Protein 9II8 (pdb70)

Nearest PDB structures (foldseek):
  6fwr-assembly1_A  TM=6.723E-01  e=1.393E-25  Escherichia coli
  6fws-assembly1_B  TM=5.929E-01  e=1.073E-23  Escherichia coli
  8h2f-assembly1_A  TM=9.001E-01  e=8.685E-09  Streptococcus thermophilus DGCC 7710
  2ido-assembly1_A  TM=8.835E-01  e=3.258E-08  Escherichia coli
  2p1j-assembly1_A  TM=8.034E-01  e=8.685E-09  Thermotoga maritima MSB8

Structure (mmCIF, N/CA/C/O backbone):
data_9II8
#
_entry.id   9II8
#
_cell.length_a   229.170
_cell.length_b   229.170
_cell.length_c   128.030
_cell.angle_alpha   90.000
_cell.angle_beta   90.000
_cell.angle_gamma   90.000
#
_symmetry.space_group_name_H-M   'I 4 2 2'
#
loop_
_entity.id
_entity.type
_entity.pdbx_description
1 polymer "DNA (5'-D(P*TP*TP*TP*T)-3')"
2 polymer "3'-5' exonuclease DinG"
#
loop_
_atom_site.group_PDB
_atom_site.id
_atom_site.type_symbol
_atom_site.label_atom_id
_atom_site.label_alt_id
_atom_site.label_comp_id
_atom_site.label_asym_id
_atom_site.label_entity_id
_atom_site.label_seq_id
_atom_site.pdbx_PDB_ins_code
_atom_site.Cartn_x
_atom_site.Cartn_y
_atom_site.Cartn_z
_atom_site.occupancy
_atom_site.B_iso_or_equiv
_atom_site.auth_seq_id
_atom_site.auth_comp_id
_atom_site.auth_asym_id
_atom_site.auth_atom_id
_atom_site.pdbx_PDB_model_num
ATOM 81 N N . MET B 2 1 ? 36.57900 76.55800 0.17600 1.000 177.70592 1 MET A N 1
ATOM 82 C CA . MET B 2 1 ? 36.66200 75.25700 0.82900 1.000 189.34882 1 MET A CA 1
ATOM 83 C C . MET B 2 1 ? 35.86900 74.20900 0.06300 1.000 192.69944 1 MET A C 1
ATOM 84 O O . MET B 2 1 ? 34.69000 74.41000 -0.22700 1.000 189.67236 1 MET A O 1
ATOM 89 N N . GLY B 2 2 ? 36.51700 73.09600 -0.26900 1.000 194.31925 2 GLY A N 1
ATOM 90 C CA . GLY B 2 2 ? 35.78100 71.97400 -0.82500 1.000 173.21651 2 GLY A CA 1
ATOM 91 C C . GLY B 2 2 ? 34.77800 71.44000 0.18200 1.000 186.02402 2 GLY A C 1
ATOM 92 O O . GLY B 2 2 ? 35.03800 71.40200 1.38600 1.000 185.50039 2 GLY A O 1
ATOM 93 N N . MET B 2 3 ? 33.61100 71.04000 -0.31900 1.000 187.61185 3 MET A N 1
ATOM 94 C CA . MET B 2 3 ? 32.55100 70.57100 0.56400 1.000 168.44912 3 MET A CA 1
ATOM 95 C C . MET B 2 3 ? 32.99700 69.32500 1.32000 1.000 167.83464 3 MET A C 1
ATOM 96 O O . MET B 2 3 ? 33.61500 68.41900 0.75400 1.000 174.51842 3 MET A O 1
ATOM 101 N N . ALA B 2 4 ? 32.67900 69.29200 2.61200 1.000 158.29099 4 ALA A N 1
ATOM 102 C CA . ALA B 2 4 ? 33.19200 68.26600 3.50800 1.000 155.55484 4 ALA A CA 1
ATOM 103 C C . ALA B 2 4 ? 32.69600 66.87800 3.11600 1.000 160.25968 4 ALA A C 1
ATOM 104 O O . ALA B 2 4 ? 31.56400 66.69700 2.66000 1.000 153.60080 4 ALA A O 1
ATOM 106 N N . THR B 2 5 ? 33.56600 65.89100 3.30500 1.000 166.83525 5 THR A N 1
ATOM 107 C CA . THR B 2 5 ? 33.24300 64.48800 3.09300 1.000 162.49493 5 THR A CA 1
ATOM 108 C C . THR B 2 5 ? 33.14100 63.79300 4.44300 1.000 155.75927 5 THR A C 1
ATOM 109 O O . THR B 2 5 ? 34.02800 63.93800 5.29000 1.000 157.42931 5 THR A O 1
ATOM 113 N N . TYR B 2 6 ? 32.06400 63.04400 4.64000 1.000 155.18684 6 TYR A N 1
ATOM 114 C CA . TYR B 2 6 ? 31.82200 62.30900 5.87300 1.000 153.22262 6 TYR A CA 1
ATOM 115 C C . TYR B 2 6 ? 32.25700 60.86100 5.70300 1.000 157.29747 6 TYR A C 1
ATOM 116 O O . TYR B 2 6 ? 31.82900 60.18700 4.75900 1.000 169.37523 6 TYR A O 1
ATOM 125 N N . ALA B 2 7 ? 33.10500 60.39100 6.61400 1.000 149.24721 7 ALA A N 1
ATOM 126 C CA . ALA B 2 7 ? 33.48200 58.98200 6.68300 1.000 149.40822 7 ALA A CA 1
ATOM 127 C C . ALA B 2 7 ? 32.65400 58.34800 7.79500 1.000 152.94885 7 ALA A C 1
ATOM 128 O O . ALA B 2 7 ? 32.99900 58.44600 8.97600 1.000 151.25436 7 ALA A O 1
ATOM 130 N N . VAL B 2 8 ? 31.54700 57.71600 7.41300 1.000 151.04054 8 VAL A N 1
ATOM 131 C CA . VAL B 2 8 ? 30.68400 57.03400 8.37200 1.000 144.09679 8 VAL A CA 1
ATOM 132 C C . VAL B 2 8 ? 31.22500 55.62700 8.58100 1.000 150.62558 8 VAL A C 1
ATOM 133 O O . VAL B 2 8 ? 31.18400 54.79300 7.67000 1.000 155.75563 8 VAL A O 1
ATOM 137 N N . VAL B 2 9 ? 31.71500 55.35800 9.78600 1.000 159.18078 9 VAL A N 1
ATOM 138 C CA . VAL B 2 9 ? 32.50600 54.17100 10.08100 1.000 158.08601 9 VAL A CA 1
ATOM 139 C C . VAL B 2 9 ? 31.74400 53.27600 11.04700 1.000 162.48176 9 VAL A C 1
ATOM 140 O O . VAL B 2 9 ? 31.03800 53.76500 11.93400 1.000 167.58876 9 VAL A O 1
ATOM 144 N N . ASP B 2 10 ? 31.87900 51.96300 10.86500 1.000 157.72777 10 ASP A N 1
ATOM 145 C CA . ASP B 2 10 ? 31.43500 50.99200 11.85100 1.000 158.34112 10 ASP A CA 1
ATOM 146 C C . ASP B 2 10 ? 32.42700 49.84100 11.91100 1.000 163.54859 10 ASP A C 1
ATOM 147 O O . ASP B 2 10 ? 33.06400 49.48900 10.91200 1.000 173.17583 10 ASP A O 1
ATOM 152 N N . LEU B 2 11 ? 32.54100 49.25500 13.10100 1.000 161.41806 11 LEU A N 1
ATOM 153 C CA . LEU B 2 11 ? 33.51600 48.21400 13.37200 1.000 164.66376 11 LEU A CA 1
ATOM 154 C C . LEU B 2 11 ? 32.84700 47.04700 14.07700 1.000 169.64705 11 LEU A C 1
ATOM 155 O O . LEU B 2 11 ? 31.96600 47.23600 14.92200 1.000 178.77220 11 LEU A O 1
ATOM 160 N N . GLU B 2 12 ? 33.27100 45.84300 13.71500 1.000 171.38280 12 GLU A N 1
ATOM 161 C CA . GLU B 2 12 ? 33.01000 44.64300 14.48900 1.000 169.29660 12 GLU A CA 1
ATOM 162 C C . GLU B 2 12 ? 34.32400 44.14000 15.06600 1.000 180.36832 12 GLU A C 1
ATOM 163 O O . GLU B 2 12 ? 35.33800 44.06500 14.35800 1.000 185.56553 12 GLU A O 1
ATOM 169 N N . THR B 2 13 ? 34.30200 43.81300 16.35700 1.000 184.15893 13 THR A N 1
ATOM 170 C CA . THR B 2 13 ? 35.49800 43.45800 17.10400 1.000 189.16285 13 THR A CA 1
ATOM 171 C C . THR B 2 13 ? 35.28800 42.12200 17.80400 1.000 189.70560 13 THR A C 1
ATOM 172 O O . THR B 2 13 ? 34.17100 41.60400 17.88400 1.000 184.04753 13 THR A O 1
ATOM 176 N N . THR B 2 14 ? 36.38800 41.55900 18.31000 1.000 189.74528 14 THR A N 1
ATOM 177 C CA . THR B 2 14 ? 36.31400 40.34700 19.12000 1.000 187.58631 14 THR A CA 1
ATOM 178 C C . THR B 2 14 ? 35.71500 40.60700 20.49600 1.000 175.19230 14 THR A C 1
ATOM 179 O O . THR B 2 14 ? 35.46500 39.65000 21.23700 1.000 165.29534 14 THR A O 1
ATOM 183 N N . GLY B 2 15 ? 35.47800 41.86800 20.84300 1.000 178.74590 15 GLY A N 1
ATOM 184 C CA . GLY B 2 15 ? 34.95800 42.22300 22.14700 1.000 174.96294 15 GLY A CA 1
ATOM 185 C C . GLY B 2 15 ? 34.99200 43.72800 22.33500 1.000 179.05740 15 GLY A C 1
ATOM 186 O O . GLY B 2 15 ? 35.31000 44.48100 21.41000 1.000 185.57651 15 GLY A O 1
ATOM 187 N N . ASN B 2 16 ? 34.66700 44.15200 23.55500 1.000 169.32294 16 ASN A N 1
ATOM 188 C CA . ASN B 2 16 ? 34.51100 45.56600 23.87300 1.000 164.73272 16 ASN A CA 1
ATOM 189 C C . ASN B 2 16 ? 35.68000 46.13900 24.66900 1.000 172.88875 16 ASN A C 1
ATOM 190 O O . ASN B 2 16 ? 35.61600 47.29500 25.09700 1.000 167.76496 16 ASN A O 1
ATOM 195 N N . GLN B 2 17 ? 36.74400 45.36800 24.87400 1.000 179.57342 17 GLN A N 1
ATOM 196 C CA . GLN B 2 17 ? 37.90700 45.81700 25.63700 1.000 174.65055 17 GLN A CA 1
ATOM 197 C C . GLN B 2 17 ? 38.95000 46.35700 24.66400 1.000 171.26941 17 GLN A C 1
ATOM 198 O O . GLN B 2 17 ? 39.49200 45.60900 23.84400 1.000 170.60919 17 GLN A O 1
ATOM 204 N N . LEU B 2 18 ? 39.23700 47.65800 24.77100 1.000 157.05308 18 LEU A N 1
ATOM 205 C CA . LEU B 2 18 ? 40.12100 48.31500 23.81400 1.000 171.97209 18 LEU A CA 1
ATOM 206 C C . LEU B 2 18 ? 41.51500 47.70000 23.82100 1.000 186.21786 18 LEU A C 1
ATOM 207 O O . LEU B 2 18 ? 42.13900 47.54900 22.76500 1.000 186.38355 18 LEU A O 1
ATOM 212 N N . ASP B 2 19 ? 42.01600 47.32500 24.99800 1.000 185.15736 19 ASP A N 1
ATOM 213 C CA . ASP B 2 19 ? 43.38900 46.84800 25.11500 1.000 185.01110 19 ASP A CA 1
ATOM 214 C C . ASP B 2 19 ? 43.55800 45.38400 24.71800 1.000 176.28666 19 ASP A C 1
ATOM 215 O O . ASP B 2 19 ? 44.68300 44.97100 24.41600 1.000 169.05875 19 ASP A O 1
ATOM 220 N N . PHE B 2 20 ? 42.48000 44.59300 24.70100 1.000 189.09724 20 PHE A N 1
ATOM 221 C CA . PHE B 2 20 ? 42.59200 43.15600 24.48200 1.000 195.29439 20 PHE A CA 1
ATOM 222 C C . PHE B 2 20 ? 41.93400 42.65900 23.20400 1.000 199.10342 20 PHE A C 1
ATOM 223 O O . PHE B 2 20 ? 42.22300 41.53600 22.78200 1.000 194.34252 20 PHE A O 1
ATOM 231 N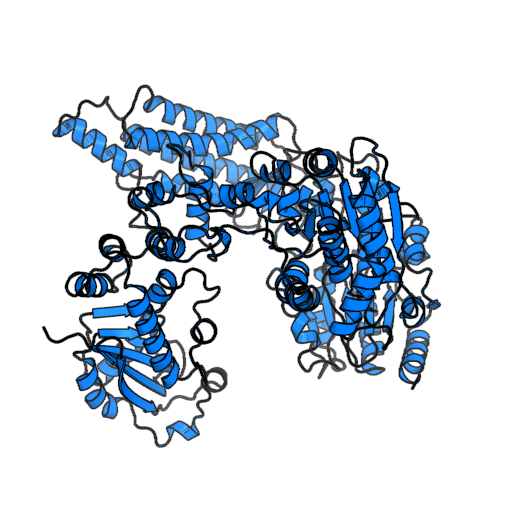 N . ASP B 2 21 ? 41.07000 43.45100 22.58000 1.000 194.20263 21 ASP A N 1
ATOM 232 C CA . ASP B 2 21 ? 40.27100 42.99300 21.45400 1.000 187.02798 21 ASP A CA 1
ATOM 233 C C . ASP B 2 21 ? 40.74500 43.61400 20.14600 1.000 187.13210 21 ASP A C 1
ATOM 234 O O . ASP B 2 21 ? 41.23900 44.74500 20.11400 1.000 177.02200 21 ASP A O 1
ATOM 239 N N . ASP B 2 22 ? 40.58400 42.85500 19.06500 1.000 186.80013 22 ASP A N 1
ATOM 240 C CA . ASP B 2 22 ? 40.98300 43.27200 17.73000 1.000 189.51840 22 ASP A CA 1
ATOM 241 C C . ASP B 2 22 ? 39.76100 43.61300 16.88600 1.000 185.94287 22 ASP A C 1
ATOM 242 O O . ASP B 2 22 ? 38.65200 43.13700 17.14300 1.000 176.59005 22 ASP A O 1
ATOM 247 N N . ILE B 2 23 ? 39.98000 44.44900 15.87200 1.000 187.40327 23 ILE A N 1
ATOM 248 C CA . ILE B 2 23 ? 38.96400 44.69100 14.85500 1.000 181.45273 23 ILE A CA 1
ATOM 249 C C . ILE B 2 23 ? 38.89300 43.48100 13.93300 1.000 186.42458 23 ILE A C 1
ATOM 250 O O . ILE B 2 23 ? 39.91900 43.01300 13.42300 1.000 177.36122 23 ILE A O 1
ATOM 255 N N . ILE B 2 24 ? 37.68600 42.95300 13.72700 1.000 185.36018 24 ILE A N 1
ATOM 256 C CA . ILE B 2 24 ? 37.48900 41.84600 12.80000 1.000 191.34688 24 ILE A CA 1
ATOM 257 C C . ILE B 2 24 ? 36.73300 42.25500 11.54200 1.000 189.34168 24 ILE A C 1
ATOM 258 O O . ILE B 2 24 ? 36.79100 41.52200 10.54200 1.000 189.99982 24 ILE A O 1
ATOM 263 N N . GLN B 2 25 ? 36.03900 43.39200 11.54600 1.000 186.76119 25 GLN A N 1
ATOM 264 C CA . GLN B 2 25 ? 35.41800 43.88500 10.32500 1.000 179.88797 25 GLN A CA 1
ATOM 265 C C . GLN B 2 25 ? 35.33400 45.40200 10.37400 1.000 184.54493 25 GLN A C 1
ATOM 266 O O . GLN B 2 25 ? 35.01100 45.97700 11.41600 1.000 185.70779 25 GLN A O 1
ATOM 272 N N . ILE B 2 26 ? 35.61600 46.04700 9.24500 1.000 187.45303 26 ILE A N 1
ATOM 273 C CA . ILE B 2 26 ? 35.50200 47.49600 9.13200 1.000 183.89414 26 ILE A CA 1
ATOM 274 C C . ILE B 2 26 ? 34.63300 47.83300 7.93400 1.000 179.65868 26 ILE A C 1
ATOM 275 O O . ILE B 2 26 ? 34.80800 47.26400 6.84000 1.000 183.80984 26 ILE A O 1
ATOM 280 N N . GLY B 2 27 ? 33.67400 48.72500 8.12900 1.000 175.92050 27 GLY A N 1
ATOM 281 C CA . GLY B 2 27 ? 32.87700 49.25800 7.04700 1.000 173.02195 27 GLY A CA 1
ATOM 282 C C . GLY B 2 27 ? 32.83900 50.78100 7.09800 1.000 175.05612 27 GLY A C 1
ATOM 283 O O . GLY B 2 27 ? 32.69600 51.36000 8.17100 1.000 169.79535 27 GLY A O 1
ATOM 284 N N . ILE B 2 28 ? 32.97700 51.39300 5.93500 1.000 181.36756 28 ILE A N 1
ATOM 285 C CA . ILE B 2 28 ? 33.02600 52.84800 5.81400 1.000 168.87019 28 ILE A CA 1
ATOM 286 C C . ILE B 2 28 ? 32.15000 53.25200 4.63500 1.000 162.41956 28 ILE A C 1
ATOM 287 O O . ILE B 2 28 ? 32.24700 52.66400 3.55400 1.000 163.80337 28 ILE A O 1
ATOM 292 N N . THR B 2 29 ? 31.29100 54.24600 4.84300 1.000 169.59363 29 THR A N 1
ATOM 293 C CA . THR B 2 29 ? 30.47200 54.82600 3.78800 1.000 166.73639 29 THR A CA 1
ATOM 294 C C . THR B 2 29 ? 30.75600 56.31900 3.72400 1.000 161.78809 29 THR A C 1
ATOM 295 O O . THR B 2 29 ? 30.61900 57.02600 4.72900 1.000 164.31334 29 THR A O 1
ATOM 299 N N . PHE B 2 30 ? 31.14500 56.79300 2.54700 1.000 162.38650 30 PHE A N 1
ATOM 300 C CA . PHE B 2 30 ? 31.52300 58.18200 2.34100 1.000 163.76057 30 PHE A CA 1
ATOM 301 C C . PHE B 2 30 ? 30.33000 58.96800 1.81400 1.000 161.43258 30 PHE A C 1
ATOM 302 O O . PHE B 2 30 ? 29.73000 58.59600 0.79900 1.000 157.38875 30 PHE A O 1
ATOM 310 N N . VAL B 2 31 ? 29.99900 60.05700 2.50200 1.000 168.41540 31 VAL A N 1
ATOM 311 C CA . VAL B 2 31 ? 28.85000 60.89100 2.17200 1.000 166.32623 31 VAL A CA 1
ATOM 312 C C . VAL B 2 31 ? 29.33600 62.28200 1.79700 1.000 154.98351 31 VAL A C 1
ATOM 313 O O . VAL B 2 31 ? 30.20200 62.85000 2.47000 1.000 153.59662 31 VAL A O 1
ATOM 317 N N . ARG B 2 32 ? 28.77700 62.82700 0.72000 1.000 149.42232 32 ARG A N 1
ATOM 318 C CA . ARG B 2 32 ? 29.07400 64.18600 0.29100 1.000 149.12319 32 ARG A CA 1
ATOM 319 C C . ARG B 2 32 ? 27.82900 64.75500 -0.37000 1.000 150.35073 32 ARG A C 1
ATOM 320 O O . ARG B 2 32 ? 27.23000 64.10300 -1.23100 1.000 163.54997 32 ARG A O 1
ATOM 328 N N . ASN B 2 33 ? 27.44000 65.96100 0.05100 1.000 152.00067 33 ASN A N 1
ATOM 329 C CA . ASN B 2 33 ? 26.25800 66.65100 -0.46700 1.000 149.23597 33 ASN A CA 1
ATOM 330 C C . ASN B 2 33 ? 24.99500 65.81300 -0.26700 1.000 154.13028 33 ASN A C 1
ATOM 331 O O . ASN B 2 33 ? 24.15500 65.69000 -1.16000 1.000 147.18343 33 ASN A O 1
ATOM 336 N N . ASN B 2 34 ? 24.87600 65.22200 0.92300 1.000 155.96849 34 ASN A N 1
ATOM 337 C CA . ASN B 2 34 ? 23.72600 64.39300 1.29500 1.000 154.77490 34 ASN A CA 1
ATOM 338 C C . ASN B 2 34 ? 23.51200 63.24500 0.31100 1.000 159.60918 34 ASN A C 1
ATOM 339 O O . ASN B 2 34 ? 22.38000 62.88600 -0.01600 1.000 166.26992 34 ASN A O 1
ATOM 344 N N . GLN B 2 35 ? 24.61800 62.66300 -0.15800 1.000 152.57818 35 GLN A N 1
ATOM 345 C CA . GLN B 2 35 ? 24.59600 61.55200 -1.09900 1.000 160.70438 35 GLN A CA 1
ATOM 346 C C . GLN B 2 35 ? 25.76800 60.62500 -0.80700 1.000 169.53919 35 GLN A C 1
ATOM 347 O O . GLN B 2 35 ? 26.88300 61.08400 -0.54700 1.000 161.77670 35 GLN A O 1
ATOM 353 N N . ILE B 2 36 ? 25.50100 59.32100 -0.83600 1.000 175.32821 36 ILE A N 1
ATOM 354 C CA . ILE B 2 36 ? 26.56100 58.33300 -0.68900 1.000 166.17851 36 ILE A CA 1
ATOM 355 C C . ILE B 2 36 ? 27.35700 58.28500 -1.98700 1.000 160.71019 36 ILE A C 1
ATOM 356 O O . ILE B 2 36 ? 26.80000 58.04100 -3.06400 1.000 162.04473 36 ILE A O 1
ATOM 361 N N . ILE B 2 37 ? 28.66200 58.53700 -1.89100 1.000 165.68277 37 ILE A N 1
ATOM 362 C CA . ILE B 2 37 ? 29.52000 58.61600 -3.06500 1.000 169.02513 37 ILE A CA 1
ATOM 363 C C . ILE B 2 37 ? 30.46400 57.42500 -3.19600 1.000 174.92945 37 ILE A C 1
ATOM 364 O O . ILE B 2 37 ? 30.93400 57.15400 -4.31200 1.000 183.29923 37 ILE A O 1
ATOM 369 N N . ASP B 2 38 ? 30.75400 56.71000 -2.11100 1.000 173.04171 38 ASP A N 1
ATOM 370 C CA . ASP B 2 38 ? 31.70800 55.60700 -2.14900 1.000 173.99445 38 ASP A CA 1
ATOM 371 C C . ASP B 2 38 ? 31.55400 54.77800 -0.88000 1.000 176.85659 38 ASP A C 1
ATOM 372 O O . ASP B 2 38 ? 31.02000 55.25000 0.12800 1.000 183.26369 38 ASP A O 1
ATOM 377 N N . THR B 2 39 ? 32.02100 53.53000 -0.94600 1.000 174.80971 39 THR A N 1
ATOM 378 C CA . THR B 2 39 ? 32.04500 52.65000 0.21300 1.000 176.97762 39 THR A CA 1
ATOM 379 C C . THR B 2 39 ? 33.34600 51.86000 0.22600 1.000 182.24551 39 THR A C 1
ATOM 380 O O . THR B 2 39 ? 33.93900 51.58500 -0.82000 1.000 181.38552 39 THR A O 1
ATOM 384 N N . TYR B 2 40 ? 33.77900 51.50700 1.43200 1.000 189.43612 40 TYR A N 1
ATOM 385 C CA . TYR B 2 40 ? 34.94100 50.66600 1.66500 1.000 189.98294 40 TYR A CA 1
ATOM 386 C C . TYR B 2 40 ? 34.56100 49.63200 2.71200 1.000 189.82214 40 TYR A C 1
ATOM 387 O O . TYR B 2 40 ? 33.86900 49.94900 3.68000 1.000 185.86961 40 TYR A O 1
ATOM 396 N N . HIS B 2 41 ? 34.99500 48.39500 2.51100 1.000 186.61931 41 HIS A N 1
ATOM 397 C CA . HIS B 2 41 ? 34.69000 47.32600 3.44600 1.000 183.09817 41 HIS A CA 1
ATOM 398 C C . HIS B 2 41 ? 35.86400 46.36500 3.47800 1.000 186.19292 41 HIS A C 1
ATOM 399 O O . HIS B 2 41 ? 36.52000 46.14700 2.45600 1.000 193.07685 41 HIS A O 1
ATOM 406 N N . SER B 2 42 ? 36.13600 45.80100 4.65200 1.000 186.85006 42 SER A N 1
ATOM 407 C CA . SER B 2 42 ? 37.21200 44.82600 4.75700 1.000 194.77266 42 SER A CA 1
ATOM 408 C C . SER B 2 42 ? 37.00000 43.96500 5.99000 1.000 189.57577 42 SER A C 1
ATOM 409 O O . SER B 2 42 ? 36.82000 44.49100 7.09400 1.000 187.30065 42 SER A O 1
ATOM 412 N N . MET B 2 43 ? 36.99900 42.65100 5.79400 1.000 184.81299 43 MET A N 1
ATOM 413 C CA . MET B 2 43 ? 37.20600 41.74200 6.90700 1.000 182.34726 43 MET A CA 1
ATOM 414 C C . MET B 2 43 ? 38.65700 41.84400 7.35900 1.000 192.42595 43 MET A C 1
ATOM 415 O O . MET B 2 43 ? 39.57100 42.00800 6.54700 1.000 203.61888 43 MET A O 1
ATOM 420 N N . ILE B 2 44 ? 38.87000 41.77400 8.66700 1.000 191.18258 44 ILE A N 1
ATOM 421 C CA . ILE B 2 44 ? 40.20000 41.92000 9.24500 1.000 199.28280 44 ILE A CA 1
ATOM 422 C C . ILE B 2 44 ? 40.55500 40.62000 9.95300 1.000 205.32592 44 ILE A C 1
ATOM 423 O O . ILE B 2 44 ? 39.74200 40.07600 10.71000 1.000 194.84031 44 ILE A O 1
ATOM 428 N N . ARG B 2 45 ? 41.76000 40.11500 9.69300 1.000 203.37306 45 ARG A N 1
ATOM 429 C CA . ARG B 2 45 ? 42.19400 38.85300 10.27800 1.000 199.19984 45 ARG A CA 1
ATOM 430 C C . ARG B 2 45 ? 42.83300 39.08700 11.64200 1.000 206.81377 45 ARG A C 1
ATOM 431 O O . ARG B 2 45 ? 43.67800 39.97400 11.80300 1.000 205.92200 45 ARG A O 1
ATOM 439 N N . THR B 2 46 ? 42.42500 38.28400 12.62200 1.000 208.14001 46 THR A N 1
ATOM 440 C CA . THR B 2 46 ? 42.97000 38.32600 13.96900 1.000 203.92501 46 THR A CA 1
ATOM 441 C C . THR B 2 46 ? 43.50400 36.95200 14.35500 1.000 201.11615 46 THR A C 1
ATOM 442 O O . THR B 2 46 ? 43.12100 35.92600 13.78500 1.000 199.42733 46 THR A O 1
ATOM 446 N N . ASN B 2 47 ? 44.40800 36.94800 15.33300 1.000 199.74396 47 ASN A N 1
ATOM 447 C CA . ASN B 2 47 ? 44.93500 35.72100 15.91200 1.000 203.08279 47 ASN A CA 1
ATOM 448 C C . ASN B 2 47 ? 44.20900 35.32700 17.19200 1.000 193.13924 47 ASN A C 1
ATOM 449 O O . ASN B 2 47 ? 44.57700 34.33000 17.82100 1.000 194.83343 47 ASN A O 1
ATOM 454 N N . LEU B 2 48 ? 43.18700 36.08000 17.58200 1.000 189.50926 48 LEU A N 1
ATOM 455 C CA . LEU B 2 48 ? 42.41000 35.79800 18.77800 1.000 198.59292 48 LEU A CA 1
ATOM 456 C C . LEU B 2 48 ? 41.21800 34.91000 18.44900 1.000 194.79631 48 LEU A C 1
ATOM 457 O O . LEU B 2 48 ? 40.65500 34.96500 17.35200 1.000 194.66579 48 LEU A O 1
ATOM 462 N N . GLU B 2 49 ? 40.83300 34.09300 19.42300 1.000 192.47048 49 GLU A N 1
ATOM 463 C CA . GLU B 2 49 ? 39.61900 33.30000 19.29900 1.000 189.77100 49 GLU A CA 1
ATOM 464 C C . GLU B 2 49 ? 38.39900 34.20000 19.45500 1.000 193.16936 49 GLU A C 1
ATOM 465 O O . GLU B 2 49 ? 38.32300 35.00600 20.38600 1.000 189.67888 49 GLU A O 1
ATOM 471 N N . ILE B 2 50 ? 37.44700 34.08000 18.53100 1.000 194.56251 50 ILE A N 1
ATOM 472 C CA . ILE B 2 50 ? 36.23400 34.87900 18.55100 1.000 188.46434 50 ILE A CA 1
ATOM 473 C C . ILE B 2 50 ? 35.24300 34.20000 19.49500 1.000 185.73591 50 ILE A C 1
ATOM 474 O O . ILE B 2 50 ? 34.85500 33.04800 19.23600 1.000 193.39262 50 ILE A O 1
ATOM 479 N N . PRO B 2 51 ? 34.83000 34.84800 20.58200 1.000 177.74150 51 PRO A N 1
ATOM 480 C CA . PRO B 2 51 ? 33.88100 34.22100 21.51100 1.000 178.04584 51 PRO A CA 1
ATOM 481 C C . PRO B 2 51 ? 32.57100 33.90100 20.81300 1.000 180.13278 51 PRO A C 1
ATOM 482 O O . PRO B 2 51 ? 32.12800 34.65800 19.93700 1.000 179.37391 51 PRO A O 1
ATOM 486 N N . PRO B 2 52 ? 31.92900 32.78300 21.16600 1.000 188.34109 52 PRO A N 1
ATOM 487 C CA . PRO B 2 52 ? 30.68300 32.40000 20.47700 1.000 189.01885 52 PRO A CA 1
ATOM 488 C C . PRO B 2 52 ? 29.58700 33.44900 20.55700 1.000 185.80976 52 PRO A C 1
ATOM 489 O O . PRO B 2 52 ? 28.75600 33.53700 19.64400 1.000 188.11487 52 PRO A O 1
ATOM 493 N N . PHE B 2 53 ? 29.56100 34.25300 21.62100 1.000 180.15250 53 PHE A N 1
ATOM 494 C CA . PHE B 2 53 ? 28.59500 35.34600 21.70300 1.000 177.59094 53 PHE A CA 1
ATOM 495 C C . PHE B 2 53 ? 28.82900 36.37300 20.60100 1.000 183.29816 53 PHE A C 1
ATOM 496 O O . PHE B 2 53 ? 27.87100 36.88000 20.00100 1.000 185.26821 53 PHE A O 1
ATOM 504 N N . ILE B 2 54 ? 30.09500 36.68500 20.31300 1.000 187.94901 54 ILE A N 1
ATOM 505 C CA . ILE B 2 54 ? 30.40200 37.63300 19.24800 1.000 187.35239 54 ILE A CA 1
ATOM 506 C C . ILE B 2 54 ? 30.09000 37.02700 17.88400 1.000 183.76246 54 ILE A C 1
ATOM 507 O O . ILE B 2 54 ? 29.61300 37.72000 16.97700 1.000 184.32561 54 ILE A O 1
ATOM 512 N N . GLN B 2 55 ? 30.34500 35.72500 17.71700 1.000 185.51309 55 GLN A N 1
ATOM 513 C CA . GLN B 2 55 ? 29.98900 35.05700 16.46800 1.000 183.58760 55 GLN A CA 1
ATOM 514 C C . GLN B 2 55 ? 28.48400 35.08600 16.24200 1.000 182.20737 55 GLN A C 1
ATOM 515 O O . GLN B 2 55 ? 28.02100 35.25200 15.10700 1.000 179.53989 55 GLN A O 1
ATOM 521 N N . ALA B 2 56 ? 27.70400 34.92600 17.31200 1.000 187.14620 56 ALA A N 1
ATOM 522 C CA . ALA B 2 56 ? 26.25200 34.97000 17.18800 1.000 186.15705 56 ALA A CA 1
ATOM 523 C C . ALA B 2 56 ? 25.74600 36.39000 16.96800 1.000 188.27781 56 ALA A C 1
ATOM 524 O O . ALA B 2 56 ? 24.70600 36.58200 16.33000 1.000 189.19209 56 ALA A O 1
ATOM 526 N N . LEU B 2 57 ? 26.46200 37.39200 17.48500 1.000 186.49606 57 LEU A N 1
ATOM 527 C CA . LEU B 2 57 ? 26.04300 38.78100 17.32700 1.000 182.59754 57 LEU A CA 1
ATOM 528 C C . LEU B 2 57 ? 26.36700 39.31500 15.93500 1.000 180.40244 57 LEU A C 1
ATOM 529 O O . LEU B 2 57 ? 25.55500 40.03100 15.33700 1.000 175.44343 57 LEU A O 1
ATOM 534 N N . THR B 2 58 ? 27.54300 38.97600 15.40300 1.000 186.82625 58 THR A N 1
ATOM 535 C CA . THR B 2 58 ? 28.02400 39.54900 14.15200 1.000 187.05968 58 THR A CA 1
ATOM 536 C C . THR B 2 58 ? 27.88900 38.61100 12.96000 1.000 181.85404 58 THR A C 1
ATOM 537 O O . THR B 2 58 ? 28.05900 39.06200 11.82200 1.000 181.46762 58 THR A O 1
ATOM 541 N N . SER B 2 59 ? 27.60000 37.33000 13.19400 1.000 182.73384 59 SER A N 1
ATOM 542 C CA . SER B 2 59 ? 27.52700 36.31200 12.14200 1.000 184.76713 59 SER A CA 1
ATOM 543 C C . SER B 2 59 ? 28.87000 36.12100 11.44100 1.000 186.74014 59 SER A C 1
ATOM 544 O O . SER B 2 59 ? 28.92100 35.69800 10.28200 1.000 189.44943 59 SER A O 1
ATOM 547 N N . ILE B 2 60 ? 29.96100 36.42600 12.14500 1.000 192.82916 60 ILE A N 1
ATOM 548 C CA . ILE B 2 60 ? 31.31700 36.28400 11.62500 1.000 191.56759 60 ILE A CA 1
ATOM 549 C C . ILE B 2 60 ? 31.94700 35.05700 12.26400 1.000 191.03496 60 ILE A C 1
ATOM 550 O O . ILE B 2 60 ? 32.17200 35.02500 13.48000 1.000 184.98058 60 ILE A O 1
ATOM 555 N N . GLU B 2 61 ? 32.25000 34.05900 11.44500 1.000 198.16885 61 GLU A N 1
ATOM 556 C CA . GLU B 2 61 ? 32.95100 32.86300 11.88000 1.000 200.63957 61 GLU A CA 1
ATOM 557 C C . GLU B 2 61 ? 34.44200 33.00800 11.60900 1.000 213.22041 61 GLU A C 1
ATOM 558 O O . GLU B 2 61 ? 34.87200 33.82500 10.79200 1.000 219.46580 61 GLU A O 1
ATOM 564 N N . GLU B 2 62 ? 35.23400 32.19700 12.31300 1.000 209.71146 62 GLU A N 1
ATOM 565 C CA . GLU B 2 62 ? 36.68600 32.26600 12.16100 1.000 205.12246 62 GLU A CA 1
ATOM 566 C C . GLU B 2 62 ? 37.11600 31.91200 10.74200 1.000 209.94093 62 GLU A C 1
ATOM 567 O O . GLU B 2 62 ? 38.04400 32.52200 10.19700 1.000 216.32960 62 GLU A O 1
ATOM 573 N N . ASN B 2 63 ? 36.43300 30.94600 10.12200 1.000 207.17661 63 ASN A N 1
ATOM 574 C CA . ASN B 2 63 ? 36.78700 30.51600 8.77200 1.000 202.22679 63 ASN A CA 1
ATOM 575 C C . ASN B 2 63 ? 36.65500 31.65000 7.76200 1.000 203.36992 63 ASN A C 1
ATOM 576 O O . ASN B 2 63 ? 37.34300 31.65000 6.73600 1.000 204.07730 63 ASN A O 1
ATOM 581 N N . MET B 2 64 ? 35.78500 32.62500 8.03600 1.000 212.29053 64 MET A N 1
ATOM 582 C CA . MET B 2 64 ? 35.61700 33.76800 7.14700 1.000 205.96704 64 MET A CA 1
ATOM 583 C C . MET B 2 64 ? 36.82000 34.70100 7.17500 1.000 208.71545 64 MET A C 1
ATOM 584 O O . MET B 2 64 ? 37.02300 35.46200 6.22200 1.000 207.85491 64 MET A O 1
ATOM 589 N N . LEU B 2 65 ? 37.62200 34.65600 8.23600 1.000 213.14377 65 LEU A N 1
ATOM 590 C CA . LEU B 2 65 ? 38.72600 35.59200 8.41400 1.000 209.63732 65 LEU A CA 1
ATOM 591 C C . LEU B 2 65 ? 40.06800 35.04100 7.94700 1.000 204.15475 65 LEU A C 1
ATOM 592 O O . LEU B 2 65 ? 41.07400 35.75600 8.02300 1.000 207.26738 65 LEU A O 1
ATOM 597 N N . GLN B 2 66 ? 40.10900 33.79200 7.47000 1.000 198.14370 66 GLN A N 1
ATOM 598 C CA . GLN B 2 66 ? 41.37600 33.17600 7.08600 1.000 207.86041 66 GLN A CA 1
ATOM 599 C C . GLN B 2 66 ? 41.96300 33.82300 5.83500 1.000 212.95768 66 GLN A C 1
ATOM 600 O O . GLN B 2 66 ? 43.19000 33.92500 5.70800 1.000 212.96554 66 GLN A O 1
ATOM 606 N N . GLN B 2 67 ? 41.11200 34.26800 4.91200 1.000 211.45320 67 GLN A N 1
ATOM 607 C CA . GLN B 2 67 ? 41.55800 34.93000 3.69300 1.000 211.47293 67 GLN A CA 1
ATOM 608 C C . GLN B 2 67 ? 41.56300 36.44900 3.80700 1.000 204.99853 67 GLN A C 1
ATOM 609 O O . GLN B 2 67 ? 41.87900 37.13200 2.82600 1.000 210.22163 67 GLN A O 1
ATOM 615 N N . ALA B 2 68 ? 41.19800 36.95000 4.99100 1.000 206.54869 68 ALA A N 1
ATOM 616 C CA . ALA B 2 68 ? 41.14900 38.41200 5.22700 1.000 203.63882 68 ALA A CA 1
ATOM 617 C C . ALA B 2 68 ? 42.54400 38.91700 5.59600 1.000 207.98971 68 ALA A C 1
ATOM 618 O O . ALA B 2 68 ? 43.35100 38.13700 6.14400 1.000 211.22371 68 ALA A O 1
ATOM 620 N N . PRO B 2 69 ? 42.87400 40.19400 5.30700 1.000 199.58791 69 PRO A N 1
ATOM 621 C CA . PRO B 2 69 ? 44.17300 40.74000 5.66600 1.000 201.81466 69 PRO A CA 1
ATOM 622 C C . PRO B 2 69 ? 44.24000 41.27000 7.08800 1.000 207.58430 69 PRO A C 1
ATOM 623 O O . PRO B 2 69 ? 43.18300 41.53400 7.69300 1.000 199.88142 69 PRO A O 1
ATOM 627 N N . TYR B 2 70 ? 45.45600 41.41200 7.62100 1.000 210.91609 70 TYR A N 1
ATOM 628 C CA . TYR B 2 70 ? 45.61900 42.01000 8.97400 1.000 205.44380 70 TYR A CA 1
ATOM 629 C C . TYR B 2 70 ? 45.45400 43.52200 8.84000 1.000 201.97879 70 TYR A C 1
ATOM 630 O O . TYR B 2 70 ? 45.47000 44.03800 7.70100 1.000 210.44993 70 TYR A O 1
ATOM 639 N N . PHE B 2 71 ? 45.31500 44.22400 9.96500 1.000 186.55634 71 PHE A N 1
ATOM 640 C CA . PHE B 2 71 ? 45.04100 45.68600 9.89800 1.000 186.21786 71 PHE A CA 1
ATOM 641 C C . PHE B 2 71 ? 46.21500 46.42100 9.24800 1.000 200.21623 71 PHE A C 1
ATOM 642 O O . PHE B 2 71 ? 45.96300 47.34500 8.45400 1.000 201.09039 71 PHE A O 1
ATOM 650 N N . ASN B 2 72 ? 47.45200 46.02000 9.54700 1.000 209.72859 72 ASN A N 1
ATOM 651 C CA . ASN B 2 72 ? 48.63900 46.76700 9.03600 1.000 207.19253 72 ASN A CA 1
ATOM 652 C C . ASN B 2 72 ? 48.46100 47.12700 7.55700 1.000 211.93437 72 ASN A C 1
ATOM 653 O O . ASN B 2 72 ? 48.57000 48.33000 7.22300 1.000 214.11230 72 ASN A O 1
ATOM 658 N N . GLN B 2 73 ? 48.18900 46.13600 6.70500 1.000 211.40954 73 GLN A N 1
ATOM 659 C CA . GLN B 2 73 ? 48.09300 46.39400 5.24500 1.000 206.69208 73 GLN A CA 1
ATOM 660 C C . GLN B 2 73 ? 46.99600 47.43400 4.96800 1.000 214.10986 73 GLN A C 1
ATOM 661 O O . GLN B 2 73 ? 47.31400 48.51400 4.40900 1.000 209.08551 73 GLN A O 1
ATOM 667 N N . VAL B 2 74 ? 45.76000 47.13700 5.37300 1.000 209.51678 74 VAL A N 1
ATOM 668 C CA . VAL B 2 74 ? 44.62300 48.05900 5.07700 1.000 199.15030 74 VAL A CA 1
ATOM 669 C C . VAL B 2 74 ? 44.87400 49.39900 5.78700 1.000 199.70143 74 VAL A C 1
ATOM 670 O O . VAL B 2 74 ? 44.48500 50.44100 5.22200 1.000 197.81873 74 VAL A O 1
ATOM 674 N N . ALA B 2 75 ? 45.52500 49.37400 6.95300 1.000 203.83207 75 ALA A N 1
ATOM 675 C CA . ALA B 2 75 ? 45.73400 50.61700 7.73300 1.000 202.82510 75 ALA A CA 1
ATOM 676 C C . ALA B 2 75 ? 46.30800 51.70000 6.82200 1.000 200.04935 75 ALA A C 1
ATOM 677 O O . ALA B 2 75 ? 45.76100 52.82300 6.79000 1.000 198.58186 75 ALA A O 1
ATOM 679 N N . GLN B 2 76 ? 47.37400 51.36500 6.09400 1.000 206.85654 76 GLN A N 1
ATOM 680 C CA . GLN B 2 76 ? 48.03300 52.37900 5.23300 1.000 206.95392 76 GLN A CA 1
ATOM 681 C C . GLN B 2 76 ? 47.01300 52.89800 4.20900 1.000 208.29115 76 GLN A C 1
ATOM 682 O O . GLN B 2 76 ? 46.92300 54.13200 4.04000 1.000 201.53700 76 GLN A O 1
ATOM 688 N N . GLU B 2 77 ? 46.26700 51.99100 3.57000 1.000 209.29584 77 GLU A N 1
ATOM 689 C CA . GLU B 2 77 ? 45.30100 52.39900 2.51500 1.000 200.71605 77 GLU A CA 1
ATOM 690 C C . GLU B 2 77 ? 44.13900 53.19400 3.12700 1.000 196.93070 77 GLU A C 1
ATOM 691 O O . GLU B 2 77 ? 43.82300 54.28100 2.59600 1.000 193.67150 77 GLU A O 1
ATOM 697 N N . ILE B 2 78 ? 43.54100 52.68500 4.20600 1.000 198.14012 78 ILE A N 1
ATOM 698 C CA . ILE B 2 78 ? 42.33900 53.34500 4.80200 1.000 195.95822 78 ILE A CA 1
ATOM 699 C C . ILE B 2 78 ? 42.67900 54.78200 5.22600 1.000 198.97751 78 ILE A C 1
ATOM 700 O O . ILE B 2 78 ? 41.90200 55.69600 4.87700 1.000 197.14743 78 ILE A O 1
ATOM 705 N N . TYR B 2 79 ? 43.79800 54.97800 5.92700 1.000 200.86025 79 TYR A N 1
ATOM 706 C CA . TYR B 2 79 ? 44.11600 56.32800 6.47000 1.000 196.84225 79 TYR A CA 1
ATOM 707 C C . TYR B 2 79 ? 44.01200 57.37500 5.36600 1.000 199.52105 79 TYR A C 1
ATOM 708 O O . TYR B 2 79 ? 43.43000 58.44800 5.61700 1.000 199.89215 79 TYR A O 1
ATOM 717 N N . ASP B 2 80 ? 44.53000 57.07400 4.17500 1.000 197.50130 80 ASP A N 1
ATOM 718 C CA . ASP B 2 80 ? 44.55300 58.08700 3.08400 1.000 194.79552 80 ASP A CA 1
ATOM 719 C C . ASP B 2 80 ? 43.13500 58.58900 2.79500 1.000 194.12443 80 ASP A C 1
ATOM 720 O O . ASP B 2 80 ? 42.97700 59.80700 2.56900 1.000 192.28645 80 ASP A O 1
ATOM 725 N N . LYS B 2 81 ? 42.14700 57.69400 2.79000 1.000 194.95219 81 LYS A N 1
ATOM 726 C CA . LYS B 2 81 ? 40.76400 58.09200 2.42100 1.000 189.14546 81 LYS A CA 1
ATOM 727 C C . LYS B 2 81 ? 40.11100 58.93300 3.52800 1.000 181.87729 81 LYS A C 1
ATOM 728 O O . LYS B 2 81 ? 39.43000 59.92100 3.18500 1.000 173.95971 81 LYS A O 1
ATOM 734 N N . ILE B 2 82 ? 40.30700 58.56400 4.79600 1.000 185.28857 82 ILE A N 1
ATOM 735 C CA . ILE B 2 82 ? 39.58400 59.25900 5.90700 1.000 175.38349 82 ILE A CA 1
ATOM 736 C C . ILE B 2 82 ? 40.44000 60.38100 6.51800 1.000 179.88758 82 ILE A C 1
ATOM 737 O O . ILE B 2 82 ? 39.88900 61.14100 7.34200 1.000 180.78967 82 ILE A O 1
ATOM 742 N N . LYS B 2 83 ? 41.71500 60.49800 6.13700 1.000 185.29319 83 LYS A N 1
ATOM 743 C CA . LYS B 2 83 ? 42.59400 61.50700 6.78800 1.000 173.15719 83 LYS A CA 1
ATOM 744 C C . LYS B 2 83 ? 42.04500 62.91800 6.51700 1.000 165.89708 83 LYS A C 1
ATOM 745 O O . LYS B 2 83 ? 42.41600 63.84900 7.26300 1.000 165.90858 83 LYS A O 1
ATOM 751 N N . ASP B 2 84 ? 41.20500 63.06400 5.48900 1.000 164.79298 84 ASP A N 1
ATOM 752 C CA . ASP B 2 84 ? 40.61800 64.39000 5.15300 1.000 171.08929 84 ASP A CA 1
ATOM 753 C C . ASP B 2 84 ? 39.08900 64.28800 5.14900 1.000 163.17073 84 ASP A C 1
ATOM 754 O O . ASP B 2 84 ? 38.44100 65.13600 4.50000 1.000 163.59896 84 ASP A O 1
ATOM 759 N N . CYS B 2 85 ? 38.53700 63.29200 5.84800 1.000 166.78373 85 CYS A N 1
ATOM 760 C CA . CYS B 2 85 ? 37.06100 63.11900 5.91100 1.000 159.43859 85 CYS A CA 1
ATOM 761 C C . CYS B 2 85 ? 36.58500 63.22100 7.37000 1.000 155.60688 85 CYS A C 1
ATOM 762 O O . CYS B 2 85 ? 37.24800 62.62800 8.24800 1.000 157.61771 85 CYS A O 1
ATOM 765 N N . ILE B 2 86 ? 35.48500 63.94100 7.61000 1.000 149.60370 86 ILE A N 1
ATOM 766 C CA . ILE B 2 86 ? 34.93100 64.08700 8.99100 1.000 146.29585 86 ILE A CA 1
ATOM 767 C C . ILE B 2 86 ? 34.59100 62.69100 9.53200 1.000 143.52765 86 ILE A C 1
ATOM 768 O O . ILE B 2 86 ? 33.88300 61.94400 8.82500 1.000 155.39819 86 ILE A O 1
ATOM 773 N N . PHE B 2 87 ? 35.06900 62.35800 10.73400 1.000 145.66289 87 PHE A N 1
ATOM 774 C CA . PHE B 2 87 ? 34.83900 61.02500 11.27200 1.000 155.09517 87 PHE A CA 1
ATOM 775 C C . PHE B 2 87 ? 33.45300 60.94600 11.90100 1.000 153.01308 87 PHE A C 1
ATOM 776 O O . PHE B 2 87 ? 33.11900 61.73300 12.79100 1.000 148.29273 87 PHE A O 1
ATOM 784 N N . VAL B 2 88 ? 32.65000 59.99300 11.43700 1.000 154.34835 88 VAL A N 1
ATOM 785 C CA . VAL B 2 88 ? 31.27300 59.82900 11.88700 1.000 152.96589 88 VAL A CA 1
ATOM 786 C C . VAL B 2 88 ? 31.07800 58.38300 12.32100 1.000 155.59064 88 VAL A C 1
ATOM 787 O O . VAL B 2 88 ? 31.68600 57.47200 11.74900 1.000 161.50312 88 VAL A O 1
ATOM 791 N N . ALA B 2 89 ? 30.23800 58.17300 13.33800 1.000 141.61978 89 ALA A N 1
ATOM 792 C CA . ALA B 2 89 ? 29.90500 56.82900 13.80200 1.000 144.37535 89 ALA A CA 1
ATOM 793 C C . ALA B 2 89 ? 28.71300 56.90100 14.75100 1.000 147.43175 89 ALA A C 1
ATOM 794 O O . ALA B 2 89 ? 28.33900 57.97100 15.23500 1.000 143.39190 89 ALA A O 1
ATOM 796 N N . HIS B 2 90 ? 28.11700 55.73800 15.01100 1.000 148.27046 90 HIS A N 1
ATOM 797 C CA . HIS B 2 90 ? 27.02700 55.60500 15.97400 1.000 132.41714 90 HIS A CA 1
ATOM 798 C C . HIS B 2 90 ? 27.62900 55.21800 17.32100 1.000 143.28380 90 HIS A C 1
ATOM 799 O O . HIS B 2 90 ? 28.22800 54.14500 17.45000 1.000 145.89301 90 HIS A O 1
ATOM 806 N N . ASN B 2 91 ? 27.47100 56.09100 18.32000 1.000 150.06575 91 ASN A N 1
ATOM 807 C CA . ASN B 2 91 ? 28.22000 55.99300 19.57400 1.000 149.30654 91 ASN A CA 1
ATOM 808 C C . ASN B 2 91 ? 29.72500 56.01300 19.27600 1.000 147.49077 91 ASN A C 1
ATOM 809 O O . ASN B 2 91 ? 30.44000 55.01900 19.44600 1.000 145.50611 91 ASN A O 1
ATOM 814 N N . VAL B 2 92 ? 30.19300 57.18800 18.83000 1.000 147.61744 92 VAL A N 1
ATOM 815 C CA . VAL B 2 92 ? 31.46100 57.29600 18.10800 1.000 141.80493 92 VAL A CA 1
ATOM 816 C C . VAL B 2 92 ? 32.68400 56.97700 18.96600 1.000 146.18047 92 VAL A C 1
ATOM 817 O O . VAL B 2 92 ? 33.75300 56.68900 18.42000 1.000 151.28226 92 VAL A O 1
ATOM 821 N N . ASP B 2 93 ? 32.56200 57.01900 20.29700 1.000 148.92128 93 ASP A N 1
ATOM 822 C CA . ASP B 2 93 ? 33.71500 56.74400 21.15800 1.000 147.41893 93 ASP A CA 1
ATOM 823 C C . ASP B 2 93 ? 34.32600 55.37700 20.85900 1.000 156.54677 93 ASP A C 1
ATOM 824 O O . ASP B 2 93 ? 35.55000 55.24400 20.73800 1.000 156.03342 93 ASP A O 1
ATOM 829 N N . PHE B 2 94 ? 33.48300 54.35600 20.72800 1.000 154.00056 94 PHE A N 1
ATOM 830 C CA . PHE B 2 94 ? 33.88500 52.98600 20.43400 1.000 158.82119 94 PHE A CA 1
ATOM 831 C C . PHE B 2 94 ? 34.74800 52.90800 19.17800 1.000 160.02936 94 PHE A C 1
ATOM 832 O O . PHE B 2 94 ? 35.94700 52.59500 19.24200 1.000 168.60349 94 PHE A O 1
ATOM 840 N N . ASP B 2 95 ? 34.13100 53.20300 18.03000 1.000 150.97989 95 ASP A N 1
ATOM 841 C CA . ASP B 2 95 ? 34.81700 53.08500 16.74600 1.000 152.98279 95 ASP A CA 1
ATOM 842 C C . ASP B 2 95 ? 36.06600 53.95800 16.68600 1.000 161.12021 95 ASP A C 1
ATOM 843 O O . ASP B 2 95 ? 37.13200 53.50900 16.24200 1.000 167.21305 95 ASP A O 1
ATOM 848 N N . LEU B 2 96 ? 35.95600 55.20700 17.14300 1.000 156.51745 96 LEU A N 1
ATOM 849 C CA . LEU B 2 96 ? 37.08300 56.12900 17.06500 1.000 154.94369 96 LEU A CA 1
ATOM 850 C C . LEU B 2 96 ? 38.26200 55.63800 17.89200 1.000 161.04731 96 LEU A C 1
ATOM 851 O O . LEU B 2 96 ? 39.41700 55.72800 17.45600 1.000 156.25151 96 LEU A O 1
ATOM 856 N N . ASN B 2 97 ? 37.99300 55.11600 19.09100 1.000 162.43292 97 ASN A N 1
ATOM 857 C CA . ASN B 2 97 ? 39.07900 54.66000 19.95200 1.000 173.29676 97 ASN A CA 1
ATOM 858 C C . ASN B 2 97 ? 39.72000 53.38700 19.41000 1.000 173.41377 97 ASN A C 1
ATOM 859 O O . ASN B 2 97 ? 40.95200 53.25100 19.42600 1.000 167.59570 97 ASN A O 1
ATOM 864 N N . PHE B 2 98 ? 38.90400 52.44800 18.92200 1.000 168.61323 98 PHE A N 1
ATOM 865 C CA . PHE B 2 98 ? 39.46000 51.22300 18.35300 1.000 172.88728 98 PHE A CA 1
ATOM 866 C C . PHE B 2 98 ? 40.30800 51.52100 17.12100 1.000 177.96035 98 PHE A C 1
ATOM 867 O O . PHE B 2 98 ? 41.41000 50.97900 16.97000 1.000 177.55882 98 PHE A O 1
ATOM 875 N N . ILE B 2 99 ? 39.81900 52.39700 16.24000 1.000 179.50479 99 ILE A N 1
ATOM 876 C CA . ILE B 2 99 ? 40.57600 52.75100 15.04300 1.000 178.85118 99 ILE A CA 1
ATOM 877 C C . ILE B 2 99 ? 41.84900 53.50100 15.41400 1.000 181.73901 99 ILE A C 1
ATOM 878 O O . ILE B 2 99 ? 42.90700 53.29000 14.80700 1.000 186.14586 99 ILE A O 1
ATOM 883 N N . LYS B 2 100 ? 41.77600 54.37600 16.42300 1.000 176.31519 100 LYS A N 1
ATOM 884 C CA . LYS B 2 100 ? 42.97100 55.08100 16.87600 1.000 179.12012 100 LYS A CA 1
ATOM 885 C C . LYS B 2 100 ? 44.02800 54.11100 17.38900 1.000 183.15628 100 LYS A C 1
ATOM 886 O O . LYS B 2 100 ? 45.21600 54.25300 17.07100 1.000 178.71275 100 LYS A O 1
ATOM 892 N N . LYS B 2 101 ? 43.61700 53.11400 18.18000 1.000 187.74461 101 LYS A N 1
ATOM 893 C CA . LYS B 2 101 ? 44.57800 52.13500 18.67800 1.000 185.82866 101 LYS A CA 1
ATOM 894 C C . LYS B 2 101 ? 45.17000 51.31100 17.54100 1.000 178.81094 101 LYS A C 1
ATOM 895 O O . LYS B 2 101 ? 46.38900 51.11600 17.47100 1.000 186.40436 101 LYS A O 1
ATOM 901 N N . ALA B 2 102 ? 44.31500 50.80900 16.64500 1.000 171.48032 102 ALA A N 1
ATOM 902 C CA . ALA B 2 102 ? 44.79400 49.95600 15.56100 1.000 183.67100 102 ALA A CA 1
ATOM 903 C C . ALA B 2 102 ? 45.73600 50.71400 14.63100 1.000 193.87040 102 ALA A C 1
ATOM 904 O O . ALA B 2 102 ? 46.70700 50.14400 14.11800 1.000 189.36359 102 ALA A O 1
ATOM 906 N N . PHE B 2 103 ? 45.46600 52.00100 14.40200 1.000 192.23899 103 PHE A N 1
ATOM 907 C CA . PHE B 2 103 ? 46.40600 52.82900 13.65200 1.000 193.38873 103 PHE A CA 1
ATOM 908 C C . PHE B 2 103 ? 47.71100 53.00800 14.41600 1.000 190.58597 103 PHE A C 1
ATOM 909 O O . PHE B 2 103 ? 48.79900 52.92300 13.83300 1.000 188.20613 103 PHE A O 1
ATOM 917 N N . LYS B 2 104 ? 47.61900 53.25300 15.72600 1.000 194.54097 104 LYS A N 1
ATOM 918 C CA . LYS B 2 104 ? 48.81200 53.47900 16.53300 1.000 190.06053 104 LYS A CA 1
ATOM 919 C C . LYS B 2 104 ? 49.72500 52.25900 16.53400 1.000 192.87821 104 LYS A C 1
ATOM 920 O O . LYS B 2 104 ? 50.95300 52.39500 16.49500 1.000 202.84791 104 LYS A O 1
ATOM 926 N N . ASP B 2 105 ? 49.14500 51.05600 16.57200 1.000 181.21022 105 ASP A N 1
ATOM 927 C CA . ASP B 2 105 ? 49.94800 49.84100 16.50400 1.000 184.27645 105 ASP A CA 1
ATOM 928 C C . ASP B 2 105 ? 50.61700 49.67100 15.14500 1.000 196.85078 105 ASP A C 1
ATOM 929 O O . ASP B 2 105 ? 51.58000 48.90300 15.03200 1.000 203.47898 105 ASP A O 1
ATOM 934 N N . CYS B 2 106 ? 50.13200 50.36900 14.11900 1.000 202.87042 106 CYS A N 1
ATOM 935 C CA . CYS B 2 106 ? 50.76500 50.39900 12.80800 1.000 202.78369 106 CYS A CA 1
ATOM 936 C C . CYS B 2 106 ? 51.59700 51.65400 12.60100 1.000 200.85207 106 CYS A C 1
ATOM 937 O O . CYS B 2 106 ? 51.94500 51.97500 11.45800 1.000 203.91258 106 CYS A O 1
ATOM 940 N N . ASN B 2 107 ? 51.91700 52.34300 13.70200 1.000 198.10133 107 ASN A N 1
ATOM 941 C CA . ASN B 2 107 ? 52.73300 53.58800 13.63300 1.000 202.19326 107 ASN A CA 1
ATOM 942 C C . ASN B 2 107 ? 51.97100 54.64300 12.82600 1.000 202.51853 107 ASN A C 1
ATOM 943 O O . ASN B 2 107 ? 52.60900 55.33400 12.00200 1.000 193.15534 107 ASN A O 1
ATOM 948 N N . ILE B 2 108 ? 50.66000 54.75900 13.05700 1.000 198.67614 108 ILE A N 1
ATOM 949 C CA . ILE B 2 108 ? 49.83700 55.78500 12.34800 1.000 193.70239 108 ILE A CA 1
ATOM 950 C C . ILE B 2 108 ? 49.12300 56.65000 13.39800 1.000 188.78208 108 ILE A C 1
ATOM 951 O O . ILE B 2 108 ? 48.49400 56.07200 14.31000 1.000 177.87551 108 ILE A O 1
ATOM 956 N N . GLN B 2 109 ? 49.22900 57.97600 13.27500 1.000 187.07544 109 GLN A N 1
ATOM 957 C CA . GLN B 2 109 ? 48.56000 58.89800 14.22900 1.000 185.53349 109 GLN A CA 1
ATOM 958 C C . GLN B 2 109 ? 47.30500 59.48100 13.56400 1.000 187.92980 109 GLN A C 1
ATOM 959 O O . GLN B 2 109 ? 47.44700 60.41100 12.73900 1.000 182.07970 109 GLN A O 1
ATOM 965 N N . TYR B 2 110 ? 46.12900 58.95200 13.91100 1.000 188.59949 110 TYR A N 1
ATOM 966 C CA . TYR B 2 110 ? 44.85800 59.45600 13.32500 1.000 186.43655 110 TYR A CA 1
ATOM 967 C C . TYR B 2 110 ? 44.24300 60.46600 14.28100 1.000 181.65622 110 TYR A C 1
ATOM 968 O O . TYR B 2 110 ? 43.84300 60.08200 15.40000 1.000 176.61633 110 TYR A O 1
ATOM 977 N N . ARG B 2 111 ? 44.16200 61.72700 13.85300 1.000 182.89672 111 ARG A N 1
ATOM 978 C CA . ARG B 2 111 ? 43.53100 62.77400 14.69600 1.000 177.47575 111 ARG A CA 1
ATOM 979 C C . ARG B 2 111 ? 42.51400 63.55300 13.84600 1.000 166.15018 111 ARG A C 1
ATOM 980 O O . ARG B 2 111 ? 42.82900 64.68800 13.43000 1.000 170.00691 111 ARG A O 1
ATOM 988 N N . PRO B 2 112 ? 41.31300 62.99600 13.58000 1.000 165.43022 112 PRO A N 1
ATOM 989 C CA . PRO B 2 112 ? 40.33600 63.67900 12.74700 1.000 173.43563 112 PRO A CA 1
ATOM 990 C C . PRO B 2 112 ? 40.02400 65.03200 13.36200 1.000 176.39538 112 PRO A C 1
ATOM 991 O O . PRO B 2 112 ? 39.68100 65.09900 14.55800 1.000 182.64880 112 PRO A O 1
ATOM 995 N N . LYS B 2 113 ? 40.13800 66.09400 12.56200 1.000 168.39235 113 LYS A N 1
ATOM 996 C CA . LYS B 2 113 ? 39.89400 67.46600 13.07500 1.000 159.20007 113 LYS A CA 1
ATOM 997 C C . LYS B 2 113 ? 38.43700 67.57500 13.54800 1.000 165.41334 113 LYS A C 1
ATOM 998 O O . LYS B 2 113 ? 38.20300 68.19500 14.60700 1.000 167.67955 113 LYS A O 1
ATOM 1004 N N . LYS B 2 114 ? 37.50400 66.98900 12.79400 1.000 160.90199 114 LYS A N 1
ATOM 1005 C CA . LYS B 2 114 ? 36.06500 67.07500 13.15300 1.000 157.14292 114 LYS A CA 1
ATOM 1006 C C . LYS B 2 114 ? 35.53100 65.67500 13.49800 1.000 161.26509 114 LYS A C 1
ATOM 1007 O O . LYS B 2 114 ? 35.74500 64.74500 12.68900 1.000 160.94236 114 LYS A O 1
ATOM 1013 N N . VAL B 2 115 ? 34.86800 65.53700 14.65100 1.000 153.94043 115 VAL A N 1
ATOM 1014 C CA . VAL B 2 115 ? 34.27400 64.22600 15.05700 1.000 138.23722 115 VAL A CA 1
ATOM 1015 C C . VAL B 2 115 ? 32.75700 64.41100 15.20900 1.000 135.22134 115 VAL A C 1
ATOM 1016 O O . VAL B 2 115 ? 32.34100 65.47700 15.71000 1.000 138.17726 115 VAL A O 1
ATOM 1020 N N . ILE B 2 116 ? 31.97100 63.41800 14.78600 1.000 131.83896 116 ILE A N 1
ATOM 1021 C CA . ILE B 2 116 ? 30.48300 63.52400 14.84900 1.000 132.53469 116 ILE A CA 1
ATOM 1022 C C . ILE B 2 116 ? 29.91500 62.23900 15.47000 1.000 142.99069 116 ILE A C 1
ATOM 1023 O O . ILE B 2 116 ? 30.41300 61.15000 15.11500 1.000 151.76882 116 ILE A O 1
ATOM 1028 N N . ASP B 2 117 ? 28.91900 62.35700 16.35300 1.000 125.22009 117 ASP A N 1
ATOM 1029 C CA . ASP B 2 117 ? 28.25500 61.14300 16.90500 1.000 127.40791 117 ASP A CA 1
ATOM 1030 C C . ASP B 2 117 ? 26.80600 61.11900 16.41100 1.000 136.59103 117 ASP A C 1
ATOM 1031 O O . ASP B 2 117 ? 26.03400 62.02600 16.78700 1.000 139.23241 117 ASP A O 1
ATOM 1036 N N . THR B 2 118 ? 26.45700 60.11900 15.60000 1.000 134.43437 118 THR A N 1
ATOM 1037 C CA . THR B 2 118 ? 25.09000 60.03700 15.04900 1.000 130.12883 118 THR A CA 1
ATOM 1038 C C . THR B 2 118 ? 24.11300 59.91800 16.19400 1.000 131.52645 118 THR A C 1
ATOM 1039 O O . THR B 2 118 ? 22.99700 60.45800 16.07200 1.000 128.09122 118 THR A O 1
ATOM 1043 N N . LEU B 2 119 ? 24.49700 59.22400 17.26800 1.000 135.58809 119 LEU A N 1
ATOM 1044 C CA . LEU B 2 119 ? 23.53000 59.02100 18.34100 1.000 141.05420 119 LEU A CA 1
ATOM 1045 C C . LEU B 2 119 ? 22.98000 60.35400 18.83400 1.000 134.52208 119 LEU A C 1
ATOM 1046 O O . LEU B 2 119 ? 21.76700 60.49500 19.03800 1.000 126.83648 119 LEU A O 1
ATOM 1051 N N . GLU B 2 120 ? 23.85800 61.34600 19.01800 1.000 122.56060 120 GLU A N 1
ATOM 1052 C CA . GLU B 2 120 ? 23.39900 62.69300 19.34200 1.000 116.38418 120 GLU A CA 1
ATOM 1053 C C . GLU B 2 120 ? 22.50500 63.24100 18.23700 1.000 121.22419 120 GLU A C 1
ATOM 1054 O O . GLU B 2 120 ? 21.43400 63.80300 18.50400 1.000 119.21240 120 GLU A O 1
ATOM 1060 N N . ILE B 2 121 ? 22.92900 63.07000 16.98200 1.000 118.60262 121 ILE A N 1
ATOM 1061 C CA . ILE B 2 121 ? 22.16700 63.58900 15.84800 1.000 108.49297 121 ILE A CA 1
ATOM 1062 C C . ILE B 2 121 ? 20.77800 62.96600 15.80600 1.000 125.41413 121 ILE A C 1
ATOM 1063 O O . ILE B 2 121 ? 19.78300 63.65200 15.55600 1.000 129.25019 121 ILE A O 1
ATOM 1068 N N . PHE B 2 122 ? 20.68900 61.65600 16.04800 1.000 122.73252 122 PHE A N 1
ATOM 1069 C CA . PHE B 2 122 ? 19.40400 60.96900 15.96300 1.000 121.48197 122 PHE A CA 1
ATOM 1070 C C . PHE B 2 122 ? 18.50900 61.33300 17.13800 1.000 121.79063 122 PHE A C 1
ATOM 1071 O O . PHE B 2 122 ? 17.29500 61.49700 16.97300 1.000 122.29676 122 PHE A O 1
ATOM 1079 N N . LYS B 2 123 ? 19.12800 61.56600 18.29200 1.000 119.69192 123 LYS A N 1
ATOM 1080 C CA . LYS B 2 123 ? 18.33700 62.01900 19.45800 1.000 115.03388 123 LYS A CA 1
ATOM 1081 C C . LYS B 2 123 ? 17.68700 63.35400 19.10300 1.000 113.97559 123 LYS A C 1
ATOM 1082 O O . LYS B 2 123 ? 16.46900 63.49800 19.31600 1.000 116.78458 123 LYS A O 1
ATOM 1088 N N . ILE B 2 124 ? 18.47500 64.28200 18.56500 1.000 113.22822 124 ILE A N 1
ATOM 1089 C CA . ILE B 2 124 ? 17.94300 65.64100 18.26200 1.000 107.78332 124 ILE A CA 1
ATOM 1090 C C . ILE B 2 124 ? 16.98900 65.54900 17.06700 1.000 111.51676 124 ILE A C 1
ATOM 1091 O O . ILE B 2 124 ? 15.84100 66.01000 17.19900 1.000 115.89492 124 ILE A O 1
ATOM 1096 N N . ALA B 2 125 ? 17.43300 64.94600 15.96400 1.000 116.87612 125 ALA A N 1
ATOM 1097 C CA . ALA B 2 125 ? 16.60700 64.91900 14.73200 1.000 118.51512 125 ALA A CA 1
ATOM 1098 C C . ALA B 2 125 ? 15.34500 64.08000 14.91900 1.000 119.27781 125 ALA A C 1
ATOM 1099 O O . ALA B 2 125 ? 14.29300 64.45500 14.36700 1.000 112.98437 125 ALA A O 1
ATOM 1101 N N . PHE B 2 126 ? 15.44500 62.96800 15.64400 1.000 123.87600 126 PHE A N 1
ATOM 1102 C CA . PHE B 2 126 ? 14.27600 62.06100 15.76700 1.000 117.54180 126 PHE A CA 1
ATOM 1103 C C . PHE B 2 126 ? 13.89400 61.90100 17.22700 1.000 119.24658 126 PHE A C 1
ATOM 1104 O O . PHE B 2 126 ? 14.07700 60.80400 17.78200 1.000 114.97903 126 PHE A O 1
ATOM 1112 N N . PRO B 2 127 ? 13.33300 62.93200 17.89000 1.000 124.50985 127 PRO A N 1
ATOM 1113 C CA . PRO B 2 127 ? 13.05000 62.82300 19.31200 1.000 123.50123 127 PRO A CA 1
ATOM 1114 C C . PRO B 2 127 ? 11.89800 61.87500 19.57900 1.000 123.16575 127 PRO A C 1
ATOM 1115 O O . PRO B 2 127 ? 11.95700 61.12400 20.56800 1.000 121.94765 127 PRO A O 1
ATOM 1119 N N . THR B 2 128 ? 10.88300 61.88000 18.71400 1.000 134.62746 128 THR A N 1
ATOM 1120 C CA . THR B 2 128 ? 9.70400 61.06900 18.99100 1.000 118.11244 128 THR A CA 1
ATOM 1121 C C . THR B 2 128 ? 9.96300 59.57300 18.89900 1.000 125.59000 128 THR A C 1
ATOM 1122 O O . THR B 2 128 ? 9.08100 58.78800 19.25500 1.000 133.16659 128 THR A O 1
ATOM 1126 N N . ASP B 2 129 ? 11.13300 59.15700 18.42800 1.000 126.57952 129 ASP A N 1
ATOM 1127 C CA . ASP B 2 129 ? 11.40100 57.73800 18.24500 1.000 132.29285 129 ASP A CA 1
ATOM 1128 C C . ASP B 2 129 ? 11.62200 57.03900 19.58200 1.000 131.48132 129 ASP A C 1
ATOM 1129 O O . ASP B 2 129 ? 12.32300 57.54600 20.46400 1.000 114.76818 129 ASP A O 1
ATOM 1134 N N . LYS B 2 130 ? 11.01200 55.85800 19.72000 1.000 139.54928 130 LYS A N 1
ATOM 1135 C CA . LYS B 2 130 ? 11.07100 55.09700 20.96400 1.000 134.04999 130 LYS A CA 1
ATOM 1136 C C . LYS B 2 130 ? 12.44700 54.49400 21.21900 1.000 131.35185 130 LYS A C 1
ATOM 1137 O O . LYS B 2 130 ? 12.75600 54.14400 22.36400 1.000 132.92973 130 LYS A O 1
ATOM 1143 N N . SER B 2 131 ? 13.27400 54.36300 20.18400 1.000 123.35558 131 SER A N 1
ATOM 1144 C CA . SER B 2 131 ? 14.59900 53.78800 20.34200 1.000 116.17756 131 SER A CA 1
ATOM 1145 C C . SER B 2 131 ? 15.55700 54.40900 19.33900 1.000 127.29516 131 SER A C 1
ATOM 1146 O O . SER B 2 131 ? 15.16200 54.81100 18.24200 1.000 128.61407 131 SER A O 1
ATOM 1149 N N . TYR B 2 132 ? 16.82600 54.47800 19.73800 1.000 108.93071 132 TYR A N 1
ATOM 1150 C CA . TYR B 2 132 ? 17.90100 54.96000 18.88400 1.000 126.82867 132 TYR A CA 1
ATOM 1151 C C . TYR B 2 132 ? 18.90100 53.85800 18.55700 1.000 139.91578 132 TYR A C 1
ATOM 1152 O O . TYR B 2 132 ? 20.01300 54.14600 18.10500 1.000 142.68162 132 TYR A O 1
ATOM 1161 N N . GLN B 2 133 ? 18.53100 52.60100 18.79600 1.000 137.97803 133 GLN A N 1
ATOM 1162 C CA . GLN B 2 133 ? 19.27300 51.48200 18.23200 1.000 146.71426 133 GLN A CA 1
ATOM 1163 C C . GLN B 2 133 ? 19.11000 51.49600 16.71800 1.000 140.40799 133 GLN A C 1
ATOM 1164 O O . GLN B 2 133 ? 18.03700 51.82000 16.20500 1.000 140.98674 133 GLN A O 1
ATOM 1170 N N . LEU B 2 134 ? 20.18200 51.15200 15.99700 1.000 126.10467 134 LEU A N 1
ATOM 1171 C CA . LEU B 2 134 ? 20.20600 51.42000 14.56000 1.000 136.12482 134 LEU A CA 1
ATOM 1172 C C . LEU B 2 134 ? 19.13100 50.63900 13.81100 1.000 139.31058 134 LEU A C 1
ATOM 1173 O O . LEU B 2 134 ? 18.48000 51.18300 12.91400 1.000 137.12578 134 LEU A O 1
ATOM 1178 N N . SER B 2 135 ? 18.94600 49.36100 14.14300 1.000 140.20591 135 SER A N 1
ATOM 1179 C CA . SER B 2 135 ? 17.96700 48.55300 13.42000 1.000 148.87446 135 SER A CA 1
ATOM 1180 C C . SER B 2 135 ? 16.55400 49.09400 13.61500 1.000 151.78890 135 SER A C 1
ATOM 1181 O O . SER B 2 135 ? 15.82900 49.33800 12.64000 1.000 146.31819 135 SER A O 1
ATOM 1184 N N . GLU B 2 136 ? 16.15600 49.31000 14.87200 1.000 148.69950 136 GLU A N 1
ATOM 1185 C CA . GLU B 2 136 ? 14.80600 49.78700 15.15500 1.000 154.96393 136 GLU A CA 1
ATOM 1186 C C . GLU B 2 136 ? 14.58500 51.19900 14.62800 1.000 148.17314 136 GLU A C 1
ATOM 1187 O O . GLU B 2 136 ? 13.45400 51.56200 14.28400 1.000 141.99576 136 GLU A O 1
ATOM 1193 N N . LEU B 2 137 ? 15.64400 52.00500 14.55600 1.000 142.20763 137 LEU A N 1
ATOM 1194 C CA . LEU B 2 137 ? 15.50800 53.34500 13.99500 1.000 144.68638 137 LEU A CA 1
ATOM 1195 C C . LEU B 2 137 ? 15.38500 53.29500 12.47600 1.000 135.26411 137 LEU A C 1
ATOM 1196 O O . LEU B 2 137 ? 14.60000 54.04600 11.88300 1.000 134.00375 137 LEU A O 1
ATOM 1201 N N . ALA B 2 138 ? 16.15100 52.41100 11.83400 1.000 142.91000 138 ALA A N 1
ATOM 1202 C CA . ALA B 2 138 ? 16.09500 52.28100 10.38300 1.000 149.33021 138 ALA A CA 1
ATOM 1203 C C . ALA B 2 138 ? 14.74600 51.74000 9.93900 1.000 143.99347 138 ALA A C 1
ATOM 1204 O O . ALA B 2 138 ? 14.21300 52.14900 8.90000 1.000 140.04359 138 ALA A O 1
ATOM 1206 N N . GLU B 2 139 ? 14.24600 50.73400 10.64800 1.000 148.04991 139 GLU A N 1
ATOM 1207 C CA . GLU B 2 139 ? 12.89400 50.24700 10.27900 1.000 151.04489 139 GLU A CA 1
ATOM 1208 C C . GLU B 2 139 ? 11.90100 51.35000 10.64200 1.000 155.61481 139 GLU A C 1
ATOM 1209 O O . GLU B 2 139 ? 10.80900 51.39400 10.05800 1.000 150.17097 139 GLU A O 1
ATOM 1215 N N . ALA B 2 140 ? 12.28400 52.19000 11.60300 1.000 146.93788 140 ALA A N 1
ATOM 1216 C CA . ALA B 2 140 ? 11.41400 53.27900 12.07900 1.000 131.87352 140 ALA A CA 1
ATOM 1217 C C . ALA B 2 140 ? 11.14400 54.22900 10.92000 1.000 139.14669 140 ALA A C 1
ATOM 1218 O O . ALA B 2 140 ? 9.98600 54.61600 10.74700 1.000 134.84491 140 ALA A O 1
ATOM 1220 N N . HIS B 2 141 ? 12.18900 54.61000 10.17900 1.000 136.92259 141 HIS A N 1
ATOM 1221 C CA . HIS B 2 141 ? 12.01000 55.62900 9.10900 1.000 135.90136 141 HIS A CA 1
ATOM 1222 C C . HIS B 2 141 ? 12.18300 54.99200 7.72800 1.000 143.60938 141 HIS A C 1
ATOM 1223 O O . HIS B 2 141 ? 12.85600 55.59000 6.86400 1.000 138.63061 141 HIS A O 1
ATOM 1230 N N . GLY B 2 142 ? 11.60300 53.80900 7.52600 1.000 148.26041 142 GLY A N 1
ATOM 1231 C CA . GLY B 2 142 ? 11.62900 53.17500 6.19200 1.000 156.38202 142 GLY A CA 1
ATOM 1232 C C . GLY B 2 142 ? 13.01300 53.11900 5.57900 1.000 155.45934 142 GLY A C 1
ATOM 1233 O O . GLY B 2 142 ? 13.14000 53.48600 4.39300 1.000 160.48930 142 GLY A O 1
ATOM 1234 N N . ILE B 2 143 ? 14.01500 52.67000 6.33400 1.000 150.19477 143 ILE A N 1
ATOM 1235 C CA . ILE B 2 143 ? 15.37100 52.48700 5.73700 1.000 150.78437 143 ILE A CA 1
ATOM 1236 C C . ILE B 2 143 ? 15.65600 50.98100 5.69300 1.000 160.19435 143 ILE A C 1
ATOM 1237 O O . ILE B 2 143 ? 15.39300 50.30400 6.71100 1.000 167.38085 143 ILE A O 1
ATOM 1242 N N . THR B 2 144 ? 16.16000 50.48100 4.56400 1.000 161.50587 144 THR A N 1
ATOM 1243 C CA . THR B 2 144 ? 16.38700 49.02700 4.41400 1.000 164.80620 144 THR A CA 1
ATOM 1244 C C . THR B 2 144 ? 17.56700 48.62100 5.26600 1.000 169.53195 144 THR A C 1
ATOM 1245 O O . THR B 2 144 ? 18.68200 48.56800 4.72100 1.000 173.89341 144 THR A O 1
ATOM 1249 N N . LEU B 2 145 ? 17.33200 48.32600 6.54800 1.000 160.84262 145 LEU A N 1
ATOM 1250 C CA . LEU B 2 145 ? 18.42900 47.95300 7.47900 1.000 158.12775 145 LEU A CA 1
ATOM 1251 C C . LEU B 2 145 ? 19.00300 46.59500 7.05400 1.000 170.60735 145 LEU A C 1
ATOM 1252 O O . LEU B 2 145 ? 20.13700 46.27300 7.46800 1.000 175.58852 145 LEU A O 1
ATOM 1257 N N . ALA B 2 146 ? 18.24100 45.82500 6.27500 1.000 176.76837 146 ALA A N 1
ATOM 1258 C CA . ALA B 2 146 ? 18.74600 44.52800 5.76400 1.000 181.06826 146 ALA A CA 1
ATOM 1259 C C . ALA B 2 146 ? 19.32200 43.70400 6.91700 1.000 176.54922 146 ALA A C 1
ATOM 1260 O O . ALA B 2 146 ? 18.72100 43.68500 8.01300 1.000 178.55200 146 ALA A O 1
ATOM 1262 N N . ASN B 2 147 ? 20.45300 43.03800 6.67400 1.000 174.33708 147 ASN A N 1
ATOM 1263 C CA . ASN B 2 147 ? 21.11900 42.26200 7.75600 1.000 180.19550 147 ASN A CA 1
ATOM 1264 C C . ASN B 2 147 ? 21.70200 43.25300 8.76700 1.000 178.77428 147 ASN A C 1
ATOM 1265 O O . ASN B 2 147 ? 22.29700 44.26000 8.33100 1.000 184.78160 147 ASN A O 1
ATOM 1270 N N . ALA B 2 148 ? 21.52500 42.98700 10.06200 1.000 176.18412 148 ALA A N 1
ATOM 1271 C CA . ALA B 2 148 ? 22.01100 43.92100 11.10400 1.000 167.22803 148 ALA A CA 1
ATOM 1272 C C . ALA B 2 148 ? 23.39000 43.48300 11.58900 1.000 156.97406 148 ALA A C 1
ATOM 1273 O O . ALA B 2 148 ? 23.97400 42.55600 10.99100 1.000 161.68941 148 ALA A O 1
ATOM 1275 N N . HIS B 2 149 ? 23.89300 44.14000 12.63400 1.000 156.55716 149 HIS A N 1
ATOM 1276 C CA . HIS B 2 149 ? 25.19100 43.73200 13.23300 1.000 161.93767 149 HIS A CA 1
ATOM 1277 C C . HIS B 2 149 ? 26.24300 43.57600 12.13300 1.000 168.55075 149 HIS A C 1
ATOM 1278 O O . HIS B 2 149 ? 27.12900 42.70300 12.26100 1.000 166.22891 149 HIS A O 1
ATOM 1285 N N . ARG B 2 150 ? 26.16500 44.40600 11.09000 1.000 171.45587 150 ARG A N 1
ATOM 1286 C CA . ARG B 2 150 ? 27.20300 44.36300 10.02700 1.000 169.39968 150 ARG A CA 1
ATOM 1287 C C . ARG B 2 150 ? 27.87400 45.74100 9.92900 1.000 169.79763 150 ARG A C 1
ATOM 1288 O O . ARG B 2 150 ? 27.16200 46.76100 10.05300 1.000 170.97122 150 ARG A O 1
ATOM 1296 N N . ALA B 2 151 ? 29.19900 45.75300 9.75900 1.000 171.13996 151 ALA A N 1
ATOM 1297 C CA . ALA B 2 151 ? 29.93800 47.02800 9.61500 1.000 171.26870 151 ALA A CA 1
ATOM 1298 C C . ALA B 2 151 ? 29.53600 47.67400 8.29400 1.000 174.37420 151 ALA A C 1
ATOM 1299 O O . ALA B 2 151 ? 29.95900 48.81400 8.02400 1.000 175.99981 151 ALA A O 1
ATOM 1301 N N . ASP B 2 152 ? 28.73300 46.96200 7.50100 1.000 173.49953 152 ASP A N 1
ATOM 1302 C CA . ASP B 2 152 ? 28.32100 47.48100 6.17100 1.000 166.61478 152 ASP A CA 1
ATOM 1303 C C . ASP B 2 152 ? 27.11300 48.40400 6.34800 1.000 174.56939 152 ASP A C 1
ATOM 1304 O O . ASP B 2 152 ? 27.28200 49.63200 6.21100 1.000 181.79140 152 ASP A O 1
ATOM 1309 N N . GLU B 2 153 ? 25.94500 47.83300 6.65700 1.000 174.39135 153 GLU A N 1
ATOM 1310 C CA . GLU B 2 153 ? 24.71900 48.65000 6.85300 1.000 179.63440 153 GLU A CA 1
ATOM 1311 C C . GLU B 2 153 ? 24.93500 49.59300 8.04700 1.000 173.04025 153 GLU A C 1
ATOM 1312 O O . GLU B 2 153 ? 24.55300 50.77400 7.94800 1.000 168.31412 153 GLU A O 1
ATOM 1318 N N . ASP B 2 154 ? 25.56700 49.09700 9.11400 1.000 170.08940 154 ASP A N 1
ATOM 1319 C CA . ASP B 2 154 ? 25.83300 49.95700 10.30000 1.000 173.45424 154 ASP A CA 1
ATOM 1320 C C . ASP B 2 154 ? 26.65000 51.16900 9.84500 1.000 172.10653 154 ASP A C 1
ATOM 1321 O O . ASP B 2 154 ? 26.70600 52.15400 10.60600 1.000 173.12261 154 ASP A O 1
ATOM 1326 N N . ALA B 2 155 ? 27.28300 51.09100 8.67400 1.000 160.03454 155 ALA A N 1
ATOM 1327 C CA . ALA B 2 155 ? 27.98500 52.27800 8.13500 1.000 162.23426 155 ALA A CA 1
ATOM 1328 C C . ALA B 2 155 ? 27.10700 52.90600 7.05400 1.000 166.16002 155 ALA A C 1
ATOM 1329 O O . ALA B 2 155 ? 27.16300 54.13700 6.86900 1.000 169.27194 155 ALA A O 1
ATOM 1331 N N . ALA B 2 156 ? 26.30100 52.08600 6.37700 1.000 166.06869 156 ALA A N 1
ATOM 1332 C CA . ALA B 2 156 ? 25.46400 52.59600 5.26400 1.000 164.87004 156 ALA A CA 1
ATOM 1333 C C . ALA B 2 156 ? 24.18100 53.22000 5.80700 1.000 160.03707 156 ALA A C 1
ATOM 1334 O O . ALA B 2 156 ? 23.89500 54.38600 5.47300 1.000 163.70129 156 ALA A O 1
ATOM 1336 N N . THR B 2 157 ? 23.42900 52.46900 6.61400 1.000 158.32624 157 THR A N 1
ATOM 1337 C CA . THR B 2 157 ? 22.13200 52.97900 7.10600 1.000 160.39847 157 THR A CA 1
ATOM 1338 C C . THR B 2 157 ? 22.36600 54.18400 7.98900 1.000 162.95075 157 THR A C 1
ATOM 1339 O O . THR B 2 157 ? 21.59900 55.15900 7.86500 1.000 164.28330 157 THR A O 1
ATOM 1343 N N . THR B 2 158 ? 23.39200 54.14000 8.84100 1.000 163.75291 158 THR A N 1
ATOM 1344 C CA . THR B 2 158 ? 23.71300 55.31400 9.67700 1.000 152.87780 158 THR A CA 1
ATOM 1345 C C . THR B 2 158 ? 23.89500 56.50200 8.77000 1.000 141.55127 158 THR A C 1
ATOM 1346 O O . THR B 2 158 ? 23.30200 57.56300 9.05300 1.000 133.28433 158 THR A O 1
ATOM 1350 N N . ALA B 2 159 ? 24.67700 56.32700 7.70700 1.000 140.38357 159 ALA A N 1
ATOM 1351 C CA . ALA B 2 159 ? 24.93500 57.43300 6.76000 1.000 142.53499 159 ALA A CA 1
ATOM 1352 C C . ALA B 2 159 ? 23.61700 57.88300 6.13300 1.000 142.57596 159 ALA A C 1
ATOM 1353 O O . ALA B 2 159 ? 23.36500 59.10200 6.04700 1.000 149.85378 159 ALA A O 1
ATOM 1355 N N . LYS B 2 160 ? 22.79400 56.92200 5.71400 1.000 135.01507 160 LYS A N 1
ATOM 1356 C CA . LYS B 2 160 ? 21.50000 57.26800 5.07500 1.000 140.57342 160 LYS A CA 1
ATOM 1357 C C . LYS B 2 160 ? 20.69600 58.13300 6.05300 1.000 146.56397 160 LYS A C 1
ATOM 1358 O O . LYS B 2 160 ? 20.09700 59.13200 5.61200 1.000 149.27811 160 LYS A O 1
ATOM 1364 N N . LEU B 2 161 ? 20.69400 57.75700 7.33200 1.000 146.34638 161 LEU A N 1
ATOM 1365 C CA . LEU B 2 161 ? 19.96000 58.54200 8.35400 1.000 132.10350 161 LEU A CA 1
ATOM 1366 C C . LEU B 2 161 ? 20.67200 59.88600 8.53900 1.000 138.23023 161 LEU A C 1
ATOM 1367 O O . LEU B 2 161 ? 19.98400 60.92400 8.55000 1.000 138.92200 161 LEU A O 1
ATOM 1372 N N . MET B 2 162 ? 21.99800 59.86700 8.67700 1.000 136.60826 162 MET A N 1
ATOM 1373 C CA . MET B 2 162 ? 22.72400 61.12700 8.77200 1.000 126.61599 162 MET A CA 1
ATOM 1374 C C . MET B 2 162 ? 22.25300 62.08500 7.68900 1.000 129.21781 162 MET A C 1
ATOM 1375 O O . MET B 2 162 ? 21.97600 63.26500 7.94900 1.000 137.35524 162 MET A O 1
ATOM 1380 N N . ILE B 2 163 ? 22.14500 61.57400 6.46000 1.000 131.13253 163 ILE A N 1
ATOM 1381 C CA . ILE B 2 163 ? 21.54900 62.32100 5.35700 1.000 132.92184 163 ILE A CA 1
ATOM 1382 C C . ILE B 2 163 ? 20.16300 62.81200 5.74800 1.000 129.71703 163 ILE A C 1
ATOM 1383 O O . ILE B 2 163 ? 19.87600 64.00900 5.69600 1.000 140.53268 163 ILE A O 1
ATOM 1388 N N . LEU B 2 164 ? 19.29700 61.88900 6.18100 1.000 125.51116 164 LEU A N 1
ATOM 1389 C CA . LEU B 2 164 ? 17.91800 62.23700 6.51500 1.000 133.78401 164 LEU A CA 1
ATOM 1390 C C . LEU B 2 164 ? 17.86200 63.34000 7.56500 1.000 129.23399 164 LEU A C 1
ATOM 1391 O O . LEU B 2 164 ? 16.99700 64.22500 7.50500 1.000 130.97497 164 LEU A O 1
ATOM 1396 N N . ALA B 2 165 ? 18.78100 63.30700 8.53000 1.000 134.88741 165 ALA A N 1
ATOM 1397 C CA . ALA B 2 165 ? 18.90600 64.41300 9.46900 1.000 125.62709 165 ALA A CA 1
ATOM 1398 C C . ALA B 2 165 ? 19.21900 65.70700 8.73200 1.000 127.71463 165 ALA A C 1
ATOM 1399 O O . ALA B 2 165 ? 18.51500 66.71100 8.89100 1.000 131.38952 165 ALA A O 1
ATOM 1401 N N . PHE B 2 166 ? 20.31300 65.72000 7.97800 1.000 123.00865 166 PHE A N 1
ATOM 1402 C CA . PHE B 2 166 ? 20.70000 66.95600 7.25700 1.000 116.97466 166 PHE A CA 1
ATOM 1403 C C . PHE B 2 166 ? 19.53900 67.40200 6.38200 1.000 118.75505 166 PHE A C 1
ATOM 1404 O O . PHE B 2 166 ? 19.20600 68.58700 6.36300 1.000 120.78216 166 PHE A O 1
ATOM 1412 N N . GLU B 2 167 ? 18.85500 66.43200 5.79600 1.000 119.52990 167 GLU A N 1
ATOM 1413 C CA . GLU B 2 167 ? 17.67600 66.79800 4.99200 1.000 123.24668 167 GLU A CA 1
ATOM 1414 C C . GLU B 2 167 ? 16.65200 67.42600 5.93100 1.000 123.63418 167 GLU A C 1
ATOM 1415 O O . GLU B 2 167 ? 16.15700 68.50600 5.60800 1.000 126.47852 167 GLU A O 1
ATOM 1421 N N . LYS B 2 168 ? 16.43600 66.83700 7.10600 1.000 128.53513 168 LYS A N 1
ATOM 1422 C CA . LYS B 2 168 ? 15.43900 67.37700 8.06400 1.000 116.89744 168 LYS A CA 1
ATOM 1423 C C . LYS B 2 168 ? 15.87200 68.76100 8.55500 1.000 126.80622 168 LYS A C 1
ATOM 1424 O O . LYS B 2 168 ? 14.99500 69.62800 8.73500 1.000 116.49842 168 LYS A O 1
ATOM 1430 N N . PHE B 2 169 ? 17.17300 68.96300 8.75100 1.000 133.57213 169 PHE A N 1
ATOM 1431 C CA . PHE B 2 169 ? 17.65900 70.24100 9.34200 1.000 111.79412 169 PHE A CA 1
ATOM 1432 C C . PHE B 2 169 ? 17.40000 71.42300 8.41000 1.000 124.94758 169 PHE A C 1
ATOM 1433 O O . PHE B 2 169 ? 17.77400 72.55300 8.77500 1.000 133.98395 169 PHE A O 1
ATOM 1441 N N . GLU B 2 170 ? 16.76700 71.18900 7.26100 1.000 133.15724 170 GLU A N 1
ATOM 1442 C CA . GLU B 2 170 ? 16.42200 72.31600 6.35600 1.000 126.07857 170 GLU A CA 1
ATOM 1443 C C . GLU B 2 170 ? 15.16000 73.00900 6.88400 1.000 123.20682 170 GLU A C 1
ATOM 1444 O O . GLU B 2 170 ? 14.07400 72.76800 6.31700 1.000 118.72322 170 GLU A O 1
ATOM 1450 N N . LYS B 2 171 ? 15.30300 73.83700 7.92000 1.000 141.63786 171 LYS A N 1
ATOM 1451 C CA . LYS B 2 171 ? 14.13500 74.51400 8.54000 1.000 136.84495 171 LYS A CA 1
ATOM 1452 C C . LYS B 2 171 ? 14.32000 76.03500 8.46900 1.000 133.00846 171 LYS A C 1
ATOM 1453 O O . LYS B 2 171 ? 15.19000 76.49100 7.70100 1.000 137.56508 171 LYS A O 1
ATOM 1459 N N . LEU B 2 172 ? 13.53400 76.78400 9.24600 1.000 115.32637 172 LEU A N 1
ATOM 1460 C CA . LEU B 2 172 ? 13.64900 78.26400 9.24100 1.000 124.77628 172 LEU A CA 1
ATOM 1461 C C . LEU B 2 172 ? 15.09300 78.63200 9.60600 1.000 132.27592 172 LEU A C 1
ATOM 1462 O O . LEU B 2 172 ? 15.70900 77.89400 10.40300 1.000 129.74705 172 LEU A O 1
ATOM 1467 N N . PRO B 2 173 ? 15.66000 79.73800 9.07900 1.000 127.46108 173 PRO A N 1
ATOM 1468 C CA . PRO B 2 173 ? 17.06800 80.03700 9.31300 1.000 121.49914 173 PRO A CA 1
ATOM 1469 C C . PRO B 2 173 ? 17.36600 80.23500 10.77900 1.000 117.03053 173 PRO A C 1
ATOM 1470 O O . PRO B 2 173 ? 18.16400 79.47100 11.35500 1.000 119.83866 173 PRO A O 1
ATOM 1474 N N . LEU B 2 174 ? 16.73500 81.24300 11.37800 1.000 115.20302 174 LEU A N 1
ATOM 1475 C CA . LEU B 2 174 ? 17.03300 81.56300 12.79500 1.000 132.68771 174 LEU A CA 1
ATOM 1476 C C . LEU B 2 174 ? 17.03600 80.26300 13.60900 1.000 131.89102 174 LEU A C 1
ATOM 1477 O O . LEU B 2 174 ? 17.81600 80.17300 14.57700 1.000 128.09390 174 LEU A O 1
ATOM 1482 N N . ASP B 2 175 ? 16.21200 79.29000 13.22100 1.000 119.69719 175 ASP A N 1
ATOM 1483 C CA . ASP B 2 175 ? 16.11800 78.05600 14.05100 1.000 119.49891 175 ASP A CA 1
ATOM 1484 C C . ASP B 2 175 ? 17.44500 77.29600 14.01000 1.000 117.97462 175 ASP A C 1
ATOM 1485 O O . ASP B 2 175 ? 17.88700 76.81100 15.07000 1.000 109.77923 175 ASP A O 1
ATOM 1490 N N . THR B 2 176 ? 18.03200 77.16100 12.82200 1.000 100.47171 176 THR A N 1
ATOM 1491 C CA . THR B 2 176 ? 19.32100 76.45400 12.70300 1.000 101.62842 176 THR A CA 1
ATOM 1492 C C . THR B 2 176 ? 20.32400 77.16200 13.58400 1.000 113.39056 176 THR A C 1
ATOM 1493 O O . THR B 2 176 ? 21.15500 76.47500 14.21600 1.000 121.14392 176 THR A O 1
ATOM 1497 N N . LEU B 2 177 ? 20.23800 78.49100 13.64800 1.000 108.48461 177 LEU A N 1
ATOM 1498 C CA . LEU B 2 177 ? 21.17600 79.28600 14.48000 1.000 106.87202 177 LEU A CA 1
ATOM 1499 C C . LEU B 2 177 ? 20.98900 78.90800 15.95500 1.000 105.40330 177 LEU A C 1
ATOM 1500 O O . LEU B 2 177 ? 22.00300 78.82100 16.68000 1.000 96.51841 177 LEU A O 1
ATOM 1505 N N . LYS B 2 178 ? 19.74000 78.69300 16.37300 1.000 107.19526 178 LYS A N 1
ATOM 1506 C CA . LYS B 2 178 ? 19.45900 78.33500 17.78500 1.000 108.72490 178 LYS A CA 1
ATOM 1507 C C . LYS B 2 178 ? 20.24100 77.06500 18.13400 1.000 107.44029 178 LYS A C 1
ATOM 1508 O O . LYS B 2 178 ? 20.92000 77.05200 19.18100 1.000 110.47659 178 LYS A O 1
ATOM 1514 N N . GLN B 2 179 ? 20.16400 76.05200 17.27300 1.000 95.91703 179 GLN A N 1
ATOM 1515 C CA . GLN B 2 179 ? 20.84000 74.76100 17.55900 1.000 96.27324 179 GLN A CA 1
ATOM 1516 C C . GLN B 2 179 ? 22.36300 74.95800 17.50900 1.000 110.64656 179 GLN A C 1
ATOM 1517 O O . GLN B 2 179 ? 23.07000 74.29700 18.29300 1.000 119.40458 179 GLN A O 1
ATOM 1523 N N . LEU B 2 180 ? 22.84400 75.83400 16.62500 1.000 107.77275 180 LEU A N 1
ATOM 1524 C CA . LEU B 2 180 ? 24.30000 76.12000 16.55300 1.000 98.18929 180 LEU A CA 1
ATOM 1525 C C . LEU B 2 180 ? 24.79700 76.52200 17.94700 1.000 94.35883 180 LEU A C 1
ATOM 1526 O O . LEU B 2 180 ? 25.70900 75.84900 18.47700 1.000 92.14384 180 LEU A O 1
ATOM 1531 N N . TYR B 2 181 ? 24.20600 77.57300 18.51700 1.000 93.85064 181 TYR A N 1
ATOM 1532 C CA . TYR B 2 181 ? 24.65300 78.07800 19.84000 1.000 90.05025 181 TYR A CA 1
ATOM 1533 C C . TYR B 2 181 ? 24.52300 76.97200 20.87400 1.000 94.94335 181 TYR A C 1
ATOM 1534 O O . TYR B 2 181 ? 25.43100 76.80500 21.71100 1.000 99.21211 181 TYR A O 1
ATOM 1543 N N . TYR B 2 182 ? 23.42300 76.22300 20.81600 1.000 92.89200 182 TYR A N 1
ATOM 1544 C CA . TYR B 2 182 ? 23.19700 75.12500 21.78900 1.000 90.79270 182 TYR A CA 1
ATOM 1545 C C . TYR B 2 182 ? 24.30400 74.10100 21.66200 1.000 94.38467 182 TYR A C 1
ATOM 1546 O O . TYR B 2 182 ? 24.84900 73.65600 22.69100 1.000 104.04382 182 TYR A O 1
ATOM 1555 N N . LEU B 2 183 ? 24.65600 73.74500 20.42800 1.000 97.47263 183 LEU A N 1
ATOM 1556 C CA . LEU B 2 183 ? 25.64900 72.66300 20.21400 1.000 102.81900 183 LEU A CA 1
ATOM 1557 C C . LEU B 2 183 ? 26.95500 72.96700 20.95300 1.000 108.16176 183 LEU A C 1
ATOM 1558 O O . LEU B 2 183 ? 27.57700 72.01300 21.46200 1.000 123.70611 183 LEU A O 1
ATOM 1563 N N . SER B 2 184 ? 27.34300 74.23800 21.03000 1.000 103.00308 184 SER A N 1
ATOM 1564 C CA . SER B 2 184 ? 28.65200 74.58300 21.64300 1.000 104.28442 184 SER A CA 1
ATOM 1565 C C . SER B 2 184 ? 28.81200 73.88900 23.00100 1.000 125.48317 184 SER A C 1
ATOM 1566 O O . SER B 2 184 ? 29.97100 73.67200 23.40800 1.000 150.04373 184 SER A O 1
ATOM 1569 N N . LYS B 2 185 ? 27.70800 73.55700 23.67600 1.000 113.50220 185 LYS A N 1
ATOM 1570 C CA . LYS B 2 185 ? 27.80600 72.97900 25.04200 1.000 114.50257 185 LYS A CA 1
ATOM 1571 C C . LYS B 2 185 ? 27.36800 71.50700 25.05700 1.000 113.59081 185 LYS A C 1
ATOM 1572 O O . LYS B 2 185 ? 26.90100 71.05900 26.12200 1.000 138.49748 185 LYS A O 1
ATOM 1578 N N . GLN B 2 186 ? 27.51000 70.78400 23.94300 1.000 111.05993 186 GLN A N 1
ATOM 1579 C CA . GLN B 2 186 ? 27.00800 69.38400 23.88500 1.000 143.98868 186 GLN A CA 1
ATOM 1580 C C . GLN B 2 186 ? 28.10700 68.39200 24.28500 1.000 158.20746 186 GLN A C 1
ATOM 1581 O O . GLN B 2 186 ? 27.84400 67.51900 25.18300 1.000 157.94713 186 GLN A O 1
ATOM 1587 N N . LEU B 2 187 ? 29.26900 68.49900 23.63400 1.000 142.06002 187 LEU A N 1
ATOM 1588 C CA . LEU B 2 187 ? 30.41100 67.59500 23.92500 1.000 151.98826 187 LEU A CA 1
ATOM 1589 C C . LEU B 2 187 ? 31.59000 68.04500 23.05300 1.000 147.89331 187 LEU A C 1
ATOM 1590 O O . LEU B 2 187 ? 31.44700 69.06800 22.34900 1.000 156.98579 187 LEU A O 1
ATOM 1595 N N . LYS B 2 188 ? 32.70000 67.30800 23.08800 1.000 158.90568 188 LYS A N 1
ATOM 1596 C CA . LYS B 2 188 ? 33.84900 67.63900 22.20800 1.000 177.24082 188 LYS A CA 1
ATOM 1597 C C . LYS B 2 188 ? 33.38700 67.50900 20.75000 1.000 168.18696 188 LYS A C 1
ATOM 1598 O O . LYS B 2 188 ? 34.00600 68.15000 19.87300 1.000 164.49593 188 LYS A O 1
ATOM 1604 N N . TYR B 2 189 ? 32.31000 66.75200 20.52200 1.000 152.20451 189 TYR A N 1
ATOM 1605 C CA . TYR B 2 189 ? 31.82200 66.51000 19.13700 1.000 153.62712 189 TYR A CA 1
ATOM 1606 C C . TYR B 2 189 ? 31.55700 67.85200 18.46300 1.000 153.74213 189 TYR A C 1
ATOM 1607 O O . TYR B 2 189 ? 30.70100 68.61800 18.95100 1.000 150.79837 189 TYR A O 1
ATOM 1616 N N . ASP B 2 190 ? 32.26300 68.12200 17.36200 1.000 152.34546 190 ASP A N 1
ATOM 1617 C CA . ASP B 2 190 ? 32.14300 69.43600 16.67400 1.000 151.74661 190 ASP A CA 1
ATOM 1618 C C . ASP B 2 190 ? 30.96300 69.42500 15.70000 1.000 152.23905 190 ASP A C 1
ATOM 1619 O O . ASP B 2 190 ? 31.19600 69.63800 14.49300 1.000 159.63434 190 ASP A O 1
ATOM 1624 N N . LEU B 2 191 ? 29.74600 69.20300 16.19900 1.000 130.95279 191 LEU A N 1
ATOM 1625 C CA . LEU B 2 191 ? 28.55100 69.27200 15.32000 1.000 131.57371 191 LEU A CA 1
ATOM 1626 C C . LEU B 2 191 ? 28.15500 70.74400 15.15400 1.000 136.14491 191 LEU A C 1
ATOM 1627 O O . LEU B 2 191 ? 27.38100 71.05200 14.22300 1.000 136.69167 191 LEU A O 1
ATOM 1632 N N . TYR B 2 192 ? 28.66700 71.61400 16.02600 1.000 140.71862 192 TYR A N 1
ATOM 1633 C CA . TYR B 2 192 ? 28.39800 73.06800 15.88100 1.000 136.14681 192 TYR A CA 1
ATOM 1634 C C . TYR B 2 192 ? 28.96100 73.50600 14.54300 1.000 135.26633 192 TYR A C 1
ATOM 1635 O O . TYR B 2 192 ? 28.27800 74.22800 13.79100 1.000 134.47568 192 TYR A O 1
ATOM 1644 N N . ASP B 2 193 ? 30.17600 73.04900 14.23700 1.000 133.61112 193 ASP A N 1
ATOM 1645 C CA . ASP B 2 193 ? 30.81000 73.39700 12.93900 1.000 136.56407 193 ASP A CA 1
ATOM 1646 C C . ASP B 2 193 ? 29.87300 72.95900 11.81400 1.000 132.61014 193 ASP A C 1
ATOM 1647 O O . ASP B 2 193 ? 29.67100 73.74700 10.87200 1.000 139.36662 193 ASP A O 1
ATOM 1652 N N . ILE B 2 194 ? 29.31000 71.75500 11.92500 1.000 128.43649 194 ILE A N 1
ATOM 1653 C CA . ILE B 2 194 ? 28.42400 71.22400 10.84700 1.000 135.49183 194 ILE A CA 1
ATOM 1654 C C . ILE B 2 194 ? 27.24700 72.19200 10.67000 1.000 126.23760 194 ILE A C 1
ATOM 1655 O O . ILE B 2 194 ? 26.96400 72.58200 9.51900 1.000 144.44006 194 ILE A O 1
ATOM 1660 N N . PHE B 2 195 ? 26.61200 72.57800 11.77400 1.000 118.27110 195 PHE A N 1
ATOM 1661 C CA . PHE B 2 195 ? 25.44800 73.49900 11.69800 1.000 122.55324 195 PHE A CA 1
ATOM 1662 C C . PHE B 2 195 ? 25.91300 74.83700 11.13500 1.000 131.74711 195 PHE A C 1
ATOM 1663 O O . PHE B 2 195 ? 25.18200 75.44600 10.33000 1.000 133.94206 195 PHE A O 1
ATOM 1671 N N . PHE B 2 196 ? 27.10600 75.27800 11.53500 1.000 126.77441 196 PHE A N 1
ATOM 1672 C CA . PHE B 2 196 ? 27.64600 76.57400 11.04400 1.000 119.53433 196 PHE A CA 1
ATOM 1673 C C . PHE B 2 196 ? 27.78100 76.51000 9.52800 1.000 123.38508 196 PHE A C 1
ATOM 1674 O O . PHE B 2 196 ? 27.38000 77.46700 8.83600 1.000 124.58088 196 PHE A O 1
ATOM 1682 N N . GLU B 2 197 ? 28.32500 75.40300 9.02000 1.000 127.85840 197 GLU A N 1
ATOM 1683 C CA . GLU B 2 197 ? 28.48200 75.24300 7.55300 1.000 133.94987 197 GLU A CA 1
ATOM 1684 C C . GLU B 2 197 ? 27.10100 75.37500 6.90400 1.000 131.44189 197 GLU A C 1
ATOM 1685 O O . GLU B 2 197 ? 26.97700 76.11900 5.91100 1.000 138.93518 197 GLU A O 1
ATOM 1691 N N . MET B 2 198 ? 26.10600 74.68000 7.45800 1.000 127.94893 198 MET A N 1
ATOM 1692 C CA . MET B 2 198 ? 24.73500 74.73500 6.89400 1.000 124.01010 198 MET A CA 1
ATOM 1693 C C . MET B 2 198 ? 24.24900 76.18900 6.94600 1.000 128.98394 198 MET A C 1
ATOM 1694 O O . MET B 2 198 ? 23.58400 76.62600 5.98700 1.000 137.32550 198 MET A O 1
ATOM 1699 N N . VAL B 2 199 ? 24.58200 76.90500 8.02100 1.000 130.29716 199 VAL A N 1
ATOM 1700 C CA . VAL B 2 199 ? 24.15600 78.32900 8.16200 1.000 128.90627 199 VAL A CA 1
ATOM 1701 C C . VAL B 2 199 ? 24.74700 79.12400 6.98800 1.000 125.85811 199 VAL A C 1
ATOM 1702 O O . VAL B 2 199 ? 24.00100 79.91300 6.37000 1.000 122.52814 199 VAL A O 1
ATOM 1706 N N . ARG B 2 200 ? 26.03100 78.91100 6.69200 1.000 131.07783 200 ARG A N 1
ATOM 1707 C CA . ARG B 2 200 ? 26.69100 79.64100 5.58200 1.000 129.78295 200 ARG A CA 1
ATOM 1708 C C . ARG B 2 200 ? 26.02900 79.25500 4.25400 1.000 131.33168 200 ARG A C 1
ATOM 1709 O O . ARG B 2 200 ? 25.63000 80.16900 3.50200 1.000 141.57956 200 ARG A O 1
ATOM 1717 N N . GLN B 2 201 ? 25.91400 77.95300 3.98400 1.000 128.50707 201 GLN A N 1
ATOM 1718 C CA . GLN B 2 201 ? 25.33900 77.48700 2.69600 1.000 130.36484 201 GLN A CA 1
ATOM 1719 C C . GLN B 2 201 ? 23.83400 77.26200 2.87400 1.000 128.38186 201 GLN A C 1
ATOM 1720 O O . GLN B 2 201 ? 23.35200 76.17400 2.49900 1.000 140.91736 201 GLN A O 1
ATOM 1726 N N . TYR B 2 202 ? 23.12600 78.25000 3.42000 1.000 129.42992 202 TYR A N 1
ATOM 1727 C CA . TYR B 2 202 ? 21.67800 78.06000 3.70200 1.000 135.26348 202 TYR A CA 1
ATOM 1728 C C . TYR B 2 202 ? 20.85900 78.59000 2.54000 1.000 134.27943 202 TYR A C 1
ATOM 1729 O O . TYR B 2 202 ? 21.21400 79.64100 1.96800 1.000 132.98669 202 TYR A O 1
ATOM 1738 N N . ASP B 2 203 ? 19.78100 77.88100 2.19900 1.000 142.73682 203 ASP A N 1
ATOM 1739 C CA . ASP B 2 203 ? 18.89700 78.34900 1.14100 1.000 140.13752 203 ASP A CA 1
ATOM 1740 C C . ASP B 2 203 ? 17.55500 78.72400 1.75300 1.000 133.63873 203 ASP A C 1
ATOM 1741 O O . ASP B 2 203 ? 16.93500 77.90800 2.44300 1.000 148.05913 203 ASP A O 1
ATOM 1746 N N . ALA B 2 204 ? 17.10700 79.95000 1.49600 1.000 137.68879 204 ALA A N 1
ATOM 1747 C CA . ALA B 2 204 ? 15.96700 80.53200 2.19200 1.000 153.22528 204 ALA A CA 1
ATOM 1748 C C . ALA B 2 204 ? 14.66900 80.31600 1.42300 1.000 155.59925 204 ALA A C 1
ATOM 1749 O O . ALA B 2 204 ? 14.62400 80.46700 0.19900 1.000 163.82674 204 ALA A O 1
ATOM 1751 N N . LYS B 2 205 ? 13.61400 79.96900 2.15800 1.000 145.95924 205 LYS A N 1
ATOM 1752 C CA . LYS B 2 205 ? 12.26500 79.85400 1.62000 1.000 141.37590 205 LYS A CA 1
ATOM 1753 C C . LYS B 2 205 ? 11.28300 79.83100 2.78500 1.000 165.53338 205 LYS A C 1
ATOM 1754 O O . LYS B 2 205 ? 11.65500 79.46500 3.90700 1.000 169.98775 205 LYS A O 1
ATOM 1760 N N . PRO B 2 206 ? 10.00000 80.24800 2.62500 1.000 176.30854 206 PRO A N 1
ATOM 1761 C CA . PRO B 2 206 ? 9.03700 80.14000 3.71600 1.000 165.47286 206 PRO A CA 1
ATOM 1762 C C . PRO B 2 206 ? 8.10200 78.93200 3.64200 1.000 153.17937 206 PRO A C 1
ATOM 1763 O O . PRO B 2 206 ? 7.90500 78.38200 2.54000 1.000 160.10360 206 PRO A O 1
ATOM 1767 N N . LEU B 2 207 ? 7.53700 78.52400 4.78500 1.000 147.17653 207 LEU A N 1
ATOM 1768 C CA . LEU B 2 207 ? 6.57600 77.38600 4.81300 1.000 150.86235 207 LEU A CA 1
ATOM 1769 C C . LEU B 2 207 ? 5.27700 77.84800 5.49100 1.000 145.97744 207 LEU A C 1
ATOM 1770 O O . LEU B 2 207 ? 5.32000 78.87000 6.20700 1.000 159.93284 207 LEU A O 1
ATOM 1775 N N . ASP B 2 208 ? 4.17300 77.12800 5.27400 1.000 137.26709 208 ASP A N 1
ATOM 1776 C CA . ASP B 2 208 ? 2.86000 77.56700 5.82800 1.000 141.57143 208 ASP A CA 1
ATOM 1777 C C . ASP B 2 208 ? 2.41500 76.62600 6.95100 1.000 147.27705 208 ASP A C 1
ATOM 1778 O O . ASP B 2 208 ? 1.40500 76.93800 7.61700 1.000 145.72706 208 ASP A O 1
ATOM 1783 N N . LYS B 2 209 ? 3.08800 75.48000 7.08700 1.000 152.22910 209 LYS A N 1
ATOM 1784 C CA . LYS B 2 209 ? 2.75600 74.52400 8.17300 1.000 142.39300 209 LYS A CA 1
ATOM 1785 C C . LYS B 2 209 ? 2.67800 75.31900 9.47600 1.000 129.38757 209 LYS A C 1
ATOM 1786 O O . LYS B 2 209 ? 1.81200 75.00500 10.31700 1.000 129.08028 209 LYS A O 1
ATOM 1792 N N . PHE B 2 210 ? 3.55700 76.31000 9.62100 1.000 139.63712 210 PHE A N 1
ATOM 1793 C CA . PHE B 2 210 ? 3.56500 77.15700 10.83900 1.000 131.93130 210 PHE A CA 1
ATOM 1794 C C . PHE B 2 210 ? 2.89700 78.47600 10.49300 1.000 148.96106 210 PHE A C 1
ATOM 1795 O O . PHE B 2 210 ? 3.58100 79.38800 9.98500 1.000 153.18794 210 PHE A O 1
ATOM 1803 N N . TYR B 2 211 ? 1.59000 78.57700 10.75300 1.000 165.78380 211 TYR A N 1
ATOM 1804 C CA . TYR B 2 211 ? 0.83600 79.81800 10.42600 1.000 155.84427 211 TYR A CA 1
ATOM 1805 C C . TYR B 2 211 ? 1.49400 80.97500 11.16300 1.000 160.90476 211 TYR A C 1
ATOM 1806 O O . TYR B 2 211 ? 1.43600 82.12400 10.67400 1.000 164.77144 211 TYR A O 1
ATOM 1815 N N . GLU B 2 212 ? 2.10600 80.68100 12.31400 1.000 141.79816 212 GLU A N 1
ATOM 1816 C CA . GLU B 2 212 ? 2.80700 81.73300 13.09100 1.000 145.62038 212 GLU A CA 1
ATOM 1817 C C . GLU B 2 212 ? 3.90100 81.07800 13.94600 1.000 127.57464 212 GLU A C 1
ATOM 1818 O O . GLU B 2 212 ? 4.02300 79.83500 13.90100 1.000 126.77134 212 GLU A O 1
ATOM 1824 N N . LYS B 2 213 ? 4.67700 81.88600 14.67100 1.000 117.72578 213 LYS A N 1
ATOM 1825 C CA . LYS B 2 213 ? 5.71300 81.34300 15.58400 1.000 112.02506 213 LYS A CA 1
ATOM 1826 C C . LYS B 2 213 ? 5.50100 81.98000 16.96500 1.000 115.79825 213 LYS A C 1
ATOM 1827 O O . LYS B 2 213 ? 5.17000 83.18300 17.02100 1.000 123.34227 213 LYS A O 1
ATOM 1833 N N . PHE B 2 214 ? 5.68000 81.20000 18.03400 1.000 112.99235 214 PHE A N 1
ATOM 1834 C CA . PHE B 2 214 ? 5.51800 81.73900 19.41100 1.000 107.63236 214 PHE A CA 1
ATOM 1835 C C . PHE B 2 214 ? 6.85300 82.31200 19.87700 1.000 115.69586 214 PHE A C 1
ATOM 1836 O O . PHE B 2 214 ? 7.83800 81.55000 19.97300 1.000 126.18444 214 PHE A O 1
ATOM 1844 N N . GLU B 2 215 ? 6.88600 83.61700 20.16300 1.000 110.18851 215 GLU A N 1
ATOM 1845 C CA . GLU B 2 215 ? 8.14400 84.27200 20.60600 1.000 119.86323 215 GLU A CA 1
ATOM 1846 C C . GLU B 2 215 ? 9.27300 83.84500 19.65600 1.000 132.28941 215 GLU A C 1
ATOM 1847 O O . GLU B 2 215 ? 9.15900 84.12000 18.44100 1.000 137.37628 215 GLU A O 1
ATOM 1853 N N . GLN B 2 216 ? 10.31300 83.19700 20.19000 1.000 115.23260 216 GLN A N 1
ATOM 1854 C CA . GLN B 2 216 ? 11.42600 82.70600 19.33500 1.000 111.64805 216 GLN A CA 1
ATOM 1855 C C . GLN B 2 216 ? 11.30600 81.18000 19.18900 1.000 127.16072 216 GLN A C 1
ATOM 1856 O O . GLN B 2 216 ? 12.34100 80.48900 19.30300 1.000 135.39318 216 GLN A O 1
ATOM 1862 N N . ILE B 2 217 ? 10.08800 80.67500 18.96900 1.000 135.31801 217 ILE A N 1
ATOM 1863 C CA . ILE B 2 217 ? 9.89900 79.21200 18.73500 1.000 122.21256 217 ILE A CA 1
ATOM 1864 C C . ILE B 2 217 ? 8.99000 79.05800 17.51100 1.000 101.18094 217 ILE A C 1
ATOM 1865 O O . ILE B 2 217 ? 8.01500 79.82500 17.41100 1.000 108.38859 217 ILE A O 1
ATOM 1870 N N . ILE B 2 218 ? 9.28800 78.09900 16.63300 1.000 102.16997 218 ILE A N 1
ATOM 1871 C CA . ILE B 2 218 ? 8.37800 77.86700 15.46900 1.000 112.06449 218 ILE A CA 1
ATOM 1872 C C . ILE B 2 218 ? 7.63800 76.54600 15.73000 1.000 121.75877 218 ILE A C 1
ATOM 1873 O O . ILE B 2 218 ? 8.24400 75.65800 16.36300 1.000 131.10322 218 ILE A O 1
ATOM 1878 N N . TYR B 2 219 ? 6.38800 76.41400 15.27600 1.000 109.50526 219 TYR A N 1
ATOM 1879 C CA . TYR B 2 219 ? 5.61200 75.19300 15.62600 1.000 106.60983 219 TYR A CA 1
ATOM 1880 C C . TYR B 2 219 ? 4.69100 74.77500 14.48700 1.000 126.45766 219 TYR A C 1
ATOM 1881 O O . TYR B 2 219 ? 4.13900 75.65300 13.79900 1.000 133.62767 219 TYR A O 1
ATOM 1890 N N . ARG B 2 220 ? 4.50500 73.46300 14.30900 1.000 130.08506 220 ARG A N 1
ATOM 1891 C CA . ARG B 2 220 ? 3.57300 72.95700 13.27000 1.000 112.20504 220 ARG A CA 1
ATOM 1892 C C . ARG B 2 220 ? 2.13700 73.19200 13.74800 1.000 110.67627 220 ARG A C 1
ATOM 1893 O O . ARG B 2 220 ? 1.69800 72.48000 14.67400 1.000 119.62564 220 ARG A O 1
ATOM 1901 N N . LYS B 2 221 ? 1.44200 74.15500 13.14300 1.000 113.57785 221 LYS A N 1
ATOM 1902 C CA . LYS B 2 221 ? 0.05700 74.48000 13.56400 1.000 121.90372 221 LYS A CA 1
ATOM 1903 C C . LYS B 2 221 ? -0.74100 73.17300 13.66400 1.000 133.14413 221 LYS A C 1
ATOM 1904 O O . LYS B 2 221 ? -0.71900 72.39100 12.69000 1.000 118.82576 221 LYS A O 1
ATOM 1910 N N . GLN B 2 222 ? -1.41900 72.95300 14.79300 1.000 126.94729 222 GLN A N 1
ATOM 1911 C CA . GLN B 2 222 ? -2.17100 71.68700 14.99600 1.000 124.21646 222 GLN A CA 1
ATOM 1912 C C . GLN B 2 222 ? -3.34900 71.62800 14.01200 1.000 129.50461 222 GLN A C 1
ATOM 1913 O O . GLN B 2 222 ? -4.18500 72.55600 14.03200 1.000 130.23990 222 GLN A O 1
ATOM 1919 N N . VAL B 2 223 ? -3.40700 70.57400 13.19300 1.000 126.32940 223 VAL A N 1
ATOM 1920 C CA . VAL B 2 223 ? -4.52600 70.40500 12.21700 1.000 121.66123 223 VAL A CA 1
ATOM 1921 C C . VAL B 2 223 ? -5.80200 70.06400 13.00100 1.000 122.57952 223 VAL A C 1
ATOM 1922 O O . VAL B 2 223 ? -5.79100 69.05000 13.72900 1.000 128.40701 223 VAL A O 1
ATOM 1926 N N . ASP B 2 224 ? -6.85600 70.86900 12.84800 1.000 126.55340 224 ASP A N 1
ATOM 1927 C CA . ASP B 2 224 ? -8.10300 70.65000 13.63300 1.000 124.10368 224 ASP A CA 1
ATOM 1928 C C . ASP B 2 224 ? -8.86500 69.43900 13.08500 1.000 128.48307 224 ASP A C 1
ATOM 1929 O O . ASP B 2 224 ? -8.33500 68.76100 12.17900 1.000 126.35097 224 ASP A O 1
ATOM 1934 N N . PHE B 2 225 ? -10.06300 69.17800 13.61700 1.000 134.27130 225 PHE A N 1
ATOM 1935 C CA . PHE B 2 225 ? -10.84500 67.98200 13.20100 1.000 131.51951 225 PHE A CA 1
ATOM 1936 C C . PHE B 2 225 ? -12.14900 68.40900 12.54600 1.000 134.38635 225 PHE A C 1
ATOM 1937 O O . PHE B 2 225 ? -12.62100 69.53700 12.80100 1.000 146.43849 225 PHE A O 1
ATOM 1945 N N . LYS B 2 226 ? -12.72400 67.52800 11.72500 1.000 130.42543 226 LYS A N 1
ATOM 1946 C CA . LYS B 2 226 ? -14.03200 67.82200 11.08600 1.000 143.61505 226 LYS A CA 1
ATOM 1947 C C . LYS B 2 226 ? -15.09800 66.92200 11.73200 1.000 155.64615 226 LYS A C 1
ATOM 1948 O O . LYS B 2 226 ? -14.80200 66.32800 12.79100 1.000 155.42052 226 LYS A O 1
ATOM 1954 N N . LYS B 2 227 ? -16.28100 66.82100 11.11900 1.000 149.30810 227 LYS A N 1
ATOM 1955 C CA . LYS B 2 227 ? -17.37200 65.97700 11.67500 1.000 154.92336 227 LYS A CA 1
ATOM 1956 C C . LYS B 2 227 ? -17.86800 64.99400 10.60300 1.000 165.21141 227 LYS A C 1
ATOM 1957 O O . LYS B 2 227 ? -19.02100 65.15200 10.14600 1.000 160.06700 227 LYS A O 1
ATOM 1963 N N . PRO B 2 228 ? -17.07000 63.98300 10.19200 1.000 170.87468 228 PRO A N 1
ATOM 1964 C CA . PRO B 2 228 ? -17.47100 63.07300 9.12900 1.000 175.09288 228 PRO A CA 1
ATOM 1965 C C . PRO B 2 228 ? -18.26800 61.88600 9.64500 1.000 178.25075 228 PRO A C 1
ATOM 1966 O O . PRO B 2 228 ? -17.65600 60.92000 10.14200 1.000 180.46197 228 PRO A O 1
ATOM 1970 N N . THR B 2 229 ? -19.59800 61.95000 9.53100 1.000 169.92154 229 THR A N 1
ATOM 1971 C CA . THR B 2 229 ? -20.45600 60.82300 9.96000 1.000 160.43635 229 THR A CA 1
ATOM 1972 C C . THR B 2 229 ? -21.66100 60.74100 9.04900 1.000 175.62602 229 THR A C 1
ATOM 1973 O O . THR B 2 229 ? -22.29900 61.79000 8.81500 1.000 180.87965 229 THR A O 1
ATOM 1977 N N . THR B 2 230 ? -21.96800 59.54300 8.54500 1.000 184.32149 230 THR A N 1
ATOM 1978 C CA . THR B 2 230 ? -23.15800 59.35800 7.68500 1.000 177.01514 230 THR A CA 1
ATOM 1979 C C . THR B 2 230 ? -24.18400 58.55400 8.45200 1.000 165.48821 230 THR A C 1
ATOM 1980 O O . THR B 2 230 ? -23.85600 57.43000 8.88700 1.000 165.30883 230 THR A O 1
ATOM 1984 N N . ASN B 2 231 ? -25.38700 59.10700 8.61500 1.000 155.38015 231 ASN A N 1
ATOM 1985 C CA . ASN B 2 231 ? -26.46800 58.38500 9.33700 1.000 156.38603 231 ASN A CA 1
ATOM 1986 C C . ASN B 2 231 ? -26.60500 56.99400 8.71100 1.000 165.22459 231 ASN A C 1
ATOM 1987 O O . ASN B 2 231 ? -26.76300 56.91400 7.47500 1.000 184.44433 231 ASN A O 1
ATOM 1992 N N . TYR B 2 232 ? -26.47700 55.94800 9.52700 1.000 162.15344 232 TYR A N 1
ATOM 1993 C CA . TYR B 2 232 ? -26.61100 54.56100 9.01500 1.000 163.00341 232 TYR A CA 1
ATOM 1994 C C . TYR B 2 232 ? -28.01500 54.39100 8.47700 1.000 173.48869 232 TYR A C 1
ATOM 1995 O O . TYR B 2 232 ? -28.26700 53.43900 7.70900 1.000 167.75454 232 TYR A O 1
ATOM 2004 N N . ASN B 2 233 ? -28.91800 55.29300 8.86900 1.000 174.81268 233 ASN A N 1
ATOM 2005 C CA . ASN B 2 233 ? -30.34300 55.14900 8.46700 1.000 168.65497 233 ASN A CA 1
ATOM 2006 C C . ASN B 2 233 ? -30.77800 53.72300 8.81300 1.000 174.09472 233 ASN A C 1
ATOM 2007 O O . ASN B 2 233 ? -31.45700 53.09100 7.97800 1.000 176.31376 233 ASN A O 1
ATOM 2012 N N . GLY B 2 234 ? -30.38800 53.23900 9.99600 1.000 175.71813 234 GLY A N 1
ATOM 2013 C CA . GLY B 2 234 ? -30.75400 51.87700 10.43100 1.000 168.04012 234 GLY A CA 1
ATOM 2014 C C . GLY B 2 234 ? -30.48000 51.67800 11.90800 1.000 154.12216 234 GLY A C 1
ATOM 2015 O O . GLY B 2 234 ? -29.92900 52.60200 12.53400 1.000 154.18069 234 GLY A O 1
ATOM 2016 N N . SER B 2 235 ? -30.85700 50.51800 12.44900 1.000 154.63924 235 SER A N 1
ATOM 2017 C CA . SER B 2 235 ? -30.59500 50.21400 13.87800 1.000 160.96781 235 SER A CA 1
ATOM 2018 C C . SER B 2 235 ? -29.22000 49.55000 14.03000 1.000 156.88765 235 SER A C 1
ATOM 2019 O O . SER B 2 235 ? -28.65200 49.12300 13.00000 1.000 155.81759 235 SER A O 1
ATOM 2022 N N . LEU B 2 236 ? -28.72200 49.44800 15.26400 1.000 145.25890 236 LEU A N 1
ATOM 2023 C CA . LEU B 2 236 ? -27.35500 48.90400 15.48600 1.000 152.29687 236 LEU A CA 1
ATOM 2024 C C . LEU B 2 236 ? -27.33000 47.40000 15.18400 1.000 151.22563 236 LEU A C 1
ATOM 2025 O O . LEU B 2 236 ? -26.25200 46.89500 14.82500 1.000 147.42871 236 LEU A O 1
ATOM 2030 N N . LYS B 2 237 ? -28.46100 46.71600 15.33100 1.000 157.35729 237 LYS A N 1
ATOM 2031 C CA . LYS B 2 237 ? -28.49100 45.28100 14.96000 1.000 160.53976 237 LYS A CA 1
ATOM 2032 C C . LYS B 2 237 ? -28.03800 45.17300 13.50300 1.000 153.21712 237 LYS A C 1
ATOM 2033 O O . LYS B 2 237 ? -27.15400 44.34400 13.20500 1.000 149.13778 237 LYS A O 1
ATOM 2039 N N . SER B 2 238 ? -28.62100 46.00500 12.64100 1.000 151.26003 238 SER A N 1
ATOM 2040 C CA . SER B 2 238 ? -28.25600 45.99500 11.20500 1.000 148.35474 238 SER A CA 1
ATOM 2041 C C . SER B 2 238 ? -26.78200 46.38300 11.07300 1.000 146.31384 238 SER A C 1
ATOM 2042 O O . SER B 2 238 ? -26.05800 45.72600 10.30100 1.000 142.69408 238 SER A O 1
ATOM 2045 N N . LEU B 2 239 ? -26.36700 47.41200 11.81000 1.000 154.25478 239 LEU A N 1
ATOM 2046 C CA . LEU B 2 239 ? -24.96200 47.87800 11.74600 1.000 145.59079 239 LEU A CA 1
ATOM 2047 C C . LEU B 2 239 ? -24.03500 46.73300 12.16700 1.000 146.59571 239 LEU A C 1
ATOM 2048 O O . LEU B 2 239 ? -23.05900 46.46300 11.44100 1.000 143.58754 239 LEU A O 1
ATOM 2053 N N . TYR B 2 240 ? -24.34700 46.07900 13.28900 1.000 149.45595 240 TYR A N 1
ATOM 2054 C CA . TYR B 2 240 ? -23.50300 44.96000 13.78400 1.000 134.50540 240 TYR A CA 1
ATOM 2055 C C . TYR B 2 240 ? -23.44700 43.91900 12.69200 1.000 140.27880 240 TYR A C 1
ATOM 2056 O O . TYR B 2 240 ? -22.35500 43.41800 12.36500 1.000 139.37052 240 TYR A O 1
ATOM 2065 N N . ARG B 2 241 ? -24.60900 43.61700 12.11700 1.000 148.92754 241 ARG A N 1
ATOM 2066 C CA . ARG B 2 241 ? -24.67100 42.61000 11.03400 1.000 153.11158 241 ARG A CA 1
ATOM 2067 C C . ARG B 2 241 ? -23.79200 43.09300 9.87500 1.000 158.99868 241 ARG A C 1
ATOM 2068 O O . ARG B 2 241 ? -22.92100 42.32300 9.42700 1.000 160.86873 241 ARG A O 1
ATOM 2076 N N . LYS B 2 242 ? -23.99200 44.33700 9.43800 1.000 158.02716 242 LYS A N 1
ATOM 2077 C CA . LYS B 2 242 ? -23.22900 44.85200 8.27400 1.000 161.86049 242 LYS A CA 1
ATOM 2078 C C . LYS B 2 242 ? -21.73300 44.76700 8.59200 1.000 155.49789 242 LYS A C 1
ATOM 2079 O O . LYS B 2 242 ? -20.95700 44.31300 7.72600 1.000 157.61317 242 LYS A O 1
ATOM 2085 N N . ALA B 2 243 ? -21.35600 45.18700 9.79600 1.000 147.91724 243 ALA A N 1
ATOM 2086 C CA . ALA B 2 243 ? -19.92900 45.17400 10.17900 1.000 145.54516 243 ALA A CA 1
ATOM 2087 C C . ALA B 2 243 ? -19.41300 43.73800 10.16600 1.000 158.11760 243 ALA A C 1
ATOM 2088 O O . ALA B 2 243 ? -18.48100 43.43400 9.39400 1.000 165.92049 243 ALA A O 1
ATOM 2090 N N . VAL B 2 244 ? -20.01700 42.87600 10.98400 1.000 158.40289 244 VAL A N 1
ATOM 2091 C CA . VAL B 2 244 ? -19.50600 41.47900 11.08500 1.000 154.08381 244 VAL A CA 1
ATOM 2092 C C . VAL B 2 244 ? -19.45700 40.91100 9.65900 1.000 162.23966 244 VAL A C 1
ATOM 2093 O O . VAL B 2 244 ? -18.54700 40.10700 9.37100 1.000 168.42212 244 VAL A O 1
ATOM 2097 N N . ASP B 2 245 ? -20.38600 41.34700 8.80300 1.000 152.70071 245 ASP A N 1
ATOM 2098 C CA . ASP B 2 245 ? -20.41300 40.82400 7.41300 1.000 160.96687 245 ASP A CA 1
ATOM 2099 C C . ASP B 2 245 ? -19.09500 41.18900 6.72800 1.000 160.96401 245 ASP A C 1
ATOM 2100 O O . ASP B 2 245 ? -18.47700 40.29100 6.11900 1.000 159.34227 245 ASP A O 1
ATOM 2105 N N . GLN B 2 246 ? -18.66800 42.44700 6.85500 1.000 161.32368 246 GLN A N 1
ATOM 2106 C CA . GLN B 2 246 ? -17.42700 42.89300 6.17100 1.000 159.61286 246 GLN A CA 1
ATOM 2107 C C . GLN B 2 246 ? -16.20600 42.39200 6.95700 1.000 159.04708 246 GLN A C 1
ATOM 2108 O O . GLN B 2 246 ? -15.19100 42.04800 6.31700 1.000 165.06106 246 GLN A O 1
ATOM 2114 N N . LEU B 2 247 ? -16.30800 42.34700 8.28600 1.000 155.85818 247 LEU A N 1
ATOM 2115 C CA . LEU B 2 247 ? -15.18900 41.84700 9.12300 1.000 148.36385 247 LEU A CA 1
ATOM 2116 C C . LEU B 2 247 ? -15.02800 40.33900 8.90100 1.000 155.64599 247 LEU A C 1
ATOM 2117 O O . LEU B 2 247 ? -13.89900 39.83100 9.07000 1.000 143.71332 247 LEU A O 1
ATOM 2122 N N . GLY B 2 248 ? -16.11800 39.65800 8.54300 1.000 167.63331 248 GLY A N 1
ATOM 2123 C CA . GLY B 2 248 ? -16.06800 38.19900 8.33500 1.000 161.36844 248 GLY A CA 1
ATOM 2124 C C . GLY B 2 248 ? -15.86900 37.46900 9.64700 1.000 162.43033 248 GLY A C 1
ATOM 2125 O O . GLY B 2 248 ? -15.05700 36.52200 9.68200 1.000 166.13112 248 GLY A O 1
ATOM 2126 N N . LEU B 2 249 ? -16.57500 37.89900 10.69400 1.000 149.62675 249 LEU A N 1
ATOM 2127 C CA . LEU B 2 249 ? -16.47500 37.22700 12.01400 1.000 146.22207 249 LEU A CA 1
ATOM 2128 C C . LEU B 2 249 ? -17.76900 36.44300 12.27300 1.000 155.28749 249 LEU A C 1
ATOM 2129 O O . LEU B 2 249 ? -18.44100 36.07200 11.28900 1.000 166.99358 249 LEU A O 1
ATOM 2134 N N . THR B 2 250 ? -18.10300 36.20900 13.54400 1.000 146.68339 250 THR A N 1
ATOM 2135 C CA . THR B 2 250 ? -19.31800 35.44400 13.88500 1.000 146.63555 250 THR A CA 1
ATOM 2136 C C . THR B 2 250 ? -20.34200 36.37700 14.48400 1.000 152.53751 250 THR A C 1
ATOM 2137 O O . THR B 2 250 ? -19.93400 37.35600 15.14200 1.000 157.60318 250 THR A O 1
ATOM 2141 N N . TYR B 2 251 ? -21.62700 36.08900 14.27600 1.000 131.82320 251 TYR A N 1
ATOM 2142 C CA . TYR B 2 251 ? -22.70900 36.91800 14.86600 1.000 130.39335 251 TYR A CA 1
ATOM 2143 C C . TYR B 2 251 ? -22.95000 36.43800 16.28500 1.000 132.57513 251 TYR A C 1
ATOM 2144 O O . TYR B 2 251 ? -23.93200 35.70800 16.51700 1.000 135.34681 251 TYR A O 1
ATOM 2153 N N . ARG B 2 252 ? -22.06600 36.81600 17.21200 1.000 140.54249 252 ARG A N 1
ATOM 2154 C CA . ARG B 2 252 ? -22.25900 36.44400 18.63600 1.000 125.92244 252 ARG A CA 1
ATOM 2155 C C . ARG B 2 252 ? -23.38400 37.31100 19.21200 1.000 125.51168 252 ARG A C 1
ATOM 2156 O O . ARG B 2 252 ? -23.20600 38.54200 19.29800 1.000 129.40261 252 ARG A O 1
ATOM 2164 N N . PRO B 2 253 ? -24.53200 36.72400 19.59900 1.000 121.98561 253 PRO A N 1
ATOM 2165 C CA . PRO B 2 253 ? -25.64900 37.51800 20.08400 1.000 130.56819 253 PRO A CA 1
ATOM 2166 C C . PRO B 2 253 ? -25.28300 38.27100 21.35200 1.000 130.43519 253 PRO A C 1
ATOM 2167 O O . PRO B 2 253 ? -25.70900 39.43100 21.51600 1.000 123.70431 253 PRO A O 1
ATOM 2171 N N . GLN B 2 254 ? -24.50600 37.63400 22.23000 1.000 122.59030 254 GLN A N 1
ATOM 2172 C CA . GLN B 2 254 ? -24.14800 38.26900 23.52400 1.000 118.37695 254 GLN A CA 1
ATOM 2173 C C . GLN B 2 254 ? -23.30400 39.52800 23.26500 1.000 127.71463 254 GLN A C 1
ATOM 2174 O O . GLN B 2 254 ? -23.55100 40.55100 23.93500 1.000 128.99939 254 GLN A O 1
ATOM 2180 N N . GLN B 2 255 ? -22.35500 39.45900 22.32600 1.000 128.83896 255 GLN A N 1
ATOM 2181 C CA . GLN B 2 255 ? -21.57400 40.68000 22.00000 1.000 124.14717 255 GLN A CA 1
ATOM 2182 C C . GLN B 2 255 ? -22.55700 41.81000 21.66700 1.000 119.29759 255 GLN A C 1
ATOM 2183 O O . GLN B 2 255 ? -22.42300 42.91300 22.23900 1.000 123.21659 255 GLN A O 1
ATOM 2189 N N . LEU B 2 256 ? -23.51700 41.53400 20.78400 1.000 114.96082 256 LEU A N 1
ATOM 2190 C CA . LEU B 2 256 ? -24.50100 42.56800 20.37400 1.000 123.41011 256 LEU A CA 1
ATOM 2191 C C . LEU B 2 256 ? -25.29900 43.02100 21.60400 1.000 124.89012 256 LEU A C 1
ATOM 2192 O O . LEU B 2 256 ? -25.54100 44.23700 21.74200 1.000 125.05300 256 LEU A O 1
ATOM 2197 N N . TYR B 2 257 ? -25.68000 42.07500 22.46300 1.000 119.19123 257 TYR A N 1
ATOM 2198 C CA . TYR B 2 257 ? -26.46900 42.41700 23.67400 1.000 122.22616 257 TYR A CA 1
ATOM 2199 C C . TYR B 2 257 ? -25.72400 43.49800 24.43800 1.000 126.05334 257 TYR A C 1
ATOM 2200 O O . TYR B 2 257 ? -26.34700 44.49700 24.85900 1.000 119.60288 257 TYR A O 1
ATOM 2209 N N . LEU B 2 258 ? -24.41200 43.31600 24.60200 1.000 116.93955 258 LEU A N 1
ATOM 2210 C CA . LEU B 2 258 ? -23.59700 44.29800 25.36100 1.000 114.08318 258 LEU A CA 1
ATOM 2211 C C . LEU B 2 258 ? -23.71600 45.67100 24.68900 1.000 116.62709 258 LEU A C 1
ATOM 2212 O O . LEU B 2 258 ? -24.03100 46.65100 25.38800 1.000 122.15783 258 LEU A O 1
ATOM 2217 N N . ALA B 2 259 ? -23.50000 45.72400 23.37500 1.000 112.33451 259 ALA A N 1
ATOM 2218 C CA . ALA B 2 259 ? -23.54700 47.02000 22.66400 1.000 114.12114 259 ALA A CA 1
ATOM 2219 C C . ALA B 2 259 ? -24.90100 47.67600 22.91800 1.000 110.60583 259 ALA A C 1
ATOM 2220 O O . ALA B 2 259 ? -24.94400 48.88400 23.22800 1.000 105.23480 259 ALA A O 1
ATOM 2222 N N . GLU B 2 260 ? -25.97500 46.89200 22.81100 1.000 120.88688 260 GLU A N 1
ATOM 2223 C CA . GLU B 2 260 ? -27.34000 47.45000 22.98500 1.000 117.34859 260 GLU A CA 1
ATOM 2224 C C . GLU B 2 260 ? -27.49900 47.99500 24.41200 1.000 111.84532 260 GLU A C 1
ATOM 2225 O O . GLU B 2 260 ? -28.03000 49.11400 24.55900 1.000 107.07708 260 GLU A O 1
ATOM 2231 N N . THR B 2 261 ? -27.05200 47.23600 25.41600 1.000 112.34631 261 THR A N 1
ATOM 2232 C CA . THR B 2 261 ? -27.21500 47.67800 26.81700 1.000 113.10589 261 THR A CA 1
ATOM 2233 C C . THR B 2 261 ? -26.44600 48.96400 27.01400 1.000 113.52784 261 THR A C 1
ATOM 2234 O O . THR B 2 261 ? -27.01700 49.91500 27.59000 1.000 111.31250 261 THR A O 1
ATOM 2238 N N . ILE B 2 262 ? -25.20300 49.00800 26.53100 1.000 107.46534 262 ILE A N 1
ATOM 2239 C CA . ILE B 2 262 ? -24.36600 50.23600 26.66800 1.000 113.15393 262 ILE A CA 1
ATOM 2240 C C . ILE B 2 262 ? -25.10800 51.39500 25.99100 1.000 108.57178 262 ILE A C 1
ATOM 2241 O O . ILE B 2 262 ? -25.30200 52.43600 26.64900 1.000 113.30611 262 ILE A O 1
ATOM 2246 N N . LEU B 2 263 ? -25.53700 51.20100 24.74200 1.000 98.33550 263 LEU A N 1
ATOM 2247 C CA . LEU B 2 263 ? -26.19100 52.30200 23.99200 1.000 101.77262 263 LEU A CA 1
ATOM 2248 C C . LEU B 2 263 ? -27.45000 52.75100 24.74300 1.000 107.43809 263 LEU A C 1
ATOM 2249 O O . LEU B 2 263 ? -27.68100 53.97200 24.84200 1.000 95.30947 263 LEU A O 1
ATOM 2254 N N . ASP B 2 264 ? -28.22700 51.79400 25.25000 1.000 109.38677 264 ASP A N 1
ATOM 2255 C CA . ASP B 2 264 ? -29.49100 52.13900 25.94900 1.000 111.38197 264 ASP A CA 1
ATOM 2256 C C . ASP B 2 264 ? -29.15300 53.03200 27.14200 1.000 119.54310 264 ASP A C 1
ATOM 2257 O O . ASP B 2 264 ? -29.80100 54.08700 27.30100 1.000 120.77913 264 ASP A O 1
ATOM 2262 N N . GLN B 2 265 ? -28.16000 52.62700 27.93300 1.000 113.91402 265 GLN A N 1
ATOM 2263 C CA . GLN B 2 265 ? -27.78700 53.40300 29.14200 1.000 117.25181 265 GLN A CA 1
ATOM 2264 C C . GLN B 2 265 ? -27.25000 54.77600 28.71900 1.000 112.45098 265 GLN A C 1
ATOM 2265 O O . GLN B 2 265 ? -27.59000 55.76900 29.38900 1.000 112.25836 265 GLN A O 1
ATOM 2271 N N . LEU B 2 266 ? -26.44100 54.82000 27.65800 1.000 107.54647 266 LEU A N 1
ATOM 2272 C CA . LEU B 2 266 ? -25.84400 56.09900 27.19000 1.000 121.73568 266 LEU A CA 1
ATOM 2273 C C . LEU B 2 266 ? -26.95100 57.02300 26.66400 1.000 126.65588 266 LEU A C 1
ATOM 2274 O O . LEU B 2 266 ? -26.88300 58.23800 26.93600 1.000 118.45461 266 LEU A O 1
ATOM 2279 N N . MET B 2 267 ? -27.92400 56.47000 25.93600 1.000 115.78390 267 MET A N 1
ATOM 2280 C CA . MET B 2 267 ? -28.97800 57.31800 25.32100 1.000 109.27231 267 MET A CA 1
ATOM 2281 C C . MET B 2 267 ? -29.68800 58.10500 26.42900 1.000 113.43752 267 MET A C 1
ATOM 2282 O O . MET B 2 267 ? -29.95000 59.30800 26.22500 1.000 110.52038 267 MET A O 1
ATOM 2287 N N . HIS B 2 268 ? -29.98200 57.44900 27.55100 1.000 106.98304 268 HIS A N 1
ATOM 2288 C CA . HIS B 2 268 ? -30.60500 58.15400 28.70100 1.000 105.86567 268 HIS A CA 1
ATOM 2289 C C . HIS B 2 268 ? -29.49600 58.63000 29.64100 1.000 130.08086 268 HIS A C 1
ATOM 2290 O O . HIS B 2 268 ? -28.31000 58.35700 29.37900 1.000 130.72134 268 HIS A O 1
ATOM 2297 N N . SER B 2 269 ? -29.86600 59.34500 30.70300 1.000 132.56305 269 SER A N 1
ATOM 2298 C CA . SER B 2 269 ? -28.85200 59.76500 31.70300 1.000 126.98386 269 SER A CA 1
ATOM 2299 C C . SER B 2 269 ? -28.79400 58.70000 32.80000 1.000 130.47467 269 SER A C 1
ATOM 2300 O O . SER B 2 269 ? -29.06700 59.04200 33.97000 1.000 148.65945 269 SER A O 1
ATOM 2303 N N . GLU B 2 270 ? -28.45000 57.46300 32.43700 1.000 123.78538 270 GLU A N 1
ATOM 2304 C CA . GLU B 2 270 ? -28.48900 56.36600 33.43600 1.000 132.15416 270 GLU A CA 1
ATOM 2305 C C . GLU B 2 270 ? -27.07400 55.91100 33.80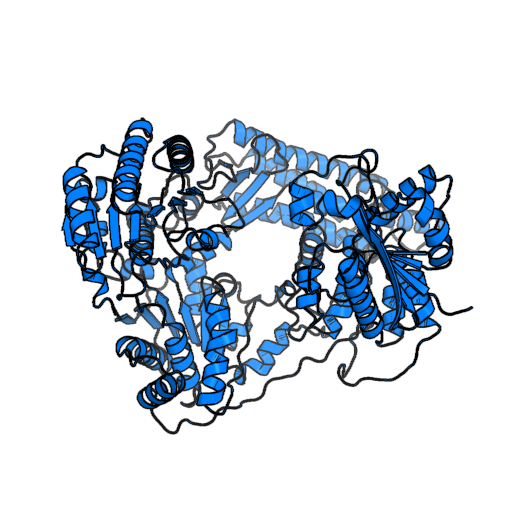800 1.000 102.73906 270 GLU A C 1
ATOM 2306 O O . GLU B 2 270 ? -26.21800 55.83200 32.90300 1.000 102.67883 270 GLU A O 1
ATOM 2312 N N . LYS B 2 271 ? -26.84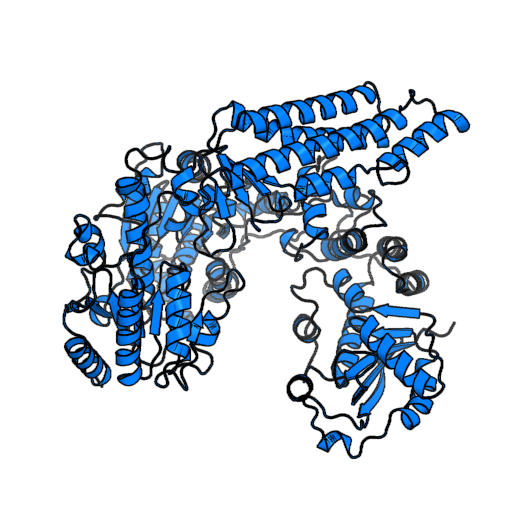800 55.62500 35.09100 1.000 93.92863 271 LYS A N 1
ATOM 2313 C CA . LYS B 2 271 ? -25.53900 55.08200 35.52800 1.000 92.45494 271 LYS A CA 1
ATOM 2314 C C . LYS B 2 271 ? -25.71200 53.56600 35.67300 1.000 92.83940 271 LYS A C 1
ATOM 2315 O O . LYS B 2 271 ? -26.75800 53.15100 36.21400 1.000 98.12890 271 LYS A O 1
ATOM 2321 N N . ALA B 2 272 ? -24.74600 52.77400 35.20400 1.000 84.25952 272 ALA A N 1
ATOM 2322 C CA . ALA B 2 272 ? -24.95300 51.30700 35.22000 1.000 86.02101 272 ALA A CA 1
ATOM 2323 C C . ALA B 2 272 ? -23.65900 50.54200 35.48800 1.000 84.94851 272 ALA A C 1
ATOM 2324 O O . ALA B 2 272 ? -22.56500 51.09200 35.24500 1.000 93.36597 272 ALA A O 1
ATOM 2326 N N . MET B 2 273 ? -23.78900 49.30500 35.97300 1.000 81.83468 273 MET A N 1
ATOM 2327 C CA . MET B 2 273 ? -22.61100 48.43400 36.20700 1.000 80.22813 273 MET A CA 1
ATOM 2328 C C . MET B 2 273 ? -22.84700 47.12700 35.43900 1.000 89.27701 273 MET A C 1
ATOM 2329 O O . MET B 2 273 ? -23.74200 46.36400 35.84600 1.000 95.68651 273 MET A O 1
ATOM 2334 N N . ILE B 2 274 ? -22.09100 46.88800 34.36700 1.000 84.91067 274 ILE A N 1
ATOM 2335 C CA . ILE B 2 274 ? -22.31600 45.67900 33.52000 1.000 78.82302 274 ILE A CA 1
ATOM 2336 C C . ILE B 2 274 ? -21.17500 44.68100 33.76700 1.000 78.94015 274 ILE A C 1
ATOM 2337 O O . ILE B 2 274 ? -20.00700 45.11300 33.76700 1.000 87.65486 274 ILE A O 1
ATOM 2342 N N . GLU B 2 275 ? -21.50500 43.40400 33.97500 1.000 84.36827 275 GLU A N 1
ATOM 2343 C CA . GLU B 2 275 ? -20.45900 42.36700 34.16500 1.000 80.94374 275 GLU A CA 1
ATOM 2344 C C . GLU B 2 275 ? -20.40100 41.47300 32.92000 1.000 84.46199 275 GLU A C 1
ATOM 2345 O O . GLU B 2 275 ? -21.32700 40.65900 32.73300 1.000 96.81920 275 GLU A O 1
ATOM 2351 N N . ALA B 2 276 ? -19.34900 41.63200 32.11400 1.000 95.19518 276 ALA A N 1
ATOM 2352 C CA . ALA B 2 276 ? -19.24500 40.88700 30.84000 1.000 91.64229 276 ALA A CA 1
ATOM 2353 C C . ALA B 2 276 ? -18.00000 40.00600 30.82600 1.000 100.86438 276 ALA A C 1
ATOM 2354 O O . ALA B 2 276 ? -16.91200 40.50200 31.16900 1.000 105.83551 276 ALA A O 1
ATOM 2356 N N . SER B 2 277 ? -18.15300 38.74600 30.42100 1.000 108.86461 277 SER A N 1
ATOM 2357 C CA . SER B 2 277 ? -16.97500 37.85600 30.27300 1.000 116.30215 277 SER A CA 1
ATOM 2358 C C . SER B 2 277 ? -16.83900 37.50700 28.78800 1.000 130.52424 277 SER A C 1
ATOM 2359 O O . SER B 2 277 ? -16.32800 36.41100 28.47700 1.000 139.42856 277 SER A O 1
ATOM 2362 N N . LEU B 2 278 ? -17.28300 38.41300 27.91200 1.000 131.83609 278 LEU A N 1
ATOM 2363 C CA . LEU B 2 278 ? -17.22000 38.17900 26.44700 1.000 126.19066 278 LEU A CA 1
ATOM 2364 C C . LEU B 2 278 ? -15.80800 37.71000 26.07900 1.000 125.11792 278 LEU A C 1
ATOM 2365 O O . LEU B 2 278 ? -14.83200 38.32100 26.56800 1.000 146.22633 278 LEU A O 1
ATOM 2370 N N . GLY B 2 279 ? -15.70700 36.68100 25.23700 1.000 118.78127 279 GLY A N 1
ATOM 2371 C CA . GLY B 2 279 ? -14.38900 36.13600 24.86500 1.000 124.97339 279 GLY A CA 1
ATOM 2372 C C . GLY B 2 279 ? -13.66000 37.06500 23.91800 1.000 131.65320 279 GLY A C 1
ATOM 2373 O O . GLY B 2 279 ? -13.68600 36.79900 22.69900 1.000 142.28653 279 GLY A O 1
ATOM 2374 N N . SER B 2 280 ? -13.03900 38.12000 24.45000 1.000 135.26921 280 SER A N 1
ATOM 2375 C CA . SER B 2 280 ? -12.23500 39.04400 23.60900 1.000 135.12944 280 SER A CA 1
ATOM 2376 C C . SER B 2 280 ? -13.07600 39.58300 22.44400 1.000 128.19805 280 SER A C 1
ATOM 2377 O O . SER B 2 280 ? -12.68400 39.35300 21.28100 1.000 138.12832 280 SER A O 1
ATOM 2380 N N . GLY B 2 281 ? -14.18600 40.26300 22.74200 1.000 113.98820 281 GLY A N 1
ATOM 2381 C CA . GLY B 2 281 ? -15.00100 40.88300 21.67900 1.000 115.36005 281 GLY A CA 1
ATOM 2382 C C . GLY B 2 281 ? -15.65500 42.15400 22.18000 1.000 135.00539 281 GLY A C 1
ATOM 2383 O O . GLY B 2 281 ? -16.58200 42.64400 21.50300 1.000 132.40292 281 GLY A O 1
ATOM 2384 N N . LYS B 2 282 ? -15.19300 42.67700 23.31800 1.000 121.80710 282 LYS A N 1
ATOM 2385 C CA . LYS B 2 282 ? -15.82800 43.87200 23.93200 1.000 107.03677 282 LYS A CA 1
ATOM 2386 C C . LYS B 2 282 ? -15.47900 45.13800 23.13700 1.000 103.64306 282 LYS A C 1
ATOM 2387 O O . LYS B 2 282 ? -16.34200 46.03500 23.05100 1.000 95.40626 282 LYS A O 1
ATOM 2393 N N . SER B 2 283 ? -14.27200 45.20100 22.57500 1.000 113.09203 283 SER A N 1
ATOM 2394 C CA . SER B 2 283 ? -13.82600 46.43200 21.87100 1.000 113.19621 283 SER A CA 1
ATOM 2395 C C . SER B 2 283 ? -14.85600 46.84300 20.81400 1.000 121.91459 283 SER A C 1
ATOM 2396 O O . SER B 2 283 ? -15.31500 48.00500 20.85500 1.000 110.79694 283 SER A O 1
ATOM 2399 N N . LEU B 2 284 ? -15.21300 45.92200 19.91800 1.000 122.39839 284 LEU A N 1
ATOM 2400 C CA . LEU B 2 284 ? -16.14400 46.26900 18.81500 1.000 125.50813 284 LEU A CA 1
ATOM 2401 C C . LEU B 2 284 ? -17.46300 46.77600 19.41300 1.000 120.32350 284 LEU A C 1
ATOM 2402 O O . LEU B 2 284 ? -17.93200 47.84800 18.99000 1.000 117.28081 284 LEU A O 1
ATOM 2407 N N . ALA B 2 285 ? -18.01700 46.04800 20.38300 1.000 117.51977 285 ALA A N 1
ATOM 2408 C CA . ALA B 2 285 ? -19.31800 46.44300 20.97000 1.000 118.90393 285 ALA A CA 1
ATOM 2409 C C . ALA B 2 285 ? -19.21900 47.87100 21.50400 1.000 120.97346 285 ALA A C 1
ATOM 2410 O O . ALA B 2 285 ? -20.12000 48.68800 21.21900 1.000 111.84741 285 ALA A O 1
ATOM 2412 N N . TYR B 2 286 ? -18.14400 48.16800 22.23800 1.000 115.22229 286 TYR A N 1
ATOM 2413 C CA . TYR B 2 286 ? -18.00000 49.51400 22.84900 1.000 103.37487 286 TYR A CA 1
ATOM 2414 C C . TYR B 2 286 ? -18.04300 50.56400 21.75200 1.000 114.23124 286 TYR A C 1
ATOM 2415 O O . TYR B 2 286 ? -18.87400 51.49300 21.82600 1.000 118.66362 286 TYR A O 1
ATOM 2424 N N . LEU B 2 287 ? -17.17800 50.42200 20.74500 1.000 115.39063 287 LEU A N 1
ATOM 2425 C CA . LEU B 2 287 ? -17.10500 51.47200 19.69400 1.000 121.74111 287 LEU A CA 1
ATOM 2426 C C . LEU B 2 287 ? -18.44400 51.51500 18.93900 1.000 129.00025 287 LEU A C 1
ATOM 2427 O O . LEU B 2 287 ? -18.94300 52.62900 18.68500 1.000 130.20995 287 LEU A O 1
ATOM 2432 N N . LEU B 2 288 ? -19.00100 50.34700 18.61400 1.000 121.96434 288 LEU A N 1
ATOM 2433 C CA . LEU B 2 288 ? -20.27300 50.30800 17.85000 1.000 114.22620 288 LEU A CA 1
ATOM 2434 C C . LEU B 2 288 ? -21.30200 51.17100 18.59200 1.000 121.73876 288 LEU A C 1
ATOM 2435 O O . LEU B 2 288 ? -21.95600 52.00400 17.93700 1.000 130.87489 288 LEU A O 1
ATOM 2440 N N . ALA B 2 289 ? -21.41700 50.98400 19.90800 1.000 110.23841 289 ALA A N 1
ATOM 2441 C CA . ALA B 2 289 ? -22.41300 51.74900 20.69300 1.000 109.92697 289 ALA A CA 1
ATOM 2442 C C . ALA B 2 289 ? -22.08500 53.23800 20.61000 1.000 125.11878 289 ALA A C 1
ATOM 2443 O O . ALA B 2 289 ? -23.00700 54.06000 20.43100 1.000 127.55057 289 ALA A O 1
ATOM 2445 N N . ALA B 2 290 ? -20.79900 53.56800 20.71500 1.000 125.74286 290 ALA A N 1
ATOM 2446 C CA . ALA B 2 290 ? -20.38700 54.98900 20.69700 1.000 125.38567 290 ALA A CA 1
ATOM 2447 C C . ALA B 2 290 ? -20.75600 55.61600 19.35500 1.000 122.46126 290 ALA A C 1
ATOM 2448 O O . ALA B 2 290 ? -21.42200 56.66800 19.33700 1.000 113.22160 290 ALA A O 1
ATOM 2450 N N . LEU B 2 291 ? -20.31400 54.99300 18.26200 1.000 117.85885 291 LEU A N 1
ATOM 2451 C CA . LEU B 2 291 ? -20.58100 55.56900 16.92000 1.000 121.75590 291 LEU A CA 1
ATOM 2452 C C . LEU B 2 291 ? -22.09200 55.50900 16.66600 1.000 138.53058 291 LEU A C 1
ATOM 2453 O O . LEU B 2 291 ? -22.60100 56.36700 15.92000 1.000 143.34700 291 LEU A O 1
ATOM 2458 N N . MET B 2 292 ? -22.77400 54.52700 17.25800 1.000 127.21310 292 MET A N 1
ATOM 2459 C CA . MET B 2 292 ? -24.25000 54.48200 17.11300 1.000 131.34104 292 MET A CA 1
ATOM 2460 C C . MET B 2 292 ? -24.82900 55.65900 17.90200 1.000 135.10830 292 MET A C 1
ATOM 2461 O O . MET B 2 292 ? -25.73700 56.33400 17.37900 1.000 152.62727 292 MET A O 1
ATOM 2466 N N . TYR B 2 293 ? -24.30500 55.90400 19.10300 1.000 124.79003 293 TYR A N 1
ATOM 2467 C CA . TYR B 2 293 ? -24.76200 57.10000 19.85200 1.000 128.58049 293 TYR A CA 1
ATOM 2468 C C . TYR B 2 293 ? -24.56200 58.26400 18.90800 1.000 139.78204 293 TYR A C 1
ATOM 2469 O O . TYR B 2 293 ? -25.51400 59.02700 18.66900 1.000 147.00847 293 TYR A O 1
ATOM 2478 N N . ASN B 2 294 ? -23.37300 58.33900 18.30900 1.000 132.85363 294 ASN A N 1
ATOM 2479 C CA . ASN B 2 294 ? -23.05600 59.44000 17.36300 1.000 148.64108 294 ASN A CA 1
ATOM 2480 C C . ASN B 2 294 ? -24.14900 59.56300 16.30800 1.000 155.23791 294 ASN A C 1
ATOM 2481 O O . ASN B 2 294 ? -24.82200 60.61500 16.26200 1.000 155.19130 294 ASN A O 1
ATOM 2486 N N . ILE B 2 295 ? -24.32200 58.51600 15.50500 1.000 140.91619 295 ILE A N 1
ATOM 2487 C CA . ILE B 2 295 ? -25.31200 58.57900 14.39600 1.000 144.67671 295 ILE A CA 1
ATOM 2488 C C . ILE B 2 295 ? -26.65200 59.02600 14.98900 1.000 146.10126 295 ILE A C 1
ATOM 2489 O O . ILE B 2 295 ? -27.30500 59.89900 14.38000 1.000 154.83958 295 ILE A O 1
ATOM 2494 N N . GLU B 2 296 ? -27.02000 58.47900 16.14800 1.000 148.42776 296 GLU A N 1
ATOM 2495 C CA . GLU B 2 296 ? -28.33800 58.80200 16.75100 1.000 161.84071 296 GLU A CA 1
ATOM 2496 C C . GLU B 2 296 ? -28.25000 60.16000 17.46300 1.000 162.45674 296 GLU A C 1
ATOM 2497 O O . GLU B 2 296 ? -28.46400 60.20100 18.69200 1.000 169.20170 296 GLU A O 1
ATOM 2503 N N . THR B 2 297 ? -27.91800 61.22300 16.72400 1.000 154.83347 297 THR A N 1
ATOM 2504 C CA . THR B 2 297 ? -27.88000 62.57900 17.31300 1.000 166.07730 297 THR A CA 1
ATOM 2505 C C . THR B 2 297 ? -27.18600 62.51600 18.65400 1.000 158.21120 297 THR A C 1
ATOM 2506 O O . THR B 2 297 ? -27.62900 63.22100 19.58600 1.000 143.81354 297 THR A O 1
ATOM 2510 N N . GLY B 2 298 ? -26.13100 61.70600 18.75700 1.000 147.08368 298 GLY A N 1
ATOM 2511 C CA . GLY B 2 298 ? -25.42100 61.54900 20.03700 1.000 140.13159 298 GLY A CA 1
ATOM 2512 C C . GLY B 2 298 ? -24.30200 62.55600 20.16000 1.000 155.63063 298 GLY A C 1
ATOM 2513 O O . GLY B 2 298 ? -24.15100 63.39400 19.24700 1.000 147.39093 298 GLY A O 1
ATOM 2514 N N . LYS B 2 299 ? -23.53400 62.47500 21.24500 1.000 134.98056 299 LYS A N 1
ATOM 2515 C CA . LYS B 2 299 ? -22.46900 63.47500 21.48200 1.000 136.69434 299 LYS A CA 1
ATOM 2516 C C . LYS B 2 299 ? -21.15100 62.75700 21.78500 1.000 141.68369 299 LYS A C 1
ATOM 2517 O O . LYS B 2 299 ? -21.05900 61.54000 21.52400 1.000 135.77358 299 LYS A O 1
ATOM 2523 N N . HIS B 2 300 ? -20.17700 63.49400 22.31700 1.000 150.18160 300 HIS A N 1
ATOM 2524 C CA . HIS B 2 300 ? -18.85400 62.90900 22.64900 1.000 142.91483 300 HIS A CA 1
ATOM 2525 C C . HIS B 2 300 ? -19.03900 61.77500 23.65900 1.000 129.92933 300 HIS A C 1
ATOM 2526 O O . HIS B 2 300 ? -19.85100 61.92100 24.59700 1.000 125.50482 300 HIS A O 1
ATOM 2533 N N . VAL B 2 301 ? -18.31400 60.67100 23.46900 1.000 113.54930 301 VAL A N 1
ATOM 2534 C CA . VAL B 2 301 ? -18.36500 59.54300 24.44600 1.000 115.48379 301 VAL A CA 1
ATOM 2535 C C . VAL B 2 301 ? -16.92400 59.22700 24.87400 1.000 125.24974 301 VAL A C 1
ATOM 2536 O O . VAL B 2 301 ? -16.04100 59.22300 23.99300 1.000 129.54636 301 VAL A O 1
ATOM 2540 N N . MET B 2 302 ? -16.69400 58.97600 26.16500 1.000 120.66111 302 MET A N 1
ATOM 2541 C CA . MET B 2 302 ? -15.33000 58.67600 26.66900 1.000 114.88937 302 MET A CA 1
ATOM 2542 C C . MET B 2 302 ? -15.21900 57.17600 26.95300 1.000 113.85577 302 MET A C 1
ATOM 2543 O O . MET B 2 302 ? -16.27000 56.53100 27.09700 1.000 121.38562 302 MET A O 1
ATOM 2548 N N . ILE B 2 303 ? -13.99800 56.65000 27.02400 1.000 94.82909 303 ILE A N 1
ATOM 2549 C CA . ILE B 2 303 ? -13.81300 55.21500 27.39200 1.000 96.21073 303 ILE A CA 1
ATOM 2550 C C . ILE B 2 303 ? -12.44800 55.05100 28.07800 1.000 91.17942 303 ILE A C 1
ATOM 2551 O O . ILE B 2 303 ? -11.41600 55.24700 27.40500 1.000 98.31241 303 ILE A O 1
ATOM 2556 N N . SER B 2 304 ? -12.45500 54.72700 29.37500 1.000 93.92911 304 SER A N 1
ATOM 2557 C CA . SER B 2 304 ? -11.18600 54.54200 30.10900 1.000 85.13011 304 SER A CA 1
ATOM 2558 C C . SER B 2 304 ? -10.73000 53.09700 29.96500 1.000 80.68296 304 SER A C 1
ATOM 2559 O O . SER B 2 304 ? -11.56800 52.23400 29.78800 1.000 88.85573 304 SER A O 1
ATOM 2562 N N . THR B 2 305 ? -9.43900 52.80900 30.08600 1.000 87.56455 305 THR A N 1
ATOM 2563 C CA . THR B 2 305 ? -9.00600 51.39900 29.94300 1.000 83.49715 305 THR A CA 1
ATOM 2564 C C . THR B 2 305 ? -7.91600 51.07900 30.95600 1.000 93.47884 305 THR A C 1
ATOM 2565 O O . THR B 2 305 ? -7.00800 51.88200 31.07800 1.000 93.64394 305 THR A O 1
ATOM 2569 N N . ASN B 2 306 ? -7.99600 49.91700 31.59700 1.000 93.25275 306 ASN A N 1
ATOM 2570 C CA . ASN B 2 306 ? -6.99600 49.51600 32.61600 1.000 91.28902 306 ASN A CA 1
ATOM 2571 C C . ASN B 2 306 ? -5.61800 49.33200 31.99900 1.000 95.63181 306 ASN A C 1
ATOM 2572 O O . ASN B 2 306 ? -4.66300 49.84300 32.56100 1.000 105.22848 306 ASN A O 1
ATOM 2577 N N . THR B 2 307 ? -5.54800 48.67800 30.83900 1.000 104.50143 307 THR A N 1
ATOM 2578 C CA . THR B 2 307 ? -4.26100 48.53200 30.12900 1.000 101.08073 307 THR A CA 1
ATOM 2579 C C . THR B 2 307 ? -4.29800 49.41300 28.90300 1.000 111.45458 307 THR A C 1
ATOM 2580 O O . THR B 2 307 ? -5.25700 50.19800 28.77400 1.000 107.00683 307 THR A O 1
ATOM 2584 N N . LYS B 2 308 ? -3.29800 49.29100 28.02900 1.000 124.56213 308 LYS A N 1
ATOM 2585 C CA . LYS B 2 308 ? -3.22000 50.16500 26.83000 1.000 121.41426 308 LYS A CA 1
ATOM 2586 C C . LYS B 2 308 ? -3.19200 49.29800 25.56500 1.000 122.21806 308 LYS A C 1
ATOM 2587 O O . LYS B 2 308 ? -3.39500 49.84700 24.46400 1.000 122.15552 308 LYS A O 1
ATOM 2593 N N . LEU B 2 309 ? -2.95500 47.99500 25.72100 1.000 117.78689 309 LEU A N 1
ATOM 2594 C CA . LEU B 2 309 ? -2.98200 47.08300 24.55000 1.000 130.08510 309 LEU A CA 1
ATOM 2595 C C . LEU B 2 309 ? -4.38000 47.14700 23.92700 1.000 125.39594 309 LEU A C 1
ATOM 2596 O O . LEU B 2 309 ? -4.47600 47.29800 22.69200 1.000 139.50657 309 LEU A O 1
ATOM 2601 N N . LEU B 2 310 ? -5.41700 47.05700 24.75900 1.000 120.58139 310 LEU A N 1
ATOM 2602 C CA . LEU B 2 310 ? -6.80600 47.16500 24.25200 1.000 141.15128 310 LEU A CA 1
ATOM 2603 C C . LEU B 2 310 ? -6.96700 48.54400 23.60500 1.000 134.54646 310 LEU A C 1
ATOM 2604 O O . LEU B 2 310 ? -7.53600 48.62400 22.49800 1.000 142.09701 310 LEU A O 1
ATOM 2609 N N . GLN B 2 311 ? -6.45900 49.57900 24.27100 1.000 124.45850 311 GLN A N 1
ATOM 2610 C CA . GLN B 2 311 ? -6.58200 50.95700 23.74400 1.000 128.73137 311 GLN A CA 1
ATOM 2611 C C . GLN B 2 311 ? -6.08200 50.96500 22.29800 1.000 123.18381 311 GLN A C 1
ATOM 2612 O O . GLN B 2 311 ? -6.83900 51.38800 21.40500 1.000 127.23820 311 GLN A O 1
ATOM 2618 N N . SER B 2 312 ? -4.86500 50.47200 22.08300 1.000 117.59305 312 SER A N 1
ATOM 2619 C CA . SER B 2 312 ? -4.28500 50.47600 20.72000 1.000 129.06520 312 SER A CA 1
ATOM 2620 C C . SER B 2 312 ? -5.13200 49.58600 19.80700 1.000 134.34668 312 SER A C 1
ATOM 2621 O O . SER B 2 312 ? -5.50200 50.04700 18.71300 1.000 146.59592 312 SER A O 1
ATOM 2624 N N . GLN B 2 313 ? -5.45600 48.37500 20.25800 1.000 127.93569 313 GLN A N 1
ATOM 2625 C CA . GLN B 2 313 ? -6.20200 47.42600 19.39300 1.000 135.79266 313 GLN A CA 1
ATOM 2626 C C . GLN B 2 313 ? -7.39700 48.15000 18.75700 1.000 132.00440 313 GLN A C 1
ATOM 2627 O O . GLN B 2 313 ? -7.52800 48.11000 17.52000 1.000 132.98681 313 GLN A O 1
ATOM 2633 N N . LEU B 2 314 ? -8.23100 48.78900 19.57300 1.000 127.97274 314 LEU A N 1
ATOM 2634 C CA . LEU B 2 314 ? -9.44000 49.44800 19.02400 1.000 133.35854 314 LEU A CA 1
ATOM 2635 C C . LEU B 2 314 ? -9.02400 50.72600 18.28400 1.000 131.74437 314 LEU A C 1
ATOM 2636 O O . LEU B 2 314 ? -9.77200 51.14900 17.38400 1.000 130.11576 314 LEU A O 1
ATOM 2641 N N . LEU B 2 315 ? -7.87200 51.30200 18.63500 1.000 141.15194 315 LEU A N 1
ATOM 2642 C CA . LEU B 2 315 ? -7.46600 52.60100 18.03600 1.000 142.26423 315 LEU A CA 1
ATOM 2643 C C . LEU B 2 315 ? -6.69200 52.38300 16.72900 1.000 139.80004 315 LEU A C 1
ATOM 2644 O O . LEU B 2 315 ? -6.92100 53.15600 15.77600 1.000 132.33001 315 LEU A O 1
ATOM 2649 N N . GLU B 2 316 ? -5.82000 51.37500 16.67900 1.000 139.35842 316 GLU A N 1
ATOM 2650 C CA . GLU B 2 316 ? -4.96100 51.20700 15.47900 1.000 137.11405 316 GLU A CA 1
ATOM 2651 C C . GLU B 2 316 ? -5.48400 50.08400 14.56800 1.000 134.65216 316 GLU A C 1
ATOM 2652 O O . GLU B 2 316 ? -4.84300 49.83900 13.52600 1.000 144.02903 316 GLU A O 1
ATOM 2658 N N . LYS B 2 317 ? -6.60600 49.44700 14.91800 1.000 141.44922 317 LYS A N 1
ATOM 2659 C CA . LYS B 2 317 ? -7.09000 48.30100 14.10400 1.000 149.06666 317 LYS A CA 1
ATOM 2660 C C . LYS B 2 317 ? -8.61300 48.37100 13.91500 1.000 137.28845 317 LYS A C 1
ATOM 2661 O O . LYS B 2 317 ? -9.05600 48.56500 12.76200 1.000 137.62664 317 LYS A O 1
ATOM 2667 N N . ASP B 2 318 ? -9.38200 48.21900 14.99600 1.000 129.97590 318 ASP A N 1
ATOM 2668 C CA . ASP B 2 318 ? -10.86500 48.15800 14.86600 1.000 143.28111 318 ASP A CA 1
ATOM 2669 C C . ASP B 2 318 ? -11.40500 49.42500 14.19900 1.000 145.46106 318 ASP A C 1
ATOM 2670 O O . ASP B 2 318 ? -12.17100 49.29200 13.22400 1.000 152.76710 318 ASP A O 1
ATOM 2675 N N . ILE B 2 319 ? -11.03800 50.60300 14.70500 1.000 134.22081 319 ILE A N 1
ATOM 2676 C CA . ILE B 2 319 ? -11.62300 51.85800 14.13900 1.000 143.91313 319 ILE A CA 1
ATOM 2677 C C . ILE B 2 319 ? -11.31700 51.90800 12.63200 1.000 147.61149 319 ILE A C 1
ATOM 2678 O O . ILE B 2 319 ? -12.27500 52.09000 11.85400 1.000 145.36911 319 ILE A O 1
ATOM 2683 N N . PRO B 2 320 ? -10.05800 51.73300 12.17000 1.000 151.27154 320 PRO A N 1
ATOM 2684 C CA . PRO B 2 320 ? -9.78900 51.70200 10.73900 1.000 149.52442 320 PRO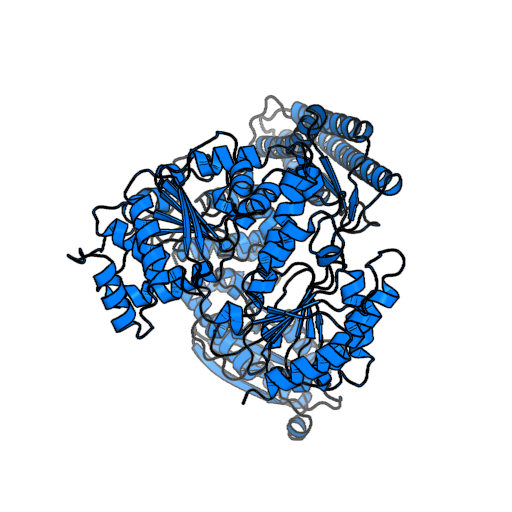 A CA 1
ATOM 2685 C C . PRO B 2 320 ? -10.67400 50.70700 10.00600 1.000 146.87991 320 PRO A C 1
ATOM 2686 O O . PRO B 2 320 ? -11.25300 51.05600 8.95600 1.000 151.35998 320 PRO A O 1
ATOM 2690 N N . ALA B 2 321 ? -10.78300 49.49000 10.54300 1.000 147.95855 321 ALA A N 1
ATOM 2691 C CA . ALA B 2 321 ? -11.58000 48.43500 9.87300 1.000 157.82983 321 ALA A CA 1
ATOM 2692 C C . ALA B 2 321 ? -13.03300 48.89100 9.73700 1.000 150.85311 321 ALA A C 1
ATOM 2693 O O . ALA B 2 321 ? -13.67800 48.57900 8.71800 1.000 143.52309 321 ALA A O 1
ATOM 2695 N N . MET B 2 322 ? -13.54200 49.59000 10.75100 1.000 148.72138 322 MET A N 1
ATOM 2696 C CA . MET B 2 322 ? -14.93800 50.09500 10.70000 1.000 145.13212 322 MET A CA 1
ATOM 2697 C C . MET B 2 322 ? -15.01700 51.28800 9.73700 1.000 160.46590 322 MET A C 1
ATOM 2698 O O . MET B 2 322 ? -16.08400 51.48000 9.12600 1.000 171.97107 322 MET A O 1
ATOM 2703 N N . ASN B 2 323 ? -13.93000 52.05200 9.60800 1.000 161.92479 323 ASN A N 1
ATOM 2704 C CA . ASN B 2 323 ? -13.96000 53.26600 8.74800 1.000 153.34551 323 ASN A CA 1
ATOM 2705 C C . ASN B 2 323 ? -14.43400 52.86500 7.34900 1.000 166.41342 323 ASN A C 1
ATOM 2706 O O . ASN B 2 323 ? -15.36300 53.51900 6.82700 1.000 172.22608 323 ASN A O 1
ATOM 2711 N N . GLU B 2 324 ? -13.83000 51.81900 6.77600 1.000 164.23794 324 GLU A N 1
ATOM 2712 C CA . GLU B 2 324 ? -14.19600 51.39700 5.39800 1.000 164.35261 324 GLU A CA 1
ATOM 2713 C C . GLU B 2 324 ? -15.66300 50.93700 5.38700 1.000 168.75797 324 GLU A C 1
ATOM 2714 O O . GLU B 2 324 ? -16.39800 51.33000 4.45800 1.000 178.17113 324 GLU A O 1
ATOM 2720 N N . ALA B 2 325 ? -16.06900 50.15000 6.38600 1.000 164.96754 325 ALA A N 1
ATOM 2721 C CA . ALA B 2 325 ? -17.45100 49.62100 6.42800 1.000 158.42748 325 ALA A CA 1
ATOM 2722 C C . ALA B 2 325 ? -18.43900 50.78100 6.55000 1.000 170.44610 325 ALA A C 1
ATOM 2723 O O . ALA B 2 325 ? -19.45400 50.78300 5.82300 1.000 179.79840 325 ALA A O 1
ATOM 2725 N N . LEU B 2 326 ? -18.14700 51.74300 7.42900 1.000 189.60951 326 LEU A N 1
ATOM 2726 C CA . LEU B 2 326 ? -19.06700 52.89000 7.65300 1.000 188.31545 326 LEU A CA 1
ATOM 2727 C C . LEU B 2 326 ? -18.96800 53.86400 6.47000 1.000 190.26350 326 LEU A C 1
ATOM 2728 O O . LEU B 2 326 ? -19.86300 54.73000 6.35700 1.000 188.89418 326 LEU A O 1
ATOM 2733 N N . ASN B 2 327 ? -17.90800 53.74800 5.66100 1.000 194.57588 327 ASN A N 1
ATOM 2734 C CA . ASN B 2 327 ? -17.69700 54.64800 4.48900 1.000 194.28756 327 ASN A CA 1
ATOM 2735 C C . ASN B 2 327 ? -17.21000 56.01400 4.98400 1.000 189.67338 327 ASN A C 1
ATOM 2736 O O . ASN B 2 327 ? -16.88500 56.86800 4.13000 1.000 193.08398 327 ASN A O 1
ATOM 2741 N N . PHE B 2 328 ? -17.15100 56.21000 6.30400 1.000 185.34525 328 PHE A N 1
ATOM 2742 C CA . PHE B 2 328 ? -16.62600 57.48300 6.86900 1.000 168.03403 328 PHE A CA 1
ATOM 2743 C C . PHE B 2 328 ? -15.83400 57.16500 8.12700 1.000 159.26972 328 PHE A C 1
ATOM 2744 O O . PHE B 2 328 ? -15.95600 56.04400 8.66300 1.000 173.14737 328 PHE A O 1
ATOM 2752 N N . LYS B 2 329 ? -15.04000 58.13100 8.58700 1.000 156.85464 329 LYS A N 1
ATOM 2753 C CA . LYS B 2 329 ? -14.22800 57.92800 9.81200 1.000 153.72442 329 LYS A CA 1
ATOM 2754 C C . LYS B 2 329 ? -14.66800 58.94400 10.87300 1.000 163.25806 329 LYS A C 1
ATOM 2755 O O . LYS B 2 329 ? -14.63400 60.15800 10.57800 1.000 158.22510 329 LYS A O 1
ATOM 2761 N N . ILE B 2 330 ? -15.08400 58.46600 12.04900 1.000 162.46241 330 ILE A N 1
ATOM 2762 C CA . ILE B 2 330 ? -15.41900 59.41100 13.15500 1.000 159.77788 330 ILE A CA 1
ATOM 2763 C C . ILE B 2 330 ? -14.09900 59.74300 13.86500 1.000 157.34664 330 ILE A C 1
ATOM 2764 O O . ILE B 2 330 ? -13.46400 58.81600 14.41200 1.000 156.63975 330 ILE A O 1
ATOM 2769 N N . ASN B 2 331 ? -13.69000 61.01000 13.83000 1.000 153.89565 331 ASN A N 1
ATOM 2770 C CA . ASN B 2 331 ? -12.37000 61.38500 14.40700 1.000 151.82965 331 ASN A CA 1
ATOM 2771 C C . ASN B 2 331 ? -12.27600 60.87700 15.85100 1.000 148.81970 331 ASN A C 1
ATOM 2772 O O . ASN B 2 331 ? -13.22900 61.11300 16.62800 1.000 147.76782 331 ASN A O 1
ATOM 2777 N N . ALA B 2 332 ? -11.17400 60.19900 16.18900 1.000 142.38137 332 ALA A N 1
ATOM 2778 C CA . ALA B 2 332 ? -10.95900 59.69600 17.56700 1.000 127.42671 332 ALA A CA 1
ATOM 2779 C C . ALA B 2 332 ? -9.58700 60.16000 18.05700 1.000 136.18030 332 ALA A C 1
ATOM 2780 O O . ALA B 2 332 ? -8.64900 60.20700 17.23300 1.000 148.79616 332 ALA A O 1
ATOM 2782 N N . LEU B 2 333 ? -9.47400 60.49200 19.34700 1.000 132.26634 333 LEU A N 1
ATOM 2783 C CA . LEU B 2 333 ? -8.19600 61.03000 19.88400 1.000 129.01069 333 LEU A CA 1
ATOM 2784 C C . LEU B 2 333 ? -7.92300 60.43100 21.27300 1.000 125.31316 333 LEU A C 1
ATOM 2785 O O . LEU B 2 333 ? -8.89900 60.18800 22.01700 1.000 118.24711 333 LEU A O 1
ATOM 2790 N N . LEU B 2 334 ? -6.64700 60.20800 21.60700 1.000 118.65027 334 LEU A N 1
ATOM 2791 C CA . LEU B 2 334 ? -6.28400 59.68700 22.95100 1.000 115.81952 334 LEU A CA 1
ATOM 2792 C C . LEU B 2 334 ? -6.26900 60.86300 23.94000 1.000 112.63323 334 LEU A C 1
ATOM 2793 O O . LEU B 2 334 ? -5.23400 61.56000 24.01800 1.000 122.87336 334 LEU A O 1
ATOM 2798 N N . ILE B 2 335 ? -7.37500 61.06800 24.66100 1.000 114.09104 335 ILE A N 1
ATOM 2799 C CA . ILE B 2 335 ? -7.46800 62.20100 25.63000 1.000 106.91604 335 ILE A CA 1
ATOM 2800 C C . ILE B 2 335 ? -6.49800 61.93100 26.79100 1.000 105.26603 335 ILE A C 1
ATOM 2801 O O . ILE B 2 335 ? -6.45600 60.77600 27.26700 1.000 109.46311 335 ILE A O 1
ATOM 2806 N N . LYS B 2 336 ? -5.75000 62.95200 27.22100 1.000 116.31866 336 LYS A N 1
ATOM 2807 C CA . LYS B 2 336 ? -4.80600 62.79800 28.36100 1.000 102.17284 336 LYS A CA 1
ATOM 2808 C C . LYS B 2 336 ? -4.95600 64.00000 29.30800 1.000 104.53592 336 LYS A C 1
ATOM 2809 O O . LYS B 2 336 ? -5.74800 64.91400 28.98700 1.000 108.39336 336 LYS A O 1
ATOM 2815 N N . SER B 2 337 ? -4.20500 64.01000 30.41100 1.000 91.01545 337 SER A N 1
ATOM 2816 C CA . SER B 2 337 ? -4.29900 65.12200 31.39300 1.000 105.63038 337 SER A CA 1
ATOM 2817 C C . SER B 2 337 ? -3.61600 66.38000 30.83700 1.000 100.17764 337 SER A C 1
ATOM 2818 O O . SER B 2 337 ? -2.81800 66.24900 29.88500 1.000 96.05129 337 SER A O 1
ATOM 2821 N N . LYS B 2 338 ? -3.90800 67.54500 31.42200 1.000 99.80368 338 LYS A N 1
ATOM 2822 C CA . LYS B 2 338 ? -3.34700 68.82400 30.91000 1.000 113.82737 338 LYS A CA 1
ATOM 2823 C C . LYS B 2 338 ? -1.81200 68.75500 30.91000 1.000 102.30539 338 LYS A C 1
ATOM 2824 O O . LYS B 2 338 ? -1.20100 69.18800 29.90800 1.000 97.27977 338 LYS A O 1
ATOM 2830 N N . SER B 2 339 ? -1.21900 68.21300 31.97700 1.000 103.89592 339 SER A N 1
ATOM 2831 C CA . SER B 2 339 ? 0.26300 68.14500 32.08500 1.000 100.35187 339 SER A CA 1
ATOM 2832 C C . SER B 2 339 ? 0.84400 67.37300 30.89200 1.000 93.84437 339 SER A C 1
ATOM 2833 O O . SER B 2 339 ? 1.94500 67.74300 30.43000 1.000 99.32806 339 SER A O 1
ATOM 2836 N N . ASP B 2 340 ? 0.13300 66.34900 30.41200 1.000 99.77905 340 ASP A N 1
ATOM 2837 C CA . ASP B 2 340 ? 0.65500 65.50800 29.29800 1.000 101.01255 340 ASP A CA 1
ATOM 2838 C C . ASP B 2 340 ? 0.93300 66.38400 28.07100 1.000 110.59642 340 ASP A C 1
ATOM 2839 O O . ASP B 2 340 ? 1.92800 66.11500 27.37700 1.000 122.70969 340 ASP A O 1
ATOM 2844 N N . TYR B 2 341 ? 0.08400 67.38100 27.80900 1.000 110.42163 341 TYR A N 1
ATOM 2845 C CA . TYR B 2 341 ? 0.25500 68.23700 26.60200 1.000 96.65137 341 TYR A CA 1
ATOM 2846 C C . TYR B 2 341 ? 1.33500 69.28800 26.88000 1.000 102.68462 341 TYR A C 1
ATOM 2847 O O . TYR B 2 341 ? 1.50900 69.68400 28.05300 1.000 119.80359 341 TYR A O 1
ATOM 2856 N N . ILE B 2 342 ? 2.04000 69.73100 25.83300 1.000 114.65816 342 ILE A N 1
ATOM 2857 C CA . ILE B 2 342 ? 3.16700 70.69600 26.02200 1.000 115.95868 342 ILE A CA 1
ATOM 2858 C C . ILE B 2 342 ? 2.66700 72.13100 25.79000 1.000 101.76004 342 ILE A C 1
ATOM 2859 O O . ILE B 2 342 ? 1.76400 72.31600 24.94100 1.000 105.62906 342 ILE A O 1
ATOM 2864 N N . SER B 2 343 ? 3.22700 73.10200 26.52000 1.000 105.15323 343 SER A N 1
ATOM 2865 C CA . SER B 2 343 ? 2.84800 74.52300 26.33100 1.000 109.06511 343 SER A CA 1
ATOM 2866 C C . SER B 2 343 ? 3.99200 75.19100 25.56400 1.000 116.40864 343 SER A C 1
ATOM 2867 O O . SER B 2 343 ? 5.05400 74.55100 25.41800 1.000 102.78403 343 SER A O 1
ATOM 2870 N N . LEU B 2 344 ? 3.79900 76.43000 25.11700 1.000 118.01488 344 LEU A N 1
ATOM 2871 C CA . LEU B 2 344 ? 4.91400 77.13900 24.44000 1.000 99.72207 344 LEU A CA 1
ATOM 2872 C C . LEU B 2 344 ? 5.79400 77.80700 25.50600 1.000 119.59810 344 LEU A C 1
ATOM 2873 O O . LEU B 2 344 ? 6.55300 78.72900 25.14800 1.000 109.03199 344 LEU A O 1
ATOM 2878 N N . GLY B 2 345 ? 5.71600 77.33800 26.75700 1.000 124.20272 345 GLY A N 1
ATOM 2879 C CA . GLY B 2 345 ? 6.60500 77.85100 27.81900 1.000 89.60414 345 GLY A CA 1
ATOM 2880 C C . GLY B 2 345 ? 8.01500 77.37200 27.55100 1.000 107.74204 345 GLY A C 1
ATOM 2881 O O . GLY B 2 345 ? 8.91100 77.68900 28.35600 1.000 112.65097 345 GLY A O 1
ATOM 2882 N N . LEU B 2 346 ? 8.20800 76.63300 26.45600 1.000 107.25699 346 LEU A N 1
ATOM 2883 C CA . LEU B 2 346 ? 9.55800 76.17000 26.05500 1.000 112.00459 346 LEU A CA 1
ATOM 2884 C C . LEU B 2 346 ? 10.48600 77.38700 25.97700 1.000 113.48006 346 LEU A C 1
ATOM 2885 O O . LEU B 2 346 ? 11.69400 77.23300 26.22600 1.000 109.65094 346 LEU A O 1
ATOM 2890 N N . ILE B 2 347 ? 9.93100 78.55300 25.64100 1.000 107.01240 347 ILE A N 1
ATOM 2891 C CA . ILE B 2 347 ? 10.75600 79.79000 25.52900 1.000 93.16056 347 ILE A CA 1
ATOM 2892 C C . ILE B 2 347 ? 11.43600 80.03100 26.88600 1.000 108.08400 347 ILE A C 1
ATOM 2893 O O . ILE B 2 347 ? 12.64300 80.33800 26.89200 1.000 118.79067 347 ILE A O 1
ATOM 2898 N N . SER B 2 348 ? 10.70200 79.86000 27.98600 1.000 105.49581 348 SER A N 1
ATOM 2899 C CA . SER B 2 348 ? 11.31000 80.01500 29.33000 1.000 106.22960 348 SER A CA 1
ATOM 2900 C C . SER B 2 348 ? 12.44400 78.99600 29.47700 1.000 108.83935 348 SER A C 1
ATOM 2901 O O . SER B 2 348 ? 13.52100 79.37200 29.98500 1.000 106.20530 348 SER A O 1
ATOM 2904 N N . GLN B 2 349 ? 12.20500 77.76200 29.03400 1.000 102.81189 349 GLN A N 1
ATOM 2905 C CA . GLN B 2 349 ? 13.23300 76.69600 29.13600 1.000 97.39607 349 GLN A CA 1
ATOM 2906 C C . GLN B 2 349 ? 14.44600 77.10800 28.29200 1.000 103.26462 349 GLN A C 1
ATOM 2907 O O . GLN B 2 349 ? 15.58600 76.86300 28.73100 1.000 106.20594 349 GLN A O 1
ATOM 2913 N N . ILE B 2 350 ? 14.20200 77.72300 27.13400 1.000 105.77322 350 ILE A N 1
ATOM 2914 C CA . ILE B 2 350 ? 15.31100 78.17000 26.23900 1.000 93.19927 350 ILE A CA 1
ATOM 2915 C C . ILE B 2 350 ? 16.15000 79.21800 26.98200 1.000 98.06596 350 ILE A C 1
ATOM 2916 O O . ILE B 2 350 ? 17.39300 79.09500 26.97300 1.000 108.43907 350 ILE A O 1
ATOM 2921 N N . LEU B 2 351 ? 15.49500 80.19600 27.61000 1.000 106.16375 351 LEU A N 1
ATOM 2922 C CA . LEU B 2 351 ? 16.22200 81.28800 28.31200 1.000 106.00502 351 LEU A CA 1
ATOM 2923 C C . LEU B 2 351 ? 17.16200 80.69800 29.37500 1.000 106.63870 351 LEU A C 1
ATOM 2924 O O . LEU B 2 351 ? 18.32800 81.14100 29.44200 1.000 118.26681 351 LEU A O 1
ATOM 2929 N N . LYS B 2 352 ? 16.67900 79.74200 30.17000 1.000 91.04639 352 LYS A N 1
ATOM 2930 C CA . LYS B 2 352 ? 17.50700 79.18900 31.27200 1.000 105.91339 352 LYS A CA 1
ATOM 2931 C C . LYS B 2 352 ? 18.83100 78.66500 30.70200 1.000 110.29406 352 LYS A C 1
ATOM 2932 O O . LYS B 2 352 ? 18.79800 77.99800 29.64700 1.000 109.32214 352 LYS A O 1
ATOM 2938 N N . ASP B 2 353 ? 19.94300 78.94900 31.38200 1.000 105.77042 353 ASP A N 1
ATOM 2939 C CA . ASP B 2 353 ? 21.26700 78.43400 30.93500 1.000 123.94303 353 ASP A CA 1
ATOM 2940 C C . ASP B 2 353 ? 21.69500 77.29000 31.85700 1.000 127.88313 353 ASP A C 1
ATOM 2941 O O . ASP B 2 353 ? 21.75700 77.50700 33.08400 1.000 133.98674 353 ASP A O 1
ATOM 2946 N N . ASP B 2 354 ? 21.96500 76.11600 31.28400 1.000 123.18735 354 ASP A N 1
ATOM 2947 C CA . ASP B 2 354 ? 22.37700 74.93700 32.09200 1.000 124.48184 354 ASP A CA 1
ATOM 2948 C C . ASP B 2 354 ? 23.45900 74.18400 31.31900 1.000 123.05209 354 ASP A C 1
ATOM 2949 O O . ASP B 2 354 ? 23.22700 73.01100 30.95400 1.000 129.76270 354 ASP A O 1
ATOM 2954 N N . THR B 2 355 ? 24.60200 74.83100 31.09300 1.000 109.87820 355 THR A N 1
ATOM 2955 C CA . THR B 2 355 ? 25.67800 74.20600 30.29700 1.000 127.61560 355 THR A CA 1
ATOM 2956 C C . THR B 2 355 ? 26.04700 72.87400 30.90500 1.000 127.83992 355 THR A C 1
ATOM 2957 O O . THR B 2 355 ? 26.26200 71.91500 30.13400 1.000 132.74016 355 THR A O 1
ATOM 2961 N N . SER B 2 356 ? 26.10100 72.79700 32.23500 1.000 130.13008 356 SER A N 1
ATOM 2962 C CA . SER B 2 356 ? 26.55200 71.55200 32.90700 1.000 150.64054 356 SER A CA 1
ATOM 2963 C C . SER B 2 356 ? 25.70100 70.35700 32.45900 1.000 156.78244 356 SER A C 1
ATOM 2964 O O . SER B 2 356 ? 26.27700 69.26400 32.27500 1.000 152.04530 356 SER A O 1
ATOM 2967 N N . ASN B 2 357 ? 24.38600 70.55000 32.35100 1.000 128.21575 357 ASN A N 1
ATOM 2968 C CA . ASN B 2 357 ? 23.49600 69.40700 32.01100 1.000 126.70055 357 ASN A CA 1
ATOM 2969 C C . ASN B 2 357 ? 23.55700 69.15300 30.50300 1.000 126.36404 357 ASN A C 1
ATOM 2970 O O . ASN B 2 357 ? 22.75200 69.75800 29.76100 1.000 122.43332 357 ASN A O 1
ATOM 2975 N N . TYR B 2 358 ? 24.47700 68.28400 30.07600 1.000 126.59063 358 TYR A N 1
ATOM 2976 C CA . TYR B 2 358 ? 24.59500 67.92100 28.64000 1.000 110.01160 358 TYR A CA 1
ATOM 2977 C C . TYR B 2 358 ? 23.22200 67.47800 28.15400 1.000 112.69300 358 TYR A C 1
ATOM 2978 O O . TYR B 2 358 ? 22.82300 67.84400 27.02900 1.000 116.53743 358 TYR A O 1
ATOM 2987 N N . GLU B 2 359 ? 22.50000 66.73400 28.99600 1.000 118.70190 359 GLU A N 1
ATOM 2988 C CA . GLU B 2 359 ? 21.14600 66.24600 28.63300 1.000 119.97909 359 GLU A CA 1
ATOM 2989 C C . GLU B 2 359 ? 20.18100 67.43300 28.48500 1.000 116.16535 359 GLU A C 1
ATOM 2990 O O . GLU B 2 359 ? 19.51100 67.51600 27.43500 1.000 132.19859 359 GLU A O 1
ATOM 2996 N N . VAL B 2 360 ? 20.10900 68.30900 29.49400 1.000 89.97195 360 VAL A N 1
ATOM 2997 C CA . VAL B 2 360 ? 19.13400 69.44100 29.45700 1.000 93.60754 360 VAL A CA 1
ATOM 2998 C C . VAL B 2 360 ? 19.34600 70.22500 28.15300 1.000 99.14986 360 VAL A C 1
ATOM 2999 O O . VAL B 2 360 ? 18.34100 70.58800 27.50900 1.000 109.75068 360 VAL A O 1
ATOM 3003 N N . ASN B 2 361 ? 20.60500 70.45700 27.77200 1.000 96.39874 361 ASN A N 1
ATOM 3004 C CA . ASN B 2 361 ? 20.90700 71.20700 26.52200 1.000 105.17219 361 ASN A CA 1
ATOM 3005 C C . ASN B 2 361 ? 20.35700 70.43000 25.32200 1.000 101.14711 361 ASN A C 1
ATOM 3006 O O . ASN B 2 361 ? 19.66500 71.04300 24.48500 1.000 107.67942 361 ASN A O 1
ATOM 3011 N N . ILE B 2 362 ? 20.63900 69.12700 25.25500 1.000 101.06244 362 ILE A N 1
ATOM 3012 C CA . ILE B 2 362 ? 20.12800 68.28300 24.13400 1.000 94.52199 362 ILE A CA 1
ATOM 3013 C C . ILE B 2 362 ? 18.59400 68.32500 24.17100 1.000 98.78076 362 ILE A C 1
ATOM 3014 O O . ILE B 2 362 ? 17.97800 68.39900 23.09100 1.000 104.63016 362 ILE A O 1
ATOM 3019 N N . LEU B 2 363 ? 18.01200 68.30500 25.37200 1.000 90.70254 363 LEU A N 1
ATOM 3020 C CA . LEU B 2 363 ? 16.53500 68.34700 25.50500 1.000 94.63824 363 LEU A CA 1
ATOM 3021 C C . LEU B 2 363 ? 16.03000 69.59500 24.77400 1.000 92.20756 363 LEU A C 1
ATOM 3022 O O . LEU B 2 363 ? 15.06800 69.47800 23.99300 1.000 85.17465 363 LEU A O 1
ATOM 3027 N N . LYS B 2 364 ? 16.68100 70.73600 25.00500 1.000 100.86870 364 LYS A N 1
ATOM 3028 C CA . LYS B 2 364 ? 16.25400 71.99900 24.35600 1.000 101.22939 364 LYS A CA 1
ATOM 3029 C C . LYS B 2 364 ? 16.23100 71.78500 22.84000 1.000 90.82329 364 LYS A C 1
ATOM 3030 O O . LYS B 2 364 ? 15.20200 72.10300 22.20800 1.000 97.66549 364 LYS A O 1
ATOM 3036 N N . MET B 2 365 ? 17.31700 71.24000 22.28900 1.000 90.29160 365 MET A N 1
ATOM 3037 C CA . MET B 2 365 ? 17.41500 71.04100 20.82000 1.000 101.13729 365 MET A CA 1
ATOM 3038 C C . MET B 2 365 ? 16.33600 70.04700 20.36100 1.000 98.55722 365 MET A C 1
ATOM 3039 O O . MET B 2 365 ? 15.65400 70.33100 19.35200 1.000 99.75938 365 MET A O 1
ATOM 3044 N N . GLN B 2 366 ? 16.17900 68.93700 21.08500 1.000 101.30966 366 GLN A N 1
ATOM 3045 C CA . GLN B 2 366 ? 15.16700 67.91500 20.71600 1.000 96.36367 366 GLN A CA 1
ATOM 3046 C C . GLN B 2 366 ? 13.78400 68.57000 20.69400 1.000 85.53065 366 GLN A C 1
ATOM 3047 O O . GLN B 2 366 ? 13.05200 68.37600 19.70500 1.000 91.91287 366 GLN A O 1
ATOM 3053 N N . LEU B 2 367 ? 13.45400 69.32900 21.73800 1.000 86.84614 367 LEU A N 1
ATOM 3054 C CA . LEU B 2 367 ? 12.10800 69.94700 21.83000 1.000 89.05491 367 LEU A CA 1
ATOM 3055 C C . LEU B 2 367 ? 11.88900 70.84300 20.60600 1.000 91.73440 367 LEU A C 1
ATOM 3056 O O . LEU B 2 367 ? 10.75700 70.86300 20.08300 1.000 104.71910 367 LEU A O 1
ATOM 3061 N N . LEU B 2 368 ? 12.93200 71.55000 20.16800 1.000 92.72109 368 LEU A N 1
ATOM 3062 C CA . LEU B 2 368 ? 12.77800 72.49500 19.03400 1.000 91.42377 368 LEU A CA 1
ATOM 3063 C C . LEU B 2 368 ? 12.33900 71.71400 17.78600 1.000 98.07918 368 LEU A C 1
ATOM 3064 O O . LEU B 2 368 ? 11.32400 72.09800 17.16300 1.000 113.24067 368 LEU A O 1
ATOM 3069 N N . ILE B 2 369 ? 13.05400 70.63700 17.45800 1.000 102.68364 369 ILE A N 1
ATOM 3070 C CA . ILE B 2 369 ? 12.67600 69.79700 16.28200 1.000 108.12046 369 ILE A CA 1
ATOM 3071 C C . ILE B 2 369 ? 11.30500 69.16400 16.56000 1.000 99.95420 369 ILE A C 1
ATOM 3072 O O . ILE B 2 369 ? 10.47700 69.10700 15.62900 1.000 102.40526 369 ILE A O 1
ATOM 3077 N N . TRP B 2 370 ? 11.07300 68.73100 17.79900 1.000 94.84522 370 TRP A N 1
ATOM 3078 C CA . TRP B 2 370 ? 9.79700 68.06000 18.15100 1.000 102.16354 370 TRP A CA 1
ATOM 3079 C C . TRP B 2 370 ? 8.62100 69.00300 17.91800 1.000 112.80193 370 TRP A C 1
ATOM 3080 O O . TRP B 2 370 ? 7.63700 68.56800 17.29200 1.000 121.08531 370 TRP A O 1
ATOM 3091 N N . ILE B 2 371 ? 8.72100 70.25200 18.37600 1.000 105.56912 371 ILE A N 1
ATOM 3092 C CA . ILE B 2 371 ? 7.55700 71.18600 18.27800 1.000 92.14111 371 ILE A CA 1
ATOM 3093 C C . ILE B 2 371 ? 7.25500 71.45800 16.79600 1.000 94.43997 371 ILE A C 1
ATOM 3094 O O . ILE B 2 371 ? 6.16700 71.99400 16.50400 1.000 104.26297 371 ILE A O 1
ATOM 3099 N N . THR B 2 372 ? 8.17600 71.09000 15.90300 1.000 104.37631 372 THR A N 1
ATOM 3100 C CA . THR B 2 372 ? 7.97000 71.30900 14.45500 1.000 112.66424 372 THR A CA 1
ATOM 3101 C C . THR B 2 372 ? 7.29900 70.09700 13.83800 1.000 111.55563 372 THR A C 1
ATOM 3102 O O . THR B 2 372 ? 6.75900 70.23200 12.72100 1.000 106.48425 372 THR A O 1
ATOM 3106 N N . GLU B 2 373 ? 7.29200 68.95800 14.53800 1.000 119.64954 373 GLU A N 1
ATOM 3107 C CA . GLU B 2 373 ? 6.73800 67.70800 13.95300 1.000 115.56775 373 GLU A CA 1
ATOM 3108 C C . GLU B 2 373 ? 5.55600 67.17600 14.77800 1.000 112.79694 373 GLU A C 1
ATOM 3109 O O . GLU B 2 373 ? 4.65300 66.56200 14.17300 1.000 113.38819 373 GLU A O 1
ATOM 3115 N N . THR B 2 374 ? 5.55600 67.39100 16.09600 1.000 111.49434 374 THR A N 1
ATOM 3116 C CA . THR B 2 374 ? 4.49900 66.80100 16.95100 1.000 112.26576 374 THR A CA 1
ATOM 3117 C C . THR B 2 374 ? 3.13600 67.26100 16.48800 1.000 108.93827 374 THR A C 1
ATOM 3118 O O . THR B 2 374 ? 2.96500 68.47100 16.22900 1.000 103.77878 374 THR A O 1
ATOM 3122 N N . PRO B 2 375 ? 2.15400 66.34700 16.33600 1.000 114.41686 375 PRO A N 1
ATOM 3123 C CA . PRO B 2 375 ? 0.79800 66.74500 15.99600 1.000 102.24742 375 PRO A CA 1
ATOM 3124 C C . PRO B 2 375 ? -0.09500 66.84100 17.22000 1.000 102.11243 375 PRO A C 1
ATOM 3125 O O . PRO B 2 375 ? -1.19900 67.40800 17.11300 1.000 95.30075 375 PRO A O 1
ATOM 3129 N N . SER B 2 376 ? 0.36500 66.31300 18.35800 1.000 102.09406 376 SER A N 1
ATOM 3130 C CA . SER B 2 376 ? -0.47300 66.28500 19.58500 1.000 106.29323 376 SER A CA 1
ATOM 3131 C C . SER B 2 376 ? 0.15500 67.15700 20.67600 1.000 113.31146 376 SER A C 1
ATOM 3132 O O . SER B 2 376 ? -0.57800 67.96400 21.28100 1.000 107.09551 376 SER A O 1
ATOM 3135 N N . GLY B 2 377 ? 1.45300 66.98000 20.92300 1.000 121.48039 377 GLY A N 1
ATOM 3136 C CA . GLY B 2 377 ? 2.14000 67.76000 21.96800 1.000 112.17257 377 GLY A CA 1
ATOM 3137 C C . GLY B 2 377 ? 2.24500 66.97600 23.25900 1.000 116.99854 377 GLY A C 1
ATOM 3138 O O . GLY B 2 377 ? 2.72200 67.54300 24.26000 1.000 118.91405 377 GLY A O 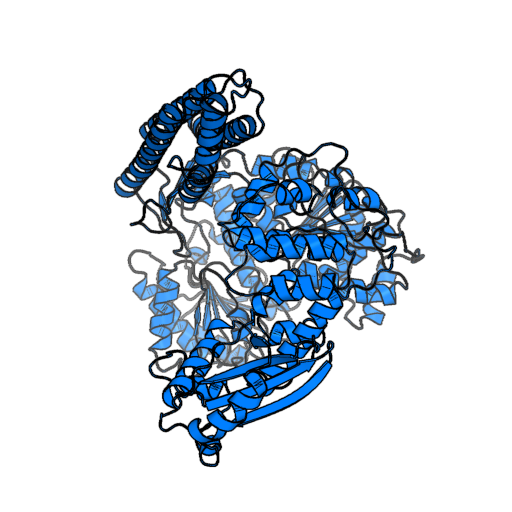1
ATOM 3139 N N . ASP B 2 378 ? 1.82300 65.71300 23.24200 1.000 107.22263 378 ASP A N 1
ATOM 3140 C CA . ASP B 2 378 ? 1.96200 64.86000 24.45100 1.000 105.07318 378 ASP A CA 1
ATOM 3141 C C . ASP B 2 378 ? 3.44200 64.80600 24.83800 1.000 109.73223 378 ASP A C 1
ATOM 3142 O O . ASP B 2 378 ? 4.24000 64.28000 24.04200 1.000 104.26747 378 ASP A O 1
ATOM 3147 N N . ILE B 2 379 ? 3.78600 65.30100 26.02800 1.000 100.46100 379 ILE A N 1
ATOM 3148 C CA . ILE B 2 379 ? 5.21500 65.34600 26.46100 1.000 91.26167 379 ILE A CA 1
ATOM 3149 C C . ILE B 2 379 ? 5.74000 63.90700 26.57900 1.000 99.12370 379 ILE A C 1
ATOM 3150 O O . ILE B 2 379 ? 6.97300 63.73300 26.64700 1.000 102.57765 379 ILE A O 1
ATOM 3155 N N . GLN B 2 380 ? 4.83700 62.92500 26.60800 1.000 106.26859 380 GLN A N 1
ATOM 3156 C CA . GLN B 2 380 ? 5.24800 61.50800 26.77500 1.000 111.70886 380 GLN A CA 1
ATOM 3157 C C . GLN B 2 380 ? 5.65600 60.92800 25.41300 1.000 95.84551 380 GLN A C 1
ATOM 3158 O O . GLN B 2 380 ? 6.25300 59.83200 25.39900 1.000 90.85623 380 GLN A O 1
ATOM 3164 N N . GLU B 2 381 ? 5.35600 61.63300 24.31900 1.000 99.30152 381 GLU A N 1
ATOM 3165 C CA . GLU B 2 381 ? 5.82000 61.15500 22.99200 1.000 103.78531 381 GLU A CA 1
ATOM 3166 C C . GLU B 2 381 ? 7.32800 60.91900 23.10400 1.000 94.20713 381 GLU A C 1
ATOM 3167 O O . GLU B 2 381 ? 7.80100 59.85000 22.66700 1.000 114.98244 381 GLU A O 1
ATOM 3173 N N . LEU B 2 382 ? 8.04600 61.88300 23.68100 1.000 91.78813 382 LEU A N 1
ATOM 3174 C CA . LEU B 2 382 ? 9.50000 61.70500 23.90900 1.000 109.74481 382 LEU A CA 1
ATOM 3175 C C . LEU B 2 382 ? 9.67500 60.78300 25.12100 1.000 117.96625 382 LEU A C 1
ATOM 3176 O O . LEU B 2 382 ? 8.92900 60.95200 26.10700 1.000 116.00493 382 LEU A O 1
ATOM 3181 N N . ASN B 2 383 ? 10.62500 59.85000 25.04700 1.000 110.32166 383 ASN A N 1
ATOM 3182 C CA . ASN B 2 383 ? 10.85300 58.89600 26.16400 1.000 108.30912 383 ASN A CA 1
ATOM 3183 C C . ASN B 2 383 ? 11.59600 59.62600 27.28500 1.000 115.16798 383 ASN A C 1
ATOM 3184 O O . ASN B 2 383 ? 12.75900 59.26500 27.55500 1.000 127.71301 383 ASN A O 1
ATOM 3189 N N . LEU B 2 384 ? 10.95000 60.61500 27.90600 1.000 112.58798 384 LEU A N 1
ATOM 3190 C CA . LEU B 2 384 ? 11.62200 61.41400 28.96000 1.000 105.72539 384 LEU A CA 1
ATOM 3191 C C . LEU B 2 384 ? 12.08200 60.47000 30.07700 1.000 115.74712 384 LEU A C 1
ATOM 3192 O O . LEU B 2 384 ? 11.22500 59.76200 30.64300 1.000 123.19148 384 LEU A O 1
ATOM 3197 N N . LYS B 2 385 ? 13.38100 60.47400 30.37900 1.000 113.04088 385 LYS A N 1
ATOM 3198 C CA . LYS B 2 385 ? 13.92900 59.58600 31.43500 1.000 102.35175 385 LYS A CA 1
ATOM 3199 C C . LYS B 2 385 ? 15.19700 60.22100 32.01900 1.000 95.35806 385 LYS A C 1
ATOM 3200 O O . LYS B 2 385 ? 15.74000 61.15000 31.38800 1.000 131.67313 385 LYS A O 1
ATOM 3206 N N . GLY B 2 386 ? 15.63300 59.74500 33.18500 1.000 90.03292 386 GLY A N 1
ATOM 3207 C CA . GLY B 2 386 ? 16.86600 60.26500 33.80200 1.000 93.14400 386 GLY A CA 1
ATOM 3208 C C . GLY B 2 386 ? 16.74400 61.73400 34.14800 1.000 112.55494 386 GLY A C 1
ATOM 3209 O O . GLY B 2 386 ? 15.61500 62.18500 34.43100 1.000 107.25940 386 GLY A O 1
ATOM 3210 N N . GLY B 2 387 ? 17.86300 62.46100 34.11700 1.000 100.25712 387 GLY A N 1
ATOM 3211 C CA . GLY B 2 387 ? 17.85800 63.88600 34.49700 1.000 100.81657 387 GLY A CA 1
ATOM 3212 C C . GLY B 2 387 ? 16.90600 64.68100 33.63000 1.000 104.24413 387 GLY A C 1
ATOM 3213 O O . GLY B 2 387 ? 16.25500 65.60500 34.15700 1.000 110.10689 387 GLY A O 1
ATOM 3214 N N . GLN B 2 388 ? 16.82400 64.33400 32.34600 1.000 93.42005 388 GLN A N 1
ATOM 3215 C CA . GLN B 2 388 ? 15.92800 65.06400 31.41800 1.000 96.68180 388 GLN A CA 1
ATOM 3216 C C . GLN B 2 388 ? 14.50800 65.02400 31.99400 1.000 90.72492 388 GLN A C 1
ATOM 3217 O O . GLN B 2 388 ? 13.86700 66.09200 32.07600 1.000 99.14276 388 GLN A O 1
ATOM 3223 N N . LYS B 2 389 ? 14.05500 63.83900 32.40400 1.000 91.77580 389 LYS A N 1
ATOM 3224 C CA . LYS B 2 389 ? 12.67800 63.69600 32.94000 1.000 94.36584 389 LYS A CA 1
ATOM 3225 C C . LYS B 2 389 ? 12.54800 64.53500 34.21600 1.000 91.85975 389 LYS A C 1
ATOM 3226 O O . LYS B 2 389 ? 11.58000 65.31600 34.31900 1.000 87.87423 389 LYS A O 1
ATOM 3232 N N . MET B 2 390 ? 13.50600 64.39500 35.13200 1.000 91.42300 390 MET A N 1
ATOM 3233 C CA . MET B 2 390 ? 13.44100 65.13600 36.41600 1.000 97.84206 390 MET A CA 1
ATOM 3234 C C . MET B 2 390 ? 13.33500 66.63400 36.10900 1.000 106.67277 390 MET A C 1
ATOM 3235 O O . MET B 2 390 ? 12.43800 67.29300 36.67700 1.000 113.66721 390 MET A O 1
ATOM 3240 N N . TYR B 2 391 ? 14.18600 67.13600 35.21200 1.000 85.69583 391 TYR A N 1
ATOM 3241 C CA . TYR B 2 391 ? 14.20100 68.59100 34.90200 1.000 87.32965 391 TYR A CA 1
ATOM 3242 C C . TYR B 2 391 ? 12.86600 69.01500 34.31600 1.000 91.22173 391 TYR A C 1
ATOM 3243 O O . TYR B 2 391 ? 12.27000 69.99500 34.80700 1.000 96.09986 391 TYR A O 1
ATOM 3252 N N . PHE B 2 392 ? 12.39300 68.29800 33.29900 1.000 82.87687 392 PHE A N 1
ATOM 3253 C CA . PHE B 2 392 ? 11.15100 68.73700 32.61000 1.000 79.60350 392 PHE A CA 1
ATOM 3254 C C . PHE B 2 392 ? 9.99500 68.73000 33.60300 1.000 89.40717 392 PHE A C 1
ATOM 3255 O O . PHE B 2 392 ? 9.19300 69.68200 33.59900 1.000 100.64707 392 PHE A O 1
ATOM 3263 N N . ASP B 2 393 ? 9.90400 67.68800 34.43000 1.000 71.81442 393 ASP A N 1
ATOM 3264 C CA . ASP B 2 393 ? 8.74800 67.58800 35.36200 1.000 85.12622 393 ASP A CA 1
ATOM 3265 C C . ASP B 2 393 ? 8.78500 68.78500 36.31500 1.000 90.01487 393 ASP A C 1
ATOM 3266 O O . ASP B 2 393 ? 7.72700 69.41000 36.52800 1.000 89.18736 393 ASP A O 1
ATOM 3271 N N . GLN B 2 394 ? 9.96500 69.09800 36.85000 1.000 97.21914 394 GLN A N 1
ATOM 3272 C CA . GLN B 2 394 ? 10.10800 70.26100 37.75900 1.000 98.05358 394 GLN A CA 1
ATOM 3273 C C . GLN B 2 394 ? 9.64600 71.52000 37.01900 1.000 97.13752 394 GLN A C 1
ATOM 3274 O O . GLN B 2 394 ? 8.84100 72.28300 37.58800 1.000 99.46781 394 GLN A O 1
ATOM 3280 N N . LYS B 2 395 ? 10.12100 71.70900 35.78600 1.000 82.57281 395 LYS A N 1
ATOM 3281 C CA . LYS B 2 395 ? 9.77200 72.92600 35.01200 1.000 91.87948 395 LYS A CA 1
ATOM 3282 C C . LYS B 2 395 ? 8.25600 72.97100 34.78400 1.000 85.00382 395 LYS A C 1
ATOM 3283 O O . LYS B 2 395 ? 7.66700 74.05600 34.96000 1.000 85.04130 395 LYS A O 1
ATOM 3289 N N . ILE B 2 396 ? 7.65200 71.83800 34.42000 1.000 94.08499 396 ILE A N 1
ATOM 3290 C CA . ILE B 2 396 ? 6.19100 71.81900 34.10300 1.000 98.15966 396 ILE A CA 1
ATOM 3291 C C . ILE B 2 396 ? 5.40300 72.10000 35.39000 1.000 93.33696 396 ILE A C 1
ATOM 3292 O O . ILE B 2 396 ? 4.30800 72.69200 35.29600 1.000 84.77711 396 ILE A O 1
ATOM 3297 N N . GLU B 2 397 ? 5.94800 71.69900 36.53900 1.000 90.74318 397 GLU A N 1
ATOM 3298 C CA . GLU B 2 397 ? 5.25600 71.91100 37.83500 1.000 97.41379 397 GLU A CA 1
ATOM 3299 C C . GLU B 2 397 ? 5.42000 73.37100 38.26900 1.000 92.57499 397 GLU A C 1
ATOM 3300 O O . GLU B 2 397 ? 4.44500 73.94200 38.79700 1.000 93.58075 397 GLU A O 1
ATOM 3306 N N . THR B 2 398 ? 6.59800 73.95500 38.03700 1.000 89.76640 398 THR A N 1
ATOM 3307 C CA . THR B 2 398 ? 6.87000 75.33300 38.50400 1.000 83.57832 398 THR A CA 1
ATOM 3308 C C . THR B 2 398 ? 6.50600 76.33700 37.43100 1.000 90.85419 398 THR A C 1
ATOM 3309 O O . THR B 2 398 ? 6.77700 77.53800 37.63900 1.000 93.12436 398 THR A O 1
ATOM 3313 N N . TYR B 2 399 ? 5.92000 75.88100 36.32300 1.000 87.17057 399 TYR A N 1
ATOM 3314 C CA . TYR B 2 399 ? 5.59500 76.79500 35.19400 1.000 95.79250 399 TYR A CA 1
ATOM 3315 C C . TYR B 2 399 ? 4.46200 77.72300 35.60100 1.000 103.64311 399 TYR A C 1
ATOM 3316 O O . TYR B 2 399 ? 3.46900 77.24400 36.18400 1.000 111.73027 399 TYR A O 1
ATOM 3325 N N . VAL B 2 400 ? 4.60100 79.01700 35.30400 1.000 105.83338 400 VAL A N 1
ATOM 3326 C CA . VAL B 2 400 ? 3.50200 79.99000 35.58100 1.000 103.99318 400 VAL A CA 1
ATOM 3327 C C . VAL B 2 400 ? 3.03500 80.54000 34.22800 1.000 111.46803 400 VAL A C 1
ATOM 3328 O O . VAL B 2 400 ? 3.56800 81.58100 33.79300 1.000 96.21604 400 VAL A O 1
ATOM 3332 N N . PRO B 2 401 ? 2.07300 79.88600 33.54500 1.000 126.85602 401 PRO A N 1
ATOM 3333 C CA . PRO B 2 401 ? 1.65800 80.32200 32.21800 1.000 134.73413 401 PRO A CA 1
ATOM 3334 C C . PRO B 2 401 ? 1.08700 81.72900 32.22100 1.000 132.35189 401 PRO A C 1
ATOM 3335 O O . PRO B 2 401 ? 0.43500 82.11700 33.21100 1.000 150.03766 401 PRO A O 1
ATOM 3339 N N . ALA B 2 402 ? 1.32000 82.47300 31.13600 1.000 117.74196 402 ALA A N 1
ATOM 3340 C CA . ALA B 2 402 ? 0.80900 83.86000 31.03600 1.000 128.45129 402 ALA A CA 1
ATOM 3341 C C . ALA B 2 402 ? 0.94000 84.37000 29.60000 1.000 136.97695 402 ALA A C 1
ATOM 3342 O O . ALA B 2 402 ? 1.41900 83.60500 28.73500 1.000 137.34745 402 ALA A O 1
ATOM 3344 N N . ARG B 2 403 ? 0.51200 85.61200 29.35200 1.000 142.62473 403 ARG A N 1
ATOM 3345 C CA . ARG B 2 403 ? 0.65300 86.22900 28.00500 1.000 145.73592 403 ARG A CA 1
ATOM 3346 C C . ARG B 2 403 ? 0.04900 85.30500 26.93500 1.000 141.37939 403 ARG A C 1
ATOM 3347 O O . ARG B 2 403 ? 0.69900 85.11800 25.88300 1.000 136.51719 403 ARG A O 1
ATOM 3355 N N . HIS B 2 404 ? -1.13500 84.74800 27.19700 1.000 134.14709 404 HIS A N 1
ATOM 3356 C CA . HIS B 2 404 ? -1.83000 83.90100 26.18800 1.000 144.55294 404 HIS A CA 1
ATOM 3357 C C . HIS B 2 404 ? -0.86200 82.86500 25.60800 1.000 135.86233 404 HIS A C 1
ATOM 3358 O O . HIS B 2 404 ? -0.78200 82.73000 24.36800 1.000 123.36690 404 HIS A O 1
ATOM 3365 N N . ASP B 2 405 ? -0.14300 82.14700 26.47300 1.000 143.76308 405 ASP A N 1
ATOM 3366 C CA . ASP B 2 405 ? 0.73800 81.05800 25.97000 1.000 140.33255 405 ASP A CA 1
ATOM 3367 C C . ASP B 2 405 ? -0.15600 79.97700 25.35500 1.000 128.95200 405 ASP A C 1
ATOM 3368 O O . ASP B 2 405 ? -1.19100 79.64500 25.97000 1.000 139.32816 405 ASP A O 1
ATOM 3373 N N . VAL B 2 406 ? 0.22400 79.46100 24.18500 1.000 98.57615 406 VAL A N 1
ATOM 3374 C CA . VAL B 2 406 ? -0.59400 78.41700 23.50200 1.000 113.25642 406 VAL A CA 1
ATOM 3375 C C . VAL B 2 406 ? -0.30500 77.05700 24.15700 1.000 112.32038 406 VAL A C 1
ATOM 3376 O O . VAL B 2 406 ? 0.88700 76.69100 24.25500 1.000 112.00295 406 VAL A O 1
ATOM 3380 N N . HIS B 2 407 ? -1.35200 76.35900 24.60900 1.000 103.81831 407 HIS A N 1
ATOM 3381 C CA . HIS B 2 407 ? -1.17100 75.00900 25.20900 1.000 119.06030 407 HIS A CA 1
ATOM 3382 C C . HIS B 2 407 ? -1.85200 73.97800 24.30600 1.000 115.55614 407 HIS A C 1
ATOM 3383 O O . HIS B 2 407 ? -3.02500 74.18300 23.93400 1.000 107.68776 407 HIS A O 1
ATOM 3390 N N . TYR B 2 408 ? -1.14600 72.89300 23.97900 1.000 112.54657 408 TYR A N 1
ATOM 3391 C CA . TYR B 2 408 ? -1.69200 71.87900 23.03300 1.000 114.78784 408 TYR A CA 1
ATOM 3392 C C . TYR B 2 408 ? -2.88200 71.15200 23.66600 1.000 114.93106 408 TYR A C 1
ATOM 3393 O O . TYR B 2 408 ? -3.59900 70.43100 22.94300 1.000 109.06656 408 TYR A O 1
ATOM 3402 N N . TYR B 2 409 ? -3.08500 71.32200 24.97400 1.000 112.27895 409 TYR A N 1
ATOM 3403 C CA . TYR B 2 409 ? -4.25400 70.70200 25.65600 1.000 108.56592 409 TYR A CA 1
ATOM 3404 C C . TYR B 2 409 ? -5.52300 71.41500 25.20000 1.000 113.73222 409 TYR A C 1
ATOM 3405 O O . TYR B 2 409 ? -6.57500 70.75900 25.05800 1.000 124.49012 409 TYR A O 1
ATOM 3414 N N . ASN B 2 410 ? -5.43000 72.72600 24.96700 1.000 100.69139 410 ASN A N 1
ATOM 3415 C CA . ASN B 2 410 ? -6.62700 73.51500 24.56300 1.000 103.40334 410 ASN A CA 1
ATOM 3416 C C . ASN B 2 410 ? -7.13700 73.00800 23.20900 1.000 109.55846 410 ASN A C 1
ATOM 3417 O O . ASN B 2 410 ? -8.33800 73.19300 22.92300 1.000 112.03530 410 ASN A O 1
ATOM 3422 N N . PHE B 2 411 ? -6.26300 72.38800 22.41300 1.000 120.37530 411 PHE A N 1
ATOM 3423 C CA . PHE B 2 411 ? -6.67800 71.82100 21.10400 1.000 119.97175 411 PHE A CA 1
ATOM 3424 C C . PHE B 2 411 ? -7.80800 70.83600 21.33400 1.000 121.48270 411 PHE A C 1
ATOM 3425 O O . PHE B 2 411 ? -8.84000 70.90100 20.63100 1.000 129.01980 411 PHE A O 1
ATOM 3433 N N . ILE B 2 412 ? -7.62800 69.94700 22.31200 1.000 114.18253 412 ILE A N 1
ATOM 3434 C CA . ILE B 2 412 ? -8.65600 68.90600 22.59800 1.000 104.49073 412 ILE A CA 1
ATOM 3435 C C . ILE B 2 412 ? -9.98400 69.61000 22.89500 1.000 108.02356 412 ILE A C 1
ATOM 3436 O O . ILE B 2 412 ? -11.01800 69.18000 22.34500 1.000 133.34576 412 ILE A O 1
ATOM 3441 N N . LYS B 2 413 ? -9.94900 70.66200 23.71300 1.000 99.18811 413 LYS A N 1
ATOM 3442 C CA . LYS B 2 413 ? -11.19900 71.35500 24.11900 1.000 116.64637 413 LYS A CA 1
ATOM 3443 C C . LYS B 2 413 ? -11.90000 71.94500 22.88600 1.000 124.90585 413 LYS A C 1
ATOM 3444 O O . LYS B 2 413 ? -13.14000 71.83000 22.79800 1.000 139.55283 413 LYS A O 1
ATOM 3450 N N . ARG B 2 414 ? -11.13900 72.54800 21.97200 1.000 114.82024 414 ARG A N 1
ATOM 3451 C CA . ARG B 2 414 ? -11.74700 73.20200 20.78500 1.000 112.72941 414 ARG A CA 1
ATOM 3452 C C . ARG B 2 414 ? -12.41000 72.14900 19.88500 1.000 127.22420 414 ARG A C 1
ATOM 3453 O O . ARG B 2 414 ? -13.49900 72.43700 19.34800 1.000 145.37062 414 ARG A O 1
ATOM 3461 N N . ASN B 2 415 ? -11.77800 70.98400 19.72600 1.000 118.44052 415 ASN A N 1
ATOM 3462 C CA . ASN B 2 415 ? -12.31800 69.95000 18.80000 1.000 135.61606 415 ASN A CA 1
ATOM 3463 C C . ASN B 2 415 ? -13.17500 68.93800 19.56700 1.000 138.95372 415 ASN A C 1
ATOM 3464 O O . ASN B 2 415 ? -13.58100 67.93300 18.94800 1.000 144.85391 415 ASN A O 1
ATOM 3469 N N . ALA B 2 416 ? -13.46400 69.19800 20.84400 1.000 134.79338 416 ALA A N 1
ATOM 3470 C CA . ALA B 2 416 ? -14.20500 68.21100 21.66900 1.000 132.16305 416 ALA A CA 1
ATOM 3471 C C . ALA B 2 416 ? -15.51400 67.80900 20.98700 1.000 128.03464 416 ALA A C 1
ATOM 3472 O O . ALA B 2 416 ? -15.81500 66.60100 20.92300 1.000 133.26851 416 ALA A O 1
ATOM 3474 N N . GLN B 2 417 ? -16.27100 68.78800 20.49300 1.000 126.14879 417 GLN A N 1
ATOM 3475 C CA . GLN B 2 417 ? -17.58700 68.48900 19.87400 1.000 127.71379 417 GLN A CA 1
ATOM 3476 C C . GLN B 2 417 ? -17.38100 67.52400 18.69800 1.000 122.07003 417 GLN A C 1
ATOM 3477 O O . GLN B 2 417 ? -18.21500 66.61200 18.52500 1.000 127.08790 417 GLN A O 1
ATOM 3483 N N . ASN B 2 418 ? -16.31300 67.72200 17.92500 1.000 113.11341 418 ASN A N 1
ATOM 3484 C CA . ASN B 2 418 ? -16.06800 66.87400 16.72600 1.000 117.82114 418 ASN A CA 1
ATOM 3485 C C . ASN B 2 418 ? -15.61700 65.47100 17.14900 1.000 111.15146 418 ASN A C 1
ATOM 3486 O O . ASN B 2 418 ? -15.99000 64.50300 16.45900 1.000 134.50373 418 ASN A O 1
ATOM 3491 N N . ILE B 2 419 ? -14.83900 65.36500 18.22900 1.000 115.60691 419 ILE A N 1
ATOM 3492 C CA . ILE B 2 419 ? -14.41000 64.01900 18.72100 1.000 129.66565 419 ILE A CA 1
ATOM 3493 C C . ILE B 2 419 ? -15.53200 63.41900 19.58400 1.000 129.62992 419 ILE A C 1
ATOM 3494 O O . ILE B 2 419 ? -15.57500 63.70700 20.79800 1.000 136.85745 419 ILE A O 1
ATOM 3499 N N . GLN B 2 420 ? -16.39800 62.60800 18.97300 1.000 123.71432 420 GLN A N 1
ATOM 3500 C CA . GLN B 2 420 ? -17.50800 61.97000 19.72600 1.000 123.29309 420 GLN A CA 1
ATOM 3501 C C . GLN B 2 420 ? -17.02100 60.62500 20.28000 1.000 132.35242 420 GLN A C 1
ATOM 3502 O O . GLN B 2 420 ? -17.77600 59.99900 21.05200 1.000 126.79839 420 GLN A O 1
ATOM 3508 N N . ILE B 2 421 ? -15.81700 60.19700 19.89400 1.000 132.53644 421 ILE A N 1
ATOM 3509 C CA . ILE B 2 421 ? -15.24200 58.94400 20.47000 1.000 129.87735 421 ILE A CA 1
ATOM 3510 C C . ILE B 2 421 ? -13.82700 59.25200 20.98600 1.000 111.93075 421 ILE A C 1
ATOM 3511 O O . ILE B 2 421 ? -12.90800 59.40000 20.15600 1.000 115.97531 421 ILE A O 1
ATOM 3516 N N . GLY B 2 422 ? -13.67100 59.36500 22.30800 1.000 113.52648 422 GLY A N 1
ATOM 3517 C CA . GLY B 2 422 ? -12.35700 59.69000 22.89400 1.000 115.78510 422 GLY A CA 1
ATOM 3518 C C . GLY B 2 422 ? -11.92700 58.62600 23.88100 1.000 118.24340 422 GLY A C 1
ATOM 3519 O O . GLY B 2 422 ? -12.80900 58.06800 24.56300 1.000 123.79244 422 GLY A O 1
ATOM 3520 N N . ILE B 2 423 ? -10.62300 58.34900 23.95900 1.000 111.09158 423 ILE A N 1
ATOM 3521 C CA . ILE B 2 423 ? -10.12700 57.26100 24.85200 1.000 110.38675 423 ILE A CA 1
ATOM 3522 C C . ILE B 2 423 ? -9.18500 57.86500 25.90500 1.000 106.60164 423 ILE A C 1
ATOM 3523 O O . ILE B 2 423 ? -8.56300 58.90700 25.61200 1.000 108.93663 423 ILE A O 1
ATOM 3528 N N . THR B 2 424 ? -9.10300 57.24300 27.08500 1.000 105.46126 424 THR A N 1
ATOM 3529 C CA . THR B 2 424 ? -8.26100 57.77000 28.17900 1.000 89.22037 424 THR A CA 1
ATOM 3530 C C . THR B 2 424 ? -7.71000 56.60000 28.95800 1.000 82.70079 424 THR A C 1
ATOM 3531 O O . THR B 2 424 ? -7.83100 55.45900 28.46700 1.000 93.57184 424 THR A O 1
ATOM 3535 N N . ASN B 2 425 ? -7.12400 56.86100 30.12800 1.000 98.71896 425 ASN A N 1
ATOM 3536 C CA . ASN B 2 425 ? -6.61200 55.77000 31.00100 1.000 88.41666 425 ASN A CA 1
ATOM 3537 C C . ASN B 2 425 ? -7.18900 55.96700 32.40600 1.000 90.33507 425 ASN A C 1
ATOM 3538 O O . ASN B 2 425 ? -7.41800 57.13100 32.79300 1.000 90.60095 425 ASN A O 1
ATOM 3543 N N . HIS B 2 426 ? -7.40700 54.87300 33.13900 1.000 93.89486 426 HIS A N 1
ATOM 3544 C CA . HIS B 2 426 ? -7.94900 54.95700 34.52000 1.000 90.84398 426 HIS A CA 1
ATOM 3545 C C . HIS B 2 426 ? -7.15700 55.99300 35.31500 1.000 97.23860 426 HIS A C 1
ATOM 3546 O O . HIS B 2 426 ? -7.76400 56.81500 36.03400 1.000 93.79204 426 HIS A O 1
ATOM 3553 N N . ALA B 2 427 ? -5.82900 55.95200 35.19400 1.000 96.95584 427 ALA A N 1
ATOM 3554 C CA . ALA B 2 427 ? -4.97300 56.87900 35.96800 1.000 92.45782 427 ALA A CA 1
ATOM 3555 C C . ALA B 2 427 ? -5.37900 58.32000 35.66700 1.000 82.82294 427 ALA A C 1
ATOM 3556 O O . ALA B 2 427 ? -5.52200 59.12000 36.61000 1.000 103.81720 427 ALA A O 1
ATOM 3558 N N . HIS B 2 428 ? -5.55700 58.63800 34.38600 1.000 78.76945 428 HIS A N 1
ATOM 3559 C CA . HIS B 2 428 ? -5.93400 60.02000 33.99400 1.000 80.84416 428 HIS A CA 1
ATOM 3560 C C . HIS B 2 428 ? -7.35500 60.30700 34.48200 1.000 83.42217 428 HIS A C 1
ATOM 3561 O O . HIS B 2 428 ? -7.61300 61.42100 34.96100 1.000 95.96673 428 HIS A O 1
ATOM 3568 N N . LEU B 2 429 ? -8.24400 59.31900 34.39900 1.000 82.66659 429 LEU A N 1
ATOM 3569 C CA . LEU B 2 429 ? -9.66600 59.55400 34.76400 1.000 77.70479 429 LEU A CA 1
ATOM 3570 C C . LEU B 2 429 ? -9.77000 60.10100 36.19400 1.000 84.08724 429 LEU A C 1
ATOM 3571 O O . LEU B 2 429 ? -10.62700 60.97800 36.42300 1.000 88.71688 429 LEU A O 1
ATOM 3576 N N . ILE B 2 430 ? -8.93300 59.61700 37.11400 1.000 77.48159 430 ILE A N 1
ATOM 3577 C CA . ILE B 2 430 ? -9.05700 60.03000 38.54500 1.000 83.47400 430 ILE A CA 1
ATOM 3578 C C . ILE B 2 430 ? -8.30300 61.34700 38.79000 1.000 90.68102 430 ILE A C 1
ATOM 3579 O O . ILE B 2 430 ? -8.32100 61.82300 39.94300 1.000 94.90740 430 ILE A O 1
ATOM 3584 N N . HIS B 2 431 ? -7.67500 61.91600 37.75800 1.000 92.99739 431 HIS A N 1
ATOM 3585 C CA . HIS B 2 431 ? -6.86000 63.14700 37.95100 1.000 93.64063 431 HIS A CA 1
ATOM 3586 C C . HIS B 2 431 ? -7.76500 64.31100 38.36200 1.000 91.79991 431 HIS A C 1
ATOM 3587 O O . HIS B 2 431 ? -8.97600 64.26900 38.06700 1.000 92.31904 431 HIS A O 1
ATOM 3594 N N . SER B 2 432 ? -7.18500 65.33300 38.99300 1.000 95.72290 432 SER A N 1
ATOM 3595 C CA . SER B 2 432 ? -7.98000 66.47900 39.50700 1.000 103.76154 432 SER A CA 1
ATOM 3596 C C . SER B 2 432 ? -8.68100 67.22700 38.36700 1.000 122.51216 432 SER A C 1
ATOM 3597 O O . SER B 2 432 ? -8.19800 67.15400 37.21800 1.000 116.32061 432 SER A O 1
ATOM 3600 N N . ASP B 2 433 ? -9.76100 67.94100 38.69300 1.000 122.32505 433 ASP A N 1
ATOM 3601 C CA . ASP B 2 433 ? -10.51400 68.71600 37.67000 1.000 126.89780 433 ASP A CA 1
ATOM 3602 C C . ASP B 2 433 ? -9.58800 69.75300 37.03200 1.000 129.09846 433 ASP A C 1
ATOM 3603 O O . ASP B 2 433 ? -9.65400 69.92600 35.80000 1.000 134.59634 433 ASP A O 1
ATOM 3608 N N . VAL B 2 434 ? -8.75600 70.41500 37.83800 1.000 126.18917 434 VAL A N 1
ATOM 3609 C CA . VAL B 2 434 ? -7.87000 71.49200 37.30200 1.000 134.12412 434 VAL A CA 1
ATOM 3610 C C . VAL B 2 434 ? -6.98300 70.89700 36.19500 1.000 129.30996 434 VAL A C 1
ATOM 3611 O O . VAL B 2 434 ? -6.63000 71.64600 35.26100 1.000 123.80559 434 VAL A O 1
ATOM 3615 N N . GLU B 2 435 ? -6.64400 69.60800 36.29700 1.000 111.00732 435 GLU A N 1
ATOM 3616 C CA . GLU B 2 435 ? -5.76600 68.95900 35.28900 1.000 123.35581 435 GLU A CA 1
ATOM 3617 C C . GLU B 2 435 ? -6.63600 68.21600 34.26500 1.000 121.08894 435 GLU A C 1
ATOM 3618 O O . GLU B 2 435 ? -6.15400 67.98200 33.13600 1.000 113.90476 435 GLU A O 1
ATOM 3624 N N . ASN B 2 436 ? -7.86800 67.87200 34.64600 1.000 124.84623 436 ASN A N 1
ATOM 3625 C CA . ASN B 2 436 ? -8.79700 67.17600 33.71300 1.000 125.29502 436 ASN A CA 1
ATOM 3626 C C . ASN B 2 436 ? -10.05700 68.02700 33.53700 1.000 128.57448 436 ASN A C 1
ATOM 3627 O O . ASN B 2 436 ? -11.15400 67.54500 33.89000 1.000 121.10419 436 ASN A O 1
ATOM 3632 N N . SER B 2 437 ? -9.89600 69.24600 33.01400 1.000 122.64717 437 SER A N 1
ATOM 3633 C CA . SER B 2 437 ? -11.04900 70.15800 32.80500 1.000 119.35114 437 SER A CA 1
ATOM 3634 C C . SER B 2 437 ? -11.74500 69.81700 31.48100 1.000 121.90641 437 SER A C 1
ATOM 3635 O O . SER B 2 437 ? -12.86100 70.32300 31.25100 1.000 130.83660 437 SER A O 1
ATOM 3638 N N . ILE B 2 438 ? -11.10800 68.99000 30.64900 1.000 109.66272 438 ILE A N 1
ATOM 3639 C CA . ILE B 2 438 ? -11.72200 68.57400 29.35300 1.000 109.96102 438 ILE A CA 1
ATOM 3640 C C . ILE B 2 438 ? -13.00400 67.78100 29.65400 1.000 122.54100 438 ILE A C 1
ATOM 3641 O O . ILE B 2 438 ? -13.94500 67.84600 28.83600 1.000 112.06014 438 ILE A O 1
ATOM 3646 N N . TYR B 2 439 ? -13.04800 67.08600 30.79400 1.000 127.84724 439 TYR A N 1
ATOM 3647 C CA . TYR B 2 439 ? -14.22500 66.23500 31.12600 1.000 124.08326 439 TYR A CA 1
ATOM 3648 C C . TYR B 2 439 ? -15.47500 67.11100 31.21700 1.000 124.43811 439 TYR A C 1
ATOM 3649 O O . TYR B 2 439 ? -16.59700 66.58400 31.10900 1.000 131.21845 439 TYR A O 1
ATOM 3658 N N . GLN B 2 440 ? -15.29900 68.41900 31.41200 1.000 108.57919 440 GLN A N 1
ATOM 3659 C CA . GLN B 2 440 ? -16.47200 69.33000 31.41900 1.000 118.48742 440 GLN A CA 1
ATOM 3660 C C . GLN B 2 440 ? -17.13700 69.27300 30.03600 1.000 116.75507 440 GLN A C 1
ATOM 3661 O O . GLN B 2 440 ? -18.36000 69.50300 29.95600 1.000 125.93572 440 GLN A O 1
ATOM 3667 N N . LEU B 2 441 ? -16.35600 68.97300 28.99700 1.000 109.85537 441 LEU A N 1
ATOM 3668 C CA . LEU B 2 441 ? -16.90800 68.87200 27.62200 1.000 109.50119 441 LEU A CA 1
ATOM 3669 C C . LEU B 2 441 ? -17.03100 67.38800 27.24700 1.000 131.85203 441 LEU A C 1
ATOM 3670 O O . LEU B 2 441 ? -17.15000 67.09700 26.04000 1.000 138.56415 441 LEU A O 1
ATOM 3675 N N . PHE B 2 442 ? -16.96600 66.49300 28.23600 1.000 132.40822 442 PHE A N 1
ATOM 3676 C CA . PHE B 2 442 ? -17.15200 65.03500 27.99200 1.000 119.94967 442 PHE A CA 1
ATOM 3677 C C . PHE B 2 442 ? -17.94500 64.49400 29.16800 1.000 111.47482 442 PHE A C 1
ATOM 3678 O O . PHE B 2 442 ? -17.33000 64.17600 30.19700 1.000 112.38981 442 PHE A O 1
ATOM 3686 N N . ASP B 2 443 ? -19.26600 64.38000 29.03300 1.000 123.41005 443 ASP A N 1
ATOM 3687 C CA . ASP B 2 443 ? -20.09700 63.99700 30.20900 1.000 115.06949 443 ASP A CA 1
ATOM 3688 C C . ASP B 2 443 ? -20.55000 62.53400 30.14100 1.000 107.10826 443 ASP A C 1
ATOM 3689 O O . ASP B 2 443 ? -21.27500 62.11000 31.06300 1.000 115.18087 443 ASP A O 1
ATOM 3694 N N . ASP B 2 444 ? -20.13900 61.78800 29.11400 1.000 110.47494 444 ASP A N 1
ATOM 3695 C CA . ASP B 2 444 ? -20.48500 60.34000 29.04500 1.000 108.56096 444 ASP A CA 1
ATOM 3696 C C . ASP B 2 444 ? -19.19900 59.51300 28.96900 1.000 103.30305 444 ASP A C 1
ATOM 3697 O O . ASP B 2 444 ? -18.32800 59.85700 28.14600 1.000 111.46929 444 ASP A O 1
ATOM 3702 N N . CYS B 2 445 ? -19.09300 58.46400 29.79000 1.000 94.27461 445 CYS A N 1
ATOM 3703 C CA . CYS B 2 445 ? -17.85700 57.64100 29.81900 1.000 103.80166 445 CYS A CA 1
ATOM 3704 C C . CYS B 2 445 ? -18.17800 56.16700 30.09200 1.000 109.97895 445 CYS A C 1
ATOM 3705 O O . CYS B 2 445 ? -19.11200 55.90300 30.87700 1.000 115.58679 445 CYS A O 1
ATOM 3708 N N . ILE B 2 446 ? -17.42900 55.25300 29.47100 1.000 94.85884 446 ILE A N 1
ATOM 3709 C CA . ILE B 2 446 ? -17.60700 53.79600 29.74700 1.000 90.54208 446 ILE A CA 1
ATOM 3710 C C . ILE B 2 446 ? -16.26800 53.26600 30.28200 1.000 91.73836 446 ILE A C 1
ATOM 3711 O O . ILE B 2 446 ? -15.26100 53.35000 29.55400 1.000 89.53973 446 ILE A O 1
ATOM 3716 N N . VAL B 2 447 ? -16.25300 52.76500 31.51700 1.000 97.68413 447 VAL A N 1
ATOM 3717 C CA . VAL B 2 447 ? -14.96800 52.32800 32.13700 1.000 81.24507 447 VAL A CA 1
ATOM 3718 C C . VAL B 2 447 ? -14.79300 50.81800 31.92700 1.000 84.31083 447 VAL A C 1
ATOM 3719 O O . VAL B 2 447 ? -15.73500 50.06800 32.24800 1.000 90.07633 447 VAL A O 1
ATOM 3723 N N . ASP B 2 448 ? -13.63600 50.40300 31.40800 1.000 82.73778 448 ASP A N 1
ATOM 3724 C CA . ASP B 2 448 ? -13.35400 48.95300 31.22700 1.000 83.80816 448 ASP A CA 1
ATOM 3725 C C . ASP B 2 448 ? -12.45200 48.48400 32.37300 1.000 82.89950 448 ASP A C 1
ATOM 3726 O O . ASP B 2 448 ? -11.71000 49.32200 32.91700 1.000 87.76803 448 ASP A O 1
ATOM 3731 N N . GLU B 2 449 ? -12.53900 47.20300 32.73800 1.000 92.55396 449 GLU A N 1
ATOM 3732 C CA . GLU B 2 449 ? -11.72000 46.65000 33.84700 1.000 86.86231 449 GLU A CA 1
ATOM 3733 C C . GLU B 2 449 ? -11.79000 47.61600 35.03600 1.000 82.66636 449 GLU A C 1
ATOM 3734 O O . GLU B 2 449 ? -10.72800 47.92700 35.60500 1.000 87.41121 449 GLU A O 1
ATOM 3740 N N . ALA B 2 450 ? -12.99800 48.03600 35.41500 1.000 83.57893 450 ALA A N 1
ATOM 3741 C CA . ALA B 2 450 ? -13.16400 49.02300 36.50700 1.000 80.96287 450 ALA A CA 1
ATOM 3742 C C . ALA B 2 450 ? -12.83200 48.39500 37.86100 1.000 78.14139 450 ALA A C 1
ATOM 3743 O O . ALA B 2 450 ? -12.79100 49.12700 38.86800 1.000 72.98780 450 ALA A O 1
ATOM 3745 N N . HIS B 2 451 ? -12.60500 47.08300 37.88900 1.000 74.43451 451 HIS A N 1
ATOM 3746 C CA . HIS B 2 451 ? -12.22700 46.40400 39.15600 1.000 82.92478 451 HIS A CA 1
ATOM 3747 C C . HIS B 2 451 ? -10.86600 46.93200 39.61500 1.000 86.29458 451 HIS A C 1
ATOM 3748 O O . HIS B 2 451 ? -10.53700 46.79100 40.81000 1.000 91.65652 451 HIS A O 1
ATOM 3755 N N . ARG B 2 452 ? -10.09800 47.51800 38.69300 1.000 81.78532 452 ARG A N 1
ATOM 3756 C CA . ARG B 2 452 ? -8.74100 48.02200 39.02600 1.000 81.59650 452 ARG A CA 1
ATOM 3757 C C . ARG B 2 452 ? -8.80700 49.51100 39.39000 1.000 88.78075 452 ARG A C 1
ATOM 3758 O O . ARG B 2 452 ? -7.78600 50.04700 39.86400 1.000 104.74113 452 ARG A O 1
ATOM 3766 N N . LEU B 2 453 ? -9.96200 50.14800 39.19200 1.000 78.27507 453 LEU A N 1
ATOM 3767 C CA . LEU B 2 453 ? -10.07400 51.60900 39.44600 1.000 70.17572 453 LEU A CA 1
ATOM 3768 C C . LEU B 2 453 ? -9.67400 51.92900 40.89700 1.000 81.81396 453 LEU A C 1
ATOM 3769 O O . LEU B 2 453 ? -8.89800 52.88700 41.08300 1.000 85.01404 453 LEU A O 1
ATOM 3774 N N . PRO B 2 454 ? -10.13300 51.19300 41.93400 1.000 85.40120 454 PRO A N 1
ATOM 3775 C CA . PRO B 2 454 ? -9.68900 51.46500 43.29400 1.000 83.85939 454 PRO A CA 1
ATOM 3776 C C . PRO B 2 454 ? -8.17100 51.45000 43.43700 1.000 84.00586 454 PRO A C 1
ATOM 3777 O O . PRO B 2 454 ? -7.62700 52.29300 44.17600 1.000 74.81760 454 PRO A O 1
ATOM 3781 N N . ASP B 2 455 ? -7.49800 50.52500 42.75000 1.000 88.97645 455 ASP A N 1
ATOM 3782 C CA . ASP B 2 455 ? -6.02000 50.39400 42.88200 1.000 76.49268 455 ASP A CA 1
ATOM 3783 C C . ASP B 2 455 ? -5.34500 51.67500 42.38600 1.000 87.06514 455 ASP A C 1
ATOM 3784 O O . ASP B 2 455 ? -4.41100 52.16200 43.06100 1.000 87.93557 455 ASP A O 1
ATOM 3789 N N . TYR B 2 456 ? -5.80600 52.20400 41.25200 1.000 79.58245 456 TYR A N 1
ATOM 3790 C CA . TYR B 2 456 ? -5.21400 53.44300 40.68300 1.000 80.17329 456 TYR A CA 1
ATOM 3791 C C . TYR B 2 456 ? -5.43000 54.58400 41.66500 1.000 80.96324 456 TYR A C 1
ATOM 3792 O O . TYR B 2 456 ? -4.50800 55.39400 41.87500 1.000 91.05567 456 TYR A O 1
ATOM 3801 N N . ALA B 2 457 ? -6.61300 54.63200 42.27600 1.000 78.10348 457 ALA A N 1
ATOM 3802 C CA . ALA B 2 457 ? -6.92100 55.70700 43.24600 1.000 73.70941 457 ALA A CA 1
ATOM 3803 C C . ALA B 2 457 ? -5.89800 55.67400 44.38000 1.000 82.70574 457 ALA A C 1
ATOM 3804 O O . ALA B 2 457 ? -5.45700 56.75200 44.81900 1.000 92.50207 457 ALA A O 1
ATOM 3806 N N . LEU B 2 458 ? -5.52500 54.47500 44.83000 1.000 78.39380 458 LEU A N 1
ATOM 3807 C CA . LEU B 2 458 ? -4.56400 54.34300 45.95600 1.000 74.69323 458 LEU A CA 1
ATOM 3808 C C . LEU B 2 458 ? -3.23700 55.01400 45.57500 1.000 84.02114 458 LEU A C 1
ATOM 3809 O O . LEU B 2 458 ? -2.61900 55.64400 46.45500 1.000 102.04534 458 LEU A O 1
ATOM 3814 N N . ASN B 2 459 ? -2.81800 54.87700 44.31600 1.000 82.32723 459 ASN A N 1
ATOM 3815 C CA . ASN B 2 459 ? -1.52800 55.46900 43.86400 1.000 86.31152 459 ASN A CA 1
ATOM 3816 C C . ASN B 2 459 ? -1.63100 56.99800 43.83200 1.000 76.49067 459 ASN A C 1
ATOM 3817 O O . ASN B 2 459 ? -0.63900 57.65800 44.20000 1.000 98.22547 459 ASN A O 1
ATOM 3822 N N . GLN B 2 460 ? -2.77500 57.54200 43.41100 1.000 70.11149 460 GLN A N 1
ATOM 3823 C CA . GLN B 2 460 ? -2.92200 59.01400 43.27000 1.000 84.69058 460 GLN A CA 1
ATOM 3824 C C . GLN B 2 460 ? -3.53000 59.62100 44.54200 1.000 81.98833 460 GLN A C 1
ATOM 3825 O O . GLN B 2 460 ? -4.14400 60.70200 44.43500 1.000 83.98016 460 GLN A O 1
ATOM 3831 N N . VAL B 2 461 ? -3.37400 58.96000 45.69100 1.000 78.74086 461 VAL A N 1
ATOM 3832 C CA . VAL B 2 461 ? -4.01700 59.45000 46.94700 1.000 75.06838 461 VAL A CA 1
ATOM 3833 C C . VAL B 2 461 ? -2.93500 59.84800 47.96100 1.000 86.30154 461 VAL A C 1
ATOM 3834 O O . VAL B 2 461 ? -3.30300 60.36300 49.03900 1.000 77.70518 461 VAL A O 1
ATOM 3838 N N . THR B 2 462 ? -1.65700 59.67100 47.61400 1.000 67.37380 462 THR A N 1
ATOM 3839 C CA . THR B 2 462 ? -0.58200 59.92700 48.59700 1.000 65.37293 462 THR A CA 1
ATOM 3840 C C . THR B 2 462 ? 0.43800 60.90500 48.05900 1.000 76.65732 462 THR A C 1
ATOM 3841 O O . THR B 2 462 ? 0.55700 61.01300 46.82100 1.000 85.29925 462 THR A O 1
ATOM 3845 N N . ASN B 2 463 ? 1.14700 61.60200 48.95300 1.000 71.99300 463 ASN A N 1
ATOM 3846 C CA . ASN B 2 463 ? 2.23500 62.53400 48.54500 1.000 81.98751 463 ASN A CA 1
ATOM 3847 C C . ASN B 2 463 ? 3.52500 61.99600 49.16800 1.000 79.51698 463 ASN A C 1
ATOM 3848 O O . ASN B 2 463 ? 3.42100 61.27000 50.17500 1.000 64.42564 463 ASN A O 1
ATOM 3853 N N . GLU B 2 464 ? 4.69200 62.32900 48.61100 1.000 54.51906 464 GLU A N 1
ATOM 3854 C CA . GLU B 2 464 ? 5.93500 61.70000 49.12700 1.000 63.06012 464 GLU A CA 1
ATOM 3855 C C . GLU B 2 464 ? 7.05700 62.72000 49.35300 1.000 59.37838 464 GLU A C 1
ATOM 3856 O O . GLU B 2 464 ? 6.98300 63.82300 48.77400 1.000 76.76793 464 GLU A O 1
ATOM 3862 N N . LEU B 2 465 ? 8.04500 62.35900 50.17700 1.000 63.94207 465 LEU A N 1
ATOM 3863 C CA . LEU B 2 465 ? 9.23000 63.22400 50.40700 1.000 70.79202 465 LEU A CA 1
ATOM 3864 C C . LEU B 2 465 ? 10.46700 62.34200 50.19800 1.000 72.38913 465 LEU A C 1
ATOM 3865 O O . LEU B 2 465 ? 10.80300 61.58200 51.12600 1.000 76.66083 465 LEU A O 1
ATOM 3870 N N . SER B 2 466 ? 11.10100 62.42300 49.02700 1.000 70.32391 466 SER A N 1
ATOM 3871 C CA . SER B 2 466 ? 12.24400 61.52500 48.72400 1.000 64.58755 466 SER A CA 1
ATOM 3872 C C . SER B 2 466 ? 13.57100 62.26200 48.91700 1.000 73.32642 466 SER A C 1
ATOM 3873 O O . SER B 2 466 ? 13.62600 63.47000 48.61600 1.000 87.85405 466 SER A O 1
ATOM 3876 N N . TYR B 2 467 ? 14.59800 61.55100 49.38500 1.000 72.55425 467 TYR A N 1
ATOM 3877 C CA . TYR B 2 467 ? 15.94000 62.16200 49.55600 1.000 82.63364 467 TYR A CA 1
ATOM 3878 C C . TYR B 2 467 ? 16.41300 62.65900 48.20300 1.000 82.31797 467 TYR A C 1
ATOM 3879 O O . TYR B 2 467 ? 16.99600 63.75800 48.12900 1.000 98.51028 467 TYR A O 1
ATOM 3888 N N . ALA B 2 468 ? 16.15300 61.88100 47.15100 1.000 61.76571 468 ALA A N 1
ATOM 3889 C CA . ALA B 2 468 ? 16.63000 62.25200 45.79900 1.000 80.74789 468 ALA A CA 1
ATOM 3890 C C . ALA B 2 468 ? 16.05200 63.60500 45.39300 1.000 85.20112 468 ALA A C 1
ATOM 3891 O O . ALA B 2 468 ? 16.81600 64.47200 44.92900 1.000 94.67322 468 ALA A O 1
ATOM 3893 N N . ASP B 2 469 ? 14.74300 63.77900 45.56000 1.000 78.01844 469 ASP A N 1
ATOM 3894 C CA . ASP B 2 469 ? 14.10600 65.04400 45.10900 1.000 88.09233 469 ASP A CA 1
ATOM 3895 C C . ASP B 2 469 ? 14.75600 66.20300 45.86500 1.000 80.99178 469 ASP A C 1
ATOM 3896 O O . ASP B 2 469 ? 15.11900 67.20500 45.21900 1.000 84.13437 469 ASP A O 1
ATOM 3901 N N . ILE B 2 470 ? 14.91900 66.05300 47.17900 1.000 59.06864 470 ILE A N 1
ATOM 3902 C CA . ILE B 2 470 ? 15.50900 67.15000 47.99900 1.000 59.41195 470 ILE A CA 1
ATOM 3903 C C . ILE B 2 470 ? 16.95100 67.37700 47.52400 1.000 70.32960 470 ILE A C 1
ATOM 3904 O O . ILE B 2 470 ? 17.34500 68.54800 47.36800 1.000 80.45438 470 ILE A O 1
ATOM 3909 N N . LYS B 2 471 ? 17.69000 66.29600 47.27200 1.000 67.17511 471 LYS A N 1
ATOM 3910 C CA . LYS B 2 471 ? 19.09200 66.41800 46.80000 1.000 72.46884 471 LYS A CA 1
ATOM 3911 C C . LYS B 2 471 ? 19.11700 67.22100 45.49200 1.000 69.73935 471 LYS A C 1
ATOM 3912 O O . LYS B 2 471 ? 19.92700 68.16500 45.39000 1.000 66.88378 471 LYS A O 1
ATOM 3918 N N . TYR B 2 472 ? 18.24600 66.87000 44.54300 1.000 65.80550 472 TYR A N 1
ATOM 3919 C CA . TYR B 2 472 ? 18.21800 67.56800 43.23100 1.000 70.78403 472 TYR A CA 1
ATOM 3920 C C . TYR B 2 472 ? 17.88700 69.03100 43.46100 1.000 75.71753 472 TYR A C 1
ATOM 3921 O O . TYR B 2 472 ? 18.59800 69.90400 42.92800 1.000 89.46114 472 TYR A O 1
ATOM 3930 N N . GLN B 2 473 ? 16.84700 69.29800 44.25000 1.000 76.33143 473 GLN A N 1
ATOM 3931 C CA . GLN B 2 473 ? 16.41500 70.69900 44.48200 1.000 78.12316 473 GLN A CA 1
ATOM 3932 C C . GLN B 2 473 ? 17.56800 71.47900 45.13000 1.000 76.38548 473 GLN A C 1
ATOM 3933 O O . GLN B 2 473 ? 17.85000 72.60800 44.67800 1.000 86.94668 473 GLN A O 1
ATOM 3939 N N . LEU B 2 474 ? 18.21300 70.88900 46.13700 1.000 68.25579 474 LEU A N 1
ATOM 3940 C CA . LEU B 2 474 ? 19.33100 71.57200 46.83500 1.000 60.05723 474 LEU A CA 1
ATOM 3941 C C . LEU B 2 474 ? 20.44300 71.86000 45.81800 1.000 78.54488 474 LEU A C 1
ATOM 3942 O O . LEU B 2 474 ? 21.01600 72.96600 45.86600 1.000 75.97539 474 LEU A O 1
ATOM 3947 N N . GLY B 2 475 ? 20.72500 70.90100 44.93400 1.000 67.44215 475 GLY A N 1
ATOM 3948 C CA . GLY B 2 475 ? 21.78300 71.07800 43.92100 1.000 70.19404 475 GLY A CA 1
ATOM 3949 C C . GLY B 2 475 ? 21.45700 72.21200 42.97300 1.000 71.07973 475 GLY A C 1
ATOM 3950 O O . GLY B 2 475 ? 22.38600 72.94900 42.59200 1.000 102.06005 475 GLY A O 1
ATOM 3951 N N . LEU B 2 476 ? 20.18300 72.35500 42.60600 1.000 71.30127 476 LEU A N 1
ATOM 3952 C CA . LEU B 2 476 ? 19.76100 73.45000 41.69700 1.000 76.88662 476 LEU A CA 1
ATOM 3953 C C . LEU B 2 476 ? 20.17300 74.79100 42.31700 1.000 83.82048 476 LEU A C 1
ATOM 3954 O O . LEU B 2 476 ? 20.57400 75.69400 41.55900 1.000 98.18323 476 LEU A O 1
ATOM 3959 N N . ILE B 2 477 ? 20.05900 74.91300 43.64000 1.000 73.77652 477 ILE A N 1
ATOM 3960 C CA . ILE B 2 477 ? 20.41400 76.18500 44.34000 1.000 80.65382 477 ILE A CA 1
ATOM 3961 C C . ILE B 2 477 ? 21.94200 76.35400 44.35100 1.000 82.59345 477 ILE A C 1
ATOM 3962 O O . ILE B 2 477 ? 22.41400 77.46900 44.05800 1.000 81.60857 477 ILE A O 1
ATOM 3967 N N . GLY B 2 478 ? 22.68000 75.29000 44.66700 1.000 83.05178 478 GLY A N 1
ATOM 3968 C CA . GLY B 2 478 ? 24.15300 75.36100 44.69800 1.000 73.21318 478 GLY A CA 1
ATOM 3969 C C . GLY B 2 478 ? 24.67400 75.27800 46.11700 1.000 77.27269 478 GLY A C 1
ATOM 3970 O O . GLY B 2 478 ? 23.87500 75.49300 47.04900 1.000 96.81307 478 GLY A O 1
ATOM 3971 N N . LYS B 2 479 ? 25.96400 74.97400 46.28300 1.000 76.02754 479 LYS A N 1
ATOM 3972 C CA . LYS B 2 479 ? 26.54900 74.82100 47.64000 1.000 81.16725 479 LYS A CA 1
ATOM 3973 C C . LYS B 2 479 ? 27.67800 75.84100 47.84600 1.000 103.82530 479 LYS A C 1
ATOM 3974 O O . LYS B 2 479 ? 27.93900 76.19600 49.01300 1.000 97.71908 479 LYS A O 1
ATOM 3980 N N . ASN B 2 480 ? 28.31600 76.29100 46.76300 1.000 102.79489 480 ASN A N 1
ATOM 3981 C CA . ASN B 2 480 ? 29.47200 77.22200 46.89300 1.000 94.28011 480 ASN A CA 1
ATOM 3982 C C . ASN B 2 480 ? 29.25200 78.45200 46.00900 1.000 107.09702 480 ASN A C 1
ATOM 3983 O O . ASN B 2 480 ? 28.32200 78.42600 45.17900 1.000 105.31500 480 ASN A O 1
ATOM 3988 N N . GLU B 2 481 ? 30.09400 79.47500 46.16400 1.000 102.01506 481 GLU A N 1
ATOM 3989 C CA . GLU B 2 481 ? 29.92600 80.74200 45.40700 1.000 92.70142 481 GLU A CA 1
ATOM 3990 C C . GLU B 2 481 ? 30.23100 80.52000 43.92000 1.000 96.95233 481 GLU A C 1
ATOM 3991 O O . GLU B 2 481 ? 30.13900 81.49300 43.14800 1.000 109.54971 481 GLU A O 1
ATOM 3997 N N . ASN B 2 482 ? 30.61100 79.29800 43.54800 1.000 93.14371 482 ASN A N 1
ATOM 3998 C CA . ASN B 2 482 ? 30.90700 78.98000 42.12700 1.000 94.38710 482 ASN A CA 1
ATOM 3999 C C . ASN B 2 482 ? 29.91300 77.92300 41.64600 1.000 99.91059 482 ASN A C 1
ATOM 4000 O O . ASN B 2 482 ? 30.23100 77.21900 40.66600 1.000 107.86812 482 ASN A O 1
ATOM 4005 N N . GLU B 2 483 ? 28.76700 77.79500 42.32200 1.000 108.67218 483 GLU A N 1
ATOM 4006 C CA . GLU B 2 483 ? 27.82000 76.70600 41.96500 1.000 91.13478 483 GLU A CA 1
ATOM 4007 C C . GLU B 2 483 ? 26.43100 77.25000 41.61100 1.000 85.64054 483 GLU A C 1
ATOM 4008 O O . GLU B 2 483 ? 25.72900 77.71600 42.53100 1.000 103.24815 483 GLU A O 1
ATOM 4014 N N . LYS B 2 484 ? 26.06400 77.20400 40.33200 1.000 92.27451 484 LYS A N 1
ATOM 4015 C CA . LYS B 2 484 ? 24.69600 77.58800 39.89200 1.000 92.35525 484 LYS A CA 1
ATOM 4016 C C . LYS B 2 484 ? 24.17900 78.86300 40.57100 1.000 90.39856 484 LYS A C 1
ATOM 4017 O O . LYS B 2 484 ? 24.93100 79.85500 40.62900 1.000 102.40691 484 LYS A O 1
ATOM 4023 N N . LEU B 2 485 ? 22.93400 78.83400 41.04800 1.000 71.40015 485 LEU A N 1
ATOM 4024 C CA . LEU B 2 485 ? 22.29500 80.04700 41.62300 1.000 78.23761 485 LEU A CA 1
ATOM 4025 C C . LEU B 2 485 ? 23.24100 80.79100 42.57800 1.000 97.07901 485 LEU A C 1
ATOM 4026 O O . LEU B 2 485 ? 23.30100 82.03400 42.48100 1.000 104.82672 485 LEU A O 1
ATOM 4031 N N . LEU B 2 486 ? 23.94300 80.08400 43.46500 1.000 85.97438 486 LEU A N 1
ATOM 4032 C CA . LEU B 2 486 ? 24.77000 80.80300 44.46900 1.000 75.58989 486 LEU A CA 1
ATOM 4033 C C . LEU B 2 486 ? 25.79000 81.67600 43.72200 1.000 87.01935 486 LEU A C 1
ATOM 4034 O O . LEU B 2 486 ? 26.05200 82.80900 44.17800 1.000 89.37251 486 LEU A O 1
ATOM 4039 N N . LYS B 2 487 ? 26.33100 81.16500 42.61500 1.000 82.47313 487 LYS A N 1
ATOM 4040 C CA . LYS B 2 487 ? 27.32300 81.93300 41.82000 1.000 83.22346 487 LYS A CA 1
ATOM 4041 C C . LYS B 2 487 ? 26.66000 83.20800 41.28500 1.000 83.69196 487 LYS A C 1
ATOM 4042 O O . LYS B 2 487 ? 27.28800 84.28200 41.36200 1.000 104.36337 487 LYS A O 1
ATOM 4048 N N . ALA B 2 488 ? 25.43300 83.09000 40.78000 1.000 75.08253 488 ALA A N 1
ATOM 4049 C CA . ALA B 2 488 ? 24.71900 84.26700 40.23700 1.000 94.75283 488 ALA A CA 1
ATOM 4050 C C . ALA B 2 488 ? 24.62900 85.33800 41.32200 1.000 90.87162 488 ALA A C 1
ATOM 4051 O O . ALA B 2 488 ? 24.88600 86.52500 41.03200 1.000 97.90764 488 ALA A O 1
ATOM 4053 N N . ILE B 2 489 ? 24.28800 84.92600 42.54100 1.000 83.58396 489 ILE A N 1
ATOM 4054 C CA . ILE B 2 489 ? 24.16100 85.89100 43.67100 1.000 81.59380 489 ILE A CA 1
ATOM 4055 C C . ILE B 2 489 ? 25.52100 86.56800 43.89300 1.000 86.55620 489 ILE A C 1
ATOM 4056 O O . ILE B 2 489 ? 25.54800 87.80600 44.05600 1.000 93.90449 489 ILE A O 1
ATOM 4061 N N . ASP B 2 490 ? 26.60300 85.78700 43.88000 1.000 84.13748 490 ASP A N 1
ATOM 4062 C CA . ASP B 2 490 ? 27.95900 86.35400 44.11600 1.000 82.67311 490 ASP A CA 1
ATOM 4063 C C . ASP B 2 490 ? 28.21800 87.44600 43.07800 1.000 87.23578 490 ASP A C 1
ATOM 4064 O O . ASP B 2 490 ? 28.68300 88.53600 43.46600 1.000 91.73357 490 ASP A O 1
ATOM 4069 N N . GLN B 2 491 ? 27.90500 87.16500 41.81300 1.000 88.87235 491 GLN A N 1
ATOM 4070 C CA . GLN B 2 491 ? 28.16600 88.14800 40.73100 1.000 95.67674 491 GLN A CA 1
ATOM 4071 C C . GLN B 2 491 ? 27.36100 89.42400 41.01100 1.000 96.02734 491 GLN A C 1
ATOM 4072 O O . GLN B 2 491 ? 27.92100 90.52200 40.84400 1.000 100.02656 491 GLN A O 1
ATOM 4078 N N . LEU B 2 492 ? 26.10300 89.27600 41.42900 1.000 88.09205 492 LEU A N 1
ATOM 4079 C CA . LEU B 2 492 ? 25.24600 90.46000 41.69100 1.000 81.19934 492 LEU A CA 1
ATOM 4080 C C . LEU B 2 492 ? 25.91900 91.32700 42.76400 1.000 93.13923 492 LEU A C 1
ATOM 4081 O O . LEU B 2 492 ? 25.99200 92.55700 42.57500 1.000 112.66814 492 LEU A O 1
ATOM 4086 N N . GLU B 2 493 ? 26.39300 90.70100 43.84200 1.000 81.40017 493 GLU A N 1
ATOM 4087 C CA . GLU B 2 493 ? 27.05600 91.46400 44.93000 1.000 95.90590 493 GLU A CA 1
ATOM 4088 C C . GLU B 2 493 ? 28.32700 92.11000 44.36300 1.000 94.43171 493 GLU A C 1
ATOM 4089 O O . GLU B 2 493 ? 28.56600 93.29700 44.65100 1.000 98.10252 493 GLU A O 1
ATOM 4095 N N . LYS B 2 494 ? 29.09100 91.36100 43.56600 1.000 82.29346 494 LYS A N 1
ATOM 4096 C CA . LYS B 2 494 ? 30.32200 91.91500 42.94900 1.000 83.50790 494 LYS A CA 1
ATOM 4097 C C . LYS B 2 494 ? 29.94600 93.16400 42.14700 1.000 99.61296 494 LYS A C 1
ATOM 4098 O O . LYS B 2 494 ? 30.64600 94.18700 42.27300 1.000 100.13071 494 LYS A O 1
ATOM 4104 N N . GLN B 2 495 ? 28.86800 93.08000 41.37000 1.000 94.70408 495 GLN A N 1
ATOM 4105 C CA . GLN B 2 495 ? 28.42900 94.23300 40.54700 1.000 91.78900 495 GLN A CA 1
ATOM 4106 C C . GLN B 2 495 ? 28.08400 95.40600 41.47500 1.000 99.91973 495 GLN A C 1
ATOM 4107 O O . GLN B 2 495 ? 28.51600 96.53400 41.19000 1.000 103.82943 495 GLN A O 1
ATOM 4113 N N . ARG B 2 496 ? 27.35400 95.13700 42.55700 1.000 99.94597 496 ARG A N 1
ATOM 4114 C CA . ARG B 2 496 ? 26.96700 96.21500 43.50100 1.000 101.96394 496 ARG A CA 1
ATOM 4115 C C . ARG B 2 496 ? 28.24500 96.87300 44.03700 1.000 102.76585 496 ARG A C 1
ATOM 4116 O O . ARG B 2 496 ? 28.27300 98.11600 44.13900 1.000 110.97406 496 ARG A O 1
ATOM 4124 N N . ILE B 2 497 ? 29.25900 96.06900 44.36000 1.000 105.58581 497 ILE A N 1
ATOM 4125 C CA . ILE B 2 497 ? 30.52000 96.61000 44.95200 1.000 92.49405 497 ILE A CA 1
ATOM 4126 C C . ILE B 2 497 ? 31.33000 97.35100 43.87800 1.000 108.26572 497 ILE A C 1
ATOM 4127 O O . ILE B 2 497 ? 31.81200 98.46400 44.17400 1.000 123.92348 497 ILE A O 1
ATOM 4132 N N . LEU B 2 498 ? 31.47000 96.77100 42.68300 1.000 103.29787 498 LEU A N 1
ATOM 4133 C CA . LEU B 2 498 ? 32.33400 97.39000 41.64300 1.000 97.50292 498 LEU A CA 1
ATOM 4134 C C . LEU B 2 498 ? 31.48500 98.17100 40.62700 1.000 108.07009 498 LEU A C 1
ATOM 4135 O O . LEU B 2 498 ? 31.64200 99.40600 40.56200 1.000 129.75051 498 LEU A O 1
ATOM 4140 N N . GLU B 2 499 ? 30.61700 97.48600 39.87700 1.000 103.41379 499 GLU A N 1
ATOM 4141 C CA . GLU B 2 499 ? 29.80300 98.15600 38.82600 1.000 98.48868 499 GLU A CA 1
ATOM 4142 C C . GLU B 2 499 ? 28.78000 99.09500 39.48300 1.000 96.63254 499 GLU A C 1
ATOM 4143 O O . GLU B 2 499 ? 28.06900 99.80200 38.74200 1.000 106.05015 499 GLU A O 1
ATOM 4149 N N . LYS B 2 500 ? 28.69400 99.07900 40.81400 1.000 101.60782 500 LYS A N 1
ATOM 4150 C CA . LYS B 2 500 ? 27.77500 99.98900 41.54500 1.000 111.70166 500 LYS A CA 1
ATOM 4151 C C . LYS B 2 500 ? 26.34900 99.84000 40.99400 1.000 110.38597 500 LYS A C 1
ATOM 4152 O O . LYS B 2 500 ? 25.76700 100.86200 40.57800 1.000 101.52710 500 LYS A O 1
ATOM 4158 N N . LEU B 2 501 ? 25.81300 98.61800 40.98600 1.000 103.18814 501 LEU A N 1
ATOM 4159 C CA . LEU B 2 501 ? 24.40300 98.42900 40.56300 1.000 116.32711 501 LEU A CA 1
ATOM 4160 C C . LEU B 2 501 ? 23.49700 98.97900 41.67200 1.000 117.65364 501 LEU A C 1
ATOM 4161 O O . LEU B 2 501 ? 23.90600 98.92300 42.85000 1.000 116.38456 501 LEU A O 1
ATOM 4166 N N . ASP B 2 502 ? 22.31900 99.48500 41.30500 1.000 103.08695 502 ASP A N 1
ATOM 4167 C CA . ASP B 2 502 ? 21.36600 100.01800 42.31600 1.000 96.24173 502 ASP A CA 1
ATOM 4168 C C . ASP B 2 502 ? 20.60500 98.84100 42.93100 1.000 121.61873 502 ASP A C 1
ATOM 4169 O O . ASP B 2 502 ? 19.37800 98.75000 42.71700 1.000 126.50047 502 ASP A O 1
ATOM 4174 N N . ILE B 2 503 ? 21.31100 97.97200 43.66100 1.000 120.75091 503 ILE A N 1
ATOM 4175 C CA . ILE B 2 503 ? 20.66400 96.79000 44.30600 1.000 103.19276 503 ILE A CA 1
ATOM 4176 C C . ILE B 2 503 ? 21.02500 96.79100 45.80000 1.000 102.27400 503 ILE A C 1
ATOM 4177 O O . ILE B 2 503 ? 22.15400 97.20100 46.13900 1.000 91.52174 503 ILE A O 1
ATOM 4182 N N . ALA B 2 504 ? 20.09100 96.36700 46.65300 1.000 108.11802 504 ALA A N 1
ATOM 4183 C CA . ALA B 2 504 ? 20.33800 96.33200 48.11200 1.000 90.45951 504 ALA A CA 1
ATOM 4184 C C . ALA B 2 504 ? 21.40700 95.28400 48.42000 1.000 104.39870 504 ALA A C 1
ATOM 4185 O O . ALA B 2 504 ? 21.58700 94.34600 47.61800 1.000 104.15082 504 ALA A O 1
ATOM 4187 N N . PRO B 2 505 ? 22.13400 95.39500 49.55100 1.000 111.40310 505 PRO A N 1
ATOM 4188 C CA . PRO B 2 505 ? 23.19700 94.45300 49.86000 1.000 108.99169 505 PRO A CA 1
ATOM 4189 C C . PRO B 2 505 ? 22.70100 93.01800 49.81600 1.000 100.04064 505 PRO A C 1
ATOM 4190 O O . PRO B 2 505 ? 21.59700 92.73800 50.32300 1.000 113.90068 505 PRO A O 1
ATOM 4194 N N . ILE B 2 506 ? 23.49600 92.12700 49.22200 1.000 96.47428 506 ILE A N 1
ATOM 4195 C CA . ILE B 2 506 ? 23.12300 90.68200 49.16400 1.000 97.31356 506 ILE A CA 1
ATOM 4196 C C . ILE B 2 506 ? 24.15600 89.88600 49.97600 1.000 87.66768 506 ILE A C 1
ATOM 4197 O O . ILE B 2 506 ? 25.32400 89.82900 49.54400 1.000 96.29937 506 ILE A O 1
ATOM 4202 N N . ASP B 2 507 ? 23.73800 89.28900 51.09500 1.000 88.57621 507 ASP A N 1
ATOM 4203 C CA . ASP B 2 507 ? 24.69400 88.55700 51.97100 1.000 94.13812 507 ASP A CA 1
ATOM 4204 C C . ASP B 2 507 ? 24.95200 87.17000 51.38000 1.000 98.56563 507 ASP A C 1
ATOM 4205 O O . ASP B 2 507 ? 24.32300 86.19900 51.84500 1.000 104.97384 507 ASP A O 1
ATOM 4210 N N . ILE B 2 508 ? 25.85100 87.08600 50.39800 1.000 92.07821 508 ILE A N 1
ATOM 4211 C CA . ILE B 2 508 ? 26.19500 85.76900 49.78900 1.000 84.19300 508 ILE A CA 1
ATOM 4212 C C . ILE B 2 508 ? 26.79400 84.87300 50.88500 1.000 91.17715 508 ILE A C 1
ATOM 4213 O O . ILE B 2 508 ? 26.48600 83.66500 50.89500 1.000 100.35056 508 ILE A O 1
ATOM 4218 N N . PHE B 2 509 ? 27.59700 85.45100 51.78100 1.000 90.53863 509 PHE A N 1
ATOM 4219 C CA . PHE B 2 509 ? 28.23200 84.66200 52.86800 1.000 88.41124 509 PHE A CA 1
ATOM 4220 C C . PHE B 2 509 ? 27.14000 83.95600 53.64200 1.000 108.09942 509 PHE A C 1
ATOM 4221 O O . PHE B 2 509 ? 27.18600 82.71500 53.78500 1.000 122.16169 509 PHE A O 1
ATOM 4229 N N . GLY B 2 510 ? 26.15700 84.72200 54.11600 1.000 94.69047 510 GLY A N 1
ATOM 4230 C CA . GLY B 2 510 ? 25.07600 84.13300 54.92400 1.000 85.62370 510 GLY A CA 1
ATOM 4231 C C . GLY B 2 510 ? 24.34300 83.06700 54.14100 1.000 85.61336 510 GLY A C 1
ATOM 4232 O O . GLY B 2 510 ? 24.11400 81.98200 54.70200 1.000 107.42610 510 GLY A O 1
ATOM 4233 N N . LEU B 2 511 ? 24.00800 83.35400 52.88300 1.000 81.41844 511 LEU A N 1
ATOM 4234 C CA . LEU B 2 511 ? 23.23900 82.38900 52.05900 1.000 86.93195 511 LEU A CA 1
ATOM 4235 C C . LEU B 2 511 ? 24.01400 81.06900 51.98500 1.000 81.32288 511 LEU A C 1
ATOM 4236 O O . LEU B 2 511 ? 23.40000 80.01100 52.20500 1.000 93.14671 511 LEU A O 1
ATOM 4241 N N . LYS B 2 512 ? 25.31600 81.13700 51.70900 1.000 86.89243 512 LYS A N 1
ATOM 4242 C CA . LYS B 2 512 ? 26.11500 79.89600 51.55200 1.000 88.44275 512 LYS A CA 1
ATOM 4243 C C . LYS B 2 512 ? 26.06300 79.10800 52.86600 1.000 80.39492 512 LYS A C 1
ATOM 4244 O O . LYS B 2 512 ? 25.76600 77.89500 52.82300 1.000 96.36765 512 LYS A O 1
ATOM 4250 N N . ALA B 2 513 ? 26.32300 79.78200 53.98600 1.000 79.22806 513 ALA A N 1
ATOM 4251 C CA . ALA B 2 513 ? 26.31300 79.10000 55.29900 1.000 77.49031 513 ALA A CA 1
ATOM 4252 C C . ALA B 2 513 ? 24.90600 78.57500 55.57000 1.000 92.15719 513 ALA A C 1
ATOM 4253 O O . ALA B 2 513 ? 24.76600 77.44600 56.08300 1.000 111.60195 513 ALA A O 1
ATOM 4255 N N . SER B 2 514 ? 23.89400 79.37000 55.22100 1.000 80.22903 514 SER A N 1
ATOM 4256 C CA . SER B 2 514 ? 22.48700 78.96000 55.45200 1.000 97.24906 514 SER A CA 1
ATOM 4257 C C . SER B 2 514 ? 22.18400 77.68400 54.65800 1.000 103.00479 514 SER A C 1
ATOM 4258 O O . SER B 2 514 ? 21.61500 76.74600 55.24800 1.000 94.80463 514 SER A O 1
ATOM 4261 N N . MET B 2 515 ? 22.56200 77.64700 53.37900 1.000 77.88038 515 MET A N 1
ATOM 4262 C CA . MET B 2 515 ? 22.24000 76.47000 52.53100 1.000 80.95968 515 MET A CA 1
ATOM 4263 C C . MET B 2 515 ? 22.98000 75.24200 53.08000 1.000 74.13061 515 MET A C 1
ATOM 4264 O O . MET B 2 515 ? 22.40300 74.13700 53.04500 1.000 72.51505 515 MET A O 1
ATOM 4269 N N . ASN B 2 516 ? 24.20400 75.43600 53.57200 1.000 77.11101 516 ASN A N 1
ATOM 4270 C CA . ASN B 2 516 ? 24.97000 74.30800 54.16500 1.000 85.51729 516 ASN A CA 1
ATOM 4271 C C . ASN B 2 516 ? 24.21400 73.78000 55.38500 1.000 84.50680 516 ASN A C 1
ATOM 4272 O O . ASN B 2 516 ? 24.09800 72.54600 55.52900 1.000 85.87529 516 ASN A O 1
ATOM 4277 N N . GLU B 2 517 ? 23.71300 74.68700 56.22500 1.000 74.09835 517 GLU A N 1
ATOM 4278 C CA . GLU B 2 517 ? 22.95500 74.27000 57.43100 1.000 82.06075 517 GLU A CA 1
ATOM 4279 C C . GLU B 2 517 ? 21.71700 73.48100 56.98400 1.000 79.55322 517 GLU A C 1
ATOM 4280 O O . GLU B 2 517 ? 21.46800 72.40200 57.55100 1.000 75.97788 517 GLU A O 1
ATOM 4286 N N . ILE B 2 518 ? 20.99800 73.98700 55.98200 1.000 80.95731 518 ILE A N 1
ATOM 4287 C CA . ILE B 2 518 ? 19.76300 73.30700 55.49300 1.000 63.59673 518 ILE A CA 1
ATOM 4288 C C . ILE B 2 518 ? 20.13100 71.87900 55.06800 1.000 67.75834 518 ILE A C 1
ATOM 4289 O O . ILE B 2 518 ? 19.36000 70.95000 55.37600 1.000 78.91956 518 ILE A O 1
ATOM 4294 N N . HIS B 2 519 ? 21.27500 71.71500 54.40500 1.000 82.63251 519 HIS A N 1
ATOM 4295 C CA . HIS B 2 519 ? 21.70800 70.37000 53.94400 1.000 75.10987 519 HIS A CA 1
ATOM 4296 C C . HIS B 2 519 ? 21.85800 69.45200 55.15800 1.000 75.39298 519 HIS A C 1
ATOM 4297 O O . HIS B 2 519 ? 21.36500 68.30900 55.12000 1.000 78.06123 519 HIS A O 1
ATOM 4304 N N . GLU B 2 520 ? 22.51900 69.94300 56.20700 1.000 64.87709 520 GLU A N 1
ATOM 4305 C CA . GLU B 2 520 ? 22.75000 69.10400 57.41000 1.000 73.35824 520 GLU A CA 1
ATOM 4306 C C . GLU B 2 520 ? 21.39800 68.78700 58.06500 1.000 82.89722 520 GLU A C 1
ATOM 4307 O O . GLU B 2 520 ? 21.21600 67.64300 58.52700 1.000 94.73198 520 GLU A O 1
ATOM 4313 N N . LEU B 2 521 ? 20.48700 69.76100 58.09200 1.000 68.62199 521 LEU A N 1
ATOM 4314 C CA . LEU B 2 521 ? 19.13700 69.52400 58.66200 1.000 62.51576 521 LEU A CA 1
ATOM 4315 C C . LEU B 2 521 ? 18.45100 68.41000 57.85700 1.000 66.34765 521 LEU A C 1
ATOM 4316 O O . LEU B 2 521 ? 17.79000 67.55300 58.47600 1.000 74.18775 521 LEU A O 1
ATOM 4321 N N . ASN B 2 522 ? 18.61300 68.42200 56.53300 1.000 58.28701 522 ASN A N 1
ATOM 4322 C CA . ASN B 2 522 ? 18.00500 67.37200 55.67200 1.000 58.78937 522 ASN A CA 1
ATOM 4323 C C . ASN B 2 522 ? 18.61200 66.01700 56.03400 1.000 59.89177 522 ASN A C 1
ATOM 4324 O O . ASN B 2 522 ? 17.85500 65.03400 56.15000 1.000 68.60677 522 ASN A O 1
ATOM 4329 N N . GLU B 2 523 ? 19.93100 65.97500 56.21100 1.000 59.83277 523 GLU A N 1
ATOM 4330 C CA . GLU B 2 523 ? 20.60600 64.70200 56.56200 1.000 72.60958 523 GLU A CA 1
ATOM 4331 C C . GLU B 2 523 ? 20.03500 64.20500 57.89400 1.000 65.14855 523 GLU A C 1
ATOM 4332 O O . GLU B 2 523 ? 19.76400 62.99600 58.00600 1.000 79.08275 523 GLU A O 1
ATOM 4338 N N . GLN B 2 524 ? 19.84200 65.11400 58.85000 1.000 63.43621 524 GLN A N 1
ATOM 4339 C CA . GLN B 2 524 ? 19.29000 64.73100 60.17300 1.000 71.43841 524 GLN A CA 1
ATOM 4340 C C . GLN B 2 524 ? 17.89900 64.11300 59.98100 1.000 67.67679 524 GLN A C 1
ATOM 4341 O O . GLN B 2 524 ? 17.62100 63.07300 60.60900 1.000 64.30505 524 GLN A O 1
ATOM 4347 N N . LEU B 2 525 ? 17.06700 64.72700 59.13900 1.000 65.39240 525 LEU A N 1
ATOM 4348 C CA . LEU B 2 525 ? 15.68800 64.22300 58.92600 1.000 58.75057 525 LEU A CA 1
ATOM 4349 C C . LEU B 2 525 ? 15.75900 62.77500 58.43300 1.000 69.25139 525 LEU A C 1
ATOM 4350 O O . LEU B 2 525 ? 15.09400 61.91100 59.03600 1.000 73.52018 525 LEU A O 1
ATOM 4355 N N . PHE B 2 526 ? 16.55500 62.52100 57.39600 1.000 66.21822 526 PHE A N 1
ATOM 4356 C CA . PHE B 2 526 ? 16.59800 61.15500 56.80600 1.000 70.06567 526 PHE A CA 1
ATOM 4357 C C . PHE B 2 526 ? 17.34000 60.21800 57.75600 1.000 60.71031 526 PHE A C 1
ATOM 4358 O O . PHE B 2 526 ? 17.02500 59.01200 57.77800 1.000 86.28618 526 PHE A O 1
ATOM 4366 N N . SER B 2 527 ? 18.28600 60.74800 58.53100 1.000 67.03147 527 SER A N 1
ATOM 4367 C CA . SER B 2 527 ? 18.97000 59.90300 59.54300 1.000 69.24267 527 SER A CA 1
ATOM 4368 C C . SER B 2 527 ? 17.93800 59.46400 60.58800 1.000 67.13172 527 SER A C 1
ATOM 4369 O O . SER B 2 527 ? 17.95900 58.28100 60.98200 1.000 81.28221 527 SER A O 1
ATOM 4372 N N . THR B 2 528 ? 17.06800 60.38400 61.00400 1.000 69.36658 528 THR A N 1
ATOM 4373 C CA . THR B 2 528 ? 16.02900 60.05400 61.99800 1.000 76.93224 528 THR A CA 1
ATOM 4374 C C . THR B 2 528 ? 15.15100 58.96900 61.42700 1.000 66.86685 528 THR A C 1
ATOM 4375 O O . THR B 2 528 ? 14.90800 57.97200 62.13100 1.000 73.83121 528 THR A O 1
ATOM 4379 N N . ILE B 2 529 ? 14.71100 59.13700 60.18100 1.000 66.09899 529 ILE A N 1
ATOM 4380 C CA . ILE B 2 529 ? 13.79700 58.14100 59.55000 1.000 68.52914 529 ILE A CA 1
ATOM 4381 C C . ILE B 2 529 ? 14.52500 56.79100 59.47600 1.000 74.06723 529 ILE A C 1
ATOM 4382 O O . ILE B 2 529 ? 13.88200 55.76100 59.74800 1.000 78.93815 529 ILE A O 1
ATOM 4387 N N . PHE B 2 530 ? 15.81700 56.80100 59.14100 1.000 70.42712 530 PHE A N 1
ATOM 4388 C CA . PHE B 2 530 ? 16.58600 55.53500 58.99900 1.000 68.93066 530 PHE A CA 1
ATOM 4389 C C . PHE B 2 530 ? 16.66700 54.84900 60.35700 1.000 72.12089 530 PHE A C 1
ATOM 4390 O O . PHE B 2 530 ? 16.49500 53.61700 60.43400 1.000 83.09894 530 PHE A O 1
ATOM 4398 N N . THR B 2 531 ? 16.91100 55.62900 61.41000 1.000 66.09652 531 THR A N 1
ATOM 4399 C CA . THR B 2 531 ? 16.98500 55.06000 62.77100 1.000 70.36282 531 THR A CA 1
ATOM 4400 C C . THR B 2 531 ? 15.65000 54.43500 63.10000 1.000 73.25377 531 THR A C 1
ATOM 4401 O O . THR B 2 531 ? 15.64000 53.31500 63.64500 1.000 84.46862 531 THR A O 1
ATOM 4405 N N . ILE B 2 532 ? 14.55500 55.11900 62.76500 1.000 72.74732 532 ILE A N 1
ATOM 4406 C CA . ILE B 2 532 ? 13.18900 54.57200 63.01200 1.000 65.85495 532 ILE A CA 1
ATOM 4407 C C . ILE B 2 532 ? 13.05700 53.24300 62.25500 1.000 75.39773 532 ILE A C 1
ATOM 4408 O O . ILE B 2 532 ? 12.58900 52.26200 62.86000 1.000 71.39950 532 ILE A O 1
ATOM 4413 N N . ILE B 2 533 ? 13.48900 53.21300 60.99500 1.000 64.74496 533 ILE A N 1
ATOM 4414 C CA . ILE B 2 533 ? 13.36100 51.97900 60.16700 1.000 70.73991 533 ILE A CA 1
ATOM 4415 C C . ILE B 2 533 ? 14.05400 50.82300 60.90000 1.000 66.72008 533 ILE A C 1
ATOM 4416 O O . ILE B 2 533 ? 13.46100 49.72900 60.96500 1.000 97.98457 533 ILE A O 1
ATOM 4421 N N . ASN B 2 534 ? 15.25100 51.06200 61.43700 1.000 67.22737 534 ASN A N 1
ATOM 4422 C CA . ASN B 2 534 ? 16.02100 49.98000 62.11100 1.000 71.35164 534 ASN A CA 1
ATOM 4423 C C . ASN B 2 534 ? 15.39300 49.65200 63.46700 1.000 78.01255 534 ASN A C 1
ATOM 4424 O O . ASN B 2 534 ? 15.46900 48.47800 63.87800 1.000 94.87328 534 ASN A O 1
ATOM 4429 N N . ASP B 2 535 ? 14.79400 50.64300 64.13000 1.000 87.98478 535 ASP A N 1
ATOM 4430 C CA . ASP B 2 535 ? 14.23600 50.43100 65.49400 1.000 75.14698 535 ASP A CA 1
ATOM 4431 C C . ASP B 2 535 ? 12.75800 50.03800 65.41200 1.000 74.31269 535 ASP A C 1
ATOM 4432 O O . ASP B 2 535 ? 12.10300 49.98400 66.47300 1.000 75.04254 535 ASP A O 1
ATOM 4437 N N . SER B 2 536 ? 12.25300 49.77500 64.20500 1.000 69.48722 536 SER A N 1
ATOM 4438 C CA . SER B 2 536 ? 10.81600 49.44400 64.03400 1.000 73.14956 536 SER A CA 1
ATOM 4439 C C . SER B 2 536 ? 10.66300 48.17000 63.19500 1.000 63.86754 536 SER A C 1
ATOM 4440 O O . SER B 2 536 ? 11.68000 47.69100 62.65500 1.000 85.65643 536 SER A O 1
ATOM 4443 N N . ASP B 2 537 ? 9.43900 47.64800 63.10100 1.000 62.71204 537 ASP A N 1
ATOM 4444 C CA . ASP B 2 537 ? 9.18300 46.40700 62.32200 1.000 72.74416 537 ASP A CA 1
ATOM 4445 C C . ASP B 2 537 ? 9.13700 46.75000 60.83200 1.000 65.36314 537 ASP A C 1
ATOM 4446 O O . ASP B 2 537 ? 8.42300 47.70600 60.47000 1.000 80.49920 537 ASP A O 1
ATOM 4451 N N . VAL B 2 538 ? 9.85900 45.99100 60.00600 1.000 65.20160 538 VAL A N 1
ATOM 4452 C CA . VAL B 2 538 ? 9.92500 46.28800 58.54400 1.000 59.92883 538 VAL A CA 1
ATOM 4453 C C . VAL B 2 538 ? 9.33600 45.10100 57.76900 1.000 56.55480 538 VAL A C 1
ATOM 4454 O O . VAL B 2 538 ? 9.67700 43.94900 58.10300 1.000 71.83240 538 VAL A O 1
ATOM 4458 N N . TYR B 2 539 ? 8.47400 45.37900 56.78900 1.000 70.61918 539 TYR A N 1
ATOM 4459 C CA . TYR B 2 539 ? 7.82200 44.29900 56.00300 1.000 73.50061 539 TYR A CA 1
ATOM 4460 C C . TYR B 2 539 ? 8.18800 44.47000 54.53300 1.000 75.66882 539 TYR A C 1
ATOM 4461 O O . TYR B 2 539 ? 8.00700 45.57600 53.98700 1.000 77.21632 539 TYR A O 1
ATOM 4470 N N . ASP B 2 540 ? 8.69100 43.40400 53.90900 1.000 83.96634 540 ASP A N 1
ATOM 4471 C CA . ASP B 2 540 ? 9.10600 43.46400 52.48100 1.000 85.37330 540 ASP A CA 1
ATOM 4472 C C . ASP B 2 540 ? 7.86400 43.45000 51.58700 1.000 86.35792 540 ASP A C 1
ATOM 4473 O O . ASP B 2 540 ? 6.83900 42.88200 52.01100 1.000 112.21435 540 ASP A O 1
ATOM 4478 N N . ASP B 2 541 ? 7.95000 44.05400 50.39900 1.000 78.80404 541 ASP A N 1
ATOM 4479 C CA . ASP B 2 541 ? 6.80600 44.01600 49.44600 1.000 82.42806 541 ASP A CA 1
ATOM 4480 C C . ASP B 2 541 ? 6.79500 42.65800 48.73900 1.000 111.20527 541 ASP A C 1
ATOM 4481 O O . ASP B 2 541 ? 7.83600 41.97100 48.75900 1.000 106.75308 541 ASP A O 1
ATOM 4486 N N . ASP B 2 542 ? 5.66600 42.29100 48.13100 1.000 132.65668 542 ASP A N 1
ATOM 4487 C CA . ASP B 2 542 ? 5.54000 40.95400 47.48600 1.000 136.35146 542 ASP A CA 1
ATOM 4488 C C . ASP B 2 542 ? 6.59600 40.79900 46.38800 1.000 136.66375 542 ASP A C 1
ATOM 4489 O O . ASP B 2 542 ? 7.20700 39.71400 46.30700 1.000 135.02154 542 ASP A O 1
ATOM 4494 N N . ILE B 2 543 ? 6.81000 41.84200 45.58400 1.000 123.57029 543 ILE A N 1
ATOM 4495 C CA . ILE B 2 543 ? 7.77200 41.75900 44.44500 1.000 113.65823 543 ILE A CA 1
ATOM 4496 C C . ILE B 2 543 ? 9.20000 41.84600 45.00500 1.000 112.76980 543 ILE A C 1
ATOM 4497 O O . ILE B 2 543 ? 10.15700 41.74800 44.20900 1.000 122.69908 543 ILE A O 1
ATOM 4502 N N . HIS B 2 544 ? 9.33300 42.01400 46.32300 1.000 110.50892 544 HIS A N 1
ATOM 4503 C CA . HIS B 2 544 ? 10.67300 42.09800 46.96700 1.000 128.60887 544 HIS A CA 1
ATOM 4504 C C . HIS B 2 544 ? 11.47300 43.22000 46.29600 1.000 128.92809 544 HIS A C 1
ATOM 4505 O O . HIS B 2 544 ? 12.68200 43.04100 46.03900 1.000 118.94917 544 HIS A O 1
ATOM 4512 N N . ARG B 2 545 ? 10.81100 44.34600 46.01400 1.000 117.55868 545 ARG A N 1
ATOM 4513 C CA . ARG B 2 545 ? 11.50200 45.51100 45.40500 1.000 107.11757 545 ARG A CA 1
ATOM 4514 C C . ARG B 2 545 ? 11.82100 46.52200 46.51000 1.000 92.26918 545 ARG A C 1
ATOM 4515 O O . ARG B 2 545 ? 12.96100 47.02800 46.54100 1.000 96.55519 545 ARG A O 1
ATOM 4523 N N . PHE B 2 546 ? 10.85400 46.78100 47.39300 1.000 99.51453 546 PHE A N 1
ATOM 4524 C CA . PHE B 2 546 ? 11.04500 47.79000 48.46500 1.000 84.37467 546 PHE A CA 1
ATOM 4525 C C . PHE B 2 546 ? 10.74700 47.17000 49.81500 1.000 79.35661 546 PHE A C 1
ATOM 4526 O O . PHE B 2 546 ? 10.20400 46.05100 49.87000 1.000 79.01224 546 PHE A O 1
ATOM 4534 N N . HIS B 2 547 ? 11.10900 47.87300 50.88700 1.000 77.78431 547 HIS A N 1
ATOM 4535 C CA . HIS B 2 547 ? 10.78400 47.40000 52.25700 1.000 79.16925 547 HIS A CA 1
ATOM 4536 C C . HIS B 2 547 ? 10.04500 48.55300 52.93800 1.000 74.25770 547 HIS A C 1
ATOM 4537 O O . HIS B 2 547 ? 10.53800 49.69400 52.86200 1.000 83.86370 547 HIS A O 1
ATOM 4544 N N . ASN B 2 548 ? 8.90100 48.28100 53.56800 1.000 67.64537 548 ASN A N 1
ATOM 4545 C CA . ASN B 2 548 ? 8.08700 49.40200 54.11400 1.000 64.89989 548 ASN A CA 1
ATOM 4546 C C . ASN B 2 548 ? 7.92800 49.30000 55.63200 1.000 57.90404 548 ASN A C 1
ATOM 4547 O O . ASN B 2 548 ? 7.79800 48.17000 56.13800 1.000 58.55052 548 ASN A O 1
ATOM 4552 N N . VAL B 2 549 ? 7.94300 50.44300 56.32100 1.000 56.75997 549 VAL A N 1
ATOM 4553 C CA . VAL B 2 549 ? 7.70300 50.46900 57.79400 1.000 58.99109 549 VAL A CA 1
ATOM 4554 C C . VAL B 2 549 ? 6.37700 51.21200 57.99800 1.000 64.92664 549 VAL A C 1
ATOM 4555 O O . VAL B 2 549 ? 6.24000 52.32300 57.44900 1.000 61.02956 549 VAL A O 1
ATOM 4559 N N . PHE B 2 550 ? 5.43800 50.62100 58.73800 1.000 58.14602 550 PHE A N 1
ATOM 4560 C CA . PHE B 2 550 ? 4.09500 51.24300 58.87300 1.000 61.09639 550 PHE A CA 1
ATOM 4561 C C . PHE B 2 550 ? 3.91200 51.82200 60.27400 1.000 69.46650 550 PHE A C 1
ATOM 4562 O O . PHE B 2 550 ? 3.39000 52.94800 60.39500 1.000 78.09014 550 PHE A O 1
ATOM 4570 N N . THR B 2 551 ? 4.31700 51.08200 61.30700 1.000 63.82454 551 THR A N 1
ATOM 4571 C CA . THR B 2 551 ? 4.09000 51.55100 62.69100 1.000 57.60463 551 THR A CA 1
ATOM 4572 C C . THR B 2 551 ? 5.32100 52.27700 63.17600 1.000 53.96943 551 THR A C 1
ATOM 4573 O O . THR B 2 551 ? 6.36300 51.61600 63.35400 1.000 79.57316 551 THR A O 1
ATOM 4577 N N . PHE B 2 552 ? 5.20900 53.59000 63.38800 1.000 58.71489 552 PHE A N 1
ATOM 4578 C CA . PHE B 2 552 ? 6.36800 54.40500 63.83700 1.000 64.09370 552 PHE A CA 1
ATOM 4579 C C . PHE B 2 552 ? 5.86900 55.68000 64.51100 1.000 60.90088 552 PHE A C 1
ATOM 4580 O O . PHE B 2 552 ? 4.66400 55.98500 64.41200 1.000 60.64626 552 PHE A O 1
ATOM 4588 N N . GLU B 2 553 ? 6.77100 56.40300 65.18000 1.000 64.06060 553 GLU A N 1
ATOM 4589 C CA . GLU B 2 553 ? 6.40500 57.67300 65.85800 1.000 59.09913 553 GLU A CA 1
ATOM 4590 C C . GLU B 2 553 ? 6.86500 58.84900 64.98500 1.000 67.91557 553 GLU A C 1
ATOM 4591 O O . GLU B 2 553 ? 8.03400 58.83500 64.55300 1.000 70.40628 553 GLU A O 1
ATOM 4597 N N . THR B 2 554 ? 5.99000 59.82900 64.74700 1.000 61.68259 554 THR A N 1
ATOM 4598 C CA . THR B 2 554 ? 6.32400 60.95500 63.84800 1.000 65.49649 554 THR A CA 1
ATOM 4599 C C . THR B 2 554 ? 6.81400 62.13600 64.65200 1.000 67.92190 554 THR A C 1
ATOM 4600 O O . THR B 2 554 ? 6.98700 63.21400 64.05300 1.000 76.21044 554 THR A O 1
ATOM 4604 N N . LYS B 2 555 ? 7.04100 61.95800 65.95300 1.000 57.60343 555 LYS A N 1
ATOM 4605 C CA . LYS B 2 555 ? 7.42800 63.09400 66.82600 1.000 71.85793 555 LYS A CA 1
ATOM 4606 C C . LYS B 2 555 ? 8.73400 63.73000 66.34000 1.000 53.56498 555 LYS A C 1
ATOM 4607 O O . LYS B 2 555 ? 8.72100 64.93500 66.01600 1.000 62.40548 555 LYS A O 1
ATOM 4613 N N . ASP B 2 556 ? 9.81000 62.94800 66.27500 1.000 64.02266 556 ASP A N 1
ATOM 4614 C CA . ASP B 2 556 ? 11.13800 63.51200 65.90600 1.000 67.05583 556 ASP A CA 1
ATOM 4615 C C . ASP B 2 556 ? 11.12500 63.95500 64.43900 1.000 76.29701 556 ASP A C 1
ATOM 4616 O O . ASP B 2 556 ? 11.74300 64.99200 64.12700 1.000 68.05609 556 ASP A O 1
ATOM 4621 N N . ILE B 2 557 ? 10.43400 63.20600 63.57900 1.000 70.90633 557 ILE A N 1
ATOM 4622 C CA . ILE B 2 557 ? 10.35200 63.57200 62.13500 1.000 65.87302 557 ILE A CA 1
ATOM 4623 C C . ILE B 2 557 ? 9.79000 64.99600 62.03300 1.000 55.87779 557 ILE A C 1
ATOM 4624 O O . ILE B 2 557 ? 10.39100 65.81600 61.31100 1.000 84.42135 557 ILE A O 1
ATOM 4629 N N . LEU B 2 558 ? 8.70200 65.28100 62.74800 1.000 59.54057 558 LEU A N 1
ATOM 4630 C CA . LEU B 2 558 ? 8.05600 66.61700 62.66100 1.000 55.81607 558 LEU A CA 1
ATOM 4631 C C . LEU B 2 558 ? 9.01400 67.69100 63.19700 1.000 67.06837 558 LEU A C 1
ATOM 4632 O O . LEU B 2 558 ? 9.04400 68.79700 62.62600 1.000 75.44856 558 LEU A O 1
ATOM 4637 N N . LYS B 2 559 ? 9.76100 67.37200 64.25300 1.000 56.45409 559 LYS A N 1
ATOM 4638 C CA . LYS B 2 559 ? 10.70700 68.35200 64.84000 1.000 54.94315 559 LYS A CA 1
ATOM 4639 C C . LYS B 2 559 ? 11.75300 68.72600 63.78300 1.000 68.08065 559 LYS A C 1
ATOM 4640 O O . LYS B 2 559 ? 12.01400 69.93400 63.60100 1.000 80.90572 559 LYS A O 1
ATOM 4646 N N . ASP B 2 560 ? 12.31500 67.72500 63.10800 1.000 64.24896 560 ASP A N 1
ATOM 4647 C CA . ASP B 2 560 ? 13.34600 67.98400 62.06700 1.000 67.30297 560 ASP A CA 1
ATOM 4648 C C . ASP B 2 560 ? 12.71600 68.80200 60.93700 1.000 54.29266 560 ASP A C 1
ATOM 4649 O O . ASP B 2 560 ? 13.36700 69.75300 60.45700 1.000 76.79592 560 ASP A O 1
ATOM 4654 N N . LEU B 2 561 ? 11.49200 68.45300 60.54000 1.000 56.46249 561 LEU A N 1
ATOM 4655 C CA . LEU B 2 561 ? 10.79900 69.18300 59.44900 1.000 56.69722 561 LEU A CA 1
ATOM 4656 C C . LEU B 2 561 ? 10.63400 70.65100 59.85800 1.000 65.20220 561 LEU A C 1
ATOM 4657 O O . LEU B 2 561 ? 10.91900 71.53100 59.02900 1.000 66.00687 561 LEU A O 1
ATOM 4662 N N . HIS B 2 562 ? 10.21500 70.89900 61.09700 1.000 56.57074 562 HIS A N 1
ATOM 4663 C CA . HIS B 2 562 ? 9.96700 72.29400 61.54600 1.000 61.03996 562 HIS A CA 1
ATOM 4664 C C . HIS B 2 562 ? 11.25600 73.10000 61.40300 1.000 66.68903 562 HIS A C 1
ATOM 4665 O O . HIS B 2 562 ? 11.22300 74.21300 60.84400 1.000 77.27611 562 HIS A O 1
ATOM 4672 N N . ALA B 2 563 ? 12.36900 72.54000 61.87300 1.000 69.20229 563 ALA A N 1
ATOM 4673 C CA . ALA B 2 563 ? 13.64700 73.28600 61.83900 1.000 70.58803 563 ALA A CA 1
ATOM 4674 C C . ALA B 2 563 ? 14.00600 73.64100 60.39800 1.000 66.28659 563 ALA A C 1
ATOM 4675 O O . ALA B 2 563 ? 14.35000 74.80900 60.13700 1.000 72.97666 563 ALA A O 1
ATOM 4677 N N . ILE B 2 564 ? 13.91900 72.67100 59.48800 1.000 63.10596 564 ILE A N 1
ATOM 4678 C CA . ILE B 2 564 ? 14.36000 72.93500 58.08500 1.000 65.63185 564 ILE A CA 1
ATOM 4679 C C . ILE B 2 564 ? 13.42900 73.98500 57.45600 1.000 63.79650 564 ILE A C 1
ATOM 4680 O O . ILE B 2 564 ? 13.94300 74.88600 56.76800 1.000 81.98255 564 ILE A O 1
ATOM 4685 N N . ILE B 2 565 ? 12.12600 73.89200 57.71800 1.000 63.86740 565 ILE A N 1
ATOM 4686 C CA . ILE B 2 565 ? 11.15600 74.87600 57.15700 1.000 63.84465 565 ILE A CA 1
ATOM 4687 C C . ILE B 2 565 ? 11.52700 76.26200 57.70200 1.000 71.43275 565 ILE A C 1
ATOM 4688 O O . ILE B 2 565 ? 11.56400 77.22000 56.90400 1.000 92.19884 565 ILE A O 1
ATOM 4693 N N . ASP B 2 566 ? 11.82100 76.35100 59.00000 1.000 64.53490 566 ASP A N 1
ATOM 4694 C CA . ASP B 2 566 ? 12.14000 77.66500 59.62200 1.000 80.23325 566 ASP A CA 1
ATOM 4695 C C . ASP B 2 566 ? 13.41200 78.23600 58.99000 1.000 82.21393 566 ASP A C 1
ATOM 4696 O O . ASP B 2 566 ? 13.40900 79.43100 58.63600 1.000 76.78402 566 ASP A O 1
ATOM 4701 N N . LYS B 2 567 ? 14.45500 77.41300 58.85400 1.000 83.19788 567 LYS A N 1
ATOM 4702 C CA . LYS B 2 567 ? 15.74100 77.89500 58.29000 1.000 69.04688 567 LYS A CA 1
ATOM 4703 C C . LYS B 2 567 ? 15.50000 78.35500 56.84800 1.000 70.72647 567 LYS A C 1
ATOM 4704 O O . LYS B 2 567 ? 15.99400 79.43800 56.47900 1.000 65.15722 567 LYS A O 1
ATOM 4710 N N . LEU B 2 568 ? 14.75300 77.56300 56.07700 1.000 64.12912 568 LEU A N 1
ATOM 4711 C CA . LEU B 2 568 ? 14.45400 77.93000 54.67100 1.000 59.26888 568 LEU A CA 1
ATOM 4712 C C . LEU B 2 568 ? 13.72800 79.27900 54.66700 1.000 74.55850 568 LEU A C 1
ATOM 4713 O O . LEU B 2 568 ? 14.06400 80.13400 53.82300 1.000 81.69748 568 LEU A O 1
ATOM 4718 N N . ASN B 2 569 ? 12.78000 79.46100 55.58700 1.000 71.00130 569 ASN A N 1
ATOM 4719 C CA . ASN B 2 569 ? 12.01700 80.73600 55.65800 1.000 70.91227 569 ASN A CA 1
ATOM 4720 C C . ASN B 2 569 ? 12.98600 81.88100 55.96000 1.000 69.61285 569 ASN A C 1
ATOM 4721 O O . ASN B 2 569 ? 12.90500 82.91500 55.27400 1.000 80.47168 569 ASN A O 1
ATOM 4726 N N . LYS B 2 570 ? 13.87600 81.69100 56.93500 1.000 63.20070 570 LYS A N 1
ATOM 4727 C CA . LYS B 2 570 ? 14.81900 82.76900 57.32500 1.000 70.55602 570 LYS A CA 1
ATOM 4728 C C . LYS B 2 570 ? 15.69600 83.12800 56.12000 1.000 71.20002 570 LYS A C 1
ATOM 4729 O O . LYS B 2 570 ? 15.92300 84.33400 55.88600 1.000 77.78416 570 LYS A O 1
ATOM 4735 N N . THR B 2 571 ? 16.16300 82.11600 55.38700 1.000 73.47093 571 THR A N 1
ATOM 4736 C CA . THR B 2 571 ? 17.00600 82.36300 54.20200 1.000 72.50946 571 THR A CA 1
ATOM 4737 C C . THR B 2 571 ? 16.23000 83.22200 53.22900 1.000 78.68524 571 THR A C 1
ATOM 4738 O O . THR B 2 571 ? 16.81700 84.17700 52.69000 1.000 91.44057 571 THR A O 1
ATOM 4742 N N . LEU B 2 572 ? 14.94800 82.91600 53.02600 1.000 66.45720 572 LEU A N 1
ATOM 4743 C CA . LEU B 2 572 ? 14.09500 83.69600 52.09400 1.000 77.65266 572 LEU A CA 1
ATOM 4744 C C . LEU B 2 572 ? 13.97600 85.14800 52.58200 1.000 89.16219 572 LEU A C 1
ATOM 4745 O O . LEU B 2 572 ? 13.98500 86.05800 51.72900 1.000 88.88364 572 LEU A O 1
ATOM 4750 N N . GLU B 2 573 ? 13.86400 85.35400 53.89700 1.000 91.45526 573 GLU A N 1
ATOM 4751 C CA . GLU B 2 573 ? 13.67900 86.72500 54.44400 1.000 104.97683 573 GLU A CA 1
ATOM 4752 C C . GLU B 2 573 ? 14.86900 87.60600 54.03500 1.000 95.67178 573 GLU A C 1
ATOM 4753 O O . GLU B 2 573 ? 14.64200 88.77500 53.66900 1.000 103.41073 573 GLU A O 1
ATOM 4759 N N . ILE B 2 574 ? 16.08500 87.05600 54.08200 1.000 88.24615 574 ILE A N 1
ATOM 4760 C CA . ILE B 2 574 ? 17.30100 87.84000 53.71700 1.000 88.40459 574 ILE A CA 1
ATOM 4761 C C . ILE B 2 574 ? 17.03300 88.54000 52.37900 1.000 89.23825 574 ILE A C 1
ATOM 4762 O O . ILE B 2 574 ? 17.48300 89.69200 52.21400 1.000 95.21138 574 ILE A O 1
ATOM 4767 N N . PHE B 2 575 ? 16.31700 87.87500 51.47100 1.000 90.05782 575 PHE A N 1
ATOM 4768 C CA . PHE B 2 575 ? 16.09100 88.44400 50.11600 1.000 101.65148 575 PHE A CA 1
ATOM 4769 C C . PHE B 2 575 ? 14.66700 88.98000 50.00700 1.000 111.71209 575 PHE A C 1
ATOM 4770 O O . PHE B 2 575 ? 14.05700 88.85300 48.92600 1.000 114.55537 575 PHE A O 1
ATOM 4778 N N . ASN B 2 576 ? 14.13900 89.55200 51.09100 1.000 103.00290 576 ASN A N 1
ATOM 4779 C CA . ASN B 2 576 ? 12.79400 90.18700 51.01300 1.000 119.66470 576 ASN A CA 1
ATOM 4780 C C . ASN B 2 576 ? 12.95800 91.61500 50.48900 1.000 126.05396 576 ASN A C 1
ATOM 4781 O O . ASN B 2 576 ? 14.09800 92.12500 50.50900 1.000 128.81921 576 ASN A O 1
ATOM 4786 N N . GLY B 2 577 ? 11.86200 92.23300 50.04100 1.000 127.57232 577 GLY A N 1
ATOM 4787 C CA . GLY B 2 577 ? 11.92600 93.60600 49.50500 1.000 133.68125 577 GLY A CA 1
ATOM 4788 C C . GLY B 2 577 ? 12.93500 93.69700 48.37900 1.000 135.08228 577 GLY A C 1
ATOM 4789 O O . GLY B 2 577 ? 13.78300 94.61200 48.41800 1.000 133.75936 577 GLY A O 1
ATOM 4790 N N . ILE B 2 578 ? 12.85500 92.78000 47.41200 1.000 116.92059 578 ILE A N 1
ATOM 4791 C CA . ILE B 2 578 ? 13.83400 92.75100 46.28600 1.000 95.98404 578 ILE A CA 1
ATOM 4792 C C . ILE B 2 578 ? 13.04900 92.53600 44.98300 1.000 115.99590 578 ILE A C 1
ATOM 4793 O O . ILE B 2 578 ? 11.85200 92.18900 45.07300 1.000 116.56380 578 ILE A O 1
ATOM 4798 N N . SER B 2 579 ? 13.68400 92.74400 43.82700 1.000 105.38447 579 SER A N 1
ATOM 4799 C CA . SER B 2 579 ? 12.94000 92.64100 42.54500 1.000 97.66860 579 SER A CA 1
ATOM 4800 C C . SER B 2 579 ? 13.83100 92.06500 41.43600 1.000 101.36807 579 SER A C 1
ATOM 4801 O O . SER B 2 579 ? 13.29400 91.76100 40.35200 1.000 101.54752 579 SER A O 1
ATOM 4804 N N . HIS B 2 580 ? 15.13400 91.93000 41.68700 1.000 92.69169 580 HIS A N 1
ATOM 4805 C CA . HIS B 2 580 ? 16.05100 91.45200 40.61800 1.000 93.25539 580 HIS A CA 1
ATOM 4806 C C . HIS B 2 580 ? 15.62900 90.04400 40.19600 1.000 86.19535 580 HIS A C 1
ATOM 4807 O O . HIS B 2 580 ? 15.25400 89.23400 41.06300 1.000 95.49634 580 HIS A O 1
ATOM 4814 N N . LYS B 2 581 ? 15.70000 89.75700 38.89600 1.000 81.07974 581 LYS A N 1
ATOM 4815 C CA . LYS B 2 581 ? 15.25600 88.43400 38.39100 1.000 90.28314 581 LYS A CA 1
ATOM 4816 C C . LYS B 2 581 ? 16.05600 87.32700 39.08900 1.000 99.28953 581 LYS A C 1
ATOM 4817 O O . LYS B 2 581 ? 15.43400 86.35100 39.55400 1.000 107.87340 581 LYS A O 1
ATOM 4823 N N . THR B 2 582 ? 17.37900 87.47500 39.15800 1.000 92.12942 582 T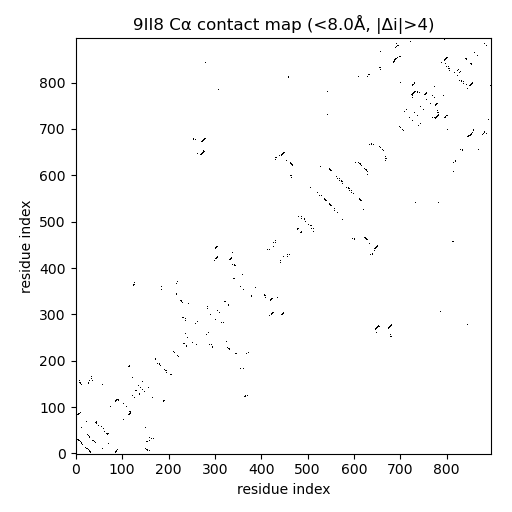HR A N 1
ATOM 4824 C CA . THR B 2 582 ? 18.21800 86.41800 39.75700 1.000 90.55238 582 THR A CA 1
ATOM 4825 C C . THR B 2 582 ? 17.70000 86.11300 41.14000 1.000 88.40908 582 THR A C 1
ATOM 4826 O O . THR B 2 582 ? 17.46400 84.92400 41.43400 1.000 105.21825 582 THR A O 1
ATOM 4830 N N . VAL B 2 583 ? 17.51900 87.14200 41.96700 1.000 78.33174 583 VAL A N 1
ATOM 4831 C CA . VAL B 2 583 ? 17.11000 86.88900 43.37900 1.000 90.48078 583 VAL A CA 1
ATOM 4832 C C . VAL B 2 583 ? 15.63400 86.46700 43.38400 1.000 72.37880 583 VAL A C 1
ATOM 4833 O O . VAL B 2 583 ? 15.25400 85.66200 44.25400 1.000 79.41748 583 VAL A O 1
ATOM 4837 N N . LYS B 2 584 ? 14.84800 86.96100 42.42900 1.000 79.87611 584 LYS A N 1
ATOM 4838 C CA . LYS B 2 584 ? 13.43400 86.52300 42.33300 1.000 78.41601 584 LYS A CA 1
ATOM 4839 C C . LYS B 2 584 ? 13.43100 85.01600 42.06000 1.000 84.99335 584 LYS A C 1
ATOM 4840 O O . LYS B 2 584 ? 12.61000 84.30200 42.66500 1.000 83.57256 584 LYS A O 1
ATOM 4846 N N . SER B 2 585 ? 14.32800 84.55800 41.18800 1.000 83.33074 585 SER A N 1
ATOM 4847 C CA . SER B 2 585 ? 14.43000 83.10900 40.89500 1.000 88.52534 585 SER A CA 1
ATOM 4848 C C . SER B 2 585 ? 14.81300 82.37100 42.18000 1.000 86.35280 585 SER A C 1
ATOM 4849 O O . SER B 2 585 ? 14.07400 81.45500 42.58500 1.000 85.28523 585 SER A O 1
ATOM 4852 N N . LEU B 2 586 ? 15.93100 82.76100 42.78700 1.000 72.83093 586 LEU A N 1
ATOM 4853 C CA . LEU B 2 586 ? 16.36700 82.10100 44.01400 1.000 77.61450 586 LEU A CA 1
ATOM 4854 C C . LEU B 2 586 ? 15.24100 82.03900 45.03700 1.000 83.26049 586 LEU A C 1
ATOM 4855 O O . LEU B 2 586 ? 15.06100 81.02200 45.71900 1.000 68.84949 586 LEU A O 1
ATOM 4860 N N . ARG B 2 587 ? 14.46300 83.11900 45.14800 1.000 84.24706 587 ARG A N 1
ATOM 4861 C CA . ARG B 2 587 ? 13.31900 83.11600 46.05400 1.000 80.40507 587 ARG A CA 1
ATOM 4862 C C . ARG B 2 587 ? 12.29400 82.06600 45.64300 1.000 82.25951 587 ARG A C 1
ATOM 4863 O O . ARG B 2 587 ? 11.75500 81.34500 46.49000 1.000 86.56181 587 ARG A O 1
ATOM 4871 N N . LYS B 2 588 ? 12.01200 81.96100 44.34200 1.000 78.96696 588 LYS A N 1
ATOM 4872 C CA . LYS B 2 588 ? 11.04100 80.97000 43.88200 1.000 86.47436 588 LYS A CA 1
ATOM 4873 C C . LYS B 2 588 ? 11.50400 79.55300 44.20600 1.000 83.56275 588 LYS A C 1
ATOM 4874 O O . LYS B 2 588 ? 10.73100 78.73500 44.72300 1.000 83.67387 588 LYS A O 1
ATOM 4880 N N . GLN B 2 589 ? 12.77200 79.24900 43.92200 1.000 77.67356 589 GLN A N 1
ATOM 4881 C CA . GLN B 2 589 ? 13.30000 77.91300 44.18500 1.000 74.31739 589 GLN A CA 1
ATOM 4882 C C . GLN B 2 589 ? 13.28200 77.58900 45.67600 1.000 70.29626 589 GLN A C 1
ATOM 4883 O O . GLN B 2 589 ? 12.79700 76.52600 46.09200 1.000 70.76849 589 GLN A O 1
ATOM 4889 N N . LEU B 2 590 ? 13.82500 78.49400 46.49700 1.000 81.54410 590 LEU A N 1
ATOM 4890 C CA . LEU B 2 590 ? 13.82600 78.27600 47.94100 1.000 75.36745 590 LEU A CA 1
ATOM 4891 C C . LEU B 2 590 ? 12.41300 78.06200 48.46200 1.000 64.29040 590 LEU A C 1
ATOM 4892 O O . LEU B 2 590 ? 12.16100 77.14400 49.25100 1.000 81.54116 590 LEU A O 1
ATOM 4897 N N . LEU B 2 591 ? 11.47400 78.90600 48.02900 1.000 65.08067 591 LEU A N 1
ATOM 4898 C CA . LEU B 2 591 ? 10.08500 78.72500 48.43200 1.000 73.72058 591 LEU A CA 1
ATOM 4899 C C . LEU B 2 591 ? 9.56000 77.36200 48.00000 1.000 76.35533 591 LEU A C 1
ATOM 4900 O O . LEU B 2 591 ? 8.75800 76.74700 48.71400 1.000 85.56526 591 LEU A O 1
ATOM 4905 N N . TYR B 2 592 ? 10.02500 76.86500 46.85100 1.000 70.37018 592 TYR A N 1
ATOM 4906 C CA . TYR B 2 592 ? 9.59300 75.56000 46.36200 1.000 66.46519 592 TYR A CA 1
ATOM 4907 C C . TYR B 2 592 ? 10.03900 74.44300 47.30200 1.000 69.52444 592 TYR A C 1
ATOM 4908 O O . TYR B 2 592 ? 9.23100 73.60100 47.71500 1.000 86.14238 592 TYR A O 1
ATOM 4917 N N . LEU B 2 593 ? 11.33000 74.42100 47.65000 1.000 73.51468 593 LEU A N 1
ATOM 4918 C CA . LEU B 2 593 ? 11.81700 73.48100 48.66100 1.000 63.53625 593 LEU A CA 1
ATOM 4919 C C . LEU B 2 593 ? 11.02100 73.60400 49.95900 1.000 64.90600 593 LEU A C 1
ATOM 4920 O O . LEU B 2 593 ? 10.59000 72.59900 50.55000 1.000 66.38473 593 LEU A O 1
ATOM 4925 N N . LYS B 2 594 ? 10.81600 74.84500 50.41100 1.000 70.91797 594 LYS A N 1
ATOM 4926 C CA . LYS B 2 594 ? 10.10500 75.07800 51.66100 1.000 69.63404 594 LYS A CA 1
ATOM 4927 C C . LYS B 2 594 ? 8.71500 74.46600 51.62400 1.000 68.71418 594 LYS A C 1
ATOM 4928 O O . LYS B 2 594 ? 8.24900 73.91600 52.62400 1.000 77.88874 594 LYS A O 1
ATOM 4934 N N . ASP B 2 595 ? 8.04200 74.53700 50.47700 1.000 73.63554 595 ASP A N 1
ATOM 4935 C CA . ASP B 2 595 ? 6.72300 73.92500 50.38100 1.000 74.52831 595 ASP A CA 1
ATOM 4936 C C . ASP B 2 595 ? 6.80200 72.40600 50.29000 1.000 73.19879 595 ASP A C 1
ATOM 4937 O O . ASP B 2 595 ? 5.91000 71.71500 50.79900 1.000 87.65517 595 ASP A O 1
ATOM 4942 N N . LYS B 2 596 ? 7.85000 71.86500 49.65900 1.000 72.29505 596 LYS A N 1
ATOM 4943 C CA . LYS B 2 596 ? 8.01200 70.41400 49.65700 1.000 81.84088 596 LYS A CA 1
ATOM 4944 C C . LYS B 2 596 ? 8.14600 69.86500 51.07000 1.000 82.97581 596 LYS A C 1
ATOM 4945 O O . LYS B 2 596 ? 7.69900 68.74500 51.34200 1.000 85.72699 596 LYS A O 1
ATOM 4951 N N . PHE B 2 597 ? 8.75500 70.62600 51.98400 1.000 81.00823 597 PHE A N 1
ATOM 4952 C CA . PHE B 2 597 ? 8.79300 70.16000 53.37100 1.000 62.67755 597 PHE A CA 1
ATOM 4953 C C . PHE B 2 597 ? 7.50300 70.49900 54.11600 1.000 66.34699 597 PHE A C 1
ATOM 4954 O O . PHE B 2 597 ? 6.93900 69.65300 54.82600 1.000 78.02252 597 PHE A O 1
ATOM 4962 N N . LYS B 2 598 ? 7.02200 71.73400 53.95800 1.000 64.27815 598 LYS A N 1
ATOM 4963 C CA . LYS B 2 598 ? 5.88800 72.21600 54.73800 1.000 64.69359 598 LYS A CA 1
ATOM 4964 C C . LYS B 2 598 ? 4.62000 71.43100 54.43500 1.000 62.36686 598 LYS A C 1
ATOM 4965 O O . LYS B 2 598 ? 3.75500 71.30400 55.30400 1.000 65.27863 598 LYS A O 1
ATOM 4971 N N . ASN B 2 599 ? 4.49000 70.89300 53.22100 1.000 57.64232 599 ASN A N 1
ATOM 4972 C CA . ASN B 2 599 ? 3.30800 70.09800 52.90000 1.000 50.71965 599 ASN A CA 1
ATOM 4973 C C . ASN B 2 599 ? 3.28500 68.80000 53.69800 1.000 60.85925 599 ASN A C 1
ATOM 4974 O O . ASN B 2 599 ? 2.27400 68.46500 54.32800 1.000 65.89411 599 ASN A O 1
ATOM 4979 N N . ILE B 2 600 ? 4.39100 68.05200 53.68000 1.000 56.56650 600 ILE A N 1
ATOM 4980 C CA . ILE B 2 600 ? 4.45900 66.82100 54.46100 1.000 49.88616 600 ILE A CA 1
ATOM 4981 C C . ILE B 2 600 ? 4.28500 67.12300 55.94200 1.000 63.75889 600 ILE A C 1
ATOM 4982 O O . ILE B 2 600 ? 3.60900 66.37900 56.66800 1.000 56.96322 600 ILE A O 1
ATOM 4987 N N . GLU B 2 601 ? 4.88000 68.22200 56.41700 1.000 67.62179 601 GLU A N 1
ATOM 4988 C CA . GLU B 2 601 ? 4.69600 68.58800 57.81800 1.000 66.26813 601 GLU A CA 1
ATOM 4989 C C . GLU B 2 601 ? 3.22500 68.83900 58.12400 1.000 64.38824 601 GLU A C 1
ATOM 4990 O O . GLU B 2 601 ? 2.70500 68.37700 59.14500 1.000 68.24409 601 GLU A O 1
ATOM 4996 N N . GLN B 2 602 ? 2.53600 69.56700 57.24100 1.000 59.96064 602 GLN A N 1
ATOM 4997 C CA . GLN B 2 602 ? 1.11300 69.82500 57.43400 1.000 57.43199 602 GLN A CA 1
ATOM 4998 C C . GLN B 2 602 ? 0.31800 68.52700 57.47200 1.000 69.79993 602 GLN A C 1
ATOM 4999 O O . GLN B 2 602 ? -0.59300 68.37200 58.29400 1.000 72.76648 602 GLN A O 1
ATOM 5005 N N . SER B 2 603 ? 0.65100 67.57900 56.59300 1.000 60.47302 603 SER A N 1
ATOM 5006 C CA . SER B 2 603 ? -0.09200 66.32500 56.55200 1.000 52.35118 603 SER A CA 1
ATOM 5007 C C . SER B 2 603 ? 0.11800 65.51300 57.82400 1.000 59.94729 603 SER A C 1
ATOM 5008 O O . SER B 2 603 ? -0.83500 64.93900 58.36100 1.000 73.17892 603 SER A O 1
ATOM 5011 N N . LEU B 2 604 ? 1.35300 65.45000 58.32700 1.000 61.04400 604 LEU A N 1
ATOM 5012 C CA . LEU B 2 604 ? 1.58000 64.73600 59.58100 1.000 51.46488 604 LEU A CA 1
ATOM 5013 C C . LEU B 2 604 ? 0.90100 65.44400 60.74900 1.000 54.35607 604 LEU A C 1
ATOM 5014 O O . LEU B 2 604 ? 0.32900 64.79000 61.62800 1.000 72.65214 604 LEU A O 1
ATOM 5019 N N . LYS B 2 605 ? 0.94200 66.77900 60.77400 1.000 57.47272 605 LYS A N 1
ATOM 5020 C CA . LYS B 2 605 ? 0.24300 67.52200 61.81700 1.000 61.23576 605 LYS A CA 1
ATOM 5021 C C . LYS B 2 605 ? -1.26700 67.36500 61.71400 1.000 71.97351 605 LYS A C 1
ATOM 5022 O O . LYS B 2 605 ? -1.96800 67.54300 62.71600 1.000 67.95770 605 LYS A O 1
ATOM 5028 N N . ALA B 2 606 ? -1.78300 67.04200 60.52900 1.000 59.50363 606 ALA A N 1
ATOM 5029 C CA . ALA B 2 606 ? -3.21200 66.83300 60.34200 1.000 54.99780 606 ALA A CA 1
ATOM 5030 C C . ALA B 2 606 ? -3.66500 65.43800 60.74900 1.000 66.97036 606 ALA A C 1
ATOM 5031 O O . ALA B 2 606 ? -4.85600 65.13200 60.62700 1.000 58.81210 606 ALA A O 1
ATOM 5033 N N . GLY B 2 607 ? -2.75600 64.59100 61.22700 1.000 65.48954 607 GLY A N 1
ATOM 5034 C CA . GLY B 2 607 ? -3.10400 63.23700 61.60000 1.000 64.34384 607 GLY A CA 1
ATOM 5035 C C . GLY B 2 607 ? -3.26800 62.27700 60.44600 1.000 69.31531 607 GLY A C 1
ATOM 5036 O O . GLY B 2 607 ? -3.81400 61.18400 60.64500 1.000 66.58578 607 GLY A O 1
ATOM 5037 N N . HIS B 2 608 ? -2.81000 62.64400 59.25100 1.000 56.57493 608 HIS A N 1
ATOM 5038 C CA . HIS B 2 608 ? -2.97400 61.78700 58.08600 1.000 59.62520 608 HIS A CA 1
ATOM 5039 C C . HIS B 2 608 ? -2.18700 60.49100 58.24500 1.000 60.28954 608 HIS A C 1
ATOM 5040 O O . HIS B 2 608 ? -1.15300 60.44000 58.91700 1.000 53.67366 608 HIS A O 1
ATOM 5047 N N . THR B 2 609 ? -2.69700 59.43500 57.61700 1.000 58.50854 609 THR A N 1
ATOM 5048 C CA . THR B 2 609 ? -1.98300 58.16700 57.56500 1.000 57.06919 609 THR A CA 1
ATOM 5049 C C . THR B 2 609 ? -0.69400 58.32400 56.76600 1.000 64.63359 609 THR A C 1
ATOM 5050 O O . THR B 2 609 ? -0.67900 58.92900 55.69100 1.000 62.58598 609 THR A O 1
ATOM 5054 N N . SER B 2 610 ? 0.39400 57.77700 57.30400 1.000 78.62744 610 SER A N 1
ATOM 5055 C CA . SER B 2 610 ? 1.70600 57.88300 56.68800 1.000 68.04416 610 SER A CA 1
ATOM 5056 C C . SER B 2 610 ? 2.44100 56.55900 56.84100 1.000 60.76837 610 SER A C 1
ATOM 5057 O O . SER B 2 610 ? 2.10500 55.73400 57.69400 1.000 74.96398 610 SER A O 1
ATOM 5060 N N . PHE B 2 611 ? 3.45300 56.36500 55.99600 1.000 65.31604 611 PHE A N 1
ATOM 5061 C CA . PHE B 2 611 ? 4.31200 55.19200 56.08700 1.000 53.28434 611 PHE A CA 1
ATOM 5062 C C . PHE B 2 611 ? 5.62900 55.49900 55.39100 1.000 65.02131 611 PHE A C 1
ATOM 5063 O O . PHE B 2 611 ? 5.71800 56.41600 54.57000 1.000 63.75453 611 PHE A O 1
ATOM 5071 N N . ILE B 2 612 ? 6.65100 54.71700 55.73100 1.000 72.08983 612 ILE A N 1
ATOM 5072 C CA . ILE B 2 612 ? 8.00900 54.92000 55.23900 1.000 56.09853 612 ILE A CA 1
ATOM 5073 C C . ILE B 2 612 ? 8.35500 53.81000 54.26000 1.000 54.57057 612 ILE A C 1
ATOM 5074 O O . ILE B 2 612 ? 8.11800 52.63000 54.53400 1.000 59.25548 612 ILE A O 1
ATOM 5079 N N . SER B 2 613 ? 8.92900 54.18700 53.12700 1.000 66.80936 613 SER A N 1
ATOM 5080 C CA . SER B 2 613 ? 9.44300 53.23600 52.15600 1.000 69.39687 613 SER A CA 1
ATOM 5081 C C . SER B 2 613 ? 10.95500 53.38000 52.07500 1.000 64.31317 613 SER A C 1
ATOM 5082 O O . SER B 2 613 ? 11.48500 54.48800 52.18200 1.000 82.14854 613 SER A O 1
ATOM 5085 N N . ILE B 2 614 ? 11.65300 52.26100 51.91400 1.000 71.68863 614 ILE A N 1
ATOM 5086 C CA . ILE B 2 614 ? 13.09500 52.27600 51.70000 1.000 65.48839 614 ILE A CA 1
ATOM 5087 C C . ILE B 2 614 ? 13.43200 51.18200 50.69600 1.000 67.72170 614 ILE A C 1
ATOM 5088 O O . ILE B 2 614 ? 12.94700 50.05100 50.80800 1.000 71.00303 614 ILE A O 1
ATOM 5093 N N . LYS B 2 615 ? 14.22800 51.53600 49.68400 1.000 73.52102 615 LYS A N 1
ATOM 5094 C CA . LYS B 2 615 ? 14.51800 50.61000 48.59500 1.000 84.78997 615 LYS A CA 1
ATOM 5095 C C . LYS B 2 615 ? 15.67500 49.68000 48.94200 1.000 82.00637 615 LYS A C 1
ATOM 5096 O O . LYS B 2 615 ? 15.66400 48.50300 48.56900 1.000 85.52971 615 LYS A O 1
ATOM 5102 N N . ASN B 2 616 ? 16.67300 50.18800 49.66000 1.000 80.07415 616 ASN A N 1
ATOM 5103 C CA . ASN B 2 616 ? 17.82500 49.40600 50.09200 1.000 81.01997 616 ASN A CA 1
ATOM 5104 C C . ASN B 2 616 ? 18.01900 49.64900 51.58100 1.000 78.49919 616 ASN A C 1
ATOM 5105 O O . ASN B 2 616 ? 18.26700 50.78600 51.99600 1.000 80.88778 616 ASN A O 1
ATOM 5110 N N . LEU B 2 617 ? 17.92300 48.58300 52.38000 1.000 69.51949 617 LEU A N 1
ATOM 5111 C CA . LEU B 2 617 ? 17.91100 48.71600 53.83500 1.000 76.52279 617 LEU A CA 1
ATOM 5112 C C . LEU B 2 617 ? 19.21900 49.25700 54.40000 1.000 73.32403 617 LEU A C 1
ATOM 5113 O O . LEU B 2 617 ? 19.35200 49.41700 55.61800 1.000 69.18740 617 LEU A O 1
ATOM 5118 N N . SER B 2 618 ? 20.18800 49.53800 53.52700 1.000 84.16133 618 SER A N 1
ATOM 5119 C CA . SER B 2 618 ? 21.48400 50.05300 53.93800 1.000 88.52615 618 SER A CA 1
ATOM 5120 C C . SER B 2 618 ? 21.72100 51.49800 53.53700 1.000 89.35389 618 SER A C 1
ATOM 5121 O O . SER B 2 618 ? 22.57500 52.15600 54.14100 1.000 94.29515 618 SER A O 1
ATOM 5124 N N . GLN B 2 619 ? 20.99900 52.00500 52.54600 1.000 97.81686 619 GLN A N 1
ATOM 5125 C CA . GLN B 2 619 ? 21.23800 53.33200 51.99000 1.000 99.85984 619 GLN A CA 1
ATOM 5126 C C . GLN B 2 619 ? 20.06800 54.23300 52.36500 1.000 85.63739 619 GLN A C 1
ATOM 5127 O O . GLN B 2 619 ? 18.99000 54.14100 51.77000 1.000 81.61834 619 GLN A O 1
ATOM 5133 N N . LYS B 2 620 ? 20.28800 55.11300 53.34600 1.000 80.30501 620 LYS A N 1
ATOM 5134 C CA . LYS B 2 620 ? 19.26800 56.09100 53.70600 1.000 76.68685 620 LYS A CA 1
ATOM 5135 C C . LYS B 2 620 ? 18.86900 56.96900 52.52900 1.000 78.35254 620 LYS A C 1
ATOM 5136 O O . LYS B 2 620 ? 17.82700 57.63000 52.59500 1.000 78.39756 620 LYS A O 1
ATOM 5142 N N . SER B 2 621 ? 19.66300 56.98700 51.46000 1.000 82.39146 621 SER A N 1
ATOM 5143 C CA . SER B 2 621 ? 19.36000 57.78600 50.28200 1.000 82.21412 621 SER A CA 1
ATOM 5144 C C . SER B 2 621 ? 18.24100 57.19900 49.43500 1.000 78.73634 621 SER A C 1
ATOM 5145 O O . SER B 2 621 ? 17.87700 57.80100 48.41900 1.000 94.34241 621 SER A O 1
ATOM 5148 N N . THR B 2 622 ? 17.68900 56.04900 49.81400 1.000 70.74518 622 THR A N 1
ATOM 5149 C CA . THR B 2 622 ? 16.53700 55.48400 49.12500 1.000 85.62376 622 THR A CA 1
ATOM 5150 C C . THR B 2 622 ? 15.24600 55.68000 49.91300 1.000 79.58598 622 THR A C 1
ATOM 5151 O O . THR B 2 622 ? 14.22800 55.06200 49.58500 1.000 82.60892 622 THR A O 1
ATOM 5155 N N . ILE B 2 623 ? 15.26000 56.53900 50.92900 1.000 74.82814 623 ILE A N 1
ATOM 5156 C CA . ILE B 2 623 ? 14.12900 56.68300 51.83900 1.000 58.12405 623 ILE A CA 1
ATOM 5157 C C . ILE B 2 623 ? 13.07900 57.59200 51.21300 1.000 63.37031 623 ILE A C 1
ATOM 5158 O O . ILE B 2 623 ? 13.40100 58.64800 50.65300 1.000 75.49907 623 ILE A O 1
ATOM 5163 N N . ARG B 2 624 ? 11.81700 57.17500 51.29700 1.000 57.21784 624 ARG A N 1
ATOM 5164 C CA . ARG B 2 624 ? 10.67700 57.99200 50.92100 1.000 61.01944 624 ARG A CA 1
ATOM 5165 C C . ARG B 2 624 ? 9.67400 57.99100 52.06500 1.000 68.93948 624 ARG A C 1
ATOM 5166 O O . ARG B 2 624 ? 9.50300 56.98800 52.75900 1.000 64.42273 624 ARG A O 1
ATOM 5174 N N . LEU B 2 625 ? 9.01500 59.12800 52.26200 1.000 64.44378 625 LEU A N 1
ATOM 5175 C CA . LEU B 2 625 ? 8.02700 59.29000 53.32200 1.000 57.71788 625 LEU A CA 1
ATOM 5176 C C . LEU B 2 625 ? 6.68800 59.62600 52.68000 1.000 60.82627 625 LEU A C 1
ATOM 5177 O O . LEU B 2 625 ? 6.52500 60.70600 52.10200 1.000 78.07727 625 LEU A O 1
ATOM 5182 N N . TYR B 2 626 ? 5.73500 58.70200 52.77900 1.000 62.93194 626 TYR A N 1
ATOM 5183 C CA . TYR B 2 626 ? 4.41800 58.86200 52.18300 1.000 56.24689 626 TYR A CA 1
ATOM 5184 C C . TYR B 2 626 ? 3.40100 59.28300 53.23400 1.000 64.02390 626 TYR A C 1
ATOM 5185 O O . TYR B 2 626 ? 3.43800 58.81000 54.37400 1.000 72.67572 626 TYR A O 1
ATOM 5194 N N . VAL B 2 627 ? 2.48900 60.17200 52.83500 1.000 65.55600 627 VAL A N 1
ATOM 5195 C CA . VAL B 2 627 ? 1.34600 60.58200 53.64300 1.000 58.36147 627 VAL A CA 1
ATOM 5196 C C . VAL B 2 627 ? 0.09100 60.47200 52.78800 1.000 61.35635 627 VAL A C 1
ATOM 5197 O O . VAL B 2 627 ? 0.12300 60.74300 51.58300 1.000 59.67500 627 VAL A O 1
ATOM 5201 N N . LYS B 2 628 ? -1.01400 60.07300 53.41200 1.000 56.75093 628 LYS A N 1
ATOM 5202 C CA . LYS B 2 628 ? -2.28700 59.91600 52.71600 1.000 54.30000 628 LYS A CA 1
ATOM 5203 C C . LYS B 2 628 ? -3.05800 61.23000 52.80800 1.000 66.63483 628 LYS A C 1
ATOM 5204 O O . LYS B 2 628 ? -3.56000 61.59000 53.87800 1.000 84.62362 628 LYS A O 1
ATOM 5210 N N . ASP B 2 629 ? -3.15600 61.94500 51.68700 1.000 70.46380 629 ASP A N 1
ATOM 5211 C CA . ASP B 2 629 ? -3.78900 63.25800 51.66000 1.000 64.49935 629 ASP A CA 1
ATOM 5212 C C . ASP B 2 629 ? -5.22500 63.23500 51.15200 1.000 61.38040 629 ASP A C 1
ATOM 5213 O O . ASP B 2 629 ? -5.90300 64.26500 51.22100 1.000 78.66950 629 ASP A O 1
ATOM 5218 N N . TYR B 2 630 ? -5.70600 62.10300 50.64500 1.000 74.15500 630 TYR A N 1
ATOM 5219 C CA . TYR B 2 630 ? -7.09100 61.97300 50.21700 1.000 79.52057 630 TYR A CA 1
ATOM 5220 C C . TYR B 2 630 ? -7.58400 60.57200 50.55700 1.000 71.57085 630 TYR A C 1
ATOM 5221 O O . TYR B 2 630 ? -6.80500 59.68600 50.91600 1.000 73.33513 630 TYR A O 1
ATOM 5230 N N . ALA B 2 631 ? -8.89800 60.38200 50.45200 1.000 86.76843 631 ALA A N 1
ATOM 5231 C CA . ALA B 2 631 ? -9.53200 59.08300 50.63300 1.000 84.49251 631 ALA A CA 1
ATOM 5232 C C . ALA B 2 631 ? -9.91900 58.51400 49.27400 1.000 83.91496 631 ALA A C 1
ATOM 5233 O O . ALA B 2 631 ? -10.37600 59.24800 48.39300 1.000 93.70619 631 ALA A O 1
ATOM 5235 N N . VAL B 2 632 ? -9.74200 57.20200 49.10800 1.000 80.23258 632 VAL A N 1
ATOM 5236 C CA . VAL B 2 632 ? -9.93500 56.62900 47.77900 1.000 83.54524 632 VAL A CA 1
ATOM 5237 C C . VAL B 2 632 ? -11.42100 56.48600 47.43600 1.000 71.76513 632 VAL A C 1
ATOM 5238 O O . VAL B 2 632 ? -11.79700 56.62500 46.26900 1.000 83.55795 632 VAL A O 1
ATOM 5242 N N . LYS B 2 633 ? -12.29400 56.22100 48.41600 1.000 75.25349 633 LYS A N 1
ATOM 5243 C CA . LYS B 2 633 ? -13.72700 56.33500 48.14500 1.000 73.24271 633 LYS A CA 1
ATOM 5244 C C . LYS B 2 633 ? -14.07800 57.76300 47.75200 1.000 77.06953 633 LYS A C 1
ATOM 5245 O O . LYS B 2 633 ? -14.84100 57.99600 46.80400 1.000 84.86366 633 LYS A O 1
ATOM 5251 N N . ASP B 2 634 ? -13.50500 58.73200 48.46800 1.000 91.51622 634 ASP A N 1
ATOM 5252 C CA . ASP B 2 634 ? -13.69500 60.14000 48.14400 1.000 98.22665 634 ASP A CA 1
ATOM 5253 C C . ASP B 2 634 ? -13.26700 60.44000 46.71400 1.000 91.93785 634 ASP A C 1
ATOM 5254 O O . ASP B 2 634 ? -14.00400 61.07600 45.95200 1.000 75.24144 634 ASP A O 1
ATOM 5259 N N . VAL B 2 635 ? -12.06600 59.99400 46.33400 1.000 87.81645 635 VAL A N 1
ATOM 5260 C CA . VAL B 2 635 ? -11.55600 60.27400 44.99400 1.000 87.86356 635 VAL A CA 1
ATOM 5261 C C . VAL B 2 635 ? -12.42600 59.59700 43.94300 1.000 93.68097 635 VAL A C 1
ATOM 5262 O O . VAL B 2 635 ? -12.79000 60.20500 42.92900 1.000 96.13508 635 VAL A O 1
ATOM 5266 N N . LEU B 2 636 ? -12.78600 58.33200 44.17600 1.000 74.87066 636 LEU A N 1
ATOM 5267 C CA . LEU B 2 636 ? -13.61500 57.61300 43.21500 1.000 65.92593 636 LEU A CA 1
ATOM 5268 C C . LEU B 2 636 ? -14.96600 58.28900 43.02300 1.000 78.37025 636 LEU A C 1
ATOM 5269 O O . LEU B 2 636 ? -15.53100 58.24200 41.92400 1.000 74.90173 636 LEU A O 1
ATOM 5274 N N . THR B 2 637 ? -15.49200 58.94000 44.06200 1.000 79.02928 637 THR A N 1
ATOM 5275 C CA . THR B 2 637 ? -16.78500 59.60400 43.92200 1.000 79.62482 637 THR A CA 1
ATOM 5276 C C . THR B 2 637 ? -16.65100 60.97600 43.27200 1.000 76.77879 637 THR A C 1
ATOM 5277 O O . THR B 2 637 ? -17.22100 61.22500 42.20500 1.000 84.96535 637 THR A O 1
ATOM 5281 N N . LYS B 2 638 ? -15.90200 61.88000 43.91100 1.000 83.41415 638 LYS A N 1
ATOM 5282 C CA . LYS B 2 638 ? -15.83200 63.26100 43.44100 1.000 81.92302 638 LYS A CA 1
ATOM 5283 C C . LYS B 2 638 ? -15.21600 63.36200 42.05100 1.000 93.41167 638 LYS A C 1
ATOM 5284 O O . LYS B 2 638 ? -15.57400 64.26000 41.28000 1.000 102.62853 638 LYS A O 1
ATOM 5290 N N . GLN B 2 639 ? -14.30300 62.45700 41.70800 1.000 92.44390 639 GLN A N 1
ATOM 5291 C CA . GLN B 2 639 ? -13.52600 62.56800 40.48100 1.000 93.49560 639 GLN A CA 1
ATOM 5292 C C . GLN B 2 639 ? -14.01300 61.65900 39.36100 1.000 87.53177 639 GLN A C 1
ATOM 5293 O O . GLN B 2 639 ? -13.48800 61.74600 38.24700 1.000 98.27568 639 GLN A O 1
ATOM 5299 N N . VAL B 2 640 ? -14.98500 60.78400 39.61800 1.000 82.86433 640 VAL A N 1
ATOM 5300 C CA . VAL B 2 640 ? -15.48600 59.89000 38.57700 1.000 90.80893 640 VAL A CA 1
ATOM 5301 C C . VAL B 2 640 ? -17.00900 59.87700 38.58500 1.000 87.75454 640 VAL A C 1
ATOM 5302 O O . VAL B 2 640 ? -17.64900 60.28800 37.61000 1.000 86.73590 640 VAL A O 1
ATOM 5306 N N . LEU B 2 641 ? -17.59600 59.40500 39.68800 1.000 84.18442 641 LEU A N 1
ATOM 5307 C CA . LEU B 2 641 ? -19.04400 59.23000 39.75300 1.000 89.12734 641 LEU A CA 1
ATOM 5308 C C . LEU B 2 641 ? -19.78200 60.55000 39.56100 1.000 89.02091 641 LEU A C 1
ATOM 5309 O O . LEU B 2 641 ? -20.80300 60.60200 38.86500 1.000 105.88767 641 LEU A O 1
ATOM 5314 N N . GLU B 2 642 ? -19.28400 61.62400 40.16400 1.000 82.08944 642 GLU A N 1
ATOM 5315 C CA . GLU B 2 642 ? -19.96000 62.91300 40.12200 1.000 87.63675 642 GLU A CA 1
ATOM 5316 C C . GLU B 2 642 ? -19.51700 63.79000 38.95700 1.000 97.21708 642 GLU A C 1
ATOM 5317 O O . GLU B 2 642 ? -20.03300 64.90200 38.80900 1.000 112.70038 642 GLU A O 1
ATOM 5323 N N . LYS B 2 643 ? -18.58500 63.32200 38.12500 1.000 88.34433 643 LYS A N 1
ATOM 5324 C CA . LYS B 2 643 ? -18.07700 64.10200 37.00400 1.000 100.92297 643 LYS A CA 1
ATOM 5325 C C . LYS B 2 643 ? -18.72000 63.73800 35.67200 1.000 103.83448 643 LYS A C 1
ATOM 5326 O O . LYS B 2 643 ? -18.48500 64.43600 34.68000 1.000 115.64487 643 LYS A O 1
ATOM 5332 N N . PHE B 2 644 ? -19.52600 62.68200 35.62600 1.000 98.57905 644 PHE A N 1
ATOM 5333 C CA . PHE B 2 644 ? -20.09300 62.18800 34.38000 1.000 98.65619 644 PHE A CA 1
ATOM 5334 C C . PHE B 2 644 ? -21.59900 62.01900 34.51900 1.000 103.35478 644 PHE A C 1
ATOM 5335 O O . PHE B 2 644 ? -22.09600 61.61900 35.57600 1.000 105.28579 644 PHE A O 1
ATOM 5343 N N . LYS B 2 645 ? -22.32000 62.32600 33.43900 1.000 113.33194 645 LYS A N 1
ATOM 5344 C CA . LYS B 2 645 ? -23.77400 62.21500 33.44300 1.000 108.78789 645 LYS A CA 1
ATOM 5345 C C . LYS B 2 645 ? -24.23700 60.78400 33.21400 1.000 103.53953 645 LYS A C 1
ATOM 5346 O O . LYS B 2 645 ? -25.34900 60.42700 33.61500 1.000 134.41686 645 LYS A O 1
ATOM 5352 N N . SER B 2 646 ? -23.39200 59.99000 32.57200 1.000 90.48842 646 SER A N 1
ATOM 5353 C CA . SER B 2 646 ? -23.78600 58.60800 32.23000 1.000 109.62418 646 SER A CA 1
ATOM 5354 C C . SER B 2 646 ? -22.60800 57.65900 32.42500 1.000 117.14615 646 SER A C 1
ATOM 5355 O O . SER B 2 646 ? -22.08400 57.19900 31.42200 1.000 132.57613 646 SER A O 1
ATOM 5358 N N . LEU B 2 647 ? -22.24700 57.35500 33.66500 1.000 107.25919 647 LEU A N 1
ATOM 5359 C CA . LEU B 2 647 ? -21.11400 56.43900 33.92500 1.000 103.73431 647 LEU A CA 1
ATOM 5360 C C . LEU B 2 647 ? -21.52000 55.01400 33.56900 1.000 105.99499 647 LEU A C 1
ATOM 5361 O O . LEU B 2 647 ? -22.64400 54.66000 33.87500 1.000 105.83325 647 LEU A O 1
ATOM 5366 N N . ILE B 2 648 ? -20.61900 54.21700 33.00000 1.000 98.46955 648 ILE A N 1
ATOM 5367 C CA . ILE B 2 648 ? -20.96500 52.79900 32.69700 1.000 100.73567 648 ILE A CA 1
ATOM 5368 C C . ILE B 2 648 ? -19.79000 51.90600 33.06100 1.000 98.82335 648 ILE A C 1
ATOM 5369 O O . ILE B 2 648 ? -18.85700 51.85000 32.28700 1.000 100.39662 648 ILE A O 1
ATOM 5374 N N . PHE B 2 649 ? -19.87600 51.22800 34.19400 1.000 87.39948 649 PHE A N 1
ATOM 5375 C CA . PHE B 2 649 ? -18.82300 50.33800 34.67000 1.000 88.44523 649 PHE A CA 1
ATOM 5376 C C . PHE B 2 649 ? -18.91100 48.97400 34.00300 1.000 86.65384 649 PHE A C 1
ATOM 5377 O O . PHE B 2 649 ? -19.83500 48.20800 34.29100 1.000 95.17534 649 PHE A O 1
ATOM 5385 N N . ILE B 2 650 ? -17.92000 48.64900 33.17000 1.000 76.03221 650 ILE A N 1
ATOM 5386 C CA . ILE B 2 650 ? -17.89500 47.32200 32.48500 1.000 78.93158 650 ILE A CA 1
ATOM 5387 C C . ILE B 2 650 ? -16.64300 46.55100 32.93000 1.000 78.41875 650 ILE A C 1
ATOM 5388 O O . ILE B 2 650 ? -15.53100 47.06600 32.71400 1.000 101.88834 650 ILE A O 1
ATOM 5393 N N . SER B 2 651 ? -16.82300 45.36900 33.52100 1.000 78.59178 651 SER A N 1
ATOM 5394 C CA . SER B 2 651 ? -15.66700 44.52700 33.92300 1.000 82.95087 651 SER A CA 1
ATOM 5395 C C . SER B 2 651 ? -16.10500 43.06200 34.02200 1.000 83.12629 651 SER A C 1
ATOM 5396 O O . SER B 2 651 ? -17.28200 42.81700 34.34600 1.000 94.36051 651 SER A O 1
ATOM 5399 N N . GLY B 2 652 ? -15.18600 42.13200 33.76100 1.000 80.25061 652 GLY A N 1
ATOM 5400 C CA . GLY B 2 652 ? -15.50700 40.69800 33.85400 1.000 79.11192 652 GLY A CA 1
ATOM 5401 C C . GLY B 2 652 ? -15.79300 40.30000 35.28500 1.000 79.46327 652 GLY A C 1
ATOM 5402 O O . GLY B 2 652 ? -16.58300 39.35700 35.48600 1.000 91.48709 652 GLY A O 1
ATOM 5403 N N . THR B 2 653 ? -15.16600 40.98400 36.24500 1.000 94.82568 653 THR A N 1
ATOM 5404 C CA . THR B 2 653 ? -15.34800 40.64700 37.67100 1.000 81.94789 653 THR A CA 1
ATOM 5405 C C . THR B 2 653 ? -15.79700 41.88100 38.42000 1.000 84.70971 653 THR A C 1
ATOM 5406 O O . THR B 2 653 ? -14.99800 42.82900 38.53000 1.000 85.89025 653 THR A O 1
ATOM 5410 N N . LEU B 2 654 ? -17.03700 41.87900 38.91700 1.000 94.39010 654 LEU A N 1
ATOM 5411 C CA . LEU B 2 654 ? -17.58400 43.06200 39.62900 1.000 76.37624 654 LEU A CA 1
ATOM 5412 C C . LEU B 2 654 ? -18.49800 42.61300 40.77600 1.000 90.90524 654 LEU A C 1
ATOM 5413 O O . LEU B 2 654 ? -19.10200 43.50000 41.41000 1.000 93.06908 654 LEU A O 1
ATOM 5418 N N . LYS B 2 655 ? -18.56500 41.31200 41.08100 1.000 106.38225 655 LYS A N 1
ATOM 5419 C CA . LYS B 2 655 ? -19.55400 40.88900 42.11200 1.000 83.79611 655 LYS A CA 1
ATOM 5420 C C . LYS B 2 655 ? -19.00700 39.87400 43.13100 1.000 87.36824 655 LYS A C 1
ATOM 5421 O O . LYS B 2 655 ? -18.40700 38.86400 42.70200 1.000 84.60771 655 LYS A O 1
ATOM 5427 N N . PHE B 2 656 ? -19.19100 40.14500 44.42900 1.000 93.44323 656 PHE A N 1
ATOM 5428 C CA . PHE B 2 656 ? -18.85100 39.15900 45.49300 1.000 84.33459 656 PHE A CA 1
ATOM 5429 C C . PHE B 2 656 ? -20.20300 38.54300 45.82100 1.000 92.21923 656 PHE A C 1
ATOM 5430 O O . PHE B 2 656 ? -21.20100 39.12500 45.33700 1.000 90.11379 656 PHE A O 1
ATOM 5438 N N . ASN B 2 657 ? -20.28900 37.43700 46.57600 1.000 94.42688 657 ASN A N 1
ATOM 5439 C CA . ASN B 2 657 ? -21.65700 36.89300 46.73300 1.000 90.45652 657 ASN A CA 1
ATOM 5440 C C . ASN B 2 657 ? -22.31000 36.82200 45.36500 1.000 104.45295 657 ASN A C 1
ATOM 5441 O O . ASN B 2 657 ? -21.73900 36.21400 44.46400 1.000 114.54909 657 ASN A O 1
ATOM 5446 N N . HIS B 2 658 ? -23.48700 37.40500 45.22500 1.000 90.21104 658 HIS A N 1
ATOM 5447 C CA . HIS B 2 658 ? -24.10500 37.36500 43.88400 1.000 94.67515 658 HIS A CA 1
ATOM 5448 C C . HIS B 2 658 ? -24.59300 38.76600 43.53800 1.000 95.24084 658 HIS A C 1
ATOM 5449 O O . HIS B 2 658 ? -25.32200 38.89700 42.55300 1.000 110.37798 658 HIS A O 1
ATOM 5456 N N . SER B 2 659 ? -24.19300 39.76600 44.32500 1.000 81.10043 659 SER A N 1
ATOM 5457 C CA . SER B 2 659 ? -24.62500 41.14900 44.02400 1.000 92.48776 659 SER A CA 1
ATOM 5458 C C . SER B 2 659 ? -23.39700 42.02200 43.79400 1.000 94.25202 659 SER A C 1
ATOM 5459 O O . SER B 2 659 ? -22.27600 41.53400 43.97400 1.000 106.71200 659 SER A O 1
ATOM 5462 N N . PHE B 2 660 ? -23.63600 43.26200 43.38000 1.000 82.94710 660 PHE A N 1
ATOM 5463 C CA . PHE B 2 660 ? -22.57300 44.25500 43.10800 1.000 75.33120 660 PHE A CA 1
ATOM 5464 C C . PHE B 2 660 ? -22.43700 45.17600 44.31500 1.000 89.93953 660 PHE A C 1
ATOM 5465 O O . PHE B 2 660 ? -21.75600 46.19100 44.21600 1.000 96.90789 660 PHE A O 1
ATOM 5473 N N . GLU B 2 661 ? -23.09800 44.84400 45.41600 1.000 88.36160 661 GLU A N 1
ATOM 5474 C CA . GLU B 2 661 ? -23.06100 45.74300 46.59000 1.000 95.69340 661 GLU A CA 1
ATOM 5475 C C . GLU B 2 661 ? -21.62500 45.99400 47.03800 1.000 93.94790 661 GLU A C 1
ATOM 5476 O O . GLU B 2 661 ? -21.38300 47.04200 47.63300 1.000 92.26016 661 GLU A O 1
ATOM 5482 N N . ALA B 2 662 ? -20.71000 45.07200 46.77200 1.000 96.69754 662 ALA A N 1
ATOM 5483 C CA . ALA B 2 662 ? -19.35100 45.32500 47.24700 1.000 87.01516 662 ALA A CA 1
ATOM 5484 C C . ALA B 2 662 ? -18.65900 46.37700 46.39000 1.000 77.51742 662 ALA A C 1
ATOM 5485 O O . ALA B 2 662 ? -18.00500 47.28800 46.91300 1.000 79.94431 662 ALA A O 1
ATOM 5487 N N . PHE B 2 663 ? -18.83200 46.29700 45.07200 1.000 81.38048 663 PHE A N 1
ATOM 5488 C CA . PHE B 2 663 ? -18.20600 47.29800 44.16700 1.000 78.63440 663 PHE A CA 1
ATOM 5489 C C . PHE B 2 663 ? -18.86500 48.64800 44.39400 1.000 76.89373 663 PHE A C 1
ATOM 5490 O O . PHE B 2 663 ? -18.19200 49.68800 44.27900 1.000 87.82669 663 PHE A O 1
ATOM 5498 N N . LYS B 2 664 ? -20.15500 48.64100 44.71800 1.000 82.97790 664 LYS A N 1
ATOM 5499 C CA . LYS B 2 664 ? -20.90200 49.91200 44.87900 1.000 82.78317 664 LYS A CA 1
ATOM 5500 C C . LYS B 2 664 ? -20.50000 50.60000 46.18700 1.000 78.38562 664 LYS A C 1
ATOM 5501 O O . LYS B 2 664 ? -20.58500 51.84100 46.24600 1.000 78.43189 664 LYS A O 1
ATOM 5507 N N . GLN B 2 665 ? -20.08500 49.82900 47.19300 1.000 78.75640 665 GLN A N 1
ATOM 5508 C CA . GLN B 2 665 ? -19.75900 50.41600 48.51900 1.000 85.91740 665 GLN A CA 1
ATOM 5509 C C . GLN B 2 665 ? -18.49200 51.27500 48.41300 1.000 74.46021 665 GLN A C 1
ATOM 5510 O O . GLN B 2 665 ? -18.25900 52.09300 49.31800 1.000 84.00173 665 GLN A O 1
ATOM 5516 N N . LEU B 2 666 ? -17.72600 51.11000 47.33700 1.000 74.97149 666 LEU A N 1
ATOM 5517 C CA . LEU B 2 666 ? -16.50500 51.92700 47.12800 1.000 81.17319 666 LEU A CA 1
ATOM 5518 C C . LEU B 2 666 ? -16.92300 53.36100 46.77900 1.000 80.34988 666 LEU A C 1
ATOM 5519 O O . LEU B 2 666 ? -16.03100 54.20100 46.56100 1.000 84.03786 666 LEU A O 1
ATOM 5524 N N . PHE B 2 667 ? -18.22900 53.61600 46.70900 1.000 73.68716 667 PHE A N 1
ATOM 5525 C CA . PHE B 2 667 ? -18.72300 54.98400 46.40900 1.000 70.52382 667 PHE A CA 1
ATOM 5526 C C . PHE B 2 667 ? -19.39300 55.54400 47.65400 1.000 84.05594 667 PHE A C 1
ATOM 5527 O O . PHE B 2 667 ? -19.83000 54.75200 48.51000 1.000 87.83680 667 PHE A O 1
ATOM 5535 N N . ASN B 2 668 ? -19.48100 56.86800 47.75300 1.000 93.38940 668 ASN A N 1
ATOM 5536 C CA . ASN B 2 668 ? -20.00300 57.52800 48.95600 1.000 105.64551 668 ASN A CA 1
ATOM 5537 C C . ASN B 2 668 ? -21.51100 57.74500 48.86000 1.000 116.00723 668 ASN A C 1
ATOM 5538 O O . ASN B 2 668 ? -22.28300 57.10300 49.57400 1.000 134.37765 668 ASN A O 1
ATOM 5543 N N . LYS B 2 669 ? -21.93300 58.66700 47.99600 1.000 95.63775 669 LYS A N 1
ATOM 5544 C CA . LYS B 2 669 ? -23.35800 58.89700 47.80600 1.000 116.64067 669 LYS A CA 1
ATOM 5545 C C . LYS B 2 669 ? -24.01600 57.63100 47.27600 1.000 118.83750 669 LYS A C 1
ATOM 5546 O O . LYS B 2 669 ? -23.58100 57.06600 46.26700 1.000 119.51397 669 LYS A O 1
ATOM 5552 N N . ASP B 2 670 ? -25.05300 57.17000 47.97000 1.000 102.42157 670 ASP A N 1
ATOM 5553 C CA . ASP B 2 670 ? -25.78800 55.98600 47.53400 1.000 107.86156 670 ASP A CA 1
ATOM 5554 C C . ASP B 2 670 ? -26.57900 56.34600 46.28400 1.000 119.96624 670 ASP A C 1
ATOM 5555 O O . ASP B 2 670 ? -27.66800 56.91800 46.36100 1.000 136.86652 670 ASP A O 1
ATOM 5560 N N . VAL B 2 671 ? -26.02000 56.01500 45.12500 1.000 121.12037 671 VAL A N 1
ATOM 5561 C CA . VAL B 2 671 ? -26.58300 56.36900 43.82900 1.000 112.54131 671 VAL A CA 1
ATOM 5562 C C . VAL B 2 671 ? -27.10600 55.10300 43.16700 1.000 100.89632 671 VAL A C 1
ATOM 5563 O O . VAL B 2 671 ? -26.46900 54.04500 43.23800 1.000 114.34382 671 VAL A O 1
ATOM 5567 N N . HIS B 2 672 ? -28.26700 55.21100 42.52900 1.000 93.38801 672 HIS A N 1
ATOM 5568 C CA . HIS B 2 672 ? -28.85400 54.05800 41.86100 1.000 103.91427 672 HIS A CA 1
ATOM 5569 C C . HIS B 2 672 ? -28.07100 53.71600 40.59900 1.000 100.00377 672 HIS A C 1
ATOM 5570 O O . HIS B 2 672 ? -27.78800 54.58700 39.77100 1.000 98.20099 672 HIS A O 1
ATOM 5577 N N . PHE B 2 673 ? -27.71500 52.44300 40.46300 1.000 106.56070 673 PHE A N 1
ATOM 5578 C CA . PHE B 2 673 ? -27.07700 51.90200 39.27400 1.000 106.74262 673 PHE A CA 1
ATOM 5579 C C . PHE B 2 673 ? -27.98100 50.84800 38.64700 1.000 102.02346 673 PHE A C 1
ATOM 5580 O O . PHE B 2 673 ? -28.96200 50.39800 39.24500 1.000 107.51840 673 PHE A O 1
ATOM 5588 N N . ASN B 2 674 ? -27.63200 50.45200 37.42700 1.000 90.44053 674 ASN A N 1
ATOM 5589 C CA . ASN B 2 674 ? -28.29900 49.36500 36.72500 1.000 99.28628 674 ASN A CA 1
ATOM 5590 C C . ASN B 2 674 ? -27.31100 48.22200 36.56100 1.000 100.59632 674 ASN A C 1
ATOM 5591 O O . ASN B 2 674 ? -26.21800 48.41700 36.02100 1.000 123.10780 674 ASN A O 1
ATOM 5596 N N . THR B 2 675 ? -27.70100 47.04000 37.04500 1.000 81.95141 675 THR A N 1
ATOM 5597 C CA . THR B 2 675 ? -26.80100 45.87100 36.98800 1.000 84.66233 675 THR A CA 1
ATOM 5598 C C . THR B 2 675 ? -27.21700 44.97400 35.84700 1.000 92.07215 675 THR A C 1
ATOM 5599 O O . THR B 2 675 ? -28.42300 44.67500 35.74000 1.000 104.86620 675 THR A O 1
ATOM 5603 N N . PHE B 2 676 ? -26.25100 44.55700 35.02700 1.000 92.64040 676 PHE A N 1
ATOM 5604 C CA . PHE B 2 676 ? -26.53300 43.62800 33.90300 1.000 86.70091 676 PHE A CA 1
ATOM 5605 C C . PHE B 2 676 ? -25.42600 42.58300 33.86200 1.000 94.65399 676 PHE A C 1
ATOM 5606 O O . PHE B 2 676 ? -24.28400 42.89400 34.25700 1.000 102.88346 676 PHE A O 1
ATOM 5614 N N . GLU B 2 677 ? -25.73900 41.38600 33.37200 1.000 104.57872 677 GLU A N 1
ATOM 5615 C CA . GLU B 2 677 ? -24.72800 40.30300 33.34800 1.000 99.55235 677 GLU A CA 1
ATOM 5616 C C . GLU B 2 677 ? -24.76300 39.59200 31.99300 1.000 99.61812 677 GLU A C 1
ATOM 5617 O O . GLU B 2 677 ? -25.67500 38.76700 31.78800 1.000 148.20190 677 GLU A O 1
ATOM 5623 N N . VAL B 2 678 ? -23.80300 39.87700 31.11200 1.000 115.54247 678 VAL A N 1
ATOM 5624 C CA . VAL B 2 678 ? -23.72200 39.11900 29.82600 1.000 118.77852 678 VAL A CA 1
ATOM 5625 C C . VAL B 2 678 ? -22.70400 37.98700 30.04500 1.000 132.97330 678 VAL A C 1
ATOM 5626 O O . VAL B 2 678 ? -21.49500 38.22500 29.84800 1.000 120.90706 678 VAL A O 1
ATOM 5630 N N . ASN B 2 679 ? -23.17600 36.80900 30.46200 1.000 141.27587 679 ASN A N 1
ATOM 5631 C CA . ASN B 2 679 ? -22.25500 35.69400 30.82500 1.000 145.18027 679 ASN A CA 1
ATOM 5632 C C . ASN B 2 679 ? -21.42100 35.22900 29.62700 1.000 152.30205 679 ASN A C 1
ATOM 5633 O O . ASN B 2 679 ? -20.19000 35.12900 29.78900 1.000 159.49536 679 ASN A O 1
ATOM 5638 N N . THR B 2 680 ? -22.06200 34.89100 28.50400 1.000 149.37876 680 THR A N 1
ATOM 5639 C CA . THR B 2 680 ? -21.33200 34.44600 27.29300 1.000 151.94049 680 THR A CA 1
ATOM 5640 C C . THR B 2 680 ? -20.43700 33.27000 27.64100 1.000 152.08966 680 THR A C 1
ATOM 5641 O O . THR B 2 680 ? -19.50600 32.98900 26.85800 1.000 150.70512 680 THR A O 1
ATOM 5645 N N . SER B 2 681 ? -20.69900 32.58700 28.76000 1.000 153.62382 681 SER A N 1
ATOM 5646 C CA . SER B 2 681 ? -19.81000 31.48300 29.21100 1.000 165.08584 681 SER A CA 1
ATOM 5647 C C . SER B 2 681 ? -19.81000 30.35900 28.16800 1.000 161.66429 681 SER A C 1
ATOM 5648 O O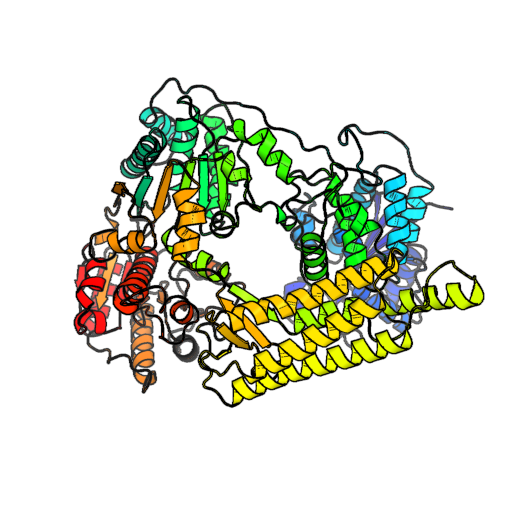 . SER B 2 681 ? -18.70900 29.89400 27.80300 1.000 151.40071 681 SER A O 1
ATOM 5651 N N . LEU B 2 682 ? -20.99600 29.93500 27.72400 1.000 164.10399 682 LEU A N 1
ATOM 5652 C CA . LEU B 2 682 ? -21.10300 28.90200 26.65900 1.000 160.55995 682 LEU A CA 1
ATOM 5653 C C . LEU B 2 682 ? -20.35500 27.62000 27.05300 1.000 157.22247 682 LEU A C 1
ATOM 5654 O O . LEU B 2 682 ? -20.43400 27.22400 28.23600 1.000 151.39751 682 LEU A O 1
ATOM 5659 N N . GLN B 2 683 ? -19.65200 27.00700 26.09700 1.000 155.12334 683 GLN A N 1
ATOM 5660 C CA . GLN B 2 683 ? -18.96100 25.71300 26.33900 1.000 150.00522 683 GLN A CA 1
ATOM 5661 C C . GLN B 2 683 ? -17.86400 25.85500 27.40100 1.000 154.24758 683 GLN A C 1
ATOM 5662 O O . GLN B 2 683 ? -17.63700 24.87400 28.13900 1.000 160.03595 683 GLN A O 1
ATOM 5668 N N . SER B 2 684 ? -17.20400 27.01200 27.46500 1.000 146.20091 684 SER A N 1
ATOM 5669 C CA . SER B 2 684 ? -16.07500 27.19000 28.41400 1.000 143.56693 684 SER A CA 1
ATOM 5670 C C . SER B 2 684 ? -16.38000 26.45800 29.72500 1.000 147.32489 684 SER A C 1
ATOM 5671 O O . SER B 2 684 ? -15.58700 25.57100 30.10700 1.000 149.32080 684 SER A O 1
ATOM 5674 N N . ALA B 2 685 ? -17.49100 26.80800 30.37200 1.000 151.10545 685 ALA A N 1
ATOM 5675 C CA . ALA B 2 685 ? -17.85300 26.20000 31.67400 1.000 143.08614 685 ALA A CA 1
ATOM 5676 C C . ALA B 2 685 ? -17.55500 24.70000 31.68700 1.000 137.50538 685 ALA A C 1
ATOM 5677 O O . ALA B 2 685 ? -17.10300 24.19400 32.73300 1.000 139.75535 685 ALA A O 1
ATOM 5679 N N . LYS B 2 686 ? -17.80000 24.00500 30.57500 1.000 131.55523 686 LYS A N 1
ATOM 5680 C CA . LYS B 2 686 ? -17.64500 22.52700 30.58000 1.000 129.21752 686 LYS A CA 1
ATOM 5681 C C . LYS B 2 686 ? -16.30100 22.12700 29.96100 1.000 130.03600 686 LYS A C 1
ATOM 5682 O O . LYS B 2 686 ? -15.70700 21.14000 30.43600 1.000 142.15087 686 LYS A O 1
ATOM 5688 N N . ASN B 2 687 ? -15.84600 22.85300 28.94400 1.000 123.59323 687 ASN A N 1
ATOM 5689 C CA . ASN B 2 687 ? -14.50300 22.55100 28.38300 1.000 138.89186 687 ASN A CA 1
ATOM 5690 C C . ASN B 2 687 ? -13.49600 22.56600 29.53600 1.000 127.09779 687 ASN A C 1
ATOM 5691 O O . ASN B 2 687 ? -12.53900 21.76800 29.49600 1.000 113.04218 687 ASN A O 1
ATOM 5696 N N . THR B 2 688 ? -13.71900 23.42600 30.53300 1.000 119.69770 688 THR A N 1
ATOM 5697 C CA . THR B 2 688 ? -12.76700 23.55800 31.65600 1.000 111.57051 688 THR A CA 1
ATOM 5698 C C . THR B 2 688 ? -13.09100 22.55800 32.74000 1.000 109.71886 688 THR A C 1
ATOM 5699 O O . THR B 2 688 ? -14.24800 22.09800 32.79100 1.000 125.57358 688 THR A O 1
ATOM 5703 N N . SER B 2 689 ? -12.10900 22.23500 33.58500 1.000 103.15401 689 SER A N 1
ATOM 5704 C CA . SER B 2 689 ? -12.32800 21.30600 34.72300 1.000 87.95225 689 SER A CA 1
ATOM 5705 C C . SER B 2 689 ? -11.52400 21.79300 35.93600 1.000 91.30539 689 SER A C 1
ATOM 5706 O O . SER B 2 689 ? -10.53900 22.52500 35.72900 1.000 91.14776 689 SER A O 1
ATOM 5709 N N . VAL B 2 690 ? -11.93400 21.41200 37.14800 1.000 81.92690 690 VAL A N 1
ATOM 5710 C CA . VAL B 2 690 ? -11.24600 21.90200 38.37900 1.000 77.03946 690 VAL A CA 1
ATOM 5711 C C . VAL B 2 690 ? -10.81000 20.69900 39.22700 1.000 79.16132 690 VAL A C 1
ATOM 5712 O O . VAL B 2 690 ? -11.58800 19.72900 39.31400 1.000 88.88000 690 VAL A O 1
ATOM 5716 N N . PHE B 2 691 ? -9.61400 20.76300 39.81700 1.000 89.62139 691 PHE A N 1
ATOM 5717 C CA . PHE B 2 691 ? -9.12700 19.67000 40.70200 1.000 76.24597 691 PHE A CA 1
ATOM 5718 C C . PHE B 2 691 ? -8.68000 20.28000 42.02100 1.000 79.30226 691 PHE A C 1
ATOM 5719 O O . PHE B 2 691 ? -7.88500 21.24000 42.01000 1.000 85.83361 691 PHE A O 1
ATOM 5727 N N . ILE B 2 692 ? -9.18400 19.74400 43.13100 1.000 71.83349 692 ILE A N 1
ATOM 5728 C CA . ILE B 2 692 ? -8.80800 20.24200 44.45400 1.000 80.63031 692 ILE A CA 1
ATOM 5729 C C . ILE B 2 692 ? -8.07000 19.14500 45.21600 1.000 78.57015 692 ILE A C 1
ATOM 5730 O O . ILE B 2 692 ? -8.69300 18.39700 45.98100 1.000 79.83405 692 ILE A O 1
ATOM 5735 N N . PRO B 2 693 ? -6.74200 19.03100 45.05000 1.000 92.93660 693 PRO A N 1
ATOM 5736 C CA . PRO B 2 693 ? -5.98400 17.94000 45.68300 1.000 86.94541 693 PRO A CA 1
ATOM 5737 C C . PRO B 2 693 ? -6.28400 17.71300 47.15700 1.000 93.97337 693 PRO A C 1
ATOM 5738 O O . PRO B 2 693 ? -6.36300 18.66000 47.94900 1.000 81.24573 693 PRO A O 1
ATOM 5742 N N . SER B 2 694 ? -6.45700 16.44200 47.52000 1.000 97.78514 694 SER A N 1
ATOM 5743 C CA . SER B 2 694 ? -6.72000 16.02800 48.89000 1.000 94.05577 694 SER A CA 1
ATOM 5744 C C . SER B 2 694 ? -5.48300 15.48900 49.59000 1.000 97.61424 694 SER A C 1
ATOM 5745 O O . SER B 2 694 ? -5.54500 15.19200 50.78600 1.000 103.40440 694 SER A O 1
ATOM 5748 N N . ASP B 2 695 ? -4.38400 15.34500 48.84800 1.000 100.59911 695 ASP A N 1
ATOM 5749 C CA . ASP B 2 695 ? -3.13200 14.79600 49.43600 1.000 79.62828 695 ASP A CA 1
ATOM 5750 C C . ASP B 2 695 ? -2.13300 15.93500 49.64100 1.000 90.05223 695 ASP A C 1
ATOM 5751 O O . ASP B 2 695 ? -0.93100 15.64500 49.80300 1.000 115.91605 695 ASP A O 1
ATOM 5756 N N . VAL B 2 696 ? -2.61500 17.17900 49.63000 1.000 97.88252 696 VAL A N 1
ATOM 5757 C CA . VAL B 2 696 ? -1.72200 18.34500 49.89800 1.000 101.53270 696 VAL A CA 1
ATOM 5758 C C . VAL B 2 696 ? -2.00200 18.82600 51.32800 1.000 101.82696 696 VAL A C 1
ATOM 5759 O O . VAL B 2 696 ? -3.17600 18.77600 51.74900 1.000 105.86401 696 VAL A O 1
ATOM 5763 N N . ALA B 2 697 ? -0.96500 19.26000 52.04300 1.000 95.44631 697 ALA A N 1
ATOM 5764 C CA . ALA B 2 697 ? -1.14000 19.66700 53.45600 1.000 92.62528 697 ALA A CA 1
ATOM 5765 C C . ALA B 2 697 ? -1.70600 21.08400 53.53200 1.000 98.17614 697 ALA A C 1
ATOM 5766 O O . ALA B 2 697 ? -1.99400 21.68600 52.47900 1.000 107.80039 697 ALA A O 1
ATOM 5768 N N . SER B 2 698 ? -1.86100 21.59600 54.75300 1.000 96.88650 698 SER A N 1
ATOM 5769 C CA . SER B 2 698 ? -2.37700 22.97400 54.93800 1.000 104.54685 698 SER A CA 1
ATOM 5770 C C . SER B 2 698 ? -1.24400 23.98000 54.70200 1.000 108.17621 698 SER A C 1
ATOM 5771 O O . SER B 2 698 ? -0.15000 23.78100 55.27000 1.000 108.44972 698 SER A O 1
ATOM 5774 N N . TYR B 2 699 ? -1.50200 25.01600 53.90000 1.000 120.23236 699 TYR A N 1
ATOM 5775 C CA . TYR B 2 699 ? -0.47600 26.06100 53.64300 1.000 113.05440 699 TYR A CA 1
ATOM 5776 C C . TYR B 2 699 ? -0.07900 26.68400 54.96900 1.000 124.10509 699 TYR A C 1
ATOM 5777 O O . TYR B 2 699 ? -0.96800 27.08600 55.74900 1.000 128.05349 699 TYR A O 1
ATOM 5786 N N . GLN B 2 700 ? 1.22700 26.76400 55.22300 1.000 125.97103 700 GLN A N 1
ATOM 5787 C CA . GLN B 2 700 ? 1.71600 27.39700 56.47200 1.000 132.43900 700 GLN A CA 1
ATOM 5788 C C . GLN B 2 700 ? 3.06800 28.06700 56.19000 1.000 132.81543 700 GLN A C 1
ATOM 5789 O O . GLN B 2 700 ? 3.98000 27.37900 55.68100 1.000 133.81843 700 GLN A O 1
ATOM 5795 N N . TYR B 2 701 ? 3.19000 29.35600 56.51400 1.000 123.72875 701 TYR A N 1
ATOM 5796 C CA . TYR B 2 701 ? 4.48600 30.06500 56.33600 1.000 132.37937 701 TYR A CA 1
ATOM 5797 C C . TYR B 2 701 ? 5.51400 29.40000 57.24900 1.000 140.95618 701 TYR A C 1
ATOM 5798 O O . TYR B 2 701 ? 6.73100 29.57900 57.03200 1.000 131.58072 701 TYR A O 1
ATOM 5807 N N . LYS B 2 702 ? 5.03900 28.65400 58.25000 1.000 140.83171 702 LYS A N 1
ATOM 5808 C CA . LYS B 2 702 ? 5.96000 27.90700 59.14200 1.000 144.94628 702 LYS A CA 1
ATOM 5809 C C . LYS B 2 702 ? 6.76700 26.90300 58.31000 1.000 146.39164 702 LYS A C 1
ATOM 5810 O O . LYS B 2 702 ? 8.01300 26.97800 58.33800 1.000 149.57099 702 LYS A O 1
ATOM 5816 N N . ASN B 2 703 ? 6.08100 26.02000 57.58200 1.000 146.23510 703 ASN A N 1
ATOM 5817 C CA . A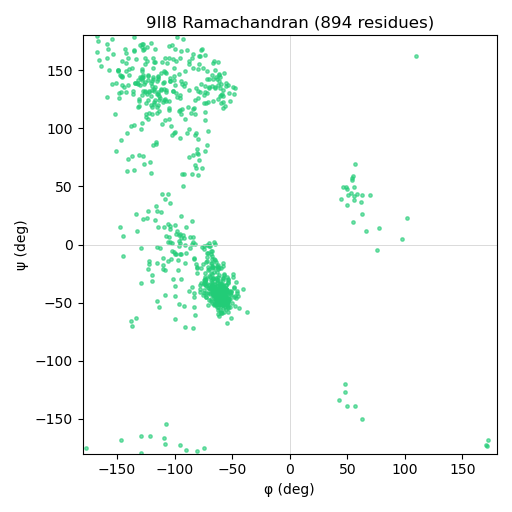SN B 2 703 ? 6.78100 24.96900 56.79300 1.000 149.65813 703 ASN A CA 1
ATOM 5818 C C . ASN B 2 703 ? 6.29400 25.01800 55.34400 1.000 141.58577 703 ASN A C 1
ATOM 5819 O O . ASN B 2 703 ? 5.49500 24.14100 54.95500 1.000 136.71878 703 ASN A O 1
ATOM 5824 N N . ILE B 2 704 ? 6.76400 26.00100 54.57800 1.000 113.23149 704 ILE A N 1
ATOM 5825 C CA . ILE B 2 704 ? 6.37500 26.12500 53.14200 1.000 115.70595 704 ILE A CA 1
ATOM 5826 C C . ILE B 2 704 ? 7.06800 25.00400 52.35400 1.000 113.47255 704 ILE A C 1
ATOM 5827 O O . ILE B 2 704 ? 6.65300 24.74000 51.20600 1.000 111.27070 704 ILE A O 1
ATOM 5832 N N . ASP B 2 705 ? 8.05800 24.34500 52.95800 1.000 123.61798 705 ASP A N 1
ATOM 5833 C CA . ASP B 2 705 ? 8.85100 23.30900 52.23800 1.000 126.02896 705 ASP A CA 1
ATOM 5834 C C . ASP B 2 705 ? 7.95500 22.17200 51.73700 1.000 109.52974 705 ASP A C 1
ATOM 5835 O O . ASP B 2 705 ? 8.02600 21.85600 50.53400 1.000 94.11124 705 ASP A O 1
ATOM 5840 N N . GLU B 2 706 ? 7.15000 21.57200 52.61300 1.000 105.20447 706 GLU A N 1
ATOM 5841 C CA . GLU B 2 706 ? 6.34000 20.39900 52.18700 1.000 99.02392 706 GLU A CA 1
ATOM 5842 C C . GLU B 2 706 ? 5.29800 20.85500 51.15500 1.000 98.00314 706 GLU A C 1
ATOM 5843 O O . GLU B 2 706 ? 4.98400 20.06700 50.24000 1.000 83.94666 706 GLU A O 1
ATOM 5849 N N . TYR B 2 707 ? 4.78600 22.07800 51.30300 1.000 98.30039 707 TYR A N 1
ATOM 5850 C CA . TYR B 2 707 ? 3.74600 22.59300 50.37600 1.000 88.35918 707 TYR A CA 1
ATOM 5851 C C . TYR B 2 707 ? 4.35300 22.72500 48.98300 1.000 85.17958 707 TYR A C 1
ATOM 5852 O O . TYR B 2 707 ? 3.75000 22.24600 48.00400 1.000 94.31095 707 TYR A O 1
ATOM 5861 N N . VAL B 2 708 ? 5.53200 23.34200 48.89600 1.000 77.84213 708 VAL A N 1
ATOM 5862 C CA . VAL B 2 708 ? 6.17800 23.55400 47.56500 1.000 84.96266 708 VAL A CA 1
ATOM 5863 C C . VAL B 2 708 ? 6.53800 22.17400 46.99200 1.000 86.26820 708 VAL A C 1
ATOM 5864 O O . VAL B 2 708 ? 6.45700 22.00900 45.75900 1.000 93.21867 708 VAL A O 1
ATOM 5868 N N . ALA B 2 709 ? 6.89800 21.22400 47.85700 1.000 91.27747 709 ALA A N 1
ATOM 5869 C CA . ALA B 2 709 ? 7.21800 19.85300 47.39600 1.000 95.65682 709 ALA A CA 1
ATOM 5870 C C . ALA B 2 709 ? 5.96500 19.22100 46.79500 1.000 88.61767 709 ALA A C 1
ATOM 5871 O O . ALA B 2 709 ? 6.06400 18.53500 45.76000 1.000 89.02809 709 ALA A O 1
ATOM 5873 N N . SER B 2 710 ? 4.81500 19.42500 47.43500 1.000 86.45072 710 SER A N 1
ATOM 5874 C CA . SER B 2 710 ? 3.58600 18.91500 46.83500 1.000 80.76035 710 SER A CA 1
ATOM 5875 C C . SER B 2 710 ? 3.29900 19.60200 45.50600 1.000 80.45699 710 SER A C 1
ATOM 5876 O O . SER B 2 710 ? 2.91300 18.94500 44.52600 1.000 82.05031 710 SER A O 1
ATOM 5879 N N . ILE B 2 711 ? 3.49200 20.92300 45.45200 1.000 80.45098 711 ILE A N 1
ATOM 5880 C CA . ILE B 2 711 ? 3.24400 21.66200 44.21400 1.000 80.58597 711 ILE A CA 1
ATOM 5881 C C . ILE B 2 711 ? 4.13700 21.14100 43.09300 1.000 78.50338 711 ILE A C 1
ATOM 5882 O O . ILE B 2 711 ? 3.67700 20.90200 41.96600 1.000 82.06674 711 ILE A O 1
ATOM 5887 N N . VAL B 2 712 ? 5.42600 20.94400 43.38300 1.000 82.36977 712 VAL A N 1
ATOM 5888 C CA . VAL B 2 712 ? 6.31300 20.44400 42.33700 1.000 85.98201 712 VAL A CA 1
ATOM 5889 C C . VAL B 2 712 ? 5.96500 19.00100 41.98600 1.000 81.03757 712 VAL A C 1
ATOM 5890 O O . VAL B 2 712 ? 6.12500 18.58600 40.83200 1.000 85.44310 712 VAL A O 1
ATOM 5894 N N . SER B 2 713 ? 5.45900 18.22300 42.94800 1.000 89.61443 713 SER A N 1
ATOM 5895 C CA . SER B 2 713 ? 4.94800 16.89500 42.61200 1.000 91.61421 713 SER A CA 1
ATOM 5896 C C . SER B 2 713 ? 3.85000 16.97800 41.55900 1.000 90.49610 713 SER A C 1
ATOM 5897 O O . SER B 2 713 ? 3.85600 16.22300 40.57600 1.000 87.40731 713 SER A O 1
ATOM 5900 N N . TYR B 2 714 ? 2.90800 17.90700 41.73500 1.000 97.37836 714 TYR A N 1
ATOM 5901 C CA . TYR B 2 714 ? 1.82400 18.03000 40.76500 1.000 90.26599 714 TYR A CA 1
ATOM 5902 C C . TYR B 2 714 ? 2.33200 18.51300 39.41000 1.000 84.18051 714 TYR A C 1
ATOM 5903 O O . TYR B 2 714 ? 1.90000 18.00400 38.36600 1.000 89.42447 714 TYR A O 1
ATOM 5912 N N . ILE B 2 715 ? 3.25400 19.48100 39.40200 1.000 85.48417 715 ILE A N 1
ATOM 5913 C CA . ILE B 2 715 ? 3.82900 19.93300 38.13500 1.000 88.00293 715 ILE A CA 1
ATOM 5914 C C . ILE B 2 715 ? 4.50900 18.77300 37.41700 1.000 88.38809 715 ILE A C 1
ATOM 5915 O O . ILE B 2 715 ? 4.39900 18.62700 36.19100 1.000 93.06982 715 ILE A O 1
ATOM 5920 N N . ILE B 2 716 ? 5.21400 17.92700 38.17400 1.000 98.07062 716 ILE A N 1
ATOM 5921 C CA . ILE B 2 716 ? 5.83300 16.72800 37.61100 1.000 98.78678 716 ILE A CA 1
ATOM 5922 C C . ILE B 2 716 ? 4.78200 15.85400 36.94200 1.000 102.06025 716 ILE A C 1
ATOM 5923 O O . ILE B 2 716 ? 4.87800 15.53700 35.75100 1.000 104.67862 716 ILE A O 1
ATOM 5928 N N . GLU B 2 717 ? 3.76700 15.44300 37.71000 1.000 97.54209 717 GLU A N 1
ATOM 5929 C CA . GLU B 2 717 ? 2.75600 14.53200 37.17900 1.000 93.34176 717 GLU A CA 1
ATOM 5930 C C . GLU B 2 717 ? 2.12600 15.09200 35.90800 1.000 99.35324 717 GLU A C 1
ATOM 5931 O O . GLU B 2 717 ? 2.08700 14.41900 34.86600 1.000 106.78318 717 GLU A O 1
ATOM 5937 N N . TYR B 2 718 ? 1.64800 16.34000 35.97300 1.000 103.70878 718 TYR A N 1
ATOM 5938 C CA . TYR B 2 718 ? 1.05100 16.96800 34.79800 1.000 98.31943 718 TYR A CA 1
ATOM 5939 C C . TYR B 2 718 ? 1.99800 16.92000 33.61000 1.000 96.68564 718 TYR A C 1
ATOM 5940 O O . TYR B 2 718 ? 1.62800 16.46600 32.52100 1.000 101.29144 718 TYR A O 1
ATOM 5949 N N . THR B 2 719 ? 3.23300 17.38100 33.81000 1.000 95.94616 719 THR A N 1
ATOM 5950 C CA . THR B 2 719 ? 4.14700 17.55500 32.68900 1.000 100.10582 719 THR A CA 1
ATOM 5951 C C . THR B 2 719 ? 4.55400 16.22100 32.07100 1.000 107.10783 719 THR A C 1
ATOM 5952 O O . THR B 2 719 ? 4.70400 16.13000 30.84600 1.000 109.25924 719 THR A O 1
ATOM 5956 N N . THR B 2 720 ? 4.71400 15.17200 32.88400 1.000 103.93654 720 THR A N 1
ATOM 5957 C CA . THR B 2 720 ? 5.07700 13.87600 32.32400 1.000 101.85875 720 THR A CA 1
ATOM 5958 C C . THR B 2 720 ? 3.90400 13.25300 31.58300 1.000 103.18055 720 THR A C 1
ATOM 5959 O O . THR B 2 720 ? 4.09800 12.57400 30.56600 1.000 108.53180 720 THR A O 1
ATOM 5963 N N . ILE B 2 721 ? 2.67900 13.47300 32.06900 1.000 116.00017 721 ILE A N 1
ATOM 5964 C CA . ILE B 2 721 ? 1.53300 12.85500 31.40900 1.000 102.03358 721 ILE A CA 1
ATOM 5965 C C . ILE B 2 721 ? 1.19700 13.57400 30.10600 1.000 104.91525 721 ILE A C 1
ATOM 5966 O O . ILE B 2 721 ? 0.93000 12.93300 29.08300 1.000 112.47450 721 ILE A O 1
ATOM 5971 N N . THR B 2 722 ? 1.21300 14.90500 30.11100 1.000 123.70342 722 THR A N 1
ATOM 5972 C CA . THR B 2 722 ? 0.91100 15.69900 28.92400 1.000 117.12317 722 THR A CA 1
ATOM 5973 C C . THR B 2 722 ? 1.98400 16.76400 28.74300 1.000 111.75719 722 THR A C 1
ATOM 5974 O O . THR B 2 722 ? 2.15300 17.63500 29.60300 1.000 122.29063 722 THR A O 1
ATOM 5978 N N . SER B 2 723 ? 2.69500 16.70600 27.61700 1.000 107.70639 723 SER A N 1
ATOM 5979 C CA . SER B 2 723 ? 3.81500 17.61200 27.36300 1.000 111.59354 723 SER A CA 1
ATOM 5980 C C . SER B 2 723 ? 3.29200 18.94400 26.82300 1.000 115.71316 723 SER A C 1
ATOM 5981 O O . SER B 2 723 ? 3.50900 19.32000 25.66900 1.000 111.93652 723 SER A O 1
ATOM 5984 N N . SER B 2 724 ? 2.59600 19.67300 27.69500 1.000 119.50217 724 SER A N 1
ATOM 5985 C CA . SER B 2 724 ? 1.97800 20.94700 27.34800 1.000 106.28758 724 SER A CA 1
ATOM 5986 C C . SER B 2 724 ? 2.38100 22.00800 28.36800 1.000 105.82668 724 SER A C 1
ATOM 5987 O O . SER B 2 724 ? 3.14800 21.74900 29.30100 1.000 111.53004 724 SER A O 1
ATOM 5990 N N . LYS B 2 725 ? 1.86300 23.22100 28.17600 1.000 112.51402 725 LYS A N 1
ATOM 5991 C CA . LYS B 2 725 ? 2.21800 24.33800 29.03800 1.000 104.49375 725 LYS A CA 1
ATOM 5992 C C . LYS B 2 725 ? 1.47600 24.25400 30.36700 1.000 98.13607 725 LYS A C 1
ATOM 5993 O O . LYS B 2 725 ? 0.45900 23.57000 30.50500 1.000 106.68897 725 LYS A O 1
ATOM 5999 N N . CYS B 2 726 ? 1.99600 24.98500 31.34700 1.000 93.44592 726 CYS A N 1
ATOM 6000 C CA . CYS B 2 726 ? 1.42200 25.03800 32.68100 1.000 90.65661 726 CYS A CA 1
ATOM 6001 C C . CYS B 2 726 ? 1.68000 26.42800 33.23700 1.000 88.21630 726 CYS A C 1
ATOM 6002 O O . CYS B 2 726 ? 2.72100 27.02100 32.95800 1.000 101.28379 726 CYS A O 1
ATOM 6005 N N . LEU B 2 727 ? 0.74000 26.94300 34.02900 1.000 82.87833 727 LEU A N 1
ATOM 6006 C CA . LEU B 2 727 ? 0.89600 28.29200 34.62900 1.000 81.63537 727 LEU A CA 1
ATOM 6007 C C . LEU B 2 727 ? 0.59000 28.20900 36.12800 1.000 81.29895 727 LEU A C 1
ATOM 6008 O O . LEU B 2 727 ? -0.49500 27.72100 36.48600 1.000 89.56022 727 LEU A O 1
ATOM 6013 N N . VAL B 2 728 ? 1.52200 28.66200 36.96500 1.000 76.01314 728 VAL A N 1
ATOM 6014 C CA . VAL B 2 728 ? 1.31800 28.59600 38.44000 1.000 83.42022 728 VAL A CA 1
ATOM 6015 C C . VAL B 2 728 ? 1.29200 30.02800 38.99100 1.000 85.33326 728 VAL A C 1
ATOM 6016 O O . VAL B 2 728 ? 2.25900 30.76900 38.74700 1.000 92.09285 728 VAL A O 1
ATOM 6020 N N . LEU B 2 729 ? 0.22200 30.38700 39.70100 1.000 89.28807 729 LEU A N 1
ATOM 6021 C CA . LEU B 2 729 ? 0.09400 31.74800 40.27700 1.000 85.88781 729 LEU A CA 1
ATOM 6022 C C . LEU B 2 729 ? 0.34900 31.66600 41.78500 1.000 99.16387 729 LEU A C 1
ATOM 6023 O O . LEU B 2 729 ? -0.52700 31.14600 42.50200 1.000 107.99827 729 LEU A O 1
ATOM 6028 N N . PHE B 2 730 ? 1.49900 32.16400 42.24700 1.000 101.27749 730 PHE A N 1
ATOM 6029 C CA . PHE B 2 730 ? 1.86100 32.04600 43.68500 1.000 106.81464 730 PHE A CA 1
ATOM 6030 C C . PHE B 2 730 ? 1.51800 33.32600 44.41300 1.000 104.44773 730 PHE A C 1
ATOM 6031 O O . PHE B 2 730 ? 1.04000 34.28500 43.77700 1.000 116.67608 730 PHE A O 1
ATOM 6039 N N . THR B 2 731 ? 1.75600 33.34500 45.72500 1.000 114.09757 731 THR A N 1
ATOM 6040 C CA . THR B 2 731 ? 1.51900 34.56800 46.51900 1.000 118.96959 731 THR A CA 1
ATOM 6041 C C . THR B 2 731 ? 2.77000 34.84900 47.32300 1.000 131.03780 731 THR A C 1
ATOM 6042 O O . THR B 2 731 ? 2.80700 35.88300 48.02300 1.000 139.29717 731 THR A O 1
ATOM 6046 N N . SER B 2 732 ? 3.76900 33.96800 47.23100 1.000 122.96036 732 SER A N 1
ATOM 6047 C CA . SER B 2 732 ? 5.00200 34.13100 48.04200 1.000 100.97022 732 SER A CA 1
ATOM 6048 C C . SER B 2 732 ? 6.23000 34.19900 47.13100 1.000 90.61788 732 SER A C 1
ATOM 6049 O O . SER B 2 732 ? 6.54700 33.18000 46.48900 1.000 99.73781 732 SER A O 1
ATOM 6052 N N . TYR B 2 733 ? 6.89300 35.35400 47.08700 1.000 104.46947 733 TYR A N 1
ATOM 6053 C CA . TYR B 2 733 ? 8.14600 35.47200 46.29900 1.000 92.22562 733 TYR A CA 1
ATOM 6054 C C . TYR B 2 733 ? 9.00500 34.26600 46.61800 1.000 106.99379 733 TYR A C 1
ATOM 6055 O O . TYR B 2 733 ? 9.61200 33.67500 45.70300 1.000 115.89447 733 TYR A O 1
ATOM 6064 N N . LYS B 2 734 ? 9.04800 33.89700 47.90000 1.000 102.58774 734 LYS A N 1
ATOM 6065 C CA . LYS B 2 734 ? 9.89700 32.75500 48.31200 1.000 96.46952 734 LYS A CA 1
ATOM 6066 C C . LYS B 2 734 ? 9.42400 31.48600 47.59800 1.000 119.15903 734 LYS A C 1
ATOM 6067 O O . LYS B 2 734 ? 10.26700 30.80200 46.98600 1.000 114.25260 734 LYS A O 1
ATOM 6073 N N . MET B 2 735 ? 8.12600 31.19200 47.67500 1.000 105.14844 735 MET A N 1
ATOM 6074 C CA . MET B 2 735 ? 7.58600 29.95600 47.05800 1.000 94.03788 735 MET A CA 1
ATOM 6075 C C . MET B 2 735 ? 7.95400 29.93800 45.57000 1.000 94.49449 735 MET A C 1
ATOM 6076 O O . MET B 2 735 ? 8.42600 28.88800 45.09000 1.000 107.76289 735 MET A O 1
ATOM 6081 N N . MET B 2 736 ? 7.75600 31.06000 44.87500 1.000 84.35690 736 MET A N 1
ATOM 6082 C CA . MET B 2 736 ? 8.01300 31.09400 43.41300 1.000 80.23442 736 MET A CA 1
ATOM 6083 C C . MET B 2 736 ? 9.47000 30.68800 43.15900 1.000 85.52950 736 MET A C 1
ATOM 6084 O O . MET B 2 736 ? 9.70400 29.80500 42.30800 1.000 88.90955 736 MET A O 1
ATOM 6089 N N . HIS B 2 737 ? 10.40300 31.30000 43.88800 1.000 98.07420 737 HIS A N 1
ATOM 6090 C CA . HIS B 2 737 ? 11.84400 31.00000 43.67700 1.000 102.88468 737 HIS A CA 1
ATOM 6091 C C . HIS B 2 737 ? 12.13000 29.56400 44.12500 1.000 102.99227 737 HIS A C 1
ATOM 6092 O O . HIS B 2 737 ? 12.86700 28.83900 43.43000 1.000 92.59329 737 HIS A O 1
ATOM 6099 N N . MET B 2 738 ? 11.54000 29.15900 45.24800 1.000 97.02761 738 MET A N 1
ATOM 6100 C CA . MET B 2 738 ? 11.78900 27.79300 45.77100 1.000 96.96888 738 MET A CA 1
ATOM 6101 C C . MET B 2 738 ? 11.41700 26.77600 44.68700 1.000 92.42238 738 MET A C 1
ATOM 6102 O O . MET B 2 738 ? 12.24800 25.89100 44.39100 1.000 109.58616 738 MET A O 1
ATOM 6107 N N . VAL B 2 739 ? 10.22700 26.91200 44.10400 1.000 81.51653 739 VAL A N 1
ATOM 6108 C CA . VAL B 2 739 ? 9.76900 25.88800 43.11700 1.000 84.27312 739 VAL A CA 1
ATOM 6109 C C . VAL B 2 739 ? 10.68300 25.95300 41.88500 1.000 86.54068 739 VAL A C 1
ATOM 6110 O O . VAL B 2 739 ? 11.08500 24.87800 41.40900 1.000 103.63732 739 VAL A O 1
ATOM 6114 N N . GLN B 2 740 ? 11.02000 27.15400 41.40900 1.000 90.29907 740 GLN A N 1
ATOM 6115 C CA . GLN B 2 740 ? 11.81300 27.24500 40.15500 1.000 91.96487 740 GLN A CA 1
ATOM 6116 C C . GLN B 2 740 ? 13.16400 26.55000 40.38200 1.000 93.20565 740 GLN A C 1
ATOM 6117 O O . GLN B 2 740 ? 13.61900 25.83000 39.47200 1.000 114.22488 740 GLN A O 1
ATOM 6123 N N . ASP B 2 741 ? 13.75600 26.73800 41.56300 1.000 88.97210 741 ASP A N 1
ATOM 6124 C CA . ASP B 2 741 ? 15.05100 26.07700 41.86700 1.000 104.78093 741 ASP A CA 1
ATOM 6125 C C . ASP B 2 741 ? 14.85300 24.56400 41.74100 1.000 108.22745 741 ASP A C 1
ATOM 6126 O O . ASP B 2 741 ? 15.62300 23.92500 40.99500 1.000 105.45880 741 ASP A O 1
ATOM 6131 N N . MET B 2 742 ? 13.82400 24.02800 42.40100 1.000 97.97324 742 MET A N 1
ATOM 6132 C CA . MET B 2 742 ? 13.55800 22.56800 42.34300 1.000 100.18944 742 MET A CA 1
ATOM 6133 C C . MET B 2 742 ? 13.30000 22.15500 40.88800 1.000 92.17839 742 MET A C 1
ATOM 6134 O O . MET B 2 742 ? 13.92900 21.18200 40.43200 1.000 96.60599 742 MET A O 1
ATOM 6139 N N . LEU B 2 743 ? 12.43100 22.88000 40.18400 1.000 84.95820 743 LEU A N 1
ATOM 6140 C CA . LEU B 2 743 ? 12.07300 22.49500 38.79600 1.000 88.47652 743 LEU A CA 1
ATOM 6141 C C . LEU B 2 743 ? 13.35400 22.40000 37.96000 1.000 90.37319 743 LEU A C 1
ATOM 6142 O O . LEU B 2 743 ? 13.52100 21.39100 37.24900 1.000 105.61469 743 LEU A O 1
ATOM 6147 N N . ASN B 2 744 ? 14.22800 23.40300 38.05600 1.000 93.18372 744 ASN A N 1
ATOM 6148 C CA . ASN B 2 744 ? 15.45300 23.42300 37.20800 1.000 102.42997 744 ASN A CA 1
ATOM 6149 C C . ASN B 2 744 ? 16.31400 22.19200 37.51000 1.000 103.35269 744 ASN A C 1
ATOM 6150 O O . ASN B 2 744 ? 16.82900 21.58400 36.54700 1.000 103.28317 744 ASN A O 1
ATOM 6155 N N . GLU B 2 745 ? 16.45900 21.83800 38.78900 1.000 102.86032 745 GLU A N 1
ATOM 6156 C CA . GLU B 2 745 ? 17.32000 20.69200 39.18300 1.000 95.57499 745 GLU A CA 1
ATOM 6157 C C . GLU B 2 745 ? 16.69700 19.36500 38.73100 1.000 95.20563 745 GLU A C 1
ATOM 6158 O O . GLU B 2 745 ? 17.45200 18.49800 38.24900 1.000 103.19552 745 GLU A O 1
ATOM 6164 N N . LEU B 2 746 ? 15.38000 19.21100 38.87900 1.000 100.85722 746 LEU A N 1
ATOM 6165 C CA . LEU B 2 746 ? 14.72900 17.91100 38.56100 1.000 99.10979 746 LEU A CA 1
ATOM 6166 C C . LEU B 2 746 ? 14.95100 17.55200 37.08500 1.000 95.98592 746 LEU A C 1
ATOM 6167 O O . LEU B 2 746 ? 14.76300 18.43000 36.21800 1.000 99.98388 746 LEU A O 1
ATOM 6172 N N . PRO B 2 747 ? 15.32700 16.29400 36.77200 1.000 101.36362 747 PRO A N 1
ATOM 6173 C CA . PRO B 2 747 ? 15.61600 15.90200 35.40000 1.000 98.87198 747 PRO A CA 1
ATOM 6174 C C . PRO B 2 747 ? 14.38300 15.85000 34.51900 1.000 105.65520 747 PRO A C 1
ATOM 6175 O O . PRO B 2 747 ? 14.51500 15.90700 33.28300 1.000 107.34317 747 PRO A O 1
ATOM 6179 N N . GLU B 2 748 ? 13.20600 15.73100 35.13400 1.000 116.19787 748 GLU A N 1
ATOM 6180 C CA . GLU B 2 748 ? 11.94400 15.61700 34.35900 1.000 98.28796 748 GLU A CA 1
ATOM 6181 C C . GLU B 2 748 ? 11.66100 16.93800 33.63200 1.000 101.02535 748 GLU A C 1
ATOM 6182 O O . GLU B 2 748 ? 10.88600 16.91500 32.65500 1.000 99.02574 748 GLU A O 1
ATOM 6188 N N . PHE B 2 749 ? 12.26600 18.04000 34.08200 1.000 113.39284 749 PHE A N 1
ATOM 6189 C CA . PHE B 2 749 ? 11.95200 19.36700 33.48500 1.000 105.12842 749 PHE A CA 1
ATOM 6190 C C . PHE B 2 749 ? 13.00300 19.73300 32.44600 1.000 103.65103 749 PHE A C 1
ATOM 6191 O O . PHE B 2 749 ? 13.04800 20.90300 32.01700 1.000 108.40857 749 PHE A O 1
ATOM 6199 N N . GLU B 2 750 ? 13.84300 18.77400 32.05900 1.000 120.47919 750 GLU A N 1
ATOM 6200 C CA . GLU B 2 750 ? 14.79100 19.04300 30.95000 1.000 116.48176 750 GLU A CA 1
ATOM 6201 C C . GLU B 2 750 ? 13.92700 19.19700 29.69400 1.000 124.52108 750 GLU A C 1
ATOM 6202 O O . GLU B 2 750 ? 12.88100 18.51500 29.62500 1.000 141.32105 750 GLU A O 1
ATOM 6208 N N . ASP B 2 751 ? 14.32200 20.06000 28.75800 1.000 122.13435 751 ASP A N 1
ATOM 6209 C CA . ASP B 2 751 ? 13.46000 20.32200 27.57200 1.000 138.11179 751 ASP A CA 1
ATOM 6210 C C . ASP B 2 751 ? 12.14100 20.92000 28.07200 1.000 122.66004 751 ASP A C 1
ATOM 6211 O O . ASP B 2 751 ? 11.08600 20.58300 27.50000 1.000 128.49978 751 ASP A O 1
ATOM 6216 N N . TYR B 2 752 ? 12.20100 21.74900 29.11900 1.000 115.77639 752 TYR A N 1
ATOM 6217 C CA . TYR B 2 752 ? 10.99100 22.41900 29.66800 1.000 111.55114 752 TYR A CA 1
ATOM 6218 C C . TYR B 2 752 ? 11.43200 23.74300 30.27900 1.000 122.01672 752 TYR A C 1
ATOM 6219 O O . TYR B 2 752 ? 11.59300 23.81100 31.51500 1.000 133.56447 752 TYR A O 1
ATOM 6228 N N . VAL B 2 753 ? 11.62800 24.77000 29.44800 1.000 126.94897 753 VAL A N 1
ATOM 6229 C CA . VAL B 2 753 ? 12.16000 26.06600 29.97100 1.000 104.90183 753 VAL A CA 1
ATOM 6230 C C . VAL B 2 753 ? 11.18700 26.61600 31.02500 1.000 95.93788 753 VAL A C 1
ATOM 6231 O O . VAL B 2 753 ? 10.00100 26.81300 30.69500 1.000 100.74840 753 VAL A O 1
ATOM 6235 N N . VAL B 2 754 ? 11.68000 26.83900 32.24300 1.000 97.07692 754 VAL A N 1
ATOM 6236 C CA . VAL B 2 754 ? 10.82700 27.43700 33.31000 1.000 89.82936 754 VAL A CA 1
ATOM 6237 C C . VAL B 2 754 ? 11.00300 28.96100 33.23700 1.000 90.76928 754 VAL A C 1
ATOM 6238 O O . VAL B 2 754 ? 12.14000 29.41700 32.99300 1.000 106.66013 754 VAL A O 1
ATOM 6242 N N . LEU B 2 755 ? 9.91300 29.70800 33.40000 1.000 88.69594 755 LEU A N 1
ATOM 6243 C CA . LEU B 2 755 ? 9.98300 31.18900 33.34900 1.000 86.23650 755 LEU A CA 1
ATOM 6244 C C . LEU B 2 755 ? 9.43300 31.74600 34.66700 1.000 83.75556 755 LEU A C 1
ATOM 6245 O O . LEU B 2 755 ? 8.49500 31.13700 35.21900 1.000 100.49762 755 LEU A O 1
ATOM 6250 N N . THR B 2 756 ? 10.00100 32.85100 35.14900 1.000 87.80160 756 THR A N 1
ATOM 6251 C CA . THR B 2 756 ? 9.54200 33.44600 36.42000 1.000 87.05718 756 THR A CA 1
ATOM 6252 C C . THR B 2 756 ? 9.22500 34.90700 36.19800 1.000 102.55930 756 THR A C 1
ATOM 6253 O O . THR B 2 756 ? 9.50100 35.41100 35.08900 1.000 95.11696 756 THR A O 1
ATOM 6257 N N . GLN B 2 757 ? 8.65400 35.56400 37.20700 1.000 93.76870 757 GLN A N 1
ATOM 6258 C CA . GLN B 2 757 ? 8.25700 36.98800 37.07800 1.000 94.05485 757 GLN A CA 1
ATOM 6259 C C . GLN B 2 757 ? 9.40800 37.88200 37.55300 1.000 126.36367 757 GLN A C 1
ATOM 6260 O O . GLN B 2 757 ? 10.01300 37.56300 38.59800 1.000 128.74779 757 GLN A O 1
ATOM 6266 N N . GLN B 2 758 ? 9.69700 38.95200 36.81000 1.000 134.36243 758 GLN A N 1
ATOM 6267 C CA . GLN B 2 758 ? 10.75600 39.90900 37.22600 1.000 140.11867 758 GLN A CA 1
ATOM 6268 C C . GLN B 2 758 ? 10.08300 41.21400 37.68000 1.000 141.96945 758 GLN A C 1
ATOM 6269 O O . GLN B 2 758 ? 8.91000 41.43100 37.30900 1.000 130.94794 758 GLN A O 1
ATOM 6275 N N . GLN B 2 759 ? 10.79400 42.04500 38.44800 1.000 150.88526 759 GLN A N 1
ATOM 6276 C CA . GLN B 2 759 ? 10.18600 43.28800 38.99100 1.000 151.72830 759 GLN A CA 1
ATOM 6277 C C . GLN B 2 759 ? 9.59200 44.11600 37.84200 1.000 151.08234 759 GLN A C 1
ATOM 6278 O O . GLN B 2 759 ? 8.40700 44.49700 37.94100 1.000 143.52496 759 GLN A O 1
ATOM 6284 N N . ASN B 2 760 ? 10.38000 44.36800 36.79400 1.000 148.96902 760 ASN A N 1
ATOM 6285 C CA . ASN B 2 760 ? 9.90600 45.20200 35.65700 1.000 150.04900 760 ASN A CA 1
ATOM 6286 C C . ASN B 2 760 ? 10.13200 44.45100 34.34400 1.000 148.29623 760 ASN A C 1
ATOM 6287 O O . ASN B 2 760 ? 10.77900 43.38500 34.38200 1.000 137.84883 760 ASN A O 1
ATOM 6292 N N . GLN B 2 761 ? 9.62200 44.98900 33.23300 1.000 147.36995 761 GLN A N 1
ATOM 6293 C CA . GLN B 2 761 ? 9.85700 44.36900 31.90200 1.000 151.65005 761 GLN A CA 1
ATOM 6294 C C . GLN B 2 761 ? 9.43700 42.89300 31.92200 1.000 140.34469 761 GLN A C 1
ATOM 6295 O O . GLN B 2 761 ? 10.28700 42.03500 31.60100 1.000 131.88554 761 GLN A O 1
ATOM 6301 N N . ASN B 2 762 ? 8.17800 42.61200 32.26500 1.000 141.15682 762 ASN A N 1
ATOM 6302 C CA . ASN B 2 762 ? 7.68200 41.20800 32.22200 1.000 125.68673 762 ASN A CA 1
ATOM 6303 C C . ASN B 2 762 ? 7.31700 40.86700 30.77400 1.000 130.84291 762 ASN A C 1
ATOM 6304 O O . ASN B 2 762 ? 6.11500 40.90800 30.43700 1.000 114.27586 762 ASN A O 1
ATOM 6309 N N . TYR B 2 763 ? 8.32300 40.55900 29.95100 1.000 133.62351 763 TYR A N 1
ATOM 6310 C CA . TYR B 2 763 ? 8.08200 40.22000 28.52300 1.000 127.26849 763 TYR A CA 1
ATOM 6311 C C . TYR B 2 763 ? 8.29400 38.72200 28.32500 1.000 137.91548 763 TYR A C 1
ATOM 6312 O O . TYR B 2 763 ? 8.27200 38.25300 27.16900 1.000 123.84832 763 TYR A O 1
ATOM 6321 N N . LYS B 2 764 ? 8.49100 37.98600 29.42300 1.000 134.74782 764 LYS A N 1
ATOM 6322 C CA . LYS B 2 764 ? 8.67000 36.51300 29.34200 1.000 122.01585 764 LYS A CA 1
ATOM 6323 C C . LYS B 2 764 ? 7.35600 35.87100 28.88100 1.000 117.48319 764 LYS A C 1
ATOM 6324 O O . LYS B 2 764 ? 7.37600 34.69100 28.47100 1.000 113.51709 764 LYS A O 1
ATOM 6330 N N . ILE B 2 765 ? 6.25800 36.62500 28.95500 1.000 120.22252 765 ILE A N 1
ATOM 6331 C CA . ILE B 2 765 ? 4.92700 36.08700 28.55300 1.000 118.62272 765 ILE A CA 1
ATOM 6332 C C . ILE B 2 765 ? 5.01900 35.63800 27.08900 1.000 117.53273 765 ILE A C 1
ATOM 6333 O O . ILE B 2 765 ? 4.46100 34.57300 26.75500 1.000 130.91277 765 ILE A O 1
ATOM 6338 N N . VAL B 2 766 ? 5.70900 36.42200 26.26100 1.000 132.19745 766 VAL A N 1
ATOM 6339 C CA . VAL B 2 766 ? 5.84200 36.07000 24.81700 1.000 142.32494 766 VAL A CA 1
ATOM 6340 C C . VAL B 2 766 ? 6.57600 34.72200 24.72400 1.000 133.65403 766 VAL A C 1
ATOM 6341 O O . VAL B 2 766 ? 6.14100 33.87600 23.92000 1.000 132.05175 766 VAL A O 1
ATOM 6345 N N . GLN B 2 767 ? 7.61100 34.51500 25.54500 1.000 124.66790 767 GLN A N 1
ATOM 6346 C CA . GLN B 2 767 ? 8.42300 33.27100 25.46700 1.000 124.50661 767 GLN A CA 1
ATOM 6347 C C . GLN B 2 767 ? 7.52600 32.03800 25.65100 1.000 123.87906 767 GLN A C 1
ATOM 6348 O O . GLN B 2 767 ? 7.89800 30.95900 25.14500 1.000 135.68022 767 GLN A O 1
ATOM 6354 N N . GLN B 2 768 ? 6.38600 32.19100 26.32900 1.000 115.78613 768 GLN A N 1
ATOM 6355 C CA . GLN B 2 768 ? 5.51700 31.01800 26.61400 1.000 112.78930 768 GLN A CA 1
ATOM 6356 C C . GLN B 2 768 ? 5.17000 30.30600 25.29400 1.000 135.75880 768 GLN A C 1
ATOM 6357 O O . GLN B 2 768 ? 5.18700 29.05700 25.27200 1.000 155.44833 768 GLN A O 1
ATOM 6363 N N . PHE B 2 769 ? 4.88200 31.07100 24.23700 1.000 129.02370 769 PHE A N 1
ATOM 6364 C CA . PHE B 2 769 ? 4.49700 30.46500 22.93200 1.000 159.48402 769 PHE A CA 1
ATOM 6365 C C . PHE B 2 769 ? 5.63700 30.65900 21.92400 1.000 157.50456 769 PHE A C 1
ATOM 6366 O O . PHE B 2 769 ? 5.41100 30.47800 20.70700 1.000 140.93876 769 PHE A O 1
ATOM 6374 N N . ASN B 2 770 ? 6.83000 31.01400 22.41300 1.000 151.62545 770 ASN A N 1
ATOM 6375 C CA . ASN B 2 770 ? 8.00200 31.21600 21.51500 1.000 160.42626 770 ASN A CA 1
ATOM 6376 C C . ASN B 2 770 ? 8.71900 29.88000 21.29700 1.000 168.49728 770 ASN A C 1
ATOM 6377 O O . ASN B 2 770 ? 9.78500 29.68100 21.92000 1.000 163.94519 770 ASN A O 1
ATOM 6382 N N . ASN B 2 771 ? 8.14800 28.99800 20.46800 1.000 183.27719 771 ASN A N 1
ATOM 6383 C CA . ASN B 2 771 ? 8.77300 27.67800 20.16100 1.000 174.94636 771 ASN A CA 1
ATOM 6384 C C . ASN B 2 771 ? 8.79400 26.82000 21.43200 1.000 175.18233 771 ASN A C 1
ATOM 6385 O O . ASN B 2 771 ? 9.46600 25.76500 21.42900 1.000 173.77506 771 ASN A O 1
ATOM 6390 N N . PHE B 2 772 ? 8.07700 27.25000 22.47400 1.000 164.50802 772 PHE A N 1
ATOM 6391 C CA . PHE B 2 772 ? 8.01900 26.48800 23.75100 1.000 152.35030 772 PHE A CA 1
ATOM 6392 C C . PHE B 2 772 ? 6.57900 26.03900 23.95900 1.000 144.83547 772 PHE A C 1
ATOM 6393 O O . PHE B 2 772 ? 6.12300 25.94900 25.11900 1.000 146.02270 772 PHE A O 1
ATOM 6401 N N . ASP B 2 773 ? 5.87800 25.75100 22.85900 1.000 157.50431 773 ASP A N 1
ATOM 6402 C CA . ASP B 2 773 ? 4.44000 25.37100 22.93600 1.000 165.79186 773 ASP A CA 1
ATOM 6403 C C . ASP B 2 773 ? 4.25000 24.11800 23.79700 1.000 155.06668 773 ASP A C 1
ATOM 6404 O O . ASP B 2 773 ? 3.19700 24.01800 24.46200 1.000 157.06457 773 ASP A O 1
ATOM 6409 N N . LYS B 2 774 ? 5.20700 23.18700 23.77200 1.000 144.65979 774 LYS A N 1
ATOM 6410 C CA . LYS B 2 774 ? 5.02200 21.90900 24.51000 1.000 152.80500 774 LYS A CA 1
ATOM 6411 C C . LYS B 2 774 ? 5.88700 21.89500 25.78200 1.000 154.42951 774 LYS A C 1
ATOM 6412 O O . LYS B 2 774 ? 5.86000 20.87100 26.50000 1.000 171.07854 774 LYS A O 1
ATOM 6418 N N . ALA B 2 775 ? 6.60800 22.98400 26.06300 1.000 130.94324 775 ALA A N 1
ATOM 6419 C CA . ALA B 2 775 ? 7.53400 22.97400 27.22100 1.000 122.22030 775 ALA A CA 1
ATOM 6420 C C . ALA B 2 775 ? 7.61700 24.35900 27.86300 1.000 117.93214 775 ALA A C 1
ATOM 6421 O O . ALA B 2 775 ? 8.50400 25.14400 27.46300 1.000 138.73276 775 ALA A O 1
ATOM 6423 N N . ILE B 2 776 ? 6.75000 24.63500 28.84400 1.000 109.11655 776 ILE A N 1
ATOM 6424 C CA . ILE B 2 776 ? 6.75000 25.96600 29.52300 1.000 105.25220 776 ILE A CA 1
ATOM 6425 C C . ILE B 2 776 ? 6.16400 25.80100 30.93300 1.000 95.49806 776 ILE A C 1
ATOM 6426 O O . ILE B 2 776 ? 5.16100 25.07100 31.06700 1.000 112.23603 776 ILE A O 1
ATOM 6431 N N . LEU B 2 777 ? 6.75700 26.45600 31.93300 1.000 91.98695 777 LEU A N 1
ATOM 6432 C CA . LEU B 2 777 ? 6.19900 26.42200 33.30900 1.000 87.84064 777 LEU A CA 1
ATOM 6433 C C . LEU B 2 777 ? 6.26600 27.84300 33.88100 1.000 96.19109 777 LEU A C 1
ATOM 6434 O O . LEU B 2 777 ? 7.16000 28.09800 34.71100 1.000 110.80728 777 LEU A O 1
ATOM 6439 N N . LEU B 2 778 ? 5.36400 28.73100 33.45400 1.000 90.84324 778 LEU A N 1
ATOM 6440 C CA . LEU B 2 778 ? 5.43200 30.14800 33.90000 1.000 94.00784 778 LEU A CA 1
ATOM 6441 C C . LEU B 2 778 ? 5.00400 30.26600 35.37100 1.000 83.89086 778 LEU A C 1
ATOM 6442 O O . LEU B 2 778 ? 3.86600 29.87100 35.68900 1.000 91.36003 778 LEU A O 1
ATOM 6447 N N . GLY B 2 779 ? 5.88500 30.79000 36.22700 1.000 78.17336 779 GLY A N 1
ATOM 6448 C CA . GLY B 2 779 ? 5.53800 31.00600 37.64500 1.000 78.19772 779 GLY A CA 1
ATOM 6449 C C . GLY B 2 779 ? 5.41000 32.48900 37.91400 1.000 99.35869 779 GLY A C 1
ATOM 6450 O O . GLY B 2 779 ? 6.38000 33.21500 37.62500 1.000 113.95869 779 GLY A O 1
ATOM 6451 N N . THR B 2 780 ? 4.26700 32.93800 38.44000 1.000 122.22819 780 THR A N 1
ATOM 6452 C CA . THR B 2 780 ? 4.04300 34.39100 38.62100 1.000 97.22922 780 THR A CA 1
ATOM 6453 C C . THR B 2 780 ? 3.45000 34.66900 39.98200 1.000 99.55580 780 THR A C 1
ATOM 6454 O O . THR B 2 780 ? 3.02600 33.70500 40.65200 1.000 103.58365 780 THR A O 1
ATOM 6458 N N . SER B 2 781 ? 3.43600 35.94000 40.39200 1.000 111.61902 781 SER A N 1
ATOM 6459 C CA . SER B 2 781 ? 2.92100 36.30700 41.73700 1.000 110.61583 781 SER A CA 1
ATOM 6460 C C . SER B 2 781 ? 1.63900 37.13900 41.60000 1.000 128.36484 781 SER A C 1
ATOM 6461 O O . SER B 2 781 ? 0.62700 36.77000 42.23200 1.000 150.45818 781 SER A O 1
ATOM 6464 N N . THR B 2 782 ? 1.68900 38.22500 40.82200 1.000 122.53220 782 THR A N 1
ATOM 6465 C CA . THR B 2 782 ? 0.50900 39.10900 40.68500 1.000 131.31721 782 THR A CA 1
ATOM 6466 C C . THR B 2 782 ? 0.30600 39.46300 39.22500 1.000 135.24576 782 THR A C 1
ATOM 6467 O O . THR B 2 782 ? 0.43300 40.66100 38.88600 1.000 119.60132 782 THR A O 1
ATOM 6471 N N . PHE B 2 783 ? 0.01300 38.47100 38.38000 1.000 143.16664 783 PHE A N 1
ATOM 6472 C CA . PHE B 2 783 ? -0.30100 38.75700 36.95000 1.000 146.21942 783 PHE A CA 1
ATOM 6473 C C . PHE B 2 783 ? -1.63400 38.07200 36.62800 1.000 147.42189 783 PHE A C 1
ATOM 6474 O O . PHE B 2 783 ? -1.95100 37.85600 35.43500 1.000 146.31354 783 PHE A O 1
ATOM 6482 N N . PHE B 2 784 ? -2.43000 37.79200 37.66500 1.000 135.85252 784 PHE A N 1
ATOM 6483 C CA . PHE B 2 784 ? -3.71500 37.06100 37.47500 1.000 112.22469 784 PHE A CA 1
ATOM 6484 C C . PHE B 2 784 ? -4.51900 37.70800 36.34400 1.000 113.24673 784 PHE A C 1
ATOM 6485 O O . PHE B 2 784 ? -5.32600 37.00200 35.70500 1.000 135.84768 784 PHE A O 1
ATOM 6493 N N . GLU B 2 785 ? -4.32500 39.00900 36.11400 1.000 111.68257 785 GLU A N 1
ATOM 6494 C CA . GLU B 2 785 ? -5.01800 39.68800 34.98700 1.000 104.61750 785 GLU A CA 1
ATOM 6495 C C . GLU B 2 785 ? -3.98800 40.24300 33.99100 1.000 136.98811 785 GLU A C 1
ATOM 6496 O O . GLU B 2 785 ? -2.91000 40.69400 34.44000 1.000 144.85667 785 GLU A O 1
ATOM 6502 N N . GLY B 2 786 ? -4.31000 40.20400 32.69600 1.000 116.28316 786 GLY A N 1
ATOM 6503 C CA . GLY B 2 786 ? -3.41900 40.74600 31.65300 1.000 129.38039 786 GLY A CA 1
ATOM 6504 C C . GLY B 2 786 ? -2.65100 39.64800 30.94600 1.000 151.37216 786 GLY A C 1
ATOM 6505 O O . GLY B 2 786 ? -1.58400 39.95400 30.37200 1.000 153.07444 786 GLY A O 1
ATOM 6506 N N . PHE B 2 787 ? -3.16200 38.41500 30.98000 1.000 147.41586 787 PHE A N 1
ATOM 6507 C CA . PHE B 2 787 ? -2.42300 37.27500 30.37300 1.000 133.92705 787 PHE A CA 1
ATOM 6508 C C . PHE B 2 787 ? -3.30400 36.54200 29.36400 1.000 129.75709 787 PHE A C 1
ATOM 6509 O O . PHE B 2 787 ? -4.46600 36.22300 29.68200 1.000 132.05869 787 PHE A O 1
ATOM 6517 N N . ASP B 2 788 ? -2.76100 36.26800 28.17500 1.000 129.26668 788 ASP A N 1
ATOM 6518 C CA . ASP B 2 788 ? -3.51600 35.49100 27.15400 1.000 133.35737 788 ASP A CA 1
ATOM 6519 C C . ASP B 2 788 ? -2.90100 34.09200 27.06400 1.000 136.64110 788 ASP A C 1
ATOM 6520 O O . ASP B 2 788 ? -1.68200 33.99500 26.81200 1.000 138.76343 788 ASP A O 1
ATOM 6525 N N . PHE B 2 789 ? -3.71400 33.05300 27.26800 1.000 132.32321 789 PHE A N 1
ATOM 6526 C CA . PHE B 2 789 ? -3.20100 31.65900 27.22900 1.000 129.89471 789 PHE A CA 1
ATOM 6527 C C . PHE B 2 789 ? -3.53800 31.04900 25.88200 1.000 138.47403 789 PHE A C 1
ATOM 6528 O O . PHE B 2 789 ? -4.66500 30.54200 25.71500 1.000 151.29132 789 PHE A O 1
ATOM 6536 N N . GLN B 2 790 ? -2.59200 31.08700 24.94300 1.000 133.78396 790 GLN A N 1
ATOM 6537 C CA . GLN B 2 790 ? -2.82500 30.41900 23.63800 1.000 142.89906 790 GLN A CA 1
ATOM 6538 C C . GLN B 2 790 ? -1.83700 29.25300 23.51700 1.000 145.31782 790 GLN A C 1
ATOM 6539 O O . GLN B 2 790 ? -0.61500 29.50900 23.56700 1.000 137.54971 790 GLN A O 1
ATOM 6545 N N . ALA B 2 791 ? -2.34900 28.02800 23.37300 1.000 138.23987 791 ALA A N 1
ATOM 6546 C CA . ALA B 2 791 ? -1.46600 26.84100 23.31200 1.000 135.15517 791 ALA A CA 1
ATOM 6547 C C . ALA B 2 791 ? -2.09700 25.75800 22.43800 1.000 129.21676 791 ALA A C 1
ATOM 6548 O O . ALA B 2 791 ? -3.34100 25.68000 22.36900 1.000 127.67056 791 ALA A O 1
ATOM 6550 N N . ASN B 2 792 ? -1.25700 24.94400 21.79800 1.000 140.86925 792 ASN A N 1
ATOM 6551 C CA . ASN B 2 792 ? -1.76200 23.83500 20.94500 1.000 142.39014 792 ASN A CA 1
ATOM 6552 C C . ASN B 2 792 ? -1.82500 22.56200 21.79300 1.000 141.79675 792 ASN A C 1
ATOM 6553 O O . ASN B 2 792 ? -1.13500 21.58000 21.44400 1.000 145.25964 792 ASN A O 1
ATOM 6558 N N . GLY B 2 793 ? -2.61700 22.58400 22.86900 1.000 139.17086 793 GLY A N 1
ATOM 6559 C CA . GLY B 2 793 ? -2.73500 21.40900 23.75300 1.000 140.77086 793 GLY A CA 1
ATOM 6560 C C . GLY B 2 793 ? -3.49000 21.73900 25.02500 1.000 125.49989 793 GLY A C 1
ATOM 6561 O O . GLY B 2 793 ? -4.02700 22.86100 25.11900 1.000 132.40964 793 GLY A O 1
ATOM 6562 N N . ILE B 2 794 ? -3.52400 20.80000 25.97400 1.000 115.82047 794 ILE A N 1
ATOM 6563 C CA . ILE B 2 794 ? -4.26200 21.01300 27.25400 1.000 119.29554 794 ILE A CA 1
ATOM 6564 C C . ILE B 2 794 ? -3.63000 22.20900 27.98300 1.000 119.12652 794 ILE A C 1
ATOM 6565 O O . ILE B 2 794 ? -2.40900 22.41200 27.84300 1.000 114.71352 794 ILE A O 1
ATOM 6570 N N . LYS B 2 795 ? -4.44000 22.97600 28.71300 1.000 112.42237 795 LYS A N 1
ATOM 6571 C CA . LYS B 2 795 ? -3.91100 24.13200 29.47900 1.000 103.98763 795 LYS A CA 1
ATOM 6572 C C . LYS B 2 795 ? -4.11600 23.85900 30.97300 1.000 101.27964 795 LYS A C 1
ATOM 6573 O O . LYS B 2 795 ? -5.16400 23.29200 31.33400 1.000 115.51903 795 LYS A O 1
ATOM 6579 N N . CYS B 2 796 ? -3.13800 24.23000 31.79900 1.000 94.04859 796 CYS A N 1
ATOM 6580 C CA . CYS B 2 796 ? -3.24900 23.99700 33.25900 1.000 90.74523 796 CYS A CA 1
ATOM 6581 C C . CYS B 2 796 ? -2.91300 25.28000 34.02000 1.000 89.03099 796 CYS A C 1
ATOM 6582 O O . CYS B 2 796 ? -1.80500 25.81400 33.81600 1.000 99.11720 796 CYS A O 1
ATOM 6585 N N . VAL B 2 797 ? -3.83600 25.75000 34.85700 1.000 82.87704 797 VAL A N 1
ATOM 6586 C CA . VAL B 2 797 ? -3.55000 26.93900 35.70800 1.000 78.98159 797 VAL A CA 1
ATOM 6587 C C . VAL B 2 797 ? -3.57800 26.46100 37.16500 1.000 76.29896 797 VAL A C 1
ATOM 6588 O O . VAL B 2 797 ? -4.63600 25.97200 37.60500 1.000 99.50442 797 VAL A O 1
ATOM 6592 N N . MET B 2 798 ? -2.45300 26.57400 37.87100 1.000 76.97824 798 MET A N 1
ATOM 6593 C CA . MET B 2 798 ? -2.39000 26.06300 39.26200 1.000 73.99921 798 MET A CA 1
ATOM 6594 C C . MET B 2 798 ? -2.42800 27.24300 40.24200 1.000 75.09274 798 MET A C 1
ATOM 6595 O O . MET B 2 798 ? -1.50300 28.07500 40.20200 1.000 85.95999 798 MET A O 1
ATOM 6600 N N . ILE B 2 799 ? -3.45900 27.30400 41.08500 1.000 80.64725 799 ILE A N 1
ATOM 6601 C CA . ILE B 2 799 ? -3.54100 28.37700 42.11700 1.000 77.66768 799 ILE A CA 1
ATOM 6602 C C . ILE B 2 799 ? -2.82400 27.86600 43.37300 1.000 72.63283 799 ILE A C 1
ATOM 6603 O O . ILE B 2 799 ? -3.46500 27.15300 44.16900 1.000 85.99411 799 ILE A O 1
ATOM 6608 N N . ALA B 2 800 ? -1.55400 28.22800 43.54200 1.000 71.01992 800 ALA A N 1
ATOM 6609 C CA . ALA B 2 800 ? -0.76400 27.72100 44.68600 1.000 72.89045 800 ALA A CA 1
ATOM 6610 C C . ALA B 2 800 ? -1.47800 28.03300 45.99800 1.000 80.73113 800 ALA A C 1
ATOM 6611 O O . ALA B 2 800 ? -1.60100 27.12800 46.84600 1.000 94.73949 800 ALA A O 1
ATOM 6613 N N . LYS B 2 801 ? -1.92800 29.27700 46.16100 1.000 85.02477 801 LYS A N 1
ATOM 6614 C CA . LYS B 2 801 ? -2.57900 29.68500 47.43100 1.000 83.99956 801 LYS A CA 1
ATOM 6615 C C . LYS B 2 801 ? -3.61600 30.77400 47.12600 1.000 83.34963 801 LYS A C 1
ATOM 6616 O O . LYS B 2 801 ? -3.40000 31.54300 46.16900 1.000 94.88145 801 LYS A O 1
ATOM 6622 N N . LEU B 2 802 ? -4.69600 30.83000 47.90800 1.000 82.83740 802 LEU A N 1
ATOM 6623 C CA . LEU B 2 802 ? -5.77000 31.82500 47.66000 1.000 70.00788 802 LEU A CA 1
ATOM 6624 C C . LEU B 2 802 ? -5.14700 33.22600 47.64800 1.000 80.15814 802 LEU A C 1
ATOM 6625 O O . LEU B 2 802 ? -4.28400 33.49800 48.50700 1.000 84.79415 802 LEU A O 1
ATOM 6630 N N . PRO B 2 803 ? -5.54800 34.12600 46.72700 1.000 76.09815 803 PRO A N 1
ATOM 6631 C CA . PRO B 2 803 ? -4.90300 35.42800 46.62200 1.000 76.29588 803 PRO A CA 1
ATOM 6632 C C . PRO B 2 803 ? -5.35100 36.44600 47.65900 1.000 81.38155 803 PRO A C 1
ATOM 6633 O O . PRO B 2 803 ? -6.05900 37.40500 47.30200 1.000 103.13119 803 PRO A O 1
ATOM 6637 N N . PHE B 2 804 ? -4.92400 36.26600 48.91000 1.000 73.14449 804 PHE A N 1
ATOM 6638 C CA . PHE B 2 804 ? -5.27800 37.22500 49.98900 1.000 70.17488 804 PHE A CA 1
ATOM 6639 C C . PHE B 2 804 ? -4.16400 38.25500 50.14800 1.000 74.30240 804 PHE A C 1
ATOM 6640 O O . PHE B 2 804 ? -3.06300 38.04600 49.60100 1.000 91.18666 804 PHE A O 1
ATOM 6648 N N . MET B 2 805 ? -4.44000 39.33800 50.88200 1.000 85.31242 805 MET A N 1
ATOM 6649 C CA . MET B 2 805 ? -3.41400 40.38600 51.12700 1.000 70.84107 805 MET A CA 1
ATOM 6650 C C . MET B 2 805 ? -3.07900 40.41700 52.62500 1.000 79.30276 805 MET A C 1
ATOM 6651 O O . MET B 2 805 ? -3.98700 40.17200 53.44500 1.000 91.56542 805 MET A O 1
ATOM 6656 N N . ASN B 2 806 ? -1.81600 40.68400 52.95900 1.000 82.25792 806 ASN A N 1
ATOM 6657 C CA . ASN B 2 806 ? -1.38900 40.71000 54.38400 1.000 92.86205 806 ASN A CA 1
ATOM 6658 C C . ASN B 2 806 ? -1.82800 42.03900 55.00500 1.000 102.88716 806 ASN A C 1
ATOM 6659 O O . ASN B 2 806 ? -1.98400 43.02000 54.25200 1.000 112.49482 806 ASN A O 1
ATOM 6664 N N . LYS B 2 807 ? -2.01200 42.06900 56.32600 1.000 95.58706 807 LYS A N 1
ATOM 6665 C CA . LYS B 2 807 ? -2.45700 43.30500 57.01700 1.000 77.30816 807 LYS A CA 1
ATOM 6666 C C . LYS B 2 807 ? -1.34100 44.35500 56.94700 1.000 80.12625 807 LYS A C 1
ATOM 6667 O O . LYS B 2 807 ? -1.59600 45.51700 57.32000 1.000 87.93166 807 LYS A O 1
ATOM 6673 N N . HIS B 2 808 ? -0.15200 43.95300 56.49700 1.000 83.99907 808 HIS A N 1
ATOM 6674 C CA . HIS B 2 808 ? 1.00000 44.88900 56.41700 1.000 90.31915 808 HIS A CA 1
ATOM 6675 C C . HIS B 2 808 ? 1.28200 45.20700 54.94700 1.000 83.17259 808 HIS A C 1
ATOM 6676 O O . HIS B 2 808 ? 2.46100 45.28800 54.55200 1.000 90.87858 808 HIS A O 1
ATOM 6683 N N . ASN B 2 809 ? 0.22100 45.36000 54.15500 1.000 86.93839 809 ASN A N 1
ATOM 6684 C CA . ASN B 2 809 ? 0.38500 45.74900 52.73000 1.000 77.13047 809 ASN A CA 1
ATOM 6685 C C . ASN B 2 809 ? 0.00400 47.22500 52.60900 1.000 92.57170 809 ASN A C 1
ATOM 6686 O O . ASN B 2 809 ? -0.96800 47.63400 53.27400 1.000 107.56322 809 ASN A O 1
ATOM 6691 N N . ALA B 2 810 ? 0.73000 47.99100 51.79500 1.000 80.19441 810 ALA A N 1
ATOM 6692 C CA . ALA B 2 810 ? 0.45500 49.44200 51.69300 1.000 65.41582 810 ALA A CA 1
ATOM 6693 C C . ALA B 2 810 ? -1.03700 49.65200 51.43200 1.000 74.89897 810 ALA A C 1
ATOM 6694 O O . ALA B 2 810 ? -1.62900 50.56500 52.04000 1.000 70.16746 810 ALA A O 1
ATOM 6696 N N . LYS B 2 811 ? -1.63000 48.82100 50.57100 1.000 57.45322 811 LYS A N 1
ATOM 6697 C CA . LYS B 2 811 ? -3.06400 48.98200 50.22300 1.000 56.18292 811 LYS A CA 1
ATOM 6698 C C . LYS B 2 811 ? -3.91600 48.85500 51.49400 1.000 65.26731 811 LYS A C 1
ATOM 6699 O O . LYS B 2 811 ? -4.72900 49.76100 51.75300 1.000 80.75240 811 LYS A O 1
ATOM 6705 N N . TYR B 2 812 ? -3.71500 47.78800 52.26600 1.000 65.57395 812 TYR A N 1
ATOM 6706 C CA . TYR B 2 812 ? -4.50700 47.57900 53.50600 1.000 55.86933 812 TYR A CA 1
ATOM 6707 C C . TYR B 2 812 ? -4.26000 48.75100 54.43000 1.000 68.75908 812 TYR A C 1
ATOM 6708 O O . TYR B 2 812 ? -5.22100 49.26600 55.03500 1.000 67.70583 812 TYR A O 1
ATOM 6717 N N . TRP B 2 813 ? -3.00300 49.18000 54.52700 1.000 64.63646 813 TRP A N 1
ATOM 6718 C CA . TRP B 2 813 ? -2.63900 50.27200 55.46300 1.000 56.38674 813 TRP A CA 1
ATOM 6719 C C . TRP B 2 813 ? -3.39400 51.54700 55.10800 1.000 65.65097 813 TRP A C 1
ATOM 6720 O O . TRP B 2 813 ? -3.78100 52.28400 56.03700 1.000 90.33576 813 TRP A O 1
ATOM 6731 N N . LEU B 2 814 ? -3.60900 51.79600 53.81600 1.000 66.27729 814 LEU A N 1
ATOM 6732 C CA . LEU B 2 814 ? -4.25800 53.06100 53.38700 1.000 72.31436 814 LEU A CA 1
ATOM 6733 C C . LEU B 2 814 ? -5.77100 52.86000 53.20900 1.000 64.96689 814 LEU A C 1
ATOM 6734 O O . LEU B 2 814 ? -6.43200 53.80200 52.73900 1.000 84.26619 814 LEU A O 1
ATOM 6739 N N . MET B 2 815 ? -6.29700 51.68500 53.55700 1.000 59.74995 815 MET A N 1
ATOM 6740 C CA . MET B 2 815 ? -7.74000 51.40900 53.33000 1.000 68.49669 815 MET A CA 1
ATOM 6741 C C . MET B 2 815 ? -8.42600 51.02200 54.64800 1.000 67.12218 815 MET A C 1
ATOM 6742 O O . MET B 2 815 ? -9.66100 51.16000 54.72600 1.000 78.35225 815 MET A O 1
ATOM 6747 N N . ASP B 2 816 ? -7.66200 50.57400 55.64400 1.000 63.10123 816 ASP A N 1
ATOM 6748 C CA . ASP B 2 816 ? -8.27400 50.09100 56.91300 1.000 62.15250 816 ASP A CA 1
ATOM 6749 C C . ASP B 2 816 ? -9.16400 51.18400 57.50800 1.000 75.16005 816 ASP A C 1
ATOM 6750 O O . ASP B 2 816 ? -10.20200 50.83800 58.10700 1.000 98.73581 816 ASP A O 1
ATOM 6755 N N . SER B 2 817 ? -8.77900 52.45000 57.34900 1.000 59.81686 817 SER A N 1
ATOM 6756 C CA . SER B 2 817 ? -9.54500 53.55900 57.97300 1.000 64.98835 817 SER A CA 1
ATOM 6757 C C . SER B 2 817 ? -10.72900 53.95500 57.08600 1.000 63.83905 817 SER A C 1
ATOM 6758 O O . SER B 2 817 ? -11.44700 54.90600 57.45400 1.000 79.93086 817 SER A O 1
ATOM 6761 N N . GLU B 2 818 ? -10.91800 53.26100 55.96500 1.000 69.76343 818 GLU A N 1
ATOM 6762 C CA . GLU B 2 818 ? -11.99800 53.63200 55.01600 1.000 75.19280 818 GLU A CA 1
ATOM 6763 C C . GLU B 2 818 ? -13.06200 52.52400 55.00000 1.000 76.81784 818 GLU A C 1
ATOM 6764 O O . GLU B 2 818 ? -14.08300 52.69700 54.30400 1.000 71.56381 818 GLU A O 1
ATOM 6770 N N . PHE B 2 819 ? -12.83500 51.44100 55.74800 1.000 67.07559 819 PHE A N 1
ATOM 6771 C CA . PHE B 2 819 ? -13.79600 50.30700 55.79100 1.000 60.61088 819 PHE A CA 1
ATOM 6772 C C . PHE B 2 819 ? -14.01200 49.87800 57.23500 1.000 62.75263 819 PHE A C 1
ATOM 6773 O O . PHE B 2 819 ? -13.03000 49.82400 58.00200 1.000 74.88636 819 PHE A O 1
ATOM 6781 N N . THR B 2 820 ? -15.26200 49.57500 57.60000 1.000 60.08092 820 THR A N 1
ATOM 6782 C CA . THR B 2 820 ? -15.56300 49.09500 58.96600 1.000 65.81254 820 THR A CA 1
ATOM 6783 C C . THR B 2 820 ? -14.99500 47.70400 59.12400 1.000 71.88689 820 THR A C 1
ATOM 6784 O O . THR B 2 820 ? -14.31700 47.45700 60.14100 1.000 105.36693 820 THR A O 1
ATOM 6788 N N . SER B 2 821 ? -15.24700 46.82200 58.15600 1.000 61.78855 821 SER A N 1
ATOM 6789 C CA . SER B 2 821 ? -14.64800 45.46400 58.18800 1.000 74.88400 821 SER A CA 1
ATOM 6790 C C . SER B 2 821 ? -13.77600 45.29200 56.94300 1.000 72.25766 821 SER A C 1
ATOM 6791 O O . SER B 2 821 ? -14.27500 44.73600 55.94700 1.000 78.97331 821 SER A O 1
ATOM 6794 N N . THR B 2 822 ? -12.51900 45.73100 57.01000 1.000 71.46513 822 THR A N 1
ATOM 6795 C CA . THR B 2 822 ? -11.65500 45.69000 55.81400 1.000 80.86792 822 THR A CA 1
ATOM 6796 C C . THR B 2 822 ? -11.68000 44.29500 55.22900 1.000 79.58289 822 THR A C 1
ATOM 6797 O O . THR B 2 822 ? -11.74400 44.18100 53.99200 1.000 80.09970 822 THR A O 1
ATOM 6801 N N . PHE B 2 823 ? -11.65200 43.26200 56.07200 1.000 79.15743 823 PHE A N 1
ATOM 6802 C CA . PHE B 2 823 ? -11.58500 41.87200 55.54900 1.000 74.37817 823 PHE A CA 1
ATOM 6803 C C . PHE B 2 823 ? -12.83400 41.56900 54.73800 1.000 70.14871 823 PHE A C 1
ATOM 6804 O O . PHE B 2 823 ? -12.70000 41.11500 53.58700 1.000 71.78658 823 PHE A O 1
ATOM 6812 N N . LYS B 2 824 ? -14.01300 41.82800 55.30300 1.000 77.17726 824 LYS A N 1
ATOM 6813 C CA . LYS B 2 824 ? -15.27700 41.45200 54.61800 1.000 76.98542 824 LYS A CA 1
ATOM 6814 C C . LYS B 2 824 ? -15.65400 42.48000 53.54400 1.000 79.88595 824 LYS A C 1
ATOM 6815 O O . LYS B 2 824 ? -16.45500 42.12500 52.65600 1.000 80.15469 824 LYS A O 1
ATOM 6821 N N . GLU B 2 825 ? -15.11300 43.69600 53.61800 1.000 71.85197 825 GLU A N 1
ATOM 6822 C CA . GLU B 2 825 ? -15.53500 44.75100 52.66100 1.000 63.56381 825 GLU A CA 1
ATOM 6823 C C . GLU B 2 825 ? -14.44700 44.99600 51.60400 1.000 66.86774 825 GLU A C 1
ATOM 6824 O O . GLU B 2 825 ? -14.76700 45.64300 50.58700 1.000 82.92229 825 GLU A O 1
ATOM 6830 N N . TYR B 2 826 ? -13.22600 44.49600 51.81800 1.000 67.79221 826 TYR A N 1
ATOM 6831 C CA . TYR B 2 826 ? -12.12700 44.81400 50.86400 1.000 74.27897 826 TYR A CA 1
ATOM 6832 C C . TYR B 2 826 ? -11.28200 43.58300 50.54200 1.000 74.12863 826 TYR A C 1
ATOM 6833 O O . TYR B 2 826 ? -11.35700 43.09200 49.39800 1.000 75.47995 826 TYR A O 1
ATOM 6842 N N . VAL B 2 827 ? -10.49800 43.09300 51.50400 1.000 69.43899 827 VAL A N 1
ATOM 6843 C CA . VAL B 2 827 ? -9.54600 41.97900 51.20000 1.000 64.99849 827 VAL A CA 1
ATOM 6844 C C . VAL B 2 827 ? -10.30600 40.76000 50.65200 1.000 74.29015 827 VAL A C 1
ATOM 6845 O O . VAL B 2 827 ? -9.85600 40.21400 49.62400 1.000 88.64203 827 VAL A O 1
ATOM 6849 N N . LEU B 2 828 ? -11.40500 40.35000 51.28900 1.000 64.27418 828 LEU A N 1
ATOM 6850 C CA . LEU B 2 828 ? -12.09700 39.11500 50.83100 1.000 71.72031 828 LEU A CA 1
ATOM 6851 C C . LEU B 2 828 ? -12.66400 39.35000 49.42200 1.000 71.06271 828 LEU A C 1
ATOM 6852 O O . LEU B 2 828 ? -12.37500 38.52300 48.53400 1.000 76.97245 828 LEU A O 1
ATOM 6857 N N . PRO B 2 829 ? -13.43100 40.42900 49.15400 1.000 73.62348 829 PRO A N 1
ATOM 6858 C CA . PRO B 2 829 ? -13.88900 40.68800 47.79800 1.000 76.99880 829 PRO A CA 1
ATOM 6859 C C . PRO B 2 829 ? -12.72700 40.72700 46.81900 1.000 72.59490 829 PRO A C 1
ATOM 6860 O O . PRO B 2 829 ? -12.84100 40.16800 45.71300 1.000 77.15838 829 PRO A O 1
ATOM 6864 N N . ASP B 2 830 ? -11.62400 41.36100 47.21900 1.000 62.86487 830 ASP A N 1
ATOM 6865 C CA . ASP B 2 830 ? -10.43600 41.47300 46.33000 1.000 70.10800 830 ASP A CA 1
ATOM 6866 C C . ASP B 2 830 ? -9.93400 40.07300 45.97600 1.000 79.06166 830 ASP A C 1
ATOM 6867 O O . ASP B 2 830 ? -9.68300 39.81500 44.78400 1.000 86.96349 830 ASP A O 1
ATOM 6872 N N . ALA B 2 831 ? -9.80500 39.20100 46.97700 1.000 77.80576 831 ALA A N 1
ATOM 6873 C CA . ALA B 2 831 ? -9.28400 37.83800 46.73400 1.000 68.24443 831 ALA A CA 1
ATOM 6874 C C . ALA B 2 831 ? -10.17900 37.13000 45.72000 1.000 78.20702 831 ALA A C 1
ATOM 6875 O O . ALA B 2 831 ? -9.65500 36.51700 44.77300 1.000 80.67017 831 ALA A O 1
ATOM 6877 N N . VAL B 2 832 ? -11.49400 37.22700 45.91000 1.000 78.10032 832 VAL A N 1
ATOM 6878 C CA . VAL B 2 832 ? -12.44700 36.53400 44.99600 1.000 80.59984 832 VAL A CA 1
ATOM 6879 C C . VAL B 2 832 ? -12.21500 37.05200 43.56800 1.000 73.45053 832 VAL A C 1
ATOM 6880 O O . VAL B 2 832 ? -12.09900 36.21500 42.65200 1.000 97.23697 832 VAL A O 1
ATOM 6884 N N . THR B 2 833 ? -12.11800 38.37100 43.39500 1.000 71.69816 833 THR A N 1
ATOM 6885 C CA . THR B 2 833 ? -11.94500 38.94300 42.04300 1.000 74.93178 833 THR A CA 1
ATOM 6886 C C . THR B 2 833 ? -10.62600 38.47400 41.47200 1.000 79.56416 833 THR A C 1
ATOM 6887 O O . THR B 2 833 ? -10.59200 38.12500 40.27700 1.000 95.91039 833 THR A O 1
ATOM 6891 N N . ARG B 2 834 ? -9.57100 38.46500 42.28900 1.000 80.70700 834 ARG A N 1
ATOM 6892 C CA . ARG B 2 834 ? -8.22800 38.05000 41.80700 1.000 75.29090 834 ARG A CA 1
ATOM 6893 C C . ARG B 2 834 ? -8.25900 36.56100 41.43800 1.000 78.38492 834 ARG A C 1
ATOM 6894 O O . ARG B 2 834 ? -7.70100 36.19800 40.38400 1.000 80.63136 834 ARG A O 1
ATOM 6902 N N . PHE B 2 835 ? -8.89100 35.73800 42.27400 1.000 77.37745 835 PHE A N 1
ATOM 6903 C CA . PHE B 2 835 ? -8.94300 34.27300 42.02400 1.000 84.16640 835 PHE A CA 1
ATOM 6904 C C . PHE B 2 835 ? -9.70100 34.01900 40.73800 1.000 82.89652 835 PHE A C 1
ATOM 6905 O O . PHE B 2 835 ? -9.20900 33.26000 39.88100 1.000 106.20023 835 PHE A O 1
ATOM 6913 N N . ARG B 2 836 ? -10.86100 34.65800 40.58700 1.000 85.45483 836 ARG A N 1
ATOM 6914 C CA . ARG B 2 836 ? -11.71000 34.40000 39.39500 1.000 98.90879 836 ARG A CA 1
ATOM 6915 C C . ARG B 2 836 ? -10.99900 34.94100 38.14400 1.000 84.57384 836 ARG A C 1
ATOM 6916 O O . ARG B 2 836 ? -11.26100 34.42200 37.03800 1.000 84.32917 836 ARG A O 1
ATOM 6924 N N . GLN B 2 837 ? -10.12500 35.93200 38.32100 1.000 83.67761 837 GLN A N 1
ATOM 6925 C CA . GLN B 2 837 ? -9.39000 36.51100 37.16900 1.000 99.41394 837 GLN A CA 1
ATOM 6926 C C . GLN B 2 837 ? -8.46500 35.43500 36.58400 1.000 96.43571 837 GLN A C 1
ATOM 6927 O O . GLN B 2 837 ? -8.47200 35.25100 35.34800 1.000 112.42991 837 GLN A O 1
ATOM 6933 N N . GLY B 2 838 ? -7.71600 34.74100 37.44400 1.000 94.33011 838 GLY A N 1
ATOM 6934 C CA . GLY B 2 838 ? -6.81200 33.67300 36.97900 1.000 104.62978 838 GLY A CA 1
ATOM 6935 C C . GLY B 2 838 ? -7.59800 32.53800 36.35700 1.000 100.74272 838 GLY A C 1
ATOM 6936 O O . GLY B 2 838 ? -7.12700 31.96900 35.35500 1.000 112.03244 838 GLY A O 1
ATOM 6937 N N . LEU B 2 839 ? -8.75900 32.22000 36.92900 1.000 97.44210 839 LEU A N 1
ATOM 6938 C CA . LEU B 2 839 ? -9.62100 31.15400 36.36300 1.000 101.51424 839 LEU A CA 1
ATOM 6939 C C . LEU B 2 839 ? -9.96500 31.53400 34.91900 1.000 113.52050 839 LEU A C 1
ATOM 6940 O O . LEU B 2 839 ? -9.95400 30.63900 34.05100 1.000 130.93390 839 LEU A O 1
ATOM 6945 N N . GLY B 2 840 ? -10.25100 32.81600 34.67900 1.000 98.37548 840 GLY A N 1
ATOM 6946 C CA . GLY B 2 840 ? -10.60300 33.27900 33.32400 1.000 116.21106 840 GLY A CA 1
ATOM 6947 C C . GLY B 2 840 ? -9.39200 33.27500 32.41600 1.000 113.51637 840 GLY A C 1
ATOM 6948 O O . GLY B 2 840 ? -9.56900 33.44700 31.19200 1.000 124.66140 840 GLY A O 1
ATOM 6949 N N . ARG B 2 841 ? -8.20100 33.08800 32.98900 1.000 109.92447 841 ARG A N 1
ATOM 6950 C CA . ARG B 2 841 ? -6.95000 33.08100 32.18600 1.000 138.02417 841 ARG A CA 1
ATOM 6951 C C . ARG B 2 841 ? -6.68800 31.66600 31.64400 1.000 126.74224 841 ARG A C 1
ATOM 6952 O O . ARG B 2 841 ? -5.60800 31.45200 31.05700 1.000 127.06687 841 ARG A O 1
ATOM 6960 N N . LEU B 2 842 ? -7.63500 30.74300 31.83700 1.000 124.16336 842 LEU A N 1
ATOM 6961 C CA . LEU B 2 842 ? -7.47400 29.35800 31.32500 1.000 109.19083 842 LEU A CA 1
ATOM 6962 C C . LEU B 2 842 ? -8.18900 29.22800 29.97500 1.000 116.33996 842 LEU A C 1
ATOM 6963 O O . LEU B 2 842 ? -7.54800 28.76300 29.00900 1.000 128.98776 842 LEU A O 1
ATOM 6968 N N . ILE B 2 843 ? -9.45800 29.63000 29.90900 1.000 117.08926 843 ILE A N 1
ATOM 6969 C CA . ILE B 2 843 ? -10.23600 29.42400 28.65000 1.000 132.46942 843 ILE A CA 1
ATOM 6970 C C . ILE B 2 843 ? -10.46400 30.77000 27.94500 1.000 143.04433 843 ILE A C 1
ATOM 6971 O O . ILE B 2 843 ? -10.97100 31.70800 28.59700 1.000 136.40124 843 ILE A O 1
ATOM 6976 N N . ARG B 2 844 ? -10.07500 30.86400 26.67200 1.000 153.95453 844 ARG A N 1
ATOM 6977 C CA . ARG B 2 844 ? -10.33500 32.09300 25.87600 1.000 156.35121 844 ARG A CA 1
ATOM 6978 C C . ARG B 2 844 ? -10.99300 31.65200 24.56400 1.000 160.68624 844 ARG A C 1
ATOM 6979 O O . ARG B 2 844 ? -11.83300 32.41100 24.03500 1.000 167.10116 844 ARG A O 1
ATOM 6987 N N . ASN B 2 845 ? -10.62300 30.46800 24.06600 1.000 162.00461 845 ASN A N 1
ATOM 6988 C CA . ASN B 2 845 ? -11.25100 29.91300 22.83700 1.000 153.77199 845 ASN A CA 1
ATOM 6989 C C . ASN B 2 845 ? -11.88500 28.57000 23.20900 1.000 152.80395 845 ASN A C 1
ATOM 6990 O O . ASN B 2 845 ? -11.13900 27.67300 23.64800 1.000 154.92795 845 ASN A O 1
ATOM 6995 N N . GLU B 2 846 ? -13.20000 28.42600 23.02900 1.000 156.40094 846 GLU A N 1
ATOM 6996 C CA . GLU B 2 846 ? -13.89300 27.18200 23.45900 1.000 153.07238 846 GLU A CA 1
ATOM 6997 C C . GLU B 2 846 ? -13.48100 26.01100 22.55100 1.000 160.75107 846 GLU A C 1
ATOM 6998 O O . GLU B 2 846 ? -13.96900 24.88500 22.78500 1.000 164.07479 846 GLU A O 1
ATOM 7004 N N . ASN B 2 847 ? -12.62700 26.26700 21.55700 1.000 157.67107 847 ASN A N 1
ATOM 7005 C CA . ASN B 2 847 ? -12.12700 25.17700 20.67600 1.000 166.26132 847 ASN A CA 1
ATOM 7006 C C . ASN B 2 847 ? -11.33000 24.17800 21.51900 1.000 168.34822 847 ASN A C 1
ATOM 7007 O O . ASN B 2 847 ? -11.57700 22.96000 21.38300 1.000 160.08743 847 ASN A O 1
ATOM 7012 N N . ASP B 2 848 ? -10.42100 24.67200 22.36400 1.000 153.02266 848 ASP A N 1
ATOM 7013 C CA . ASP B 2 848 ? -9.55200 23.76300 23.16400 1.000 142.12394 848 ASP A CA 1
ATOM 7014 C C . ASP B 2 848 ? -10.06600 23.68500 24.60600 1.000 136.14078 848 ASP A C 1
ATOM 7015 O O . ASP B 2 848 ? -10.97400 24.46700 24.95400 1.000 141.12504 848 ASP A O 1
ATOM 7020 N N . ARG B 2 849 ? -9.50200 22.77800 25.40800 1.000 138.04966 849 ARG A N 1
ATOM 7021 C CA . ARG B 2 849 ? -9.96500 22.58800 26.80700 1.000 133.23187 849 ARG A CA 1
ATOM 7022 C C . ARG B 2 849 ? -8.78500 22.75300 27.77600 1.000 131.56970 849 ARG A C 1
ATOM 7023 O O . ARG B 2 849 ? -7.63300 22.82200 27.29900 1.000 131.68800 849 ARG A O 1
ATOM 7031 N N . GLY B 2 850 ? -9.06800 22.81600 29.08000 1.000 120.80288 850 GLY A N 1
ATOM 7032 C CA . GLY B 2 850 ? -8.00100 23.02600 30.07600 1.000 104.77674 850 GLY A CA 1
ATOM 7033 C C . GLY B 2 850 ? -8.41700 22.57200 31.46100 1.000 102.41588 850 GLY A C 1
ATOM 7034 O O . GLY B 2 850 ? -9.60300 22.22800 31.63600 1.000 118.10861 850 GLY A O 1
ATOM 7035 N N . ILE B 2 851 ? -7.47800 22.57000 32.41200 1.000 98.96019 851 ILE A N 1
ATOM 7036 C CA . ILE B 2 851 ? -7.76800 22.12100 33.80200 1.000 92.35480 851 ILE A CA 1
ATOM 7037 C C . ILE B 2 851 ? -7.29800 23.19700 34.78100 1.000 87.42906 851 ILE A C 1
ATOM 7038 O O . ILE B 2 851 ? -6.35000 23.93200 34.44500 1.000 89.01896 851 ILE A O 1
ATOM 7043 N N . ILE B 2 852 ? -7.95700 23.29400 35.93400 1.000 102.47036 852 ILE A N 1
ATOM 7044 C CA . ILE B 2 852 ? -7.48100 24.21300 36.95900 1.000 87.88499 852 ILE A CA 1
ATOM 7045 C C . ILE B 2 852 ? -7.22100 23.40100 38.21900 1.000 82.02136 852 ILE A C 1
ATOM 7046 O O . ILE B 2 852 ? -8.06700 22.60100 38.63300 1.000 87.78672 852 ILE A O 1
ATOM 7051 N N . VAL B 2 853 ? -6.05200 23.59300 38.81700 1.000 74.82633 853 VAL A N 1
ATOM 7052 C CA . VAL B 2 853 ? -5.65300 22.90300 40.03700 1.000 76.48011 853 VAL A CA 1
ATOM 7053 C C . VAL B 2 853 ? -5.53100 23.94100 41.14200 1.000 84.68786 853 VAL A C 1
ATOM 7054 O O . VAL B 2 853 ? -4.87100 24.97200 40.96300 1.000 95.39151 853 VAL A O 1
ATOM 7058 N N . SER B 2 854 ? -6.17200 23.67800 42.27500 1.000 79.45895 854 SER A N 1
ATOM 7059 C CA . SER B 2 854 ? -6.15000 24.58700 43.41400 1.000 82.42987 854 SER A CA 1
ATOM 7060 C C . SER B 2 854 ? -5.66500 23.82200 44.63400 1.000 75.38234 854 SER A C 1
ATOM 7061 O O . SER B 2 854 ? -6.30900 22.85800 45.06000 1.000 83.13810 854 SER A O 1
ATOM 7064 N N . PHE B 2 855 ? -4.57700 24.28700 45.25200 1.000 83.40409 855 PHE A N 1
ATOM 7065 C CA . PHE B 2 855 ? -3.97600 23.52800 46.38400 1.000 83.25428 855 PHE A CA 1
ATOM 7066 C C . PHE B 2 855 ? -4.48600 24.02200 47.73700 1.000 80.62993 855 PHE A C 1
ATOM 7067 O O . PHE B 2 855 ? -4.52900 23.20800 48.68100 1.000 89.49531 855 PHE A O 1
ATOM 7075 N N . ASP B 2 856 ? -4.84900 25.30100 47.85200 1.000 77.75027 856 ASP A N 1
ATOM 7076 C CA . ASP B 2 856 ? -5.23600 25.83400 49.19000 1.000 88.89873 856 ASP A CA 1
ATOM 7077 C C . ASP B 2 856 ? -6.45200 25.06300 49.70900 1.000 81.74902 856 ASP A C 1
ATOM 7078 O O . ASP B 2 856 ? -7.45100 24.96800 48.96900 1.000 83.14268 856 ASP A O 1
ATOM 7083 N N . ASP B 2 857 ? -6.36500 24.54100 50.93600 1.000 108.44435 857 ASP A N 1
ATOM 7084 C CA . ASP B 2 857 ? -7.47100 23.73100 51.51800 1.000 100.63579 857 ASP A CA 1
ATOM 7085 C C . ASP B 2 857 ? -8.60000 24.64700 51.99300 1.000 111.99185 857 ASP A C 1
ATOM 7086 O O . ASP B 2 857 ? -9.73600 24.15800 52.13100 1.000 105.02358 857 ASP A O 1
ATOM 7091 N N . ARG B 2 858 ? -8.30400 25.92700 52.22500 1.000 109.13348 858 ARG A N 1
ATOM 7092 C CA . ARG B 2 858 ? -9.33000 26.85800 52.76100 1.000 92.18972 858 ARG A CA 1
ATOM 7093 C C . ARG B 2 858 ? -10.57800 26.80800 51.86600 1.000 91.48471 858 ARG A C 1
ATOM 7094 O O . ARG B 2 858 ? -11.69100 27.00200 52.39000 1.000 90.50361 858 ARG A O 1
ATOM 7102 N N . LEU B 2 859 ? -10.39100 26.53200 50.57400 1.000 82.33672 859 LEU A N 1
ATOM 7103 C CA . LEU B 2 859 ? -11.53100 26.47100 49.62400 1.000 89.13518 859 LEU A CA 1
ATOM 7104 C C . LEU B 2 859 ? -12.51400 25.38400 50.07700 1.000 92.37462 859 LEU A C 1
ATOM 7105 O O . LEU B 2 859 ? -13.68400 25.43400 49.65000 1.000 102.60547 859 LEU A O 1
ATOM 7110 N N . ILE B 2 860 ? -12.06000 24.44500 50.91100 1.000 99.74532 860 ILE A N 1
ATOM 7111 C CA . ILE B 2 860 ? -12.94200 23.30900 51.32200 1.000 99.87889 860 ILE A CA 1
ATOM 7112 C C . ILE B 2 860 ? -13.07300 23.27500 52.85400 1.000 105.97334 860 ILE A C 1
ATOM 7113 O O . ILE B 2 860 ? -14.01000 22.61000 53.34200 1.000 109.51665 860 ILE A O 1
ATOM 7118 N N . ASN B 2 861 ? -12.18200 23.95300 53.58300 1.000 111.65852 861 ASN A N 1
ATOM 7119 C CA . ASN B 2 861 ? -12.23000 23.85400 55.07200 1.000 111.40839 861 ASN A CA 1
ATOM 7120 C C . ASN B 2 861 ? -12.13100 25.23700 55.73100 1.000 108.24753 861 ASN A C 1
ATOM 7121 O O . ASN B 2 861 ? -11.67600 25.29600 56.89300 1.000 115.43979 861 ASN A O 1
ATOM 7126 N N . SER B 2 862 ? -12.55200 26.30200 55.04200 1.000 116.97946 862 SER A N 1
ATOM 7127 C CA . SER B 2 862 ? -12.56400 27.64500 55.68300 1.000 96.97303 862 SER A CA 1
ATOM 7128 C C . SER B 2 862 ? -13.99500 28.19400 55.73400 1.000 110.25990 862 SER A C 1
ATOM 7129 O O . SER B 2 862 ? -14.84200 27.70600 54.96300 1.000 127.99021 862 SER A O 1
ATOM 7132 N N . ASN B 2 863 ? -14.24700 29.17000 56.60700 1.000 92.45584 863 ASN A N 1
ATOM 7133 C CA . ASN B 2 863 ? -15.62600 29.70700 56.77600 1.000 112.90633 863 ASN A CA 1
ATOM 7134 C C . ASN B 2 863 ? -16.07000 30.45600 55.51600 1.000 114.66589 863 ASN A C 1
ATOM 7135 O O . ASN B 2 863 ? -17.25500 30.32500 55.14700 1.000 114.94762 863 ASN A O 1
ATOM 7140 N N . TYR B 2 864 ? -15.16600 31.19800 54.87400 1.000 103.77931 864 TYR A N 1
ATOM 7141 C CA . TYR B 2 864 ? -15.56600 32.03500 53.71000 1.000 103.18987 864 TYR A CA 1
ATOM 7142 C C . TYR B 2 864 ? -15.59000 31.20900 52.43000 1.000 108.00878 864 TYR A C 1
ATOM 7143 O O . TYR B 2 864 ? -15.78700 31.79700 51.34700 1.000 97.11034 864 TYR A O 1
ATOM 7152 N N . LYS B 2 865 ? -15.39700 29.89400 52.53300 1.000 99.52505 865 LYS A N 1
ATOM 7153 C CA . LYS B 2 865 ? -15.30400 29.05900 51.30600 1.000 94.95281 865 LYS A CA 1
ATOM 7154 C C . LYS B 2 865 ? -16.45400 29.39900 50.34800 1.000 93.39545 865 LYS A C 1
ATOM 7155 O O . LYS B 2 865 ? -16.17900 29.55600 49.14400 1.000 92.94988 865 LYS A O 1
ATOM 7161 N N . ASN B 2 866 ? -17.68000 29.52900 50.85700 1.000 83.87024 866 ASN A N 1
ATOM 7162 C CA . ASN B 2 866 ? -18.81900 29.74900 49.97500 1.000 104.05685 866 ASN A CA 1
ATOM 7163 C C . ASN B 2 866 ? -18.51100 30.81300 48.93400 1.000 93.03406 866 ASN A C 1
ATOM 7164 O O . ASN B 2 866 ? -18.91200 30.68500 47.77000 1.000 85.62609 866 ASN A O 1
ATOM 7169 N N . PHE B 2 867 ? -17.80800 31.86800 49.35700 1.000 97.79402 867 PHE A N 1
ATOM 7170 C CA . PHE B 2 867 ? -17.47600 32.95500 48.44200 1.000 87.32163 867 PHE A CA 1
ATOM 7171 C C . PHE B 2 867 ? -16.57800 32.49000 47.30100 1.000 86.48928 867 PHE A C 1
ATOM 7172 O O . PHE B 2 867 ? -16.71700 32.95900 46.16500 1.000 83.66551 867 PHE A O 1
ATOM 7180 N N . PHE B 2 868 ? -15.66500 31.56100 47.57500 1.000 83.92261 868 PHE A N 1
ATOM 7181 C CA . PHE B 2 868 ? -14.74700 31.07700 46.55100 1.000 77.43444 868 PHE A CA 1
ATOM 7182 C C . PHE B 2 868 ? -15.35600 29.98200 45.68100 1.000 91.23104 868 PHE A C 1
ATOM 7183 O O . PHE B 2 868 ? -15.15500 29.98400 44.46200 1.000 95.93239 868 PHE A O 1
ATOM 7191 N N . GLU B 2 869 ? -16.09400 29.04000 46.27300 1.000 91.45835 869 GLU A N 1
ATOM 7192 C CA . GLU B 2 869 ? -16.72500 28.00800 45.45900 1.000 80.18359 869 GLU A CA 1
ATOM 7193 C C . GLU B 2 869 ? -17.90500 28.54900 44.66200 1.000 93.35028 869 GLU A C 1
ATOM 7194 O O . GLU B 2 869 ? -18.36300 27.88300 43.72600 1.000 110.32830 869 GLU A O 1
ATOM 7200 N N . GLN B 2 870 ? -18.40300 29.74100 45.00900 1.000 93.31169 870 GLN A N 1
ATOM 7201 C CA . GLN B 2 870 ? -19.32200 30.44200 44.11600 1.000 82.99679 870 GLN A CA 1
ATOM 7202 C C . GLN B 2 870 ? -18.67800 30.69800 42.75900 1.000 93.20932 870 GLN A C 1
ATOM 7203 O O . GLN B 2 870 ? -19.34700 30.64300 41.72100 1.000 91.95991 870 GLN A O 1
ATOM 7209 N N . THR B 2 871 ? -17.37400 30.97700 42.74900 1.000 90.16300 871 THR A N 1
ATOM 7210 C CA . THR B 2 871 ? -16.64800 31.27000 41.52000 1.000 86.98396 871 THR A CA 1
ATOM 7211 C C . THR B 2 871 ? -16.37800 30.03200 40.67500 1.000 91.58838 871 THR A C 1
ATOM 7212 O O . THR B 2 871 ? -15.82900 30.16800 39.57700 1.000 106.14494 871 THR A O 1
ATOM 7216 N N . LEU B 2 872 ? -16.74700 28.84100 41.14700 1.000 83.44773 872 LEU A N 1
ATOM 7217 C CA . LEU B 2 872 ? -16.50600 27.59800 40.42300 1.000 94.11426 872 LEU A CA 1
ATOM 7218 C C . LEU B 2 872 ? -17.80300 26.83100 40.18400 1.000 95.64252 872 LEU A C 1
ATOM 7219 O O . LEU B 2 872 ? -17.79700 25.60300 40.08000 1.000 88.89250 872 LEU A O 1
ATOM 7224 N N . GLU B 2 873 ? -18.92500 27.54800 40.08200 1.000 106.37665 873 GLU A N 1
ATOM 7225 C CA . GLU B 2 873 ? -20.22500 26.88900 39.99400 1.000 103.54757 873 GLU A CA 1
ATOM 7226 C C . GLU B 2 873 ? -20.46600 26.26400 38.62500 1.000 90.53664 873 GLU A C 1
ATOM 7227 O O . GLU B 2 873 ? -21.15900 25.24500 38.52900 1.000 96.36720 873 GLU A O 1
ATOM 7233 N N . ASN B 2 874 ? -19.95200 26.90400 37.57700 1.000 101.25113 874 ASN A N 1
ATOM 7234 C CA . ASN B 2 874 ? -20.21500 26.41300 36.19800 1.000 106.32213 874 ASN A CA 1
ATOM 7235 C C . ASN B 2 874 ? -19.17900 25.35100 35.84100 1.000 104.02341 874 ASN A C 1
ATOM 7236 O O . ASN B 2 874 ? -19.27000 24.78000 34.73800 1.000 121.61151 874 ASN A O 1
ATOM 7241 N N . TYR B 2 875 ? -18.23300 25.10500 36.74400 1.000 107.73027 875 TYR A N 1
ATOM 7242 C CA . TYR B 2 875 ? -17.14500 24.14100 36.44400 1.000 98.10748 875 TYR A CA 1
ATOM 7243 C C . TYR B 2 875 ? -17.45200 22.83000 37.13800 1.000 95.77454 875 TYR A C 1
ATOM 7244 O O . TYR B 2 875 ? -18.23900 22.82300 38.10500 1.000 99.43387 875 TYR A O 1
ATOM 7253 N N . ARG B 2 876 ? -16.84500 21.74600 36.65800 1.000 97.64280 876 ARG A N 1
ATOM 7254 C CA . ARG B 2 876 ? -17.04100 20.41900 37.29000 1.000 89.20092 876 ARG A CA 1
ATOM 7255 C C . ARG B 2 876 ? -15.83900 20.15400 38.19700 1.000 84.49688 876 ARG A C 1
ATOM 7256 O O . ARG B 2 876 ? -14.69900 20.32400 37.73100 1.000 85.31056 876 ARG A O 1
ATOM 7264 N N . GLN B 2 877 ? -16.07600 19.75400 39.44700 1.000 84.13067 877 GLN A N 1
ATOM 7265 C CA . GLN B 2 877 ? -14.94600 19.61600 40.40100 1.000 81.51383 877 GLN A CA 1
ATOM 7266 C C . GLN B 2 877 ? -14.68000 18.15100 40.76800 1.000 87.96260 877 GLN A C 1
ATOM 7267 O O . GLN B 2 877 ? -15.64500 17.36200 40.80500 1.000 95.28511 877 GLN A O 1
ATOM 7273 N N . LYS B 2 878 ? -13.41400 17.81500 41.03000 1.000 81.36147 878 LYS A N 1
ATOM 7274 C CA . LYS B 2 878 ? -13.03400 16.44800 41.46400 1.000 80.55499 878 LYS A CA 1
ATOM 7275 C C . LYS B 2 878 ? -11.89800 16.60200 42.48400 1.000 77.93895 878 LYS A C 1
ATOM 7276 O O . LYS B 2 878 ? -10.99300 17.41800 42.23200 1.000 90.16171 878 LYS A O 1
ATOM 7282 N N . LYS B 2 879 ? -11.95700 15.87000 43.59600 1.000 72.67017 879 LYS A N 1
ATOM 7283 C CA . LYS B 2 879 ? -10.87300 15.92800 44.60800 1.000 73.07247 879 LYS A CA 1
ATOM 7284 C C . LYS B 2 879 ? -10.32500 14.51100 44.82700 1.000 74.08871 879 LYS A C 1
ATOM 7285 O O . LYS B 2 879 ? -11.13700 13.56500 44.83500 1.000 97.52897 879 LYS A O 1
ATOM 7291 N N . GLY B 2 880 ? -9.00500 14.37400 44.99500 1.000 79.03922 880 GLY A N 1
ATOM 7292 C CA . GLY B 2 880 ? -8.44500 13.03900 45.26100 1.000 100.24118 880 GLY A CA 1
ATOM 7293 C C . GLY B 2 880 ? -6.93300 13.03100 45.23800 1.000 98.95468 880 GLY A C 1
ATOM 7294 O O . GLY B 2 880 ? -6.33400 14.12300 45.23900 1.000 85.29762 880 GLY A O 1
ATOM 7295 N N . ASP B 2 881 ? -6.33900 11.83500 45.22100 1.000 114.21415 881 ASP A N 1
ATOM 7296 C CA . ASP B 2 881 ? -4.86000 11.69900 45.22900 1.000 89.96741 881 ASP A CA 1
ATOM 7297 C C . ASP B 2 881 ? -4.31300 12.02500 43.84100 1.000 101.11014 881 ASP A C 1
ATOM 7298 O O . ASP B 2 881 ? -5.10900 12.10800 42.88400 1.000 106.75958 881 ASP A O 1
ATOM 7303 N N . ILE B 2 882 ? -2.99600 12.19200 43.74400 1.000 100.83998 882 ILE A N 1
ATOM 7304 C CA . ILE B 2 882 ? -2.36800 12.47700 42.42400 1.000 87.33990 882 ILE A CA 1
ATOM 7305 C C . ILE B 2 882 ? -2.78900 11.37800 41.43800 1.000 99.00033 882 ILE A C 1
ATOM 7306 O O . ILE B 2 882 ? -2.84000 11.67600 40.22800 1.000 97.61203 882 ILE A O 1
ATOM 7311 N N . GLN B 2 883 ? -3.08500 10.16000 41.91200 1.000 99.77036 883 GLN A N 1
ATOM 7312 C CA . GLN B 2 883 ? -3.44600 9.16500 40.90600 1.000 94.74190 883 GLN A CA 1
ATOM 7313 C C . GLN B 2 883 ? -4.76300 9.51500 40.22100 1.000 98.75382 883 GLN A C 1
ATOM 7314 O O . GLN B 2 883 ? -4.88300 9.38900 38.99500 1.000 108.32803 883 GLN A O 1
ATOM 7320 N N . GLN B 2 884 ? -5.76400 9.95400 40.99300 1.000 101.59281 884 GLN A N 1
ATOM 7321 C CA . GLN B 2 884 ? -6.99200 10.46200 40.38600 1.000 93.74312 884 GLN A CA 1
ATOM 7322 C C . GLN B 2 884 ? -6.68800 11.59000 39.41000 1.000 96.97004 884 GLN A C 1
ATOM 7323 O O . GLN B 2 884 ? -7.31700 11.69600 38.35000 1.000 97.53423 884 GLN A O 1
ATOM 7329 N N . PHE B 2 885 ? -5.71600 12.43900 39.75400 1.000 92.08259 885 PHE A N 1
ATOM 7330 C CA . PHE B 2 885 ? -5.30600 13.52000 38.86400 1.000 87.61874 885 PHE A CA 1
ATOM 7331 C C . PHE B 2 885 ? -4.67700 12.97400 37.58600 1.000 94.61016 885 PHE A C 1
ATOM 7332 O O . PHE B 2 885 ? -4.91000 13.50600 36.49500 1.000 96.86317 885 PHE A O 1
ATOM 7340 N N . GLY B 2 886 ? -3.86900 11.92200 37.69900 1.000 90.59034 886 GLY A N 1
ATOM 7341 C CA . GLY B 2 886 ? -3.30900 11.31200 36.50600 1.000 94.55602 886 GLY A CA 1
ATOM 7342 C C . GLY B 2 886 ? -4.38300 10.76000 35.59100 1.000 99.26285 886 GLY A C 1
ATOM 7343 O O . GLY B 2 886 ? -4.41300 11.06000 34.39200 1.000 98.64394 886 GLY A O 1
ATOM 7344 N N . LYS B 2 887 ? -5.29400 9.99800 36.17900 1.000 109.27697 887 LYS A N 1
ATOM 7345 C CA . LYS B 2 887 ? -6.38100 9.38700 35.39100 1.000 116.09065 887 LYS A CA 1
ATOM 7346 C C . LYS B 2 887 ? -7.16100 10.49800 34.69800 1.000 111.07563 887 LYS A C 1
ATOM 7347 O O . LYS B 2 887 ? -7.39000 10.39000 33.49800 1.000 122.16858 887 LYS A O 1
ATOM 7353 N N . LEU B 2 888 ? -7.47500 11.57100 35.42400 1.000 103.90731 888 LEU A N 1
ATOM 7354 C CA . LEU B 2 888 ? -8.22700 12.70600 34.83000 1.000 103.81249 888 LEU A CA 1
ATOM 7355 C C . LEU B 2 888 ? -7.48100 13.22600 33.59400 1.000 115.87789 888 LEU A C 1
ATOM 7356 O O . LEU B 2 888 ? -8.09200 13.26100 32.50700 1.000 123.85884 888 LEU A O 1
ATOM 7361 N N . LEU B 2 889 ? -6.21100 13.60100 33.75400 1.000 120.79398 889 LEU A N 1
ATOM 7362 C CA . LEU B 2 889 ? -5.44800 14.20100 32.62900 1.000 109.43487 889 LEU A CA 1
ATOM 7363 C C . LEU B 2 889 ? -5.51800 13.28100 31.40500 1.000 113.19887 889 LEU A C 1
ATOM 7364 O O . LEU B 2 889 ? -5.82700 13.78100 30.30500 1.000 128.00559 889 LEU A O 1
ATOM 7369 N N . ARG B 2 890 ? -5.24900 11.99100 31.59700 1.000 127.83042 890 ARG A N 1
ATOM 7370 C CA . ARG B 2 890 ? -5.22800 11.05400 30.44700 1.000 131.38322 890 ARG A CA 1
ATOM 7371 C C . ARG B 2 890 ? -6.57700 11.13800 29.72400 1.000 132.61827 890 ARG A C 1
ATOM 7372 O O . ARG B 2 890 ? -6.57900 11.27400 28.48800 1.000 132.88682 890 ARG A O 1
ATOM 7380 N N . GLN B 2 891 ? -7.67600 11.08800 30.47700 1.000 135.22961 891 GLN A N 1
ATOM 7381 C CA . GLN B 2 891 ? -9.01800 11.10300 29.84800 1.000 134.26620 891 GLN A CA 1
ATOM 7382 C C . GLN B 2 891 ? -9.13200 12.34000 28.95700 1.000 132.45546 891 GLN A C 1
ATOM 7383 O O . GLN B 2 891 ? -9.52400 12.19500 27.78100 1.000 144.86191 891 GLN A O 1
ATOM 7389 N N . ILE B 2 892 ? -8.78000 13.50600 29.49700 1.000 121.87050 892 ILE A N 1
ATOM 7390 C CA . ILE B 2 892 ? -8.93400 14.77300 28.72500 1.000 121.58227 892 ILE A CA 1
ATOM 7391 C C . ILE B 2 892 ? -8.03400 14.71200 27.48300 1.000 133.12235 892 ILE A C 1
ATOM 7392 O O . ILE B 2 892 ? -8.49000 15.12700 26.39900 1.000 142.52555 892 ILE A O 1
ATOM 7397 N N . GLN B 2 893 ? -6.80900 14.21000 27.64100 1.000 131.00378 893 GLN A N 1
ATOM 7398 C CA . GLN B 2 893 ? -5.85800 14.13500 26.50200 1.000 133.17616 893 GLN A CA 1
ATOM 7399 C C . GLN B 2 893 ? -6.37200 13.11400 25.47700 1.000 151.59721 893 GLN A C 1
ATOM 7400 O O . GLN B 2 893 ? -6.20100 13.35900 24.26500 1.000 164.63110 893 GLN A O 1
ATOM 7406 N N . LYS B 2 894 ? -6.98700 12.02400 25.94400 1.000 156.39000 894 LYS A N 1
ATOM 7407 C CA . LYS B 2 894 ? -7.45600 10.95000 25.02800 1.000 151.68722 894 LYS A CA 1
ATOM 7408 C C . LYS B 2 894 ? -8.89500 11.23500 24.57800 1.000 149.60820 894 LYS A C 1
ATOM 7409 O O . LYS B 2 894 ? -9.53800 10.31000 24.04100 1.000 152.36578 894 LYS A O 1
ATOM 7415 N N . LYS B 2 895 ? -9.37500 12.46400 24.78200 1.000 146.00655 895 LYS A N 1
ATOM 7416 C CA . LYS B 2 895 ? -10.73900 12.82700 24.31600 1.000 159.25421 895 LYS A CA 1
ATOM 7417 C C . LYS B 2 895 ? -10.77300 12.79800 22.77900 1.000 175.40674 895 LYS A C 1
ATOM 7418 O O . LYS B 2 895 ? -11.88800 12.84200 22.21600 1.000 186.27677 895 LYS A O 1
ATOM 7424 N N . LYS B 2 896 ? -9.60400 12.73000 22.13400 1.000 166.74124 896 LYS A N 1
ATOM 7425 C CA . LYS B 2 896 ? -9.54600 12.64600 20.65100 1.000 163.99155 896 LYS A CA 1
ATOM 7426 C C . LYS B 2 896 ? -10.52500 13.66600 20.04700 1.000 165.54754 896 LYS A C 1
ATOM 7427 O O . LYS B 2 896 ? -11.41400 13.22200 19.28800 1.000 155.03340 896 LYS A O 1
#

Secondary structure (DSSP, 8-state):
-PPP-EEEEEEEES-S-TTT--EEEEEEEEESSSSEEEEEEEE---SSPPPHHHHHHH---GGGGTTSPPHHHHHHHHHHHHTTSEEEETTHHHHHHHHHHHHHHTT-----SSEEEHHHHHHHH-TT-S--SHHHHHHHTT----SSS-TTHHHHHHHHHHHHHHHHT---HHHHHHHHHHHTTT-S--HHHHHHHHHHT------SSSS-EETTEE--PPP---------SS-HHHHHHHHHHHHT----HHHHHHHHHHHHHHHTT--EEEEE--SS-HHHHHHHHHHHHHHTT---EEEEESSSHHHHIIIIIIHHHHHHHHTS---EEE---GGGB-BTTHHHHHHS--TT-HHHHHHHHHHHHHHHH-SS-BTTSS---HHHHHHHHHHHHH----TT--BTHHHHHHTTTT--EEEEEHHHHTS-TTT-GGGGG--EEEEESGGGHHHHHHHTTEEEEEHHHHHHHHHHH-SSTTSHHHHHHHHHHHHHHTT--S-----HHHHHHHHHHHHHHHHHHHHHHHHHHHTS--EE-TTSS-EEE-S---HHHHHHHHHHHHHHHHHHHHT-S---HHHHHHHHHHHHHHHHHHHHHHHHHTT--EEEEESSTT-GGGEEEEEE-S-HHHHHIIIIITT-SEEEEEES---BTTBSHHHHTTSSS----EEEEE---TTHHHHEEEE--SSS----STTHHHHHHHHHHHHHHHHHHS-S-EEEE-S-HHHHHHHHHHHHHSGGGTT-EEEE--SS---HHHHTTSS-TTSEEEEESS-SSS-----SS-EEEEE-S-----TTSHHHHTTGGG-TTHIIIIIHHHHHHHHHHHHTTT-S-TTS-EEEEE--THHHHSTTHHHHHGGGTTS-EE---HHHHHHHHHHHHTT-

Solvent-accessible surface area: 41776 Å² total; per-residue (Å²): 218,76,122,38,12,20,0,0,1,20,7,20,7,4,11,126,112,67,114,145,21,59,8,0,17,0,1,2,3,11,0,104,87,56,120,70,84,84,80,30,129,14,48,5,95,19,125,76,142,2,55,105,147,17,52,84,68,9,73,5,89,80,88,98,7,108,172,14,47,74,21,78,108,12,0,104,88,0,61,79,66,1,98,115,16,15,0,0,0,46,76,0,66,61,4,12,62,8,0,76,53,15,0,154,98,22,148,21,126,9,183,20,185,60,15,0,9,0,40,2,3,0,57,2,0,9,0,51,32,187,29,39,117,15,46,96,1,0,148,58,91,70,29,99,20,75,75,28,90,77,0,44,31,28,1,19,0,0,0,64,0,0,17,38,0,13,79,57,7,129,25,44,55,100,2,2,51,27,0,25,154,28,0,71,88,4,71,126,4,22,2,65,36,2,5,105,30,43,44,117,124,63,129,81,171,109,81,130,108,28,132,97,78,27,88,76,0,7,22,93,107,17,131,82,61,144,143,55,56,71,87,63,132,33,44,7,89,48,5,2,137,70,1,13,84,86,48,62,114,107,106,57,83,39,17,14,87,0,0,55,16,0,18,72,6,1,74,93,95,62,38,0,1,1,13,0,70,16,50,101,19,32,20,15,0,9,6,3,0,6,3,10,20,10,15,86,131,14,62,20,3,0,13,0,3,19,46,129,149,72,10,43,60,9,55,108,108,24,5,62,35,2,30,93,12,15,132,20,77,5,6,18,28,54,0,35,1,83,45,12,4,10,12,0,12,5,23,59,4,37,134,52,108,7,76,101,48,72,73,4,5,6,0,3,0,6,2,7,0,2,0,13,42,1,92,35,0,12,17,93,42,11,51,30,147,52,36,31,100,84,4,11,54,17,62,54,114,21,65,117,80,57,168,182,22,44,23,3,0,56,10,3,71,129,10,0,101,35,0,33,8,0,0,0,19,0,26,27,0,7,37,55,52,124,47,1,19,1,4,121,64,0,33,4,0,3,0,8,26,0,24,65,1,12,19,47,0,10,100,74,1,38,63,81,3,14,31,59,44,0,138,46,1,19,39,29,0,4,144,34,58,101,56,82,34,0,89,33,0,40,63,11,29,90,48,64,107,120,92,156,73,152,31,52,97,4,75,31,167,20,0,76,54,6,6,100,83,0,83,108,40,2,30,100,1,0,32,22,0,44,74,26,4,91,114,34,98,59,70,61,33,84,34,83,109,31,33,17,0,6,101,37,117,40,116,64,0,38,120,25,0,100,42,0,7,58,40,0,35,128,2,12,95,81,3,84,84,34,82,64,174,29,0,94,53,0,78,106,22,0,75,32,0,30,54,46,0,77,76,1,19,102,10,16,137,65,66,67,39,11,15,0,4,0,119,62,76,82,91,65,56,29,1,74,0,36,1,20,43,146,34,0,30,47,18,1,3,117,36,0,3,93,35,5,117,1,0,0,0,1,0,14,5,5,39,26,82,102,52,10,109,23,16,69,93,16,14,68,132,152,49,147,11,29,85,52,95,2,77,13,39,90,97,23,9,107,18,0,20,2,1,2,4,69,65,18,60,61,46,72,186,162,50,13,76,82,4,0,43,25,0,9,44,2,0,41,38,0,8,82,47,8,66,6,0,0,1,3,1,1,39,21,70,101,0,3,56,67,5,39,74,63,6,98,137,53,107,78,10,137,90,16,58,22,11,27,23,41,79,93,129,60,144,59,52,92,59,6,100,73,138,66,49,95,10,0,4,1,7,2,10,75,28,5,42,62,6,82,3,62,3,106,29,10,3,0,0,0,0,0,14,0,0,29,22,82,138,71,49,37,63,29,77,8,0,66,93,29,14,141,36,7,83,138,52,18,6,2,13,25,0,2,27,30,0,62,19,0,4,43,59,2,23,88,47,60,130,29,77,2,0,0,0,0,2,1,22,60,5,67,99,22,131,30,70,81,49,0,67,40,19,5,96,88,30,131,72,102,108,5,70,39,123,67,0,0,129,29,2,91,106,10,92,134,118,232

B-factor: mean 119.65, std 36.32, range [47.22, 219.47]

Radius of gyration: 31.9 Å; Cα contacts (8 Å, |Δi|>4): 1449; chains: 1; bounding box: 84×91×70 Å

Sequence (896 aa):
MGMATYAVVDLETTGNQLDFDDIIQIGITFVRNNQIIDTYHSMIRTNLEIPPFIQALTSIEENMLQQAPYFNQVAQEIYDKIKDCIFVAHNVDFDLNFIKKAFKDCNIQYRPKKVIDTLEIFKIAFPTDKSYQLSELAEAHGITLANAHRADEDAATTAKLMILAFEKFEKLPLDTLKQLYYLSKQLKYDLYDIFFEMVRQYDAKPLDKFYEKFEQIIYRKQVDFKKPTTNYNGSLKSLYRKAVDQLGLTYRPQQLYLAETILDQLMHSEKAMIEASLGSGKSLAYLLAALMYNIETGKHVMISTNTKLLQSQLLEKDIPAMNEALNFKINALLIKSKSDYISLGLISQILKDDTSNYEVNILKMQLLIWITETPSGDIQELNLKGGQKMYFDQKIETYVPARHDVHYYNFIKRNAQNIQIGITNHAHLIHSDVENSIYQLFDDCIVDEAHRLPDYALNQVTNELSYADIKYQLGLIGKNENEKLLKAIDQLEKQRILEKLDIAPIDIFGLKASMNEIHELNEQLFSTIFTIINDSDVYDDDIHRFHNVFTFETKDILKDLHAIIDKLNKTLEIFNGISHKTVKSLRKQLLYLKDKFKNIEQSLKAGHTSFISIKNLSQKSTIRLYVKDYAVKDVLTKQVLEKFKSLIFISGTLKFNHSFEAFKQLFNKDVHFNTFEVNTSLQSAKNTSVFIPSDVASYQYKNIDEYVASIVSYIIEYTTITSSKCLVLFTSYKMMHMVQDMLNELPEFEDYVVLTQQQNQNYKIVQQFNNFDKAILLGTSTFFEGFDFQANGIKCVMIAKLPFMNKHNAKYWLMDSEFTSTFKEYVLPDAVTRFRQGLGRLIRNENDRGIIVSFDDRLINSNYKNFFEQTLENYRQKKGDIQQFGKLLRQIQKKK

Foldseek 3Di:
DPFAKAWQKDFQWLDQDLVPIATQKIKTFIDTPLDTDDIDIFGAQDPDDRDVVSCVLQVDDNVNRPPTYHCLVVLVVVCVVCLRHAYEAAVVVRVVSNNCVSCVVNVHHRDRPAYAHLLLLCCLQPQLQPDDDQVSVCVVPVHCCDDDNYRHSSRVSSSNVVSVSVVLCLDALVLLVLVLVLVVLQDPHVCSVVSVVCSVVHDDDDDCLFVDADPPATFRPADAFDAKADQPVDDLLVVLVLLCVLVVHDPDVLLLVLLVVLLVLQLDLAAAEEAELALPRNLLSVVSSLSNCVSVVHFAAEEAEADCVSVCCSVVPVQVSVCVSRVHHQDEEAQFWQLQAAWPCLVVLSPDDDSVPSPSSSVNSNVRSCRHPPNQRGPVSRVQDDPSVLVVVVCSVLPDDDPCIGISNVSCLVNRRSNNYYYYYLLRLLDDCVGVVSLVSHFHYEYEQCVCSLVSLLVVQKDKQALVNLVVLLQCCPQDCVGHLLVVLVVVQVCCVPVVDPFDHQPSVCLNVLSVVLVVLSVVLLVVVLVQCVVADWDAAQLSQKIKGFDGDCVVNLVSLVVSLVSLVVSLVSCPPGDDPSNVVVNSSSVVSSCSSVVVSVQVVVVFGKMWMARDSVDSNRIMIMTRNHASLVSCAVSHVVSHSRYYHYYNAQDFPHDNVLVQLSHDPNDDHHYHYSYNCPLQLELEAEEAEPPADACDPVCCPSLLVVVLVLVLLLCVLALFEEEEAEAHPCSLVVNVVVLVPDPSLVLADEAEAHPDDRPCLVVCPVVRLRHYYYYYYQPLADHADDHPAAYEYEYSEQNFDDCPHSSVSSCVVVDPDCVVSPRVSSSLRSVLSNVSNRDSDSPHGYYYYYHHCCCPVNPCVVRNVVSSPSHHYDYYHVVVVSVVSNCSRPVD